Protein AF-0000000070704703 (afdb_homodimer)

Secondary structure (DSSP, 8-state):
-------PPPSS-HHHHSHHHHHHHHHHHHHHHHHTT-EEEPPPSSTT-PPPSSEEEEPPEESSPEEE-HHHHHHHHHHHHHHHHHHHHHHH-HHHHHHHHHTTHHHH-HHHHHHHHHHHHHHHH--S--EEEEEEEEEEEEEE-TTS-EEEEEEEEE-S----HHHHHHHHHHHHHHHHTTTTTTT-TT-SGGGS----HHHHHHHHHHHHHHHHHHHS-SS--SS--EEEEE--TT-TTHHHHHHHHHHHHHHH---EEEE-HHHHHHHEEEETTTTEEEE--TT-SS-EEEEEEEESS-SSGGG--SHHHHHHHHHHHHSSSEEET-HHHHHHTSHHHHHHHTSTTTHHHHHGGGHHHHHTTBPPEEE-SSSHHHHHHHHHHHH-GGGEEEE-S--STT--EETTHHHHHHHHHHHHHHHHHHTT---SS-GGGG-EEEEPP-----EEEEEE-TTS-SSPEEEEEEEEEEEEEEEEEEESSS--EEEEEEEEEEEEETT-S---TTTTSEEEE-EEE-/-------PPPSS-HHHHSHHHHHHHHHHHHHHHHHTT-EEEPPPSSTT-PPPSSEEEEPPEESSPEEE-HHHHHHHHHHHHHHHHHHHHHHH-HHHHHHHHHTTHHHH-HHHHHHHHHHHHHHHH--S--EEEEEEEEEEEEEE-TTS-EEEEEEEEE-S----HHHHHHHHHHHHHHHHTTTTTTT-TT-SGGGS----HHHHHHHHHHHHHHHHHHHS-STT-SS--EEEEE--TT-TTHHHHHHHHHHHHHHH---EEEE-HHHHHHHEEEETTTTEEEE--TT-SS-EEEEEEEESS-SSGGG--SHHHHHHHHHHHHSSSEEET-HHHHHHTSHHHHHHHTSTTTHHHHHGGGHHHHHTTBPPEEE-SSSHHHHHHHHHHHH-GGGEEEE-S-SSGGG-EETTHHHHHHHHHHHHHHHHHHTT---SS-GGGG-EEEEPP-----EEEEEE-TTS-SSPEEEEEEEEEEEEEEEEEEESSS--EEEEEEEEEEEEETT-S---TTTTSEEEE-EEE-

Solvent-accessible surface area (backbone atoms only — not comparable to full-atom values): 53712 Å² total; per-residue (Å²): 142,76,82,67,66,79,74,74,73,80,36,64,53,69,70,58,66,38,65,67,34,23,33,52,48,33,47,52,50,47,51,47,24,47,39,58,22,24,36,25,38,32,76,37,94,47,91,91,52,70,48,47,86,48,34,33,23,36,49,42,22,43,75,55,62,41,80,34,54,37,70,55,54,53,48,52,62,64,44,36,57,56,51,40,52,44,50,55,52,48,34,68,32,60,66,63,50,48,59,59,36,69,78,37,36,41,74,55,30,68,61,57,27,53,50,48,51,43,40,50,52,38,61,71,70,54,68,52,35,61,41,34,32,38,47,32,28,43,31,29,34,51,23,47,44,98,88,63,41,79,42,58,28,47,74,50,57,36,32,53,55,53,73,49,33,34,36,28,27,42,49,39,51,48,50,50,50,39,51,74,71,29,63,49,56,95,60,51,90,66,72,44,72,89,24,41,71,84,52,38,17,36,59,39,53,36,50,41,55,49,52,48,36,52,50,44,53,61,68,64,65,64,89,70,61,91,57,83,52,20,34,33,35,31,36,57,83,78,50,42,64,46,41,32,54,46,48,42,46,50,46,31,35,71,77,65,69,36,48,69,44,79,44,32,51,67,58,39,57,79,33,50,50,70,40,76,93,62,20,44,30,30,34,59,43,74,52,41,94,58,62,41,40,38,28,27,39,36,37,60,39,73,70,50,66,85,56,47,82,44,70,57,29,51,51,39,51,43,50,56,68,48,15,36,26,29,27,25,38,32,62,47,35,42,55,46,37,29,53,66,47,54,39,52,45,68,38,90,75,43,39,39,76,72,46,48,85,56,24,57,74,58,55,69,22,53,55,58,57,24,48,37,43,90,47,75,59,9,46,50,35,50,48,43,40,61,76,50,19,79,48,32,34,39,38,51,65,67,68,74,71,80,68,62,34,53,18,77,50,34,48,55,50,51,51,51,37,50,50,51,43,51,52,39,41,73,72,70,46,89,54,88,66,51,57,59,37,39,28,36,38,32,49,59,74,50,50,70,56,79,29,24,43,35,41,36,49,64,91,60,73,67,43,47,44,78,40,69,35,25,39,62,35,41,26,34,27,28,17,30,35,42,52,86,59,77,82,66,47,72,48,64,35,27,48,38,32,32,38,22,48,53,86,50,92,47,64,38,47,93,80,66,46,14,22,43,37,36,54,26,42,88,132,82,82,68,69,80,76,78,71,82,37,64,54,68,70,57,67,37,64,67,33,24,32,52,49,33,48,51,51,46,50,47,24,45,40,58,22,23,36,26,40,32,75,36,92,46,92,90,50,70,47,48,86,49,34,31,23,35,49,42,23,42,75,56,63,41,80,36,57,37,69,56,54,52,48,52,61,66,46,36,57,55,51,40,51,42,51,55,52,49,35,68,32,60,68,64,49,47,60,58,36,69,79,36,37,39,74,57,30,68,62,56,28,53,50,47,49,42,41,51,52,37,61,72,71,53,68,54,36,61,40,35,32,38,47,32,28,42,31,29,34,50,24,46,45,98,85,64,42,80,42,57,30,46,75,49,55,35,31,53,55,52,72,48,33,34,38,28,26,42,48,40,50,46,50,52,49,38,52,74,69,31,63,48,55,95,63,50,89,68,73,44,71,88,24,40,72,82,48,38,17,37,60,38,53,36,49,41,53,49,51,47,39,51,50,43,57,62,69,65,54,82,89,72,61,91,55,83,51,21,35,32,36,30,34,57,84,79,51,43,65,46,40,32,54,47,48,42,47,50,47,30,35,71,76,64,69,38,48,70,44,79,45,31,52,69,57,38,58,80,32,48,49,69,41,75,94,62,20,42,32,30,34,61,43,76,52,42,96,58,64,39,37,39,28,27,40,36,36,61,38,74,71,50,66,85,57,47,84,44,70,57,29,51,51,39,52,42,49,57,69,48,15,36,27,29,26,26,37,31,62,48,36,42,55,47,36,28,53,66,47,52,38,53,47,69,39,90,74,44,39,39,77,73,47,48,85,57,25,59,72,57,55,69,23,52,55,57,57,24,49,37,44,90,47,75,59,8,47,50,34,50,48,44,39,61,75,49,18,79,49,31,34,40,37,51,65,65,71,70,63,87,66,61,35,55,18,77,48,35,46,57,49,52,50,52,38,51,51,51,43,50,51,40,40,73,72,70,44,87,53,88,66,51,56,59,37,38,27,35,39,32,50,58,75,49,50,68,49,82,31,24,42,36,41,34,51,64,92,59,73,67,44,48,44,77,40,67,34,24,39,62,36,42,27,34,28,28,16,31,33,42,52,85,57,77,82,68,48,73,48,64,34,27,48,40,32,34,37,21,49,54,86,50,92,41,63,43,48,92,80,67,47,16,21,43,37,35,54,26,42,89

InterPro domains:
  IPR004887 Glutathione synthase, substrate-binding domain [PF03199] (230-336)
  IPR005615 Glutathione synthase [PF03917] (22-521)
  IPR005615 Glutathione synthase [PIRSF001558] (23-521)
  IPR005615 Glutathione synthase [PTHR11130] (13-522)
  IPR005615 Glutathione synthase [TIGR01986] (26-520)
  IPR014042 Glutathione synthase, alpha-helical [G3DSA:1.10.1080.10] (79-368)
  IPR014049 Glutathione synthase, N-terminal, eukaryotic [G3DSA:3.30.1490.80] (25-465)
  IPR014709 Glutathione synthase, C-terminal, eukaryotic [G3DSA:3.30.1490.50] (369-450)
  IPR016185 Pre-ATP-grasp domain superfamily [SSF52440] (228-338)
  IPR037013 Glutathione synthase, substrate-binding domain superfamily [G3DSA:3.40.50.1760] (199-337)

Organism: Malassezia globosa (strain ATCC MYA-4612 / CBS 7966) (NCBI:txid425265)

Foldseek 3Di:
DPQPQPPFDAPDFPVCVPVVLQLVLLVLLQVLQVVPLQWWQDDDPDVPDFGDPVHIGHFKEFSAFDADAQVQVVLQQVCVVVVLQQLLVQLFPPVNLCVLQVVFQLVQPVLSVLLVVLVVVCVVVDALAFKAKWKKKWKWFWFQDPVGGTHIATDAMDGALPFCLQSLQSSLVSNVVCLVVCSCPPRDPLSDPVLFDHFCSLVQVLVRVLVQLVVLVVVVPDPPFPDRAAAEEAADPSGRRVSRVVSSQVCNCPVVVHHYHYHHLVRCLPFWAFDDPSRFIWGDDPVDPDTHTHAEYGYNDSQDPVSPPDVSSSVSLSSVLRHNHHYRHRSSSSSCRFPSVVLVCLDPPNVCVRNPPCSVSVNVNYFHKAACWPDPRNVVLVVCCQPFQQFKKKDARHDFWDRIQGRPRRVVVVVVQVVVLVVCVVVVHDCVHGNSSRIMMGTDGHHDFQHWTFMDDPPPDSGTDIAGTKIKMKMWIKMWIDGDDDDIDIDTGGMWIWMFHPVDPTGDSSVPGTGTHTYRHD/DPLPQPDFDAPDFPVCVPPVLQLVLLVLLQVLQVVPLQWWQDDDPDVPDFGDPVHIGHFKEFSAFFADAQVQVVLQQVCVVVVLQQLLVQLFPPVNLCVLQVVFQLVQPVLSVLLVVLVVVCVVVDALAFKAKWKKKWKWFWFQDPVGHTHIATDAMDGALPFCLQSLQSSLVSNVVCLVVCSCPPRDPLSDPVLFDHFCSLVQVLVRVLVQLVVLDVVVDPDPFPDRAAAEEAADPSGRRVSRVVSSQVCNCPVVVHHYHYDHLVRCLPFWAFDDPSRFIWGDDPVDPDTHTHAEYGYNDSQDPVSPPDVSSSVSLSSVLRHNHHYRHRSSSSSCRFVSVVLVCLDPPNVCVRNPPCSVSVNVNYFHKAACWPDPRNVVLVVCCQPFQQFKKKDARHDFFPGIQGRPRRVVVVVVQVVVLVVCVVVVHDCVDGNSSRIMMGTDGHHDFQHWTFMDDPPPDSGTDIAGTKIKMKMWIKMWIDGDDDDIDIDTGGMWIWMFHPVDSGGDSSVPGTGTHTYRHD

Radius of gyration: 33.21 Å; Cα contacts (8 Å, |Δi|>4): 2206; chains: 2; bounding box: 66×104×79 Å

Sequence (1044 aa):
MLSSATVLPVWPPHELTEPERNKCITQDARDYALGHGLVYRALPAEQGGLPPQDVTIHAPTTIVPTPFPRALYEKAQRLQPLFNELYAKVAMDAEFLSTILENSVVKVDDFQRRLYQIWRAVLEEGGSQPMQLGLFRSDYLMHANARDELELQQVEFNTIAASFGALCTRASNMHHHLLKNGAYAGVHPSLCAENMPRNDALSTLVHGLADAHRHYLSETGQPQHMSSPAVLFVVQPNERNAFDQRAIEHELEDQHRIPVLRISLDELCTKATLHGTNRVLVVQSPLHLTPIEISVVYFRSGYGPDDYTSQDAWDVRLMLERSHAIKCPSVALQLAGSKKVQQVLAEPNVLEQFLGQSAHDVRVTFSQLWPLDESHLGQEGLELARTSPDKYVMKPQREGGSHNIYKHDIPLALDAMHKRDQERKSHGEDVAVKEHEGYILMSLINTPKDRGAMMLRAGRGDMAQTVAQTVSELGVYGTALFGVTGKESMRSGGYLLRTKASDSNEGGVAVGFSVIDTPLLIMLSSATVLPVWPPHELTEPERNKCITQDARDYALGHGLVYRALPAEQGGLPPQDVTIHAPTTIVPTPFPRALYEKAQRLQPLFNELYAKVAMDAEFLSTILENSVVKVDDFQRRLYQIWRAVLEEGGSQPMQLGLFRSDYLMHANARDELELQQVEFNTIAASFGALCTRASNMHHHLLKNGAYAGVHPSLCAENMPRNDALSTLVHGLADAHRHYLSETGQPQHMSSPAVLFVVQPNERNAFDQRAIEHELEDQHRIPVLRISLDELCTKATLHGTNRVLVVQSPLHLTPIEISVVYFRSGYGPDDYTSQDAWDVRLMLERSHAIKCPSVALQLAGSKKVQQVLAEPNVLEQFLGQSAHDVRVTFSQLWPLDESHLGQEGLELARTSPDKYVMKPQREGGSHNIYKHDIPLALDAMHKRDQERKSHGEDVAVKEHEGYILMSLINTPKDRGAMMLRAGRGDMAQTVAQTVSELGVYGTALFGVTGKESMRSGGYLLRTKASDSNEGGVAVGFSVIDTPLLI

Structure (mmCIF, N/CA/C/O backbone):
data_AF-0000000070704703-model_v1
#
loop_
_entity.id
_entity.type
_entity.pdbx_description
1 polymer 'Glutathione synthetase'
#
loop_
_atom_site.group_PDB
_atom_site.id
_atom_site.type_symbol
_atom_site.label_atom_id
_atom_site.label_alt_id
_atom_site.label_comp_id
_atom_site.label_asym_id
_atom_site.label_entity_id
_atom_site.label_seq_id
_atom_site.pdbx_PDB_ins_code
_atom_site.Cartn_x
_atom_site.Cartn_y
_atom_site.Cartn_z
_atom_site.occupancy
_atom_site.B_iso_or_equiv
_atom_site.auth_seq_id
_atom_site.auth_comp_id
_atom_site.auth_asym_id
_atom_site.auth_atom_id
_atom_site.pdbx_PDB_model_num
ATOM 1 N N . MET A 1 1 ? -29.688 -38.188 7.609 1 27.5 1 MET A N 1
ATOM 2 C CA . MET A 1 1 ? -30.375 -36.906 7.73 1 27.5 1 MET A CA 1
ATOM 3 C C . MET A 1 1 ? -29.484 -35.781 7.281 1 27.5 1 MET A C 1
ATOM 5 O O . MET A 1 1 ? -29.703 -34.625 7.648 1 27.5 1 MET A O 1
ATOM 9 N N . LEU A 1 2 ? -28.438 -36.062 6.566 1 30.66 2 LEU A N 1
ATOM 10 C CA . LEU A 1 2 ? -27.141 -35.594 6.109 1 30.66 2 LEU A CA 1
ATOM 11 C C . LEU A 1 2 ? -27.297 -34.406 5.148 1 30.66 2 LEU A C 1
ATOM 13 O O . LEU A 1 2 ? -26.516 -33.469 5.191 1 30.66 2 LEU A O 1
ATOM 17 N N . SER A 1 3 ? -28 -34.688 3.975 1 36.16 3 SER A N 1
ATOM 18 C CA . SER A 1 3 ? -27.609 -34.062 2.711 1 36.16 3 SER A CA 1
ATOM 19 C C . SER A 1 3 ? -28.031 -32.594 2.652 1 36.16 3 SER A C 1
ATOM 21 O O . SER A 1 3 ? -29.141 -32.281 2.184 1 36.16 3 SER A O 1
ATOM 23 N N . SER A 1 4 ? -28.281 -31.891 3.701 1 38.94 4 SER A N 1
ATOM 24 C CA . SER A 1 4 ? -28.875 -30.562 3.662 1 38.94 4 SER A CA 1
ATOM 25 C C . SER A 1 4 ? -28.234 -29.688 2.58 1 38.94 4 SER A C 1
ATOM 27 O O . SER A 1 4 ? -27.016 -29.5 2.57 1 38.94 4 SER A O 1
ATOM 29 N N . ALA A 1 5 ? -28.703 -29.797 1.46 1 46.19 5 ALA A N 1
ATOM 30 C CA . ALA A 1 5 ? -28.406 -28.891 0.346 1 46.19 5 ALA A CA 1
ATOM 31 C C . ALA A 1 5 ? -28.156 -27.484 0.841 1 46.19 5 ALA A C 1
ATOM 33 O O . ALA A 1 5 ? -29.031 -26.844 1.434 1 46.19 5 ALA A O 1
ATOM 34 N N . THR A 1 6 ? -26.969 -27.188 1.363 1 57.56 6 THR A N 1
ATOM 35 C CA . THR A 1 6 ? -26.672 -25.844 1.84 1 57.56 6 THR A CA 1
ATOM 36 C C . THR A 1 6 ? -27.141 -24.797 0.827 1 57.56 6 THR A C 1
ATOM 38 O O . THR A 1 6 ? -26.578 -24.703 -0.268 1 57.56 6 THR A O 1
ATOM 41 N N . VAL A 1 7 ? -28.375 -24.516 0.717 1 73.5 7 VAL A N 1
ATOM 42 C CA . VAL A 1 7 ? -28.938 -23.438 -0.081 1 73.5 7 VAL A CA 1
ATOM 43 C C . VAL A 1 7 ? -28.172 -22.141 0.203 1 73.5 7 VAL A C 1
ATOM 45 O O . VAL A 1 7 ? -28.078 -21.703 1.354 1 73.5 7 VAL A O 1
ATOM 48 N N . LEU A 1 8 ? -27.406 -21.734 -0.854 1 84.12 8 LEU A N 1
ATOM 49 C CA . LEU A 1 8 ? -26.703 -20.453 -0.736 1 84.12 8 LEU A CA 1
ATOM 50 C C . LEU A 1 8 ? -27.688 -19.297 -0.771 1 84.12 8 LEU A C 1
ATOM 52 O O . LEU A 1 8 ? -28.703 -19.359 -1.47 1 84.12 8 LEU A O 1
ATOM 56 N N . PRO A 1 9 ? -27.5 -18.359 0.02 1 89.44 9 PRO A N 1
ATOM 57 C CA . PRO A 1 9 ? -28.391 -17.203 0.048 1 89.44 9 PRO A CA 1
ATOM 58 C C . PRO A 1 9 ? -28.375 -16.406 -1.256 1 89.44 9 PRO A C 1
ATOM 60 O O . PRO A 1 9 ? -27.422 -16.516 -2.037 1 89.44 9 PRO A O 1
ATOM 63 N N . VAL A 1 10 ? -29.453 -15.656 -1.458 1 90.38 10 VAL A N 1
ATOM 64 C CA . VAL A 1 10 ? -29.453 -14.703 -2.564 1 90.38 10 VAL A CA 1
ATOM 65 C C . VAL A 1 10 ? -28.344 -13.68 -2.367 1 90.38 10 VAL A C 1
ATOM 67 O O . VAL A 1 10 ? -28.156 -13.156 -1.266 1 90.38 10 VAL A O 1
ATOM 70 N N . TRP A 1 11 ? -27.656 -13.453 -3.447 1 94 11 TRP A N 1
ATOM 71 C CA . TRP A 1 11 ? -26.469 -12.625 -3.318 1 94 11 TRP A CA 1
ATOM 72 C C . TRP A 1 11 ? -26.234 -11.797 -4.582 1 94 11 TRP A C 1
ATOM 74 O O . TRP A 1 11 ? -26.422 -12.297 -5.695 1 94 11 TRP A O 1
ATOM 84 N N . PRO A 1 12 ? -25.906 -10.492 -4.422 1 94.88 12 PRO A N 1
ATOM 85 C CA . PRO A 1 12 ? -25.609 -9.797 -3.166 1 94.88 12 PRO A CA 1
ATOM 86 C C . PRO A 1 12 ? -26.875 -9.281 -2.475 1 94.88 12 PRO A C 1
ATOM 88 O O . PRO A 1 12 ? -27.906 -9.117 -3.121 1 94.88 12 PRO A O 1
ATOM 91 N N . PRO A 1 13 ? -26.781 -9.016 -1.165 1 93.88 13 PRO A N 1
ATOM 92 C CA . PRO A 1 13 ? -27.906 -8.391 -0.484 1 93.88 13 PRO A CA 1
ATOM 93 C C . PRO A 1 13 ? -28.281 -7.039 -1.089 1 93.88 13 PRO A C 1
ATOM 95 O O . PRO A 1 13 ? -27.406 -6.262 -1.468 1 93.88 13 PRO A O 1
ATOM 98 N N . HIS A 1 14 ? -29.578 -6.762 -1.124 1 92.38 14 HIS A N 1
ATOM 99 C CA . HIS A 1 14 ? -30.109 -5.59 -1.814 1 92.38 14 HIS A CA 1
ATOM 100 C C . HIS A 1 14 ? -29.594 -4.301 -1.179 1 92.38 14 HIS A C 1
ATOM 102 O O . HIS A 1 14 ? -29.375 -3.307 -1.874 1 92.38 14 HIS A O 1
ATOM 108 N N . GLU A 1 15 ? -29.375 -4.293 0.108 1 92.38 15 GLU A N 1
ATOM 109 C CA . GLU A 1 15 ? -28.938 -3.105 0.833 1 92.38 15 GLU A CA 1
ATOM 110 C C . GLU A 1 15 ? -27.594 -2.602 0.297 1 92.38 15 GLU A C 1
ATOM 112 O O . GLU A 1 15 ? -27.344 -1.395 0.288 1 92.38 15 GLU A O 1
ATOM 117 N N . LEU A 1 16 ? -26.75 -3.527 -0.173 1 94.81 16 LEU A N 1
ATOM 118 C CA . LEU A 1 16 ? -25.406 -3.168 -0.619 1 94.81 16 LEU A CA 1
ATOM 119 C C . LEU A 1 16 ? -25.453 -2.572 -2.023 1 94.81 16 LEU A C 1
ATOM 121 O O . LEU A 1 16 ? -24.484 -1.929 -2.451 1 94.81 16 LEU A O 1
ATOM 125 N N . THR A 1 17 ? -26.547 -2.801 -2.732 1 94.12 17 THR A N 1
ATOM 126 C CA . THR A 1 17 ? -26.641 -2.314 -4.105 1 94.12 17 THR A CA 1
ATOM 127 C C . THR A 1 17 ? -27.203 -0.892 -4.133 1 94.12 17 THR A C 1
ATOM 129 O O . THR A 1 17 ? -27.141 -0.221 -5.164 1 94.12 17 THR A O 1
ATOM 132 N N . GLU A 1 18 ? -27.734 -0.443 -3.008 1 93.81 18 GLU A N 1
ATOM 133 C CA . GLU A 1 18 ? -28.188 0.945 -2.938 1 93.81 18 GLU A CA 1
ATOM 134 C C . GLU A 1 18 ? -27.047 1.906 -3.301 1 93.81 18 GLU A C 1
ATOM 136 O O . GLU A 1 18 ? -25.938 1.789 -2.787 1 93.81 18 GLU A O 1
ATOM 141 N N . PRO A 1 19 ? -27.312 2.854 -4.129 1 94.56 19 PRO A N 1
ATOM 142 C CA . PRO A 1 19 ? -26.25 3.672 -4.73 1 94.56 19 PRO A CA 1
ATOM 143 C C . PRO A 1 19 ? -25.375 4.359 -3.691 1 94.56 19 PRO A C 1
ATOM 145 O O . PRO A 1 19 ? -24.141 4.312 -3.791 1 94.56 19 PRO A O 1
ATOM 148 N N . GLU A 1 20 ? -25.938 4.988 -2.707 1 92.31 20 GLU A N 1
ATOM 149 C CA . GLU A 1 20 ? -25.141 5.746 -1.74 1 92.31 20 GLU A CA 1
ATOM 150 C C . GLU A 1 20 ? -24.25 4.828 -0.918 1 92.31 20 GLU A C 1
ATOM 152 O O . GLU A 1 20 ? -23.078 5.137 -0.691 1 92.31 20 GLU A O 1
ATOM 157 N N . ARG A 1 21 ? -24.812 3.76 -0.479 1 93.56 21 ARG A N 1
ATOM 158 C CA . ARG A 1 21 ? -24.047 2.791 0.295 1 93.56 21 ARG A CA 1
ATOM 159 C C . ARG A 1 21 ? -22.969 2.133 -0.566 1 93.56 21 ARG A C 1
ATOM 161 O O . ARG A 1 21 ? -21.828 1.991 -0.138 1 93.56 21 ARG A O 1
ATOM 168 N N . ASN A 1 22 ? -23.359 1.674 -1.8 1 96.5 22 ASN A N 1
ATOM 169 C CA . ASN A 1 22 ? -22.406 1.083 -2.734 1 96.5 22 ASN A CA 1
ATOM 170 C C . ASN A 1 22 ? -21.234 2.021 -3.01 1 96.5 22 ASN A C 1
ATOM 172 O O . ASN A 1 22 ? -20.078 1.601 -2.986 1 96.5 22 ASN A O 1
ATOM 176 N N . LYS A 1 23 ? -21.594 3.275 -3.24 1 95.5 23 LYS A N 1
ATOM 177 C CA . LYS A 1 23 ? -20.562 4.262 -3.525 1 95.5 23 LYS A CA 1
ATOM 178 C C . LYS A 1 23 ? -19.594 4.402 -2.352 1 95.5 23 LYS A C 1
ATOM 180 O O . LYS A 1 23 ? -18.375 4.473 -2.545 1 95.5 23 LYS A O 1
ATOM 185 N N . CYS A 1 24 ? -20.094 4.434 -1.169 1 94.5 24 CYS A N 1
ATOM 186 C CA . CYS A 1 24 ? -19.281 4.594 0.037 1 94.5 24 CYS A CA 1
ATOM 187 C C . CYS A 1 24 ? -18.375 3.391 0.242 1 94.5 24 CYS A C 1
ATOM 189 O O . CYS A 1 24 ? -17.172 3.553 0.504 1 94.5 24 CYS A O 1
ATOM 191 N N . ILE A 1 25 ? -18.922 2.193 0.116 1 96.88 25 ILE A N 1
ATOM 192 C CA . ILE A 1 25 ? -18.156 0.968 0.316 1 96.88 25 ILE A CA 1
ATOM 193 C C . ILE A 1 25 ? -17.078 0.846 -0.767 1 96.88 25 ILE A C 1
ATOM 195 O O . ILE A 1 25 ? -15.938 0.477 -0.481 1 96.88 25 ILE A O 1
ATOM 199 N N . THR A 1 26 ? -17.453 1.189 -1.979 1 97.56 26 THR A N 1
ATOM 200 C CA . THR A 1 26 ? -16.547 1.111 -3.119 1 97.56 26 THR A CA 1
ATOM 201 C C . THR A 1 26 ? -15.359 2.049 -2.93 1 97.56 26 THR A C 1
ATOM 203 O O . THR A 1 26 ? -14.219 1.67 -3.195 1 97.56 26 THR A O 1
ATOM 206 N N . GLN A 1 27 ? -15.625 3.225 -2.5 1 95.88 27 GLN A N 1
ATOM 207 C CA . GLN A 1 27 ? -14.555 4.184 -2.268 1 95.88 27 GLN A CA 1
ATOM 208 C C . GLN A 1 27 ? -13.594 3.686 -1.187 1 95.88 27 GLN A C 1
ATOM 210 O O . GLN A 1 27 ? -12.375 3.789 -1.334 1 95.88 27 GLN A O 1
ATOM 215 N N . ASP A 1 28 ? -14.156 3.205 -0.132 1 96.25 28 ASP A N 1
ATOM 216 C CA . ASP A 1 28 ? -13.336 2.697 0.967 1 96.25 28 ASP A CA 1
ATOM 217 C C . ASP A 1 28 ? -12.5 1.5 0.521 1 96.25 28 ASP A C 1
ATOM 219 O O . ASP A 1 28 ? -11.312 1.419 0.83 1 96.25 28 ASP A O 1
ATOM 223 N N . ALA A 1 29 ? -13.109 0.548 -0.203 1 98 29 ALA A N 1
ATOM 224 C CA . ALA A 1 29 ? -12.406 -0.621 -0.722 1 98 29 ALA A CA 1
ATOM 225 C C . ALA A 1 29 ? -11.266 -0.206 -1.647 1 98 29 ALA A C 1
ATOM 227 O O . ALA A 1 29 ? -10.156 -0.729 -1.545 1 98 29 ALA A O 1
ATOM 228 N N . ARG A 1 30 ? -11.586 0.698 -2.492 1 97.31 30 ARG A N 1
ATOM 229 C CA . ARG A 1 30 ? -10.609 1.187 -3.463 1 97.31 30 ARG A CA 1
ATOM 230 C C . ARG A 1 30 ? -9.422 1.847 -2.764 1 97.31 30 ARG A C 1
ATOM 232 O O . ARG A 1 30 ? -8.266 1.545 -3.07 1 97.31 30 ARG A O 1
ATOM 239 N N . ASP A 1 31 ? -9.695 2.709 -1.852 1 97.38 31 ASP A N 1
ATOM 240 C CA . ASP A 1 31 ? -8.633 3.42 -1.149 1 97.38 31 ASP A CA 1
ATOM 241 C C . ASP A 1 31 ? -7.805 2.463 -0.292 1 97.38 31 ASP A C 1
ATOM 243 O O . ASP A 1 31 ? -6.59 2.619 -0.174 1 97.38 31 ASP A O 1
ATOM 247 N N . TYR A 1 32 ? -8.445 1.518 0.354 1 98.06 32 TYR A N 1
ATOM 248 C CA . TYR A 1 32 ? -7.711 0.517 1.119 1 98.06 32 TYR A CA 1
ATOM 249 C C . TYR A 1 32 ? -6.766 -0.269 0.221 1 98.06 32 TYR A C 1
ATOM 251 O O . TYR A 1 32 ? -5.605 -0.494 0.577 1 98.06 32 TYR A O 1
ATOM 259 N N . ALA A 1 33 ? -7.305 -0.684 -0.901 1 98.5 33 ALA A N 1
ATOM 260 C CA . ALA A 1 33 ? -6.496 -1.452 -1.846 1 98.5 33 ALA A CA 1
ATOM 261 C C . ALA A 1 33 ? -5.27 -0.661 -2.287 1 98.5 33 ALA A C 1
ATOM 263 O O . ALA A 1 33 ? -4.141 -1.153 -2.205 1 98.5 33 ALA A O 1
ATOM 264 N N . LEU A 1 34 ? -5.469 0.582 -2.678 1 98.25 34 LEU A N 1
ATOM 265 C CA . LEU A 1 34 ? -4.398 1.441 -3.168 1 98.25 34 LEU A CA 1
ATOM 266 C C . LEU A 1 34 ? -3.404 1.759 -2.055 1 98.25 34 LEU A C 1
ATOM 268 O O . LEU A 1 34 ? -2.203 1.888 -2.307 1 98.25 34 LEU A O 1
ATOM 272 N N . GLY A 1 35 ? -3.865 1.815 -0.893 1 98.19 35 GLY A N 1
ATOM 273 C CA . GLY A 1 35 ? -3.025 2.189 0.234 1 98.19 35 GLY A CA 1
ATOM 274 C C . GLY A 1 35 ? -2.312 1.008 0.866 1 98.19 35 GLY A C 1
ATOM 275 O O . GLY A 1 35 ? -1.404 1.186 1.679 1 98.19 35 GLY A O 1
ATOM 276 N N . HIS A 1 36 ? -2.666 -0.258 0.522 1 98.06 36 HIS A N 1
ATOM 277 C CA . HIS A 1 36 ? -2.105 -1.416 1.21 1 98.06 36 HIS A CA 1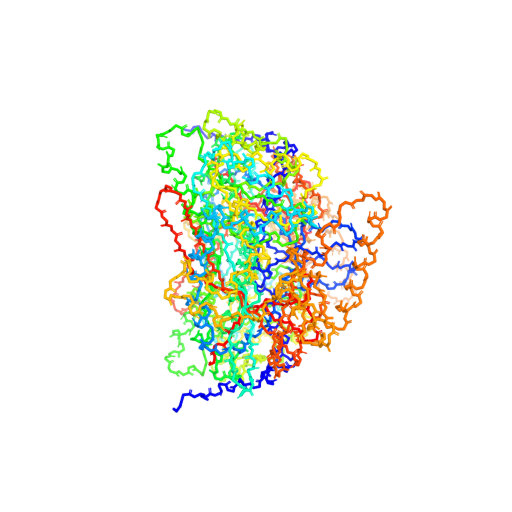
ATOM 278 C C . HIS A 1 36 ? -1.492 -2.4 0.219 1 98.06 36 HIS A C 1
ATOM 280 O O . HIS A 1 36 ? -1.32 -3.58 0.536 1 98.06 36 HIS A O 1
ATOM 286 N N . GLY A 1 37 ? -1.226 -1.94 -0.963 1 98.06 37 GLY A N 1
ATOM 287 C CA . GLY A 1 37 ? -0.443 -2.73 -1.9 1 98.06 37 GLY A CA 1
ATOM 288 C C . GLY A 1 37 ? -1.269 -3.764 -2.645 1 98.06 37 GLY A C 1
ATOM 289 O O . GLY A 1 37 ? -0.719 -4.688 -3.248 1 98.06 37 GLY A O 1
ATOM 290 N N . LEU A 1 38 ? -2.621 -3.748 -2.512 1 98.44 38 LEU A N 1
ATOM 291 C CA . LEU A 1 38 ? -3.496 -4.535 -3.373 1 98.44 38 LEU A CA 1
ATOM 292 C C . LEU A 1 38 ? -3.641 -3.881 -4.742 1 98.44 38 LEU A C 1
ATOM 294 O O . LEU A 1 38 ? -4.715 -3.385 -5.09 1 98.44 38 LEU A O 1
ATOM 298 N N . VAL A 1 39 ? -2.473 -3.941 -5.512 1 98 39 VAL A N 1
ATOM 299 C CA . VAL A 1 39 ? -2.404 -3.104 -6.703 1 98 39 VAL A CA 1
ATOM 300 C C . VAL A 1 39 ? -1.759 -3.883 -7.848 1 98 39 VAL A C 1
ATOM 302 O O . VAL A 1 39 ? -1.119 -4.914 -7.621 1 98 39 VAL A O 1
ATOM 305 N N . TYR A 1 40 ? -2.01 -3.354 -9.094 1 95.44 40 TYR A N 1
ATOM 306 C CA . TYR A 1 40 ? -1.354 -3.682 -10.359 1 95.44 40 TYR A CA 1
ATOM 307 C C . TYR A 1 40 ? -0.711 -2.445 -10.977 1 95.44 40 TYR A C 1
ATOM 309 O O . TYR A 1 40 ? -1.173 -1.323 -10.758 1 95.44 40 TYR A O 1
ATOM 317 N N . ARG A 1 41 ? 0.384 -2.742 -11.727 1 96.31 41 ARG A N 1
ATOM 318 C CA . ARG A 1 41 ? 0.778 -1.649 -12.609 1 96.31 41 ARG A CA 1
ATOM 319 C C . ARG A 1 41 ? -0.324 -1.334 -13.617 1 96.31 41 ARG A C 1
ATOM 321 O O . ARG A 1 41 ? -1.011 -2.238 -14.102 1 96.31 41 ARG A O 1
ATOM 328 N N . ALA A 1 42 ? -0.514 -0.071 -13.883 1 93.69 42 ALA A N 1
ATOM 329 C CA . ALA A 1 42 ? -1.532 0.352 -14.844 1 93.69 42 ALA A CA 1
ATOM 330 C C . ALA A 1 42 ? -1.246 -0.213 -16.234 1 93.69 42 ALA A C 1
ATOM 332 O O . ALA A 1 42 ? -0.113 -0.596 -16.531 1 93.69 42 ALA A O 1
ATOM 333 N N . LEU A 1 43 ? -2.275 -0.324 -17.062 1 89.69 43 LEU A N 1
ATOM 334 C CA . LEU A 1 43 ? -2.102 -0.711 -18.453 1 89.69 43 LEU A CA 1
ATOM 335 C C . LEU A 1 43 ? -1.3 0.341 -19.219 1 89.69 43 LEU A C 1
ATOM 337 O O . LEU A 1 43 ? -1.331 1.522 -18.859 1 89.69 43 LEU A O 1
ATOM 341 N N . PRO A 1 44 ? -0.585 -0.124 -20.188 1 89.69 44 PRO A N 1
ATOM 342 C CA . PRO A 1 44 ? 0.117 0.866 -21.016 1 89.69 44 PRO A CA 1
ATOM 343 C C . PRO A 1 44 ? -0.832 1.857 -21.688 1 89.69 44 PRO A C 1
ATOM 345 O O . PRO A 1 44 ? -1.965 1.503 -22.016 1 89.69 44 PRO A O 1
ATOM 348 N N . ALA A 1 45 ? -0.352 3.055 -21.859 1 82.44 45 ALA A N 1
ATOM 349 C CA . ALA A 1 45 ? -1.146 4.094 -22.5 1 82.44 45 ALA A CA 1
ATOM 350 C C . ALA A 1 45 ? -1.431 3.738 -23.969 1 82.44 45 ALA A C 1
ATOM 352 O O . ALA A 1 45 ? -2.525 3.998 -24.469 1 82.44 45 ALA A O 1
ATOM 353 N N . GLU A 1 46 ? -0.397 3.195 -24.609 1 85 46 GLU A N 1
ATOM 354 C CA . GLU A 1 46 ? -0.547 2.795 -26.016 1 85 46 GLU A CA 1
ATOM 355 C C . GLU A 1 46 ? -0.599 1.276 -26.141 1 85 46 GLU A C 1
ATOM 357 O O . GLU A 1 46 ? 0.043 0.556 -25.375 1 85 46 GLU A O 1
ATOM 362 N N . GLN A 1 47 ? -1.39 0.908 -27.141 1 81.31 47 GLN A N 1
ATOM 363 C CA . GLN A 1 47 ? -1.464 -0.522 -27.422 1 81.31 47 GLN A CA 1
ATOM 364 C C . GLN A 1 47 ? -0.091 -1.087 -27.766 1 81.31 47 GLN A C 1
ATOM 366 O O . GLN A 1 47 ? 0.615 -0.534 -28.609 1 81.31 47 GLN A O 1
ATOM 371 N N . GLY A 1 48 ? 0.292 -2.102 -27.125 1 78.69 48 GLY A N 1
ATOM 372 C CA . GLY A 1 48 ? 1.574 -2.734 -27.391 1 78.69 48 GLY A CA 1
ATOM 373 C C . GLY A 1 48 ? 2.721 -2.102 -26.625 1 78.69 48 GLY A C 1
ATOM 374 O O . GLY A 1 48 ? 3.865 -2.545 -26.734 1 78.69 48 GLY A O 1
ATOM 375 N N . GLY A 1 49 ? 2.393 -1.088 -25.891 1 87.06 49 GLY A N 1
ATOM 376 C CA . GLY A 1 49 ? 3.432 -0.419 -25.125 1 87.06 49 GLY A CA 1
ATOM 377 C C . GLY A 1 49 ? 3.756 -1.119 -23.812 1 87.06 49 GLY A C 1
ATOM 378 O O . GLY A 1 49 ? 3.217 -2.189 -23.531 1 87.06 49 GLY A O 1
ATOM 379 N N . LEU A 1 50 ? 4.781 -0.646 -23.094 1 90.19 50 LEU A N 1
ATOM 380 C CA . LEU A 1 50 ? 5.16 -1.178 -21.781 1 90.19 50 LEU A CA 1
ATOM 381 C C . LEU A 1 50 ? 4.352 -0.523 -20.672 1 90.19 50 LEU A C 1
ATOM 383 O O . LEU A 1 50 ? 4.062 0.674 -20.734 1 90.19 50 LEU A O 1
ATOM 387 N N . PRO A 1 51 ? 3.936 -1.321 -19.719 1 92.5 51 PRO A N 1
ATOM 388 C CA . PRO A 1 51 ? 3.236 -0.716 -18.594 1 92.5 51 PRO A CA 1
ATOM 389 C C . PRO A 1 51 ? 4.078 0.335 -17.875 1 92.5 51 PRO A C 1
ATOM 391 O O . PRO A 1 51 ? 5.285 0.154 -17.703 1 92.5 51 PRO A O 1
ATOM 394 N N . PRO A 1 52 ? 3.398 1.484 -17.5 1 93.19 52 PRO A N 1
ATOM 395 C CA . PRO A 1 52 ? 4.152 2.459 -16.703 1 93.19 52 PRO A CA 1
ATOM 396 C C . PRO A 1 52 ? 4.633 1.888 -15.375 1 93.19 52 PRO A C 1
ATOM 398 O O . PRO A 1 52 ? 3.908 1.126 -14.734 1 93.19 52 PRO A O 1
ATOM 401 N N . GLN A 1 53 ? 5.805 2.244 -14.977 1 93.75 53 GLN A N 1
ATOM 402 C CA . GLN A 1 53 ? 6.41 1.65 -13.789 1 93.75 53 GLN A CA 1
ATOM 403 C C . GLN A 1 53 ? 6.059 2.447 -12.539 1 93.75 53 GLN A C 1
ATOM 405 O O . GLN A 1 53 ? 6.184 1.944 -11.422 1 93.75 53 GLN A O 1
ATOM 410 N N . ASP A 1 54 ? 5.586 3.699 -12.711 1 94.81 54 ASP A N 1
ATOM 411 C CA . ASP A 1 54 ? 5.371 4.578 -11.562 1 94.81 54 ASP A CA 1
ATOM 412 C C . ASP A 1 54 ? 3.879 4.766 -11.289 1 94.81 54 ASP A C 1
ATOM 414 O O . ASP A 1 54 ? 3.492 5.629 -10.492 1 94.81 54 ASP A O 1
ATOM 418 N N . VAL A 1 55 ? 3.004 4.02 -11.945 1 95.69 55 VAL A N 1
ATOM 419 C CA . VAL A 1 55 ? 1.559 4.176 -11.836 1 95.69 55 VAL A CA 1
ATOM 420 C C . VAL A 1 55 ? 0.917 2.826 -11.516 1 95.69 55 VAL A C 1
ATOM 422 O O . VAL A 1 55 ? 1.219 1.82 -12.164 1 95.69 55 VAL A O 1
ATOM 425 N N . THR A 1 56 ? 0.075 2.812 -10.531 1 97.44 56 THR A N 1
ATOM 426 C CA . THR A 1 56 ? -0.643 1.585 -10.211 1 97.44 56 THR A CA 1
ATOM 427 C C . THR A 1 56 ? -2.148 1.835 -10.164 1 97.44 56 THR A C 1
ATOM 429 O O . THR A 1 56 ? -2.588 2.975 -10.008 1 97.44 56 THR A O 1
ATOM 432 N N . ILE A 1 57 ? -2.908 0.838 -10.367 1 97.12 57 ILE A N 1
ATOM 433 C CA . ILE A 1 57 ? -4.344 0.764 -10.125 1 97.12 57 ILE A CA 1
ATOM 434 C C . ILE A 1 57 ? -4.637 -0.308 -9.078 1 97.12 57 ILE A C 1
ATOM 436 O O . ILE A 1 57 ? -3.793 -1.165 -8.805 1 97.12 57 ILE A O 1
ATOM 440 N N . HIS A 1 58 ? -5.812 -0.199 -8.43 1 97.19 58 HIS A N 1
ATOM 441 C CA . HIS A 1 58 ? -6.18 -1.271 -7.516 1 97.19 58 HIS A CA 1
ATOM 442 C C . HIS A 1 58 ? -6.438 -2.574 -8.266 1 97.19 58 HIS A C 1
ATOM 444 O O . HIS A 1 58 ? -6.918 -2.557 -9.398 1 97.19 58 HIS A O 1
ATOM 450 N N . ALA A 1 59 ? -6.07 -3.707 -7.707 1 97.06 59 ALA A N 1
ATOM 451 C CA . ALA A 1 59 ? -6.41 -5.008 -8.273 1 97.06 59 ALA A CA 1
ATOM 452 C C . ALA A 1 59 ? -7.922 -5.207 -8.32 1 97.06 59 ALA A C 1
ATOM 454 O O . ALA A 1 59 ? -8.656 -4.617 -7.531 1 97.06 59 ALA A O 1
ATOM 455 N N . PRO A 1 60 ? -8.43 -5.906 -9.305 1 96.94 60 PRO A N 1
ATOM 456 C CA . PRO A 1 60 ? -9.867 -6.203 -9.312 1 96.94 60 PRO A CA 1
ATOM 457 C C . PRO A 1 60 ? -10.289 -7.07 -8.133 1 96.94 60 PRO A C 1
ATOM 459 O O . PRO A 1 60 ? -9.664 -8.094 -7.852 1 96.94 60 PRO A O 1
ATOM 462 N N . THR A 1 61 ? -11.297 -6.66 -7.41 1 98 61 THR A N 1
ATOM 463 C CA . THR A 1 61 ? -11.789 -7.379 -6.238 1 98 61 THR A CA 1
ATOM 464 C C . THR A 1 61 ? -13.312 -7.297 -6.148 1 98 61 THR A C 1
ATOM 466 O O . THR A 1 61 ? -13.938 -6.5 -6.852 1 98 61 THR A O 1
ATOM 469 N N . THR A 1 62 ? -13.891 -8.148 -5.395 1 98 62 THR A N 1
ATOM 470 C CA . THR A 1 62 ? -15.25 -7.879 -4.922 1 98 62 THR A CA 1
ATOM 471 C C . THR A 1 62 ? -15.227 -6.891 -3.76 1 98 62 THR A C 1
ATOM 473 O O . THR A 1 62 ? -14.18 -6.688 -3.131 1 98 62 THR A O 1
ATOM 476 N N . ILE A 1 63 ? -16.344 -6.223 -3.541 1 98.06 63 ILE A N 1
ATOM 477 C CA . ILE A 1 63 ? -16.375 -5.324 -2.393 1 98.06 63 ILE A CA 1
ATOM 478 C C . ILE A 1 63 ? -17.125 -5.98 -1.243 1 98.06 63 ILE A C 1
ATOM 480 O O . ILE A 1 63 ? -17.234 -5.414 -0.152 1 98.06 63 ILE A O 1
ATOM 484 N N . VAL A 1 64 ? -17.766 -7.113 -1.463 1 98.19 64 VAL A N 1
ATOM 485 C CA . VAL A 1 64 ? -18.391 -7.957 -0.444 1 98.19 64 VAL A CA 1
ATOM 486 C C . VAL A 1 64 ? -18.031 -9.422 -0.7 1 98.19 64 VAL A C 1
ATOM 488 O O . VAL A 1 64 ? -18.016 -9.867 -1.85 1 98.19 64 VAL A O 1
ATOM 491 N N . PRO A 1 65 ? -17.625 -10.188 0.359 1 97.88 65 PRO A N 1
ATOM 492 C CA . PRO A 1 65 ? -17.297 -11.602 0.186 1 97.88 65 PRO A CA 1
ATOM 493 C C . PRO A 1 65 ? -18.438 -12.398 -0.447 1 97.88 65 PRO A C 1
ATOM 495 O O . PRO A 1 65 ? -19.609 -12.07 -0.234 1 97.88 65 PRO A O 1
ATOM 498 N N . THR A 1 66 ? -18.156 -13.375 -1.165 1 96.44 66 THR A N 1
ATOM 499 C CA . THR A 1 66 ? -19.125 -14.211 -1.858 1 96.44 66 THR A CA 1
ATOM 500 C C . THR A 1 66 ? -19.391 -15.492 -1.076 1 96.44 66 THR A C 1
ATOM 502 O O . THR A 1 66 ? -18.469 -16.156 -0.617 1 96.44 66 THR A O 1
ATOM 505 N N . PRO A 1 67 ? -20.656 -15.836 -0.922 1 96.12 67 PRO A N 1
ATOM 506 C CA . PRO A 1 67 ? -21 -17.047 -0.181 1 96.12 67 PRO A CA 1
ATOM 507 C C . PRO A 1 67 ? -20.359 -18.312 -0.78 1 96.12 67 PRO A C 1
ATOM 509 O O . PRO A 1 67 ? -20.328 -18.453 -2.004 1 96.12 67 PRO A O 1
ATOM 512 N N . PHE A 1 68 ? -19.859 -19.141 0.04 1 96.56 68 PHE A N 1
ATOM 513 C CA . PHE A 1 68 ? -19.219 -20.406 -0.304 1 96.56 68 PHE A CA 1
ATOM 514 C C . PHE A 1 68 ? -19.5 -21.453 0.765 1 96.56 68 PHE A C 1
ATOM 516 O O . PHE A 1 68 ? -19.391 -21.172 1.961 1 96.56 68 PHE A O 1
ATOM 523 N N . PRO A 1 69 ? -19.891 -22.656 0.395 1 96 69 PRO A N 1
ATOM 524 C CA . PRO A 1 69 ? -20.203 -23.688 1.4 1 96 69 PRO A CA 1
ATOM 525 C C . PRO A 1 69 ? -19.016 -24 2.301 1 96 69 PRO A C 1
ATOM 527 O O . PRO A 1 69 ? -17.938 -24.375 1.808 1 96 69 PRO A O 1
ATOM 530 N N . ARG A 1 70 ? -19.203 -23.938 3.605 1 97.06 70 ARG A N 1
ATOM 531 C CA . ARG A 1 70 ? -18.156 -24.156 4.602 1 97.06 70 ARG A CA 1
ATOM 532 C C . ARG A 1 70 ? -17.547 -25.547 4.441 1 97.06 70 ARG A C 1
ATOM 534 O O . ARG A 1 70 ? -16.328 -25.703 4.48 1 97.06 70 ARG A O 1
ATOM 541 N N . ALA A 1 71 ? -18.391 -26.516 4.238 1 96.81 71 ALA A N 1
ATOM 542 C CA . ALA A 1 71 ? -17.938 -27.906 4.145 1 96.81 71 ALA A CA 1
ATOM 543 C C . ALA A 1 71 ? -17 -28.094 2.959 1 96.81 71 ALA A C 1
ATOM 545 O O . ALA A 1 71 ? -15.992 -28.797 3.059 1 96.81 71 ALA A O 1
ATOM 546 N N . LEU A 1 72 ? -17.328 -27.5 1.852 1 97.31 72 LEU A N 1
ATOM 547 C CA . LEU A 1 72 ? -16.5 -27.641 0.659 1 97.31 72 LEU A CA 1
ATOM 548 C C . LEU A 1 72 ? -15.172 -26.906 0.832 1 97.31 72 LEU A C 1
ATOM 550 O O . LEU A 1 72 ? -14.125 -27.391 0.404 1 97.31 72 LEU A O 1
ATOM 554 N N . TYR A 1 73 ? -15.25 -25.719 1.444 1 97.88 73 TYR A N 1
ATOM 555 C CA . TYR A 1 73 ? -14.039 -24.969 1.736 1 97.88 73 TYR A CA 1
ATOM 556 C C . TYR A 1 73 ? -13.094 -25.781 2.615 1 97.88 73 TYR A C 1
ATOM 558 O O . TYR A 1 73 ? -11.898 -25.891 2.318 1 97.88 73 TYR A O 1
ATOM 566 N N . GLU A 1 74 ? -13.625 -26.297 3.658 1 98.06 74 GLU A N 1
ATOM 567 C CA . GLU A 1 74 ? -12.828 -27.078 4.605 1 98.06 74 GLU A CA 1
ATOM 568 C C . GLU A 1 74 ? -12.273 -28.328 3.957 1 98.06 74 GLU A C 1
ATOM 570 O O . GLU A 1 74 ? -11.148 -28.75 4.254 1 98.06 74 GLU A O 1
ATOM 575 N N . LYS A 1 75 ? -13.102 -28.953 3.135 1 97.88 75 LYS A N 1
ATOM 576 C CA . LYS A 1 75 ? -12.617 -30.109 2.396 1 97.88 75 LYS A CA 1
ATOM 577 C C . LYS A 1 75 ? -11.414 -29.766 1.534 1 97.88 75 LYS A C 1
ATOM 579 O O . LYS A 1 75 ? -10.414 -30.484 1.521 1 97.88 75 LYS A O 1
ATOM 584 N N . ALA A 1 76 ? -11.492 -28.672 0.808 1 98.44 76 ALA A N 1
ATOM 585 C CA . ALA A 1 76 ? -10.383 -28.234 -0.031 1 98.44 76 ALA A CA 1
ATOM 586 C C . ALA A 1 76 ? -9.117 -28.016 0.799 1 98.44 76 ALA A C 1
ATOM 588 O O . ALA A 1 76 ? -8.023 -28.406 0.388 1 98.44 76 ALA A O 1
ATOM 589 N N . GLN A 1 77 ? -9.266 -27.406 1.98 1 98.5 77 GLN A N 1
ATOM 590 C CA . GLN A 1 77 ? -8.141 -27.156 2.869 1 98.5 77 GLN A CA 1
ATOM 591 C C . GLN A 1 77 ? -7.512 -28.469 3.336 1 98.5 77 GLN A C 1
ATOM 593 O O . GLN A 1 77 ? -6.285 -28.578 3.404 1 98.5 77 GLN A O 1
ATOM 598 N N . ARG A 1 78 ? -8.328 -29.438 3.572 1 97.88 78 ARG A N 1
ATOM 599 C CA . ARG A 1 78 ? -7.848 -30.719 4.078 1 97.88 78 ARG A CA 1
ATOM 600 C C . ARG A 1 78 ? -7.133 -31.5 2.986 1 97.88 78 ARG A C 1
ATOM 602 O O . ARG A 1 78 ? -6.266 -32.344 3.275 1 97.88 78 ARG A O 1
ATOM 609 N N . LEU A 1 79 ? -7.469 -31.25 1.781 1 98.19 79 LEU A N 1
ATOM 610 C CA . LEU A 1 79 ? -6.93 -32 0.658 1 98.19 79 LEU A CA 1
ATOM 611 C C . LEU A 1 79 ? -5.531 -31.516 0.295 1 98.19 79 LEU A C 1
ATOM 613 O O . LEU A 1 79 ? -4.738 -32.25 -0.292 1 98.19 79 LEU A O 1
ATOM 617 N N . GLN A 1 80 ? -5.195 -30.266 0.646 1 98.56 80 GLN A N 1
ATOM 618 C CA . GLN A 1 80 ? -3.98 -29.641 0.13 1 98.56 80 GLN A CA 1
ATOM 619 C C . GLN A 1 80 ? -2.736 -30.391 0.593 1 98.56 80 GLN A C 1
ATOM 621 O O . GLN A 1 80 ? -1.805 -30.594 -0.186 1 98.56 80 GLN A O 1
ATOM 626 N N . PRO A 1 81 ? -2.664 -30.828 1.87 1 98.25 81 PRO A N 1
ATOM 627 C CA . PRO A 1 81 ? -1.491 -31.609 2.277 1 98.25 81 PRO A CA 1
ATOM 628 C C . PRO A 1 81 ? -1.312 -32.875 1.453 1 98.25 81 PRO A C 1
ATOM 630 O O . PRO A 1 81 ? -0.181 -33.281 1.183 1 98.25 81 PRO A O 1
ATOM 633 N N . LEU A 1 82 ? -2.389 -33.5 1.074 1 98.25 82 LEU A N 1
ATOM 634 C CA . LEU A 1 82 ? -2.32 -34.719 0.26 1 98.25 82 LEU A CA 1
ATOM 635 C C . LEU A 1 82 ? -1.776 -34.406 -1.13 1 98.25 82 LEU A C 1
ATOM 637 O O . LEU A 1 82 ? -0.961 -35.156 -1.665 1 98.25 82 LEU A O 1
ATOM 641 N N . PHE A 1 83 ? -2.182 -33.312 -1.654 1 98.38 83 PHE A N 1
ATOM 642 C CA . PHE A 1 83 ? -1.675 -32.906 -2.959 1 98.38 83 PHE A CA 1
ATOM 643 C C . PHE A 1 83 ? -0.197 -32.562 -2.879 1 98.38 83 PHE A C 1
ATOM 645 O O . PHE A 1 83 ? 0.568 -32.844 -3.803 1 98.38 83 PHE A O 1
ATOM 652 N N . ASN A 1 84 ? 0.183 -31.859 -1.762 1 98.38 84 ASN A N 1
ATOM 653 C CA . ASN A 1 84 ? 1.603 -31.594 -1.561 1 98.38 84 ASN A CA 1
ATOM 654 C C . ASN A 1 84 ? 2.432 -32.875 -1.627 1 98.38 84 ASN A C 1
ATOM 656 O O . ASN A 1 84 ? 3.432 -32.938 -2.344 1 98.38 84 ASN A O 1
ATOM 660 N N . GLU A 1 85 ? 1.962 -33.844 -0.924 1 97.69 85 GLU A N 1
ATOM 661 C CA . GLU A 1 85 ? 2.65 -35.125 -0.873 1 97.69 85 GLU A CA 1
ATOM 662 C C . GLU A 1 85 ? 2.645 -35.812 -2.236 1 97.69 85 GLU A C 1
ATOM 664 O O . GLU A 1 85 ? 3.666 -36.344 -2.674 1 97.69 85 GLU A O 1
ATOM 669 N N . LEU A 1 86 ? 1.543 -35.781 -2.84 1 98.38 86 LEU A N 1
ATOM 670 C CA . LEU A 1 86 ? 1.382 -36.438 -4.133 1 98.38 86 LEU A CA 1
ATOM 671 C C . LEU A 1 86 ? 2.4 -35.906 -5.141 1 98.38 86 LEU A C 1
ATOM 673 O O . LEU A 1 86 ? 3.145 -36.688 -5.738 1 98.38 86 LEU A O 1
ATOM 677 N N . TYR A 1 87 ? 2.48 -34.625 -5.297 1 98.25 87 TYR A N 1
ATOM 678 C CA . TYR A 1 87 ? 3.305 -34.094 -6.363 1 98.25 87 TYR A CA 1
ATOM 679 C C . TYR A 1 87 ? 4.781 -34.125 -5.984 1 98.25 87 TYR A C 1
ATOM 681 O O . TYR A 1 87 ? 5.652 -34.156 -6.859 1 98.25 87 TYR A O 1
ATOM 689 N N . ALA A 1 88 ? 5.062 -34.094 -4.652 1 97.88 88 ALA A N 1
ATOM 690 C CA . ALA A 1 88 ? 6.426 -34.375 -4.23 1 97.88 88 ALA A CA 1
ATOM 691 C C . ALA A 1 88 ? 6.855 -35.781 -4.684 1 97.88 88 ALA A C 1
ATOM 693 O O . ALA A 1 88 ? 7.938 -35.938 -5.25 1 97.88 88 ALA A O 1
ATOM 694 N N . LYS A 1 89 ? 5.977 -36.781 -4.516 1 97.62 89 LYS A N 1
ATOM 695 C CA . LYS A 1 89 ? 6.281 -38.156 -4.879 1 97.62 89 LYS A CA 1
ATOM 696 C C . LYS A 1 89 ? 6.352 -38.312 -6.395 1 97.62 89 LYS A C 1
ATOM 698 O O . LYS A 1 89 ? 7.219 -39.031 -6.906 1 97.62 89 LYS A O 1
ATOM 703 N N . VAL A 1 90 ? 5.457 -37.688 -7.059 1 98.06 90 VAL A N 1
ATOM 704 C CA . VAL A 1 90 ? 5.43 -37.781 -8.516 1 98.06 90 VAL A CA 1
ATOM 705 C C . VAL A 1 90 ? 6.715 -37.188 -9.094 1 98.06 90 VAL A C 1
ATOM 707 O O . VAL A 1 90 ? 7.32 -37.781 -9.992 1 98.06 90 VAL A O 1
ATOM 710 N N . ALA A 1 91 ? 7.145 -36.062 -8.602 1 97.5 91 ALA A N 1
ATOM 711 C CA . ALA A 1 91 ? 8.344 -35.375 -9.102 1 97.5 91 ALA A CA 1
ATOM 712 C C . ALA A 1 91 ? 9.586 -36.219 -8.844 1 97.5 91 ALA A C 1
ATOM 714 O O . ALA A 1 91 ? 10.578 -36.125 -9.57 1 97.5 91 ALA A O 1
ATOM 715 N N . MET A 1 92 ? 9.523 -37.094 -7.836 1 96.25 92 MET A N 1
ATOM 716 C CA . MET A 1 92 ? 10.672 -37.906 -7.445 1 96.25 92 MET A CA 1
ATOM 717 C C . MET A 1 92 ? 10.672 -39.25 -8.172 1 96.25 92 MET A C 1
ATOM 719 O O . MET A 1 92 ? 11.641 -40 -8.102 1 96.25 92 MET A O 1
ATOM 723 N N . ASP A 1 93 ? 9.594 -39.594 -8.852 1 97.19 93 ASP A N 1
ATOM 724 C CA . ASP A 1 93 ? 9.492 -40.844 -9.578 1 97.19 93 ASP A CA 1
ATOM 725 C C . ASP A 1 93 ? 9.891 -40.656 -11.047 1 97.19 93 ASP A C 1
ATOM 727 O O . ASP A 1 93 ? 9.031 -40.531 -11.914 1 97.19 93 ASP A O 1
ATOM 731 N N . ALA A 1 94 ? 11.148 -40.812 -11.289 1 95.94 94 ALA A N 1
ATOM 732 C CA . ALA A 1 94 ? 11.719 -40.562 -12.609 1 95.94 94 ALA A CA 1
ATOM 733 C C . ALA A 1 94 ? 11.125 -41.531 -13.648 1 95.94 94 ALA A C 1
ATOM 735 O O . ALA A 1 94 ? 10.883 -41.125 -14.797 1 95.94 94 ALA A O 1
ATOM 736 N N . GLU A 1 95 ? 10.953 -42.688 -13.258 1 96.5 95 GLU A N 1
ATOM 737 C CA . GLU A 1 95 ? 10.406 -43.688 -14.188 1 96.5 95 GLU A CA 1
ATOM 738 C C . GLU A 1 95 ? 8.977 -43.344 -14.586 1 96.5 95 GLU A C 1
ATOM 740 O O . GLU A 1 95 ? 8.609 -43.438 -15.758 1 96.5 95 GLU A O 1
ATOM 745 N N . PHE A 1 96 ? 8.195 -43.031 -13.625 1 96 96 PHE A N 1
ATOM 746 C CA . PHE A 1 96 ? 6.816 -42.625 -13.883 1 96 96 PHE A CA 1
ATOM 747 C C . PHE A 1 96 ? 6.762 -41.438 -14.836 1 96 96 PHE A C 1
ATOM 749 O O . PHE A 1 96 ? 6.035 -41.469 -15.828 1 96 96 PHE A O 1
ATOM 756 N N . LEU A 1 97 ? 7.523 -40.375 -14.617 1 96 97 LEU A N 1
ATOM 757 C CA . LEU A 1 97 ? 7.52 -39.156 -15.422 1 96 97 LEU A CA 1
ATOM 758 C C . LEU A 1 97 ? 8 -39.438 -16.844 1 96 97 LEU A C 1
ATOM 760 O O . LEU A 1 97 ? 7.398 -38.969 -17.812 1 96 97 LEU A O 1
ATOM 764 N N . SER A 1 98 ? 9.062 -40.188 -16.922 1 95.88 98 SER A N 1
ATOM 765 C CA . SER A 1 98 ? 9.617 -40.5 -18.234 1 95.88 98 SER A CA 1
ATOM 766 C C . SER A 1 98 ? 8.625 -41.281 -19.094 1 95.88 98 SER A C 1
ATOM 768 O O . SER A 1 98 ? 8.477 -41 -20.281 1 95.88 98 SER A O 1
ATOM 770 N N . THR A 1 99 ? 7.984 -42.219 -18.453 1 93.94 99 THR A N 1
ATOM 771 C CA . THR A 1 99 ? 7.023 -43.031 -19.172 1 93.94 99 THR A CA 1
ATOM 772 C C . THR A 1 99 ? 5.879 -42.188 -19.719 1 93.94 99 THR A C 1
ATOM 774 O O . THR A 1 99 ? 5.453 -42.375 -20.859 1 93.94 99 THR A O 1
ATOM 777 N N . ILE A 1 100 ? 5.41 -41.281 -18.969 1 92.06 100 ILE A N 1
ATOM 778 C CA . ILE A 1 100 ? 4.273 -40.438 -19.344 1 92.06 100 ILE A CA 1
ATOM 779 C C . ILE A 1 100 ? 4.691 -39.469 -20.438 1 92.06 100 ILE A C 1
ATOM 781 O O . ILE A 1 100 ? 3.971 -39.25 -21.406 1 92.06 100 ILE A O 1
ATOM 785 N N . LEU A 1 101 ? 5.828 -38.844 -20.312 1 91.62 101 LEU A N 1
ATOM 786 C CA . LEU A 1 101 ? 6.199 -37.688 -21.141 1 91.62 101 LEU A CA 1
ATOM 787 C C . LEU A 1 101 ? 6.82 -38.125 -22.453 1 91.62 101 LEU A C 1
ATOM 789 O O . LEU A 1 101 ? 6.57 -37.531 -23.5 1 91.62 101 LEU A O 1
ATOM 793 N N . GLU A 1 102 ? 7.625 -39.125 -22.438 1 87.88 102 GLU A N 1
ATOM 794 C CA . GLU A 1 102 ? 8.406 -39.531 -23.594 1 87.88 102 GLU A CA 1
ATOM 795 C C . GLU A 1 102 ? 7.508 -40.062 -24.703 1 87.88 102 GLU A C 1
ATOM 797 O O . GLU A 1 102 ? 7.82 -39.875 -25.891 1 87.88 102 GLU A O 1
ATOM 802 N N . ASN A 1 103 ? 6.438 -40.625 -24.375 1 79.69 103 ASN A N 1
ATOM 803 C CA . ASN A 1 103 ? 5.605 -41.281 -25.375 1 79.69 103 ASN A CA 1
ATOM 804 C C . ASN A 1 103 ? 4.41 -40.406 -25.766 1 79.69 103 ASN A C 1
ATOM 806 O O . ASN A 1 103 ? 3.523 -40.875 -26.5 1 79.69 103 ASN A O 1
ATOM 810 N N . SER A 1 104 ? 4.414 -39.25 -25.344 1 83.12 104 SER A N 1
ATOM 811 C CA . SER A 1 104 ? 3.219 -38.438 -25.594 1 83.12 104 SER A CA 1
ATOM 812 C C . SER A 1 104 ? 3.576 -36.969 -25.844 1 83.12 104 SER A C 1
ATOM 814 O O . SER A 1 104 ? 3.967 -36.594 -26.953 1 83.12 104 SER A O 1
ATOM 816 N N . VAL A 1 105 ? 3.639 -36.156 -24.891 1 82.75 105 VAL A N 1
ATOM 817 C CA . VAL A 1 105 ? 3.592 -34.688 -24.984 1 82.75 105 VAL A CA 1
ATOM 818 C C . VAL A 1 105 ? 4.883 -34.188 -25.609 1 82.75 105 VAL A C 1
ATOM 820 O O . VAL A 1 105 ? 4.879 -33.156 -26.29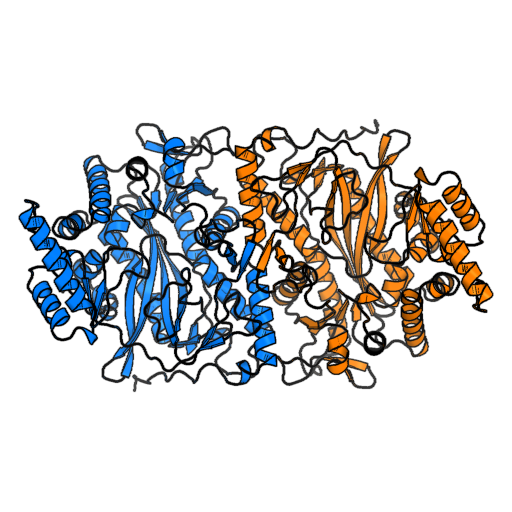7 1 82.75 105 VAL A O 1
ATOM 823 N N . VAL A 1 106 ? 5.988 -34.875 -25.422 1 88 106 VAL A N 1
ATOM 824 C CA . VAL A 1 106 ? 7.277 -34.375 -25.891 1 88 106 VAL A CA 1
ATOM 825 C C . VAL A 1 106 ? 7.344 -34.438 -27.406 1 88 106 VAL A C 1
ATOM 827 O O . VAL A 1 106 ? 8.141 -33.719 -28.031 1 88 106 VAL A O 1
ATOM 830 N N . LYS A 1 107 ? 6.512 -35.188 -27.984 1 85.25 107 LYS A N 1
ATOM 831 C CA . LYS A 1 107 ? 6.547 -35.375 -29.438 1 85.25 107 LYS A CA 1
ATOM 832 C C . LYS A 1 107 ? 5.711 -34.312 -30.156 1 85.25 107 LYS A C 1
ATOM 834 O O . LYS A 1 107 ? 5.887 -34.094 -31.359 1 85.25 107 LYS A O 1
ATOM 839 N N . VAL A 1 108 ? 4.902 -33.656 -29.438 1 85.88 108 VAL A N 1
ATOM 840 C CA . VAL A 1 108 ? 3.971 -32.781 -30.141 1 85.88 108 VAL A CA 1
ATOM 841 C C . VAL A 1 108 ? 3.996 -31.391 -29.5 1 85.88 108 VAL A C 1
ATOM 843 O O . VAL A 1 108 ? 3.373 -30.453 -30.016 1 85.88 108 VAL A O 1
ATOM 846 N N . ASP A 1 109 ? 4.637 -31.172 -28.406 1 89.62 109 ASP A N 1
ATOM 847 C CA . ASP A 1 109 ? 4.781 -29.891 -27.734 1 89.62 109 ASP A CA 1
ATOM 848 C C . ASP A 1 109 ? 6.254 -29.531 -27.531 1 89.62 109 ASP A C 1
ATOM 850 O O . ASP A 1 109 ? 6.918 -30.078 -26.656 1 89.62 109 ASP A O 1
ATOM 854 N N . ASP A 1 110 ? 6.703 -28.547 -28.266 1 91.5 110 ASP A N 1
ATOM 855 C CA . ASP A 1 110 ? 8.117 -28.172 -28.266 1 91.5 110 ASP A CA 1
ATOM 856 C C . ASP A 1 110 ? 8.555 -27.672 -26.891 1 91.5 110 ASP A C 1
ATOM 858 O O . ASP A 1 110 ? 9.688 -27.906 -26.469 1 91.5 110 ASP A O 1
ATOM 862 N N . PHE A 1 111 ? 7.754 -26.938 -26.266 1 93.81 111 PHE A N 1
ATOM 863 C CA . PHE A 1 111 ? 8.07 -26.422 -24.938 1 93.81 111 PHE A CA 1
ATOM 864 C C . PHE A 1 111 ? 8.305 -27.547 -23.953 1 93.81 111 PHE A C 1
ATOM 866 O O . PHE A 1 111 ? 9.312 -27.562 -23.234 1 93.81 111 PHE A O 1
ATOM 873 N N . GLN A 1 112 ? 7.398 -28.5 -23.891 1 93.56 112 GLN A N 1
ATOM 874 C CA . GLN A 1 112 ? 7.52 -29.656 -23 1 93.56 112 GLN A CA 1
ATOM 875 C C . GLN A 1 112 ? 8.734 -30.5 -23.359 1 93.56 112 GLN A C 1
ATOM 877 O O . GLN A 1 112 ? 9.391 -31.062 -22.469 1 93.56 112 GLN A O 1
ATOM 882 N N . ARG A 1 113 ? 8.961 -30.594 -24.625 1 94.94 113 ARG A N 1
ATOM 883 C CA . ARG A 1 113 ? 10.117 -31.359 -25.078 1 94.94 113 ARG A CA 1
ATOM 884 C C . ARG A 1 113 ? 11.414 -30.766 -24.531 1 94.94 113 ARG A C 1
ATOM 886 O O . ARG A 1 113 ? 12.281 -31.484 -24.047 1 94.94 113 ARG A O 1
ATOM 893 N N . ARG A 1 114 ? 11.516 -29.484 -24.641 1 96.31 114 ARG A N 1
ATOM 894 C CA . ARG A 1 114 ? 12.734 -28.797 -24.188 1 96.31 114 ARG A CA 1
ATOM 895 C C . ARG A 1 114 ? 12.906 -28.938 -22.672 1 96.31 114 ARG A C 1
ATOM 897 O O . ARG A 1 114 ? 14.016 -29.172 -22.203 1 96.31 114 ARG A O 1
ATOM 904 N N . LEU A 1 115 ? 11.836 -28.797 -21.922 1 96.81 115 LEU A N 1
ATOM 905 C CA . LEU A 1 115 ? 11.898 -29.016 -20.484 1 96.81 115 LEU A CA 1
ATOM 906 C C . LEU A 1 115 ? 12.336 -30.438 -20.156 1 96.81 115 LEU A C 1
ATOM 908 O O . LEU A 1 115 ? 13.172 -30.641 -19.281 1 96.81 115 LEU A O 1
ATOM 912 N N . TYR A 1 116 ? 11.773 -31.375 -20.906 1 96.75 116 TYR A N 1
ATOM 913 C CA . TYR A 1 116 ? 12.102 -32.781 -20.719 1 96.75 116 TYR A CA 1
ATOM 914 C C . TYR A 1 116 ? 13.578 -33.062 -20.984 1 96.75 116 TYR A C 1
ATOM 916 O O . TYR A 1 116 ? 14.227 -33.781 -20.234 1 96.75 116 TYR A O 1
ATOM 924 N N . GLN A 1 117 ? 14.055 -32.469 -22 1 97.25 117 GLN A N 1
ATOM 925 C CA . GLN A 1 117 ? 15.461 -32.625 -22.344 1 97.25 117 GLN A CA 1
ATOM 926 C C . GLN A 1 117 ? 16.375 -32.094 -21.234 1 97.25 117 GLN A C 1
ATOM 928 O O . GLN A 1 117 ? 17.406 -32.688 -20.922 1 97.25 117 GLN A O 1
ATOM 933 N N . ILE A 1 118 ? 16.016 -30.969 -20.703 1 97.75 118 ILE A N 1
ATOM 934 C CA . ILE A 1 118 ? 16.781 -30.391 -19.594 1 97.75 118 ILE A CA 1
ATOM 935 C C . ILE A 1 118 ? 16.75 -31.344 -18.391 1 97.75 118 ILE A C 1
ATOM 937 O O . ILE A 1 118 ? 17.781 -31.609 -17.781 1 97.75 118 ILE A O 1
ATOM 941 N N . TRP A 1 119 ? 15.578 -31.844 -18.094 1 97.38 119 TRP A N 1
ATOM 942 C CA . TRP A 1 119 ? 15.414 -32.781 -16.969 1 97.38 119 TRP A CA 1
ATOM 943 C C . TRP A 1 119 ? 16.281 -34 -17.156 1 97.38 119 TRP A C 1
ATOM 945 O O . TRP A 1 119 ? 16.984 -34.438 -16.234 1 97.38 119 TRP A O 1
ATOM 955 N N . ARG A 1 120 ? 16.297 -34.594 -18.344 1 96.31 120 ARG A N 1
ATOM 956 C CA . ARG A 1 120 ? 17.062 -35.781 -18.656 1 96.31 120 ARG A CA 1
ATOM 957 C C . ARG A 1 120 ? 18.562 -35.531 -18.547 1 96.31 120 ARG A C 1
ATOM 959 O O . ARG A 1 120 ? 19.312 -36.344 -18.031 1 96.31 120 ARG A O 1
ATOM 966 N N . ALA A 1 121 ? 18.922 -34.375 -19.062 1 96.94 121 ALA A N 1
ATOM 967 C CA . ALA A 1 121 ? 20.344 -34.031 -19 1 96.94 121 ALA A CA 1
ATOM 968 C C . ALA A 1 121 ? 20.828 -33.969 -17.562 1 96.94 121 ALA A C 1
ATOM 970 O O . ALA A 1 121 ? 21.891 -34.5 -17.234 1 96.94 121 ALA A O 1
ATOM 971 N N . VAL A 1 122 ? 20.094 -33.344 -16.734 1 96.25 122 VAL A N 1
ATOM 972 C CA . VAL A 1 122 ? 20.469 -33.188 -15.336 1 96.25 122 VAL A CA 1
ATOM 973 C C . VAL A 1 122 ? 20.438 -34.531 -14.625 1 96.25 122 VAL A C 1
ATOM 975 O O . VAL A 1 122 ? 21.312 -34.844 -13.805 1 96.25 122 VAL A O 1
ATOM 978 N N . LEU A 1 123 ? 19.453 -35.344 -14.922 1 93.88 123 LEU A N 1
ATOM 979 C CA . LEU A 1 123 ? 19.328 -36.656 -14.328 1 93.88 123 LEU A CA 1
ATOM 980 C C . LEU A 1 123 ? 20.531 -37.531 -14.688 1 93.88 123 LEU A C 1
ATOM 982 O O . LEU A 1 123 ? 21.078 -38.25 -13.836 1 93.88 123 LEU A O 1
ATOM 986 N N . GLU A 1 124 ? 20.938 -37.469 -15.867 1 94.69 124 GLU A N 1
ATOM 987 C CA . GLU A 1 124 ? 22.047 -38.281 -16.359 1 94.69 124 GLU A CA 1
ATOM 988 C C . GLU A 1 124 ? 23.359 -37.812 -15.758 1 94.69 124 GLU A C 1
ATOM 990 O O . GLU A 1 124 ? 24.234 -38.656 -15.445 1 94.69 124 GLU A O 1
ATOM 995 N N . GLU A 1 125 ? 23.531 -36.562 -15.664 1 93.12 125 GLU A N 1
ATOM 996 C CA . GLU A 1 125 ? 24.766 -36 -15.117 1 93.12 125 GLU A CA 1
ATOM 997 C C . GLU A 1 125 ? 24.844 -36.219 -13.609 1 93.12 125 GLU A C 1
ATOM 999 O O . GLU A 1 125 ? 25.938 -36.219 -13.039 1 93.12 125 GLU A O 1
ATOM 1004 N N . GLY A 1 126 ? 23.781 -36.5 -12.945 1 86.44 126 GLY A N 1
ATOM 1005 C CA . GLY A 1 126 ? 23.719 -36.531 -11.492 1 86.44 126 GLY A CA 1
ATOM 1006 C C . GLY A 1 126 ? 23.484 -35.156 -10.898 1 86.44 126 GLY A C 1
ATOM 1007 O O . GLY A 1 126 ? 24.281 -34.25 -11.078 1 86.44 126 GLY A O 1
ATOM 1008 N N . GLY A 1 127 ? 22.391 -34.938 -10.336 1 80.56 127 GLY A N 1
ATOM 1009 C CA . GLY A 1 127 ? 22 -33.656 -9.781 1 80.56 127 GLY A CA 1
ATOM 1010 C C . GLY A 1 127 ? 22.922 -33.156 -8.688 1 80.56 127 GLY A C 1
ATOM 1011 O O . GLY A 1 127 ? 23.5 -33.969 -7.949 1 80.56 127 GLY A O 1
ATOM 1012 N N . SER A 1 128 ? 23.094 -31.859 -8.641 1 87.62 128 SER A N 1
ATOM 1013 C CA . SER A 1 128 ? 23.938 -31.234 -7.621 1 87.62 128 SER A CA 1
ATOM 1014 C C . SER A 1 128 ? 23.141 -30.938 -6.352 1 87.62 128 SER A C 1
ATOM 1016 O O . SER A 1 128 ? 23.719 -30.797 -5.273 1 87.62 128 SER A O 1
ATOM 1018 N N . GLN A 1 129 ? 21.891 -30.781 -6.461 1 93 129 GLN A N 1
ATOM 1019 C CA . GLN A 1 129 ? 21 -30.469 -5.348 1 93 129 GLN A CA 1
ATOM 1020 C C . GLN A 1 129 ? 19.938 -31.547 -5.18 1 93 129 GLN A C 1
ATOM 1022 O O . GLN A 1 129 ? 19.031 -31.672 -6.008 1 93 129 GLN A O 1
ATOM 1027 N N . PRO A 1 130 ? 20 -32.25 -4.086 1 93.25 130 PRO A N 1
ATOM 1028 C CA . PRO A 1 130 ? 19.047 -33.344 -3.924 1 93.25 130 PRO A CA 1
ATOM 1029 C C . PRO A 1 130 ? 17.641 -32.875 -3.555 1 93.25 130 PRO A C 1
ATOM 1031 O O . PRO A 1 130 ? 16.688 -33.656 -3.676 1 93.25 130 PRO A O 1
ATOM 1034 N N . MET A 1 131 ? 17.547 -31.609 -3.053 1 96.38 131 MET A N 1
ATOM 1035 C CA . MET A 1 131 ? 16.266 -31.109 -2.568 1 96.38 131 MET A CA 1
ATOM 1036 C C . MET A 1 131 ? 15.602 -30.219 -3.609 1 96.38 131 MET A C 1
ATOM 1038 O O . MET A 1 131 ? 16.281 -29.578 -4.414 1 96.38 131 MET A O 1
ATOM 1042 N N . GLN A 1 132 ? 14.328 -30.172 -3.645 1 97 132 GLN A N 1
ATOM 1043 C CA . GLN A 1 132 ? 13.531 -29.266 -4.469 1 97 132 GLN A CA 1
ATOM 1044 C C . GLN A 1 132 ? 12.391 -28.656 -3.66 1 97 132 GLN A C 1
ATOM 1046 O O . GLN A 1 132 ? 12.016 -29.172 -2.611 1 97 132 GLN A O 1
ATOM 1051 N N . LEU A 1 133 ? 11.93 -27.516 -4.059 1 98.75 133 LEU A N 1
ATOM 1052 C CA . LEU A 1 133 ? 10.828 -26.828 -3.398 1 98.75 133 LEU A CA 1
ATOM 1053 C C . LEU A 1 133 ? 9.656 -26.641 -4.352 1 98.75 133 LEU A C 1
ATOM 1055 O O . LEU A 1 133 ? 9.844 -26.312 -5.523 1 98.75 133 LEU A O 1
ATOM 1059 N N . GLY A 1 134 ? 8.453 -26.969 -3.848 1 98.75 134 GLY A N 1
ATOM 1060 C CA . GLY A 1 134 ? 7.227 -26.641 -4.555 1 98.75 134 GLY A CA 1
ATOM 1061 C C . GLY A 1 134 ? 6.387 -25.609 -3.842 1 98.75 134 GLY A C 1
ATOM 1062 O O . GLY A 1 134 ? 6.191 -25.688 -2.629 1 98.75 134 GLY A O 1
ATOM 1063 N N . LEU A 1 135 ? 5.988 -24.578 -4.504 1 98.81 135 LEU A N 1
ATOM 1064 C CA . LEU A 1 135 ? 4.895 -23.688 -4.145 1 98.81 135 LEU A CA 1
ATOM 1065 C C . LEU A 1 135 ? 3.668 -23.953 -5.012 1 98.81 135 LEU A C 1
ATOM 1067 O O . LEU A 1 135 ? 3.686 -23.688 -6.215 1 98.81 135 LEU A O 1
ATOM 1071 N N . PHE A 1 136 ? 2.646 -24.422 -4.348 1 98.69 136 PHE A N 1
ATOM 1072 C CA . PHE A 1 136 ? 1.557 -25.047 -5.082 1 98.69 136 PHE A CA 1
ATOM 1073 C C . PHE A 1 136 ? 0.256 -24.281 -4.895 1 98.69 136 PHE A C 1
ATOM 1075 O O . PHE A 1 136 ? 0.122 -23.5 -3.951 1 98.69 136 PHE A O 1
ATOM 1082 N N . ARG A 1 137 ? -0.635 -24.484 -5.816 1 98.38 137 ARG A N 1
ATOM 1083 C CA . ARG A 1 137 ? -2.039 -24.109 -5.66 1 98.38 137 ARG A CA 1
ATOM 1084 C C . ARG A 1 137 ? -2.949 -25.141 -6.328 1 98.38 137 ARG A C 1
ATOM 1086 O O . ARG A 1 137 ? -2.746 -25.5 -7.488 1 98.38 137 ARG A O 1
ATOM 1093 N N . SER A 1 138 ? -3.873 -25.641 -5.633 1 98.12 138 SER A N 1
ATOM 1094 C CA . SER A 1 138 ? -4.902 -26.531 -6.164 1 98.12 138 SER A CA 1
ATOM 1095 C C . SER A 1 138 ? -6.219 -25.781 -6.363 1 98.12 138 SER A C 1
ATOM 1097 O O . SER A 1 138 ? -6.777 -25.234 -5.414 1 98.12 138 SER A O 1
ATOM 1099 N N . ASP A 1 139 ? -6.707 -25.797 -7.578 1 96.5 139 ASP A N 1
ATOM 1100 C CA . ASP A 1 139 ? -7.891 -25.016 -7.922 1 96.5 139 ASP A CA 1
ATOM 1101 C C . ASP A 1 139 ? -9.125 -25.906 -8.047 1 96.5 139 ASP A C 1
ATOM 1103 O O . ASP A 1 139 ? -9.039 -27.016 -8.578 1 96.5 139 ASP A O 1
ATOM 1107 N N . TYR A 1 140 ? -10.258 -25.391 -7.516 1 97.25 140 TYR A N 1
ATOM 1108 C CA . TYR A 1 140 ? -11.492 -26.156 -7.477 1 97.25 140 TYR A CA 1
ATOM 1109 C C . TYR A 1 140 ? -12.672 -25.312 -7.934 1 97.25 140 TYR A C 1
ATOM 1111 O O . TYR A 1 140 ? -12.672 -24.094 -7.773 1 97.25 140 TYR A O 1
ATOM 1119 N N . LEU A 1 141 ? -13.648 -25.953 -8.445 1 95.38 141 LEU A N 1
ATOM 1120 C CA . LEU A 1 141 ? -14.977 -25.391 -8.672 1 95.38 141 LEU A CA 1
ATOM 1121 C C . LEU A 1 141 ? -16.047 -26.188 -7.926 1 95.38 141 LEU A C 1
ATOM 1123 O O . LEU A 1 141 ? -15.828 -27.359 -7.609 1 95.38 141 LEU A O 1
ATOM 1127 N N . MET A 1 142 ? -17.094 -25.469 -7.629 1 93.31 142 MET A N 1
ATOM 1128 C CA . MET A 1 142 ? -18.281 -26.188 -7.16 1 93.31 142 MET A CA 1
ATOM 1129 C C . MET A 1 142 ? -18.984 -26.906 -8.312 1 93.31 142 MET A C 1
ATOM 1131 O O . MET A 1 142 ? -19.094 -26.344 -9.414 1 93.31 142 MET A O 1
ATOM 1135 N N . HIS A 1 143 ? -19.391 -28.078 -8.055 1 93.94 143 HIS A N 1
ATOM 1136 C CA . HIS A 1 143 ? -20.078 -28.891 -9.047 1 93.94 143 HIS A CA 1
ATOM 1137 C C . HIS A 1 143 ? -21.422 -29.391 -8.508 1 93.94 143 HIS A C 1
ATOM 1139 O O . HIS A 1 143 ? -21.469 -30 -7.438 1 93.94 143 HIS A O 1
ATOM 1145 N N . ALA A 1 144 ? -22.438 -29.078 -9.242 1 91.62 144 ALA A N 1
ATOM 1146 C CA . ALA A 1 144 ? -23.734 -29.672 -8.938 1 91.62 144 ALA A CA 1
ATOM 1147 C C . ALA A 1 144 ? -23.875 -31.047 -9.57 1 91.62 144 ALA A C 1
ATOM 1149 O O . ALA A 1 144 ? -23.938 -31.172 -10.797 1 91.62 144 ALA A O 1
ATOM 1150 N N . ASN A 1 145 ? -23.984 -32.031 -8.727 1 90 145 ASN A N 1
ATOM 1151 C CA . ASN A 1 145 ? -24.109 -33.375 -9.266 1 90 145 ASN A CA 1
ATOM 1152 C C . ASN A 1 145 ? -25.531 -33.688 -9.742 1 90 145 ASN A C 1
ATOM 1154 O O . ASN A 1 145 ? -26.359 -32.781 -9.812 1 90 145 ASN A O 1
ATOM 1158 N N . ALA A 1 146 ? -25.672 -34.938 -10.156 1 86.44 146 ALA A N 1
ATOM 1159 C CA . ALA A 1 146 ? -26.969 -35.312 -10.734 1 86.44 146 ALA A CA 1
ATOM 1160 C C . ALA A 1 146 ? -28.094 -35.125 -9.719 1 86.44 146 ALA A C 1
ATOM 1162 O O . ALA A 1 146 ? -29.266 -35 -10.102 1 86.44 146 ALA A O 1
ATOM 1163 N N . ARG A 1 147 ? -27.938 -35.219 -8.32 1 88.12 147 ARG A N 1
ATOM 1164 C CA . ARG A 1 147 ? -28.938 -35.031 -7.266 1 88.12 147 ARG A CA 1
ATOM 1165 C C . ARG A 1 147 ? -28.984 -33.594 -6.793 1 88.12 147 ARG A C 1
ATOM 1167 O O . ARG A 1 147 ? -29.531 -33.281 -5.734 1 88.12 147 ARG A O 1
ATOM 1174 N N . ASP A 1 148 ? -28.188 -32.719 -7.457 1 83.5 148 ASP A N 1
ATOM 1175 C CA . ASP A 1 148 ? -28.125 -31.297 -7.184 1 83.5 148 ASP A CA 1
ATOM 1176 C C . ASP A 1 148 ? -27.406 -31.016 -5.867 1 83.5 148 ASP A C 1
ATOM 1178 O O . ASP A 1 148 ? -27.734 -30.047 -5.172 1 83.5 148 ASP A O 1
ATOM 1182 N N . GLU A 1 149 ? -26.594 -31.953 -5.543 1 90.56 149 GLU A N 1
ATOM 1183 C CA . GLU A 1 149 ? -25.703 -31.734 -4.41 1 90.56 149 GLU A CA 1
ATOM 1184 C C . GLU A 1 149 ? -24.391 -31.094 -4.855 1 90.56 149 GLU A C 1
ATOM 1186 O O . GLU A 1 149 ? -23.875 -31.422 -5.922 1 90.56 149 GLU A O 1
ATOM 1191 N N . LEU A 1 150 ? -23.938 -30.172 -4.035 1 92.31 150 LEU A N 1
ATOM 1192 C CA . LEU A 1 150 ? -22.703 -29.469 -4.391 1 92.31 150 LEU A CA 1
ATOM 1193 C C . LEU A 1 150 ? -21.484 -30.25 -3.93 1 92.31 150 LEU A C 1
ATOM 1195 O O . LEU A 1 150 ? -21.438 -30.719 -2.787 1 92.31 150 LEU A O 1
ATOM 1199 N N . GLU A 1 151 ? -20.609 -30.484 -4.793 1 94.75 151 GLU A N 1
ATOM 1200 C CA . GLU A 1 151 ? -19.344 -31.141 -4.523 1 94.75 151 GLU A CA 1
ATOM 1201 C C . GLU A 1 151 ? -18.172 -30.328 -5.055 1 94.75 151 GLU A C 1
ATOM 1203 O O . GLU A 1 151 ? -18.359 -29.375 -5.824 1 94.75 151 GLU A O 1
ATOM 1208 N N . LEU A 1 152 ? -17.031 -30.672 -4.59 1 95.62 152 LEU A N 1
ATOM 1209 C CA . LEU A 1 152 ? -15.805 -30.016 -5.039 1 95.62 152 LEU A CA 1
ATOM 1210 C C . LEU A 1 152 ? -15.188 -30.781 -6.207 1 95.62 152 LEU A C 1
ATOM 1212 O O . LEU A 1 152 ? -14.969 -31.984 -6.125 1 95.62 152 LEU A O 1
ATOM 1216 N N . GLN A 1 153 ? -14.953 -30.109 -7.258 1 96.31 153 GLN A N 1
ATOM 1217 C CA . GLN A 1 153 ? -14.234 -30.703 -8.383 1 96.31 153 GLN A CA 1
ATOM 1218 C C . GLN A 1 153 ? -12.953 -29.938 -8.68 1 96.31 153 GLN A C 1
ATOM 1220 O O . GLN A 1 153 ? -12.961 -28.703 -8.727 1 96.31 153 GLN A O 1
ATOM 1225 N N . GLN A 1 154 ? -11.93 -30.625 -8.836 1 95.81 154 GLN A N 1
ATOM 1226 C CA . GLN A 1 154 ? -10.617 -30.016 -9.062 1 95.81 154 GLN A CA 1
ATOM 1227 C C . GLN A 1 154 ? -10.445 -29.609 -10.523 1 95.81 154 GLN A C 1
ATOM 1229 O O . GLN A 1 154 ? -10.727 -30.391 -11.43 1 95.81 154 GLN A O 1
ATOM 1234 N N . VAL A 1 155 ? -10.031 -28.406 -10.758 1 91.94 155 VAL A N 1
ATOM 1235 C CA . VAL A 1 155 ? -9.805 -27.844 -12.094 1 91.94 155 VAL A CA 1
ATOM 1236 C C . VAL A 1 155 ? -8.383 -28.156 -12.547 1 91.94 155 VAL A C 1
ATOM 1238 O O . VAL A 1 155 ? -8.156 -28.594 -13.68 1 91.94 155 VAL A O 1
ATOM 1241 N N . GLU A 1 156 ? -7.438 -27.906 -11.656 1 93 156 GLU A N 1
ATOM 1242 C CA . GLU A 1 156 ? -6.027 -28.109 -11.977 1 93 156 GLU A CA 1
ATOM 1243 C C . GLU A 1 156 ? -5.152 -27.938 -10.742 1 93 156 GLU A C 1
ATOM 1245 O O . GLU A 1 156 ? -5.617 -27.453 -9.711 1 93 156 GLU A O 1
ATOM 1250 N N . PHE A 1 157 ? -3.967 -28.453 -10.883 1 96.25 157 PHE A N 1
ATOM 1251 C CA . PHE A 1 157 ? -2.922 -28.25 -9.883 1 96.25 157 PHE A CA 1
ATOM 1252 C C . PHE A 1 157 ? -1.753 -27.469 -10.469 1 96.25 157 PHE A C 1
ATOM 1254 O O . PHE A 1 157 ? -1.208 -27.844 -11.508 1 96.25 157 PHE A O 1
ATOM 1261 N N . ASN A 1 158 ? -1.383 -26.359 -9.812 1 96.19 158 ASN A N 1
ATOM 1262 C CA . ASN A 1 158 ? -0.308 -25.5 -10.289 1 96.19 158 ASN A CA 1
ATOM 1263 C C . ASN A 1 158 ? 0.982 -25.719 -9.508 1 96.19 158 ASN A C 1
ATOM 1265 O O . ASN A 1 158 ? 1.014 -25.547 -8.289 1 96.19 158 ASN A O 1
ATOM 1269 N N . THR A 1 159 ? 2.045 -26.031 -10.227 1 97.75 159 THR A N 1
ATOM 1270 C CA . THR A 1 159 ? 3.322 -26.297 -9.57 1 97.75 159 THR A CA 1
ATOM 1271 C C . THR A 1 159 ? 4.316 -25.172 -9.852 1 97.75 159 THR A C 1
ATOM 1273 O O . THR A 1 159 ? 5.41 -25.141 -9.281 1 97.75 159 THR A O 1
ATOM 1276 N N . ILE A 1 160 ? 3.975 -24.266 -10.719 1 96.38 160 ILE A N 1
ATOM 1277 C CA . ILE A 1 160 ? 4.883 -23.172 -11.055 1 96.38 160 ILE A CA 1
ATOM 1278 C C . ILE A 1 160 ? 4.109 -21.859 -11.117 1 96.38 160 ILE A C 1
ATOM 1280 O O . ILE A 1 160 ? 2.98 -21.812 -11.617 1 96.38 160 ILE A O 1
ATOM 1284 N N . ALA A 1 161 ? 4.688 -20.844 -10.594 1 93.19 161 ALA A N 1
ATOM 1285 C CA . ALA A 1 161 ? 4.184 -19.469 -10.664 1 93.19 161 ALA A CA 1
ATOM 1286 C C . ALA A 1 161 ? 2.75 -19.391 -10.148 1 93.19 161 ALA A C 1
ATOM 1288 O O . ALA A 1 161 ? 1.874 -18.828 -10.805 1 93.19 161 ALA A O 1
ATOM 1289 N N . ALA A 1 162 ? 2.508 -20.125 -9.055 1 93.5 162 ALA A N 1
ATOM 1290 C CA . ALA A 1 162 ? 1.212 -20 -8.391 1 93.5 162 ALA A CA 1
ATOM 1291 C C . ALA A 1 162 ? 1.027 -18.609 -7.797 1 93.5 162 ALA A C 1
ATOM 1293 O O . ALA A 1 162 ? 1.308 -18.391 -6.613 1 93.5 162 ALA A O 1
ATOM 1294 N N . SER A 1 163 ? 0.445 -17.734 -8.539 1 93.38 163 SER A N 1
ATOM 1295 C CA . SER A 1 163 ? 0.407 -16.297 -8.234 1 93.38 163 SER A CA 1
ATOM 1296 C C . SER A 1 163 ? -0.755 -15.961 -7.309 1 93.38 163 SER A C 1
ATOM 1298 O O . SER A 1 163 ? -1.538 -16.844 -6.938 1 93.38 163 SER A O 1
ATOM 1300 N N . PHE A 1 164 ? -0.746 -14.742 -6.797 1 96.88 164 PHE A N 1
ATOM 1301 C CA . PHE A 1 164 ? -1.831 -14.031 -6.129 1 96.88 164 PHE A CA 1
ATOM 1302 C C . PHE A 1 164 ? -1.881 -14.383 -4.648 1 96.88 164 PHE A C 1
ATOM 1304 O O . PHE A 1 164 ? -2.836 -14.031 -3.951 1 96.88 164 PHE A O 1
ATOM 1311 N N . GLY A 1 165 ? -0.878 -15.156 -4.188 1 98.19 165 GLY A N 1
ATOM 1312 C CA . GLY A 1 165 ? -0.854 -15.438 -2.76 1 98.19 165 GLY A CA 1
ATOM 1313 C C . GLY A 1 165 ? -0.875 -14.188 -1.902 1 98.19 165 GLY A C 1
ATOM 1314 O O . GLY A 1 165 ? -1.578 -14.133 -0.892 1 98.19 165 GLY A O 1
ATOM 1315 N N . ALA A 1 166 ? -0.132 -13.219 -2.311 1 98.38 166 ALA A N 1
ATOM 1316 C CA . ALA A 1 166 ? -0.062 -11.977 -1.55 1 98.38 166 ALA A CA 1
ATOM 1317 C C . ALA A 1 166 ? -1.322 -11.133 -1.751 1 98.38 166 ALA A C 1
ATOM 1319 O O . ALA A 1 166 ? -1.898 -10.625 -0.786 1 98.38 166 ALA A O 1
ATOM 1320 N N . LEU A 1 167 ? -1.775 -10.93 -2.967 1 98.44 167 LEU A N 1
ATOM 1321 C CA . LEU A 1 167 ? -2.9 -10.055 -3.262 1 98.44 167 LEU A CA 1
ATOM 1322 C C . LEU A 1 167 ? -4.195 -10.609 -2.676 1 98.44 167 LEU A C 1
ATOM 1324 O O . LEU A 1 167 ? -5.059 -9.852 -2.236 1 98.44 167 LEU A O 1
ATOM 1328 N N . CYS A 1 168 ? -4.367 -11.945 -2.74 1 98.69 168 CYS A N 1
ATOM 1329 C CA . CYS A 1 168 ? -5.586 -12.484 -2.154 1 98.69 168 CYS A CA 1
ATOM 1330 C C . CYS A 1 168 ? -5.586 -12.32 -0.64 1 98.69 168 CYS A C 1
ATOM 1332 O O . CYS A 1 168 ? -6.641 -12.125 -0.033 1 98.69 168 CYS A O 1
ATOM 1334 N N . THR A 1 169 ? -4.398 -12.422 0.022 1 98.81 169 THR A N 1
ATOM 1335 C CA . THR A 1 169 ? -4.289 -12.109 1.442 1 98.81 169 THR A CA 1
ATOM 1336 C C . THR A 1 169 ? -4.715 -10.672 1.713 1 98.81 169 THR A C 1
ATOM 1338 O O . THR A 1 169 ? -5.48 -10.406 2.645 1 98.81 169 THR A O 1
ATOM 1341 N N . ARG A 1 170 ? -4.27 -9.766 0.901 1 98.56 170 ARG A N 1
ATOM 1342 C CA . ARG A 1 170 ? -4.586 -8.344 1.062 1 98.56 170 ARG A CA 1
ATOM 1343 C C . ARG A 1 170 ? -6.059 -8.078 0.763 1 98.56 170 ARG A C 1
ATOM 1345 O O . ARG A 1 170 ? -6.676 -7.211 1.384 1 98.56 170 ARG A O 1
ATOM 1352 N N . ALA A 1 171 ? -6.613 -8.773 -0.23 1 98.62 171 ALA A N 1
ATOM 1353 C CA . ALA A 1 171 ? -8.039 -8.648 -0.511 1 98.62 171 ALA A CA 1
ATOM 1354 C C . ALA A 1 171 ? -8.875 -9.078 0.69 1 98.62 171 ALA A C 1
ATOM 1356 O O . ALA A 1 171 ? -9.867 -8.43 1.031 1 98.62 171 ALA A O 1
ATOM 1357 N N . SER A 1 172 ? -8.484 -10.195 1.273 1 98.69 172 SER A N 1
ATOM 1358 C CA . SER A 1 172 ? -9.164 -10.648 2.486 1 98.69 172 SER A CA 1
ATOM 1359 C C . SER A 1 172 ? -9.07 -9.602 3.59 1 98.69 172 SER A C 1
ATOM 1361 O O . SER A 1 172 ? -10.055 -9.336 4.289 1 98.69 172 SER A O 1
ATOM 1363 N N . ASN A 1 173 ? -7.879 -9.008 3.797 1 98.12 173 ASN A N 1
ATOM 1364 C CA . ASN A 1 173 ? -7.723 -7.938 4.777 1 98.12 173 ASN A CA 1
ATOM 1365 C C . ASN A 1 173 ? -8.656 -6.77 4.484 1 98.12 173 ASN A C 1
ATOM 1367 O O . ASN A 1 173 ? -9.219 -6.172 5.406 1 98.12 173 ASN A O 1
ATOM 1371 N N . MET A 1 174 ? -8.758 -6.402 3.23 1 98.25 174 MET A N 1
ATOM 1372 C CA . MET A 1 174 ? -9.656 -5.324 2.832 1 98.25 174 MET A CA 1
ATOM 1373 C C . MET A 1 174 ? -11.094 -5.641 3.227 1 98.25 174 MET A C 1
ATOM 1375 O O . MET A 1 174 ? -11.797 -4.789 3.771 1 98.25 174 MET A O 1
ATOM 1379 N N . HIS A 1 175 ? -11.57 -6.863 2.973 1 98.5 175 HIS A N 1
ATOM 1380 C CA . HIS A 1 175 ? -12.93 -7.258 3.324 1 98.5 175 HIS A CA 1
ATOM 1381 C C . HIS A 1 175 ? -13.133 -7.238 4.836 1 98.5 175 HIS A C 1
ATOM 1383 O O . HIS A 1 175 ? -14.203 -6.855 5.316 1 98.5 175 HIS A O 1
ATOM 1389 N N . HIS A 1 176 ? -12.148 -7.699 5.578 1 97.38 176 HIS A N 1
ATOM 1390 C CA . HIS A 1 176 ? -12.227 -7.629 7.031 1 97.38 176 HIS A CA 1
ATOM 1391 C C . HIS A 1 176 ? -12.312 -6.184 7.512 1 97.38 176 HIS A C 1
ATOM 1393 O O . HIS A 1 176 ? -13.023 -5.883 8.469 1 97.38 176 HIS A O 1
ATOM 1399 N N . HIS A 1 177 ? -11.523 -5.332 6.867 1 96.06 177 HIS A N 1
ATOM 1400 C CA . HIS A 1 177 ? -11.586 -3.906 7.18 1 96.06 177 HIS A CA 1
ATOM 1401 C C . HIS A 1 177 ? -12.984 -3.355 6.949 1 96.06 177 HIS A C 1
ATOM 1403 O O . HIS A 1 177 ? -13.523 -2.637 7.797 1 96.06 177 HIS A O 1
ATOM 1409 N N . LEU A 1 178 ? -13.547 -3.666 5.828 1 96.19 178 LEU A N 1
ATOM 1410 C CA . LEU A 1 178 ? -14.891 -3.199 5.504 1 96.19 178 LEU A CA 1
ATOM 1411 C C . LEU A 1 178 ? -15.906 -3.701 6.531 1 96.19 178 LEU A C 1
ATOM 1413 O O . LEU A 1 178 ? -16.812 -2.963 6.934 1 96.19 178 LEU A O 1
ATOM 1417 N N . LEU A 1 179 ? -15.727 -4.973 6.957 1 95.06 179 LEU A N 1
ATOM 1418 C CA . LEU A 1 179 ? -16.594 -5.523 7.996 1 95.06 179 LEU A CA 1
ATOM 1419 C C . LEU A 1 179 ? -16.453 -4.73 9.289 1 95.06 179 LEU A C 1
ATOM 1421 O O . LEU A 1 179 ? -17.453 -4.355 9.906 1 95.06 179 LEU A O 1
ATOM 1425 N N . LYS A 1 180 ? -15.273 -4.477 9.672 1 90.06 180 LYS A N 1
ATOM 1426 C CA . LYS A 1 180 ? -14.977 -3.793 10.93 1 90.06 180 LYS A CA 1
ATOM 1427 C C . LYS A 1 180 ? -15.523 -2.369 10.922 1 90.06 180 LYS A C 1
ATOM 1429 O O . LYS A 1 180 ? -15.953 -1.86 11.969 1 90.06 180 LYS A O 1
ATOM 1434 N N . ASN A 1 181 ? -15.594 -1.743 9.758 1 88.19 181 ASN A N 1
ATOM 1435 C CA . ASN A 1 181 ? -15.992 -0.343 9.68 1 88.19 181 ASN A CA 1
ATOM 1436 C C . ASN A 1 181 ? -17.5 -0.205 9.461 1 88.19 181 ASN A C 1
ATOM 1438 O O . ASN A 1 181 ? -17.984 0.886 9.164 1 88.19 181 ASN A O 1
ATOM 1442 N N . GLY A 1 182 ? -18.219 -1.278 9.461 1 88.69 182 GLY A N 1
ATOM 1443 C CA . GLY A 1 182 ? -19.672 -1.241 9.438 1 88.69 182 GLY A CA 1
ATOM 1444 C C . GLY A 1 182 ? -20.25 -1.247 8.031 1 88.69 182 GLY A C 1
ATOM 1445 O O . GLY A 1 182 ? -21.438 -1 7.84 1 88.69 182 GLY A O 1
ATOM 1446 N N . ALA A 1 183 ? -19.375 -1.529 7.043 1 93 183 ALA A N 1
ATOM 1447 C CA . ALA A 1 183 ? -19.844 -1.548 5.66 1 93 183 ALA A CA 1
ATOM 1448 C C . ALA A 1 183 ? -20.984 -2.543 5.477 1 93 183 ALA A C 1
ATOM 1450 O O . ALA A 1 183 ? -21.891 -2.316 4.672 1 93 183 ALA A O 1
ATOM 1451 N N . TYR A 1 184 ? -20.922 -3.652 6.273 1 94.31 184 TYR A N 1
ATOM 1452 C CA . TYR A 1 184 ? -21.875 -4.734 6.082 1 94.31 184 TYR A CA 1
ATOM 1453 C C . TYR A 1 184 ? -22.891 -4.766 7.211 1 94.31 184 TYR A C 1
ATOM 1455 O O . TYR A 1 184 ? -23.641 -5.734 7.359 1 94.31 184 TYR A O 1
ATOM 1463 N N . ALA A 1 185 ? -22.984 -3.742 8.023 1 88.5 185 ALA A N 1
ATOM 1464 C CA . ALA A 1 185 ? -23.875 -3.725 9.18 1 88.5 185 ALA A CA 1
ATOM 1465 C C . ALA A 1 185 ? -25.344 -3.779 8.742 1 88.5 185 ALA A C 1
ATOM 1467 O O . ALA A 1 185 ? -25.766 -3.01 7.883 1 88.5 185 ALA A O 1
ATOM 1468 N N . GLY A 1 186 ? -26.094 -4.715 9.375 1 87.56 186 GLY A N 1
ATOM 1469 C CA . GLY A 1 186 ? -27.531 -4.812 9.148 1 87.56 186 GLY A CA 1
ATOM 1470 C C . GLY A 1 186 ? -27.891 -5.402 7.801 1 87.56 186 GLY A C 1
ATOM 1471 O O . GLY A 1 186 ? -29.031 -5.301 7.359 1 87.56 186 GLY A O 1
ATOM 1472 N N . VAL A 1 187 ? -26.922 -5.992 7.125 1 91.31 187 VAL A N 1
ATOM 1473 C CA . VAL A 1 187 ? -27.156 -6.426 5.754 1 91.31 187 VAL A CA 1
ATOM 1474 C C . VAL A 1 187 ? -27.516 -7.906 5.734 1 91.31 187 VAL A C 1
ATOM 1476 O O . VAL A 1 187 ? -28.484 -8.305 5.086 1 91.31 187 VAL A O 1
ATOM 1479 N N . HIS A 1 188 ? -26.766 -8.75 6.328 1 93.44 188 HIS A N 1
ATOM 1480 C CA . HIS A 1 188 ? -26.969 -10.195 6.367 1 93.44 188 HIS A CA 1
ATOM 1481 C C . HIS A 1 188 ? -26.297 -10.805 7.586 1 93.44 188 HIS A C 1
ATOM 1483 O O . HIS A 1 188 ? -25.156 -10.445 7.922 1 93.44 188 HIS A O 1
ATOM 1489 N N . PRO A 1 189 ? -26.906 -11.75 8.219 1 93.62 189 PRO A N 1
ATOM 1490 C CA . PRO A 1 189 ? -26.359 -12.305 9.461 1 93.62 189 PRO A CA 1
ATOM 1491 C C . PRO A 1 189 ? -25.078 -13.086 9.234 1 93.62 189 PRO A C 1
ATOM 1493 O O . PRO A 1 189 ? -24.25 -13.195 10.141 1 93.62 189 PRO A O 1
ATOM 1496 N N . SER A 1 190 ? -24.859 -13.602 8.008 1 95.25 190 SER A N 1
ATOM 1497 C CA . SER A 1 190 ? -23.672 -14.398 7.742 1 95.25 190 SER A CA 1
ATOM 1498 C C . SER A 1 190 ? -22.438 -13.516 7.602 1 95.25 190 SER A C 1
ATOM 1500 O O . SER A 1 190 ? -21.312 -14.016 7.648 1 95.25 190 SER A O 1
ATOM 1502 N N . LEU A 1 191 ? -22.609 -12.219 7.375 1 96.12 191 LEU A N 1
ATOM 1503 C CA . LEU A 1 191 ? -21.469 -11.305 7.23 1 96.12 191 LEU A CA 1
ATOM 1504 C C . LEU A 1 191 ? -20.891 -10.945 8.586 1 96.12 191 LEU A C 1
ATOM 1506 O O . LEU A 1 191 ? -21.156 -9.867 9.117 1 96.12 191 LEU A O 1
ATOM 1510 N N . CYS A 1 192 ? -20.094 -11.852 9.086 1 96.06 192 CYS A N 1
ATOM 1511 C CA . CYS A 1 192 ? -19.375 -11.695 10.352 1 96.06 192 CYS A CA 1
ATOM 1512 C C . CYS A 1 192 ? -17.984 -12.312 10.266 1 96.06 192 CYS A C 1
ATOM 1514 O O . CYS A 1 192 ? -17.703 -13.094 9.359 1 96.06 192 CYS A O 1
ATOM 1516 N N . ALA A 1 193 ? -17.141 -11.992 11.164 1 94.62 193 ALA A N 1
ATOM 1517 C CA . ALA A 1 193 ? -15.727 -12.367 11.133 1 94.62 193 ALA A CA 1
ATOM 1518 C C . ALA A 1 193 ? -15.555 -13.883 11.18 1 94.62 193 ALA A C 1
ATOM 1520 O O . ALA A 1 193 ? -14.648 -14.43 10.547 1 94.62 193 ALA A O 1
ATOM 1521 N N . GLU A 1 194 ? -16.391 -14.594 11.844 1 96.62 194 GLU A N 1
ATOM 1522 C CA . GLU A 1 194 ? -16.297 -16.031 12.016 1 96.62 194 GLU A CA 1
ATOM 1523 C C . GLU A 1 194 ? -16.5 -16.766 10.695 1 96.62 194 GLU A C 1
ATOM 1525 O O . GLU A 1 194 ? -16.016 -17.891 10.516 1 96.62 194 GLU A O 1
ATOM 1530 N N . ASN A 1 195 ? -17.234 -16.141 9.859 1 97.94 195 ASN A N 1
ATOM 1531 C CA . ASN A 1 195 ? -17.547 -16.75 8.578 1 97.94 195 ASN A CA 1
ATOM 1532 C C . ASN A 1 195 ? -16.594 -16.297 7.48 1 97.94 195 ASN A C 1
ATOM 1534 O O . ASN A 1 195 ? -16.781 -16.625 6.309 1 97.94 195 ASN A O 1
ATOM 1538 N N . MET A 1 196 ? -15.641 -15.523 7.777 1 97.88 196 MET A N 1
ATOM 1539 C CA . MET A 1 196 ? -14.602 -15.062 6.859 1 97.88 196 MET A CA 1
ATOM 1540 C C . MET A 1 196 ? -13.234 -15.602 7.266 1 97.88 196 MET A C 1
ATOM 1542 O O . MET A 1 196 ? -12.508 -14.961 8.023 1 97.88 196 MET A O 1
ATOM 1546 N N . PRO A 1 197 ? -12.875 -16.672 6.711 1 97.75 197 PRO A N 1
ATOM 1547 C CA . PRO A 1 197 ? -11.625 -17.297 7.156 1 97.75 197 PRO A CA 1
ATOM 1548 C C . PRO A 1 197 ? -10.398 -16.406 6.91 1 97.75 197 PRO A C 1
ATOM 1550 O O . PRO A 1 197 ? -10.344 -15.695 5.91 1 97.75 197 PRO A O 1
ATOM 1553 N N . ARG A 1 198 ? -9.445 -16.516 7.832 1 95.81 198 ARG A N 1
ATOM 1554 C CA . ARG A 1 198 ? -8.172 -15.852 7.629 1 95.81 198 ARG A CA 1
ATOM 1555 C C . ARG A 1 198 ? -7.457 -16.391 6.391 1 95.81 198 ARG A C 1
ATOM 1557 O O . ARG A 1 198 ? -7.562 -17.578 6.074 1 95.81 198 ARG A O 1
ATOM 1564 N N . ASN A 1 199 ? -6.801 -15.547 5.695 1 98.69 199 ASN A N 1
ATOM 1565 C CA . ASN A 1 199 ? -6.074 -15.961 4.504 1 98.69 199 ASN A CA 1
ATOM 1566 C C . ASN A 1 199 ? -4.566 -15.984 4.742 1 98.69 199 ASN A C 1
ATOM 1568 O O . ASN A 1 199 ? -3.914 -14.938 4.691 1 98.69 199 ASN A O 1
ATOM 1572 N N . ASP A 1 200 ? -3.957 -17.125 4.805 1 98.38 200 ASP A N 1
ATOM 1573 C CA . ASP A 1 200 ? -2.549 -17.281 5.152 1 98.38 200 ASP A CA 1
ATOM 1574 C C . ASP A 1 200 ? -1.706 -17.562 3.91 1 98.38 200 ASP A C 1
ATOM 1576 O O . ASP A 1 200 ? -0.606 -18.109 4.012 1 98.38 200 ASP A O 1
ATOM 1580 N N . ALA A 1 201 ? -2.252 -17.281 2.736 1 98.81 201 ALA A N 1
ATOM 1581 C CA . ALA A 1 201 ? -1.576 -17.641 1.488 1 98.81 201 ALA A CA 1
ATOM 1582 C C . ALA A 1 201 ? -0.176 -17.031 1.436 1 98.81 201 ALA A C 1
ATOM 1584 O O . ALA A 1 201 ? 0.801 -17.734 1.172 1 98.81 201 ALA A O 1
ATOM 1585 N N . LEU A 1 202 ? -0.044 -15.719 1.708 1 98.75 202 LEU A N 1
ATOM 1586 C CA . LEU A 1 202 ? 1.245 -15.039 1.674 1 98.75 202 LEU A CA 1
ATOM 1587 C C . LEU A 1 202 ? 2.227 -15.68 2.645 1 98.75 202 LEU A C 1
ATOM 1589 O O . LEU A 1 202 ? 3.359 -16 2.271 1 98.75 202 LEU A O 1
ATOM 1593 N N . SER A 1 203 ? 1.816 -15.914 3.873 1 98.44 203 SER A N 1
ATOM 1594 C CA . SER A 1 203 ? 2.68 -16.484 4.898 1 98.44 203 SER A CA 1
ATOM 1595 C C . SER A 1 203 ? 3.117 -17.906 4.527 1 98.44 203 SER A C 1
ATOM 1597 O O . SER A 1 203 ? 4.273 -18.266 4.742 1 98.44 203 SER A O 1
ATOM 1599 N N . THR A 1 204 ? 2.191 -18.672 3.977 1 98.75 204 THR A N 1
ATOM 1600 C CA . THR A 1 204 ? 2.496 -20.031 3.576 1 98.75 204 THR A CA 1
ATOM 1601 C C . THR A 1 204 ? 3.6 -20.062 2.521 1 98.75 204 THR A C 1
ATOM 1603 O O . THR A 1 204 ? 4.562 -20.812 2.641 1 98.75 204 THR A O 1
ATOM 1606 N N . LEU A 1 205 ? 3.453 -19.25 1.564 1 98.81 205 LEU A N 1
ATOM 1607 C CA . LEU A 1 205 ? 4.438 -19.203 0.487 1 98.81 205 LEU A CA 1
ATOM 1608 C C . LEU A 1 205 ? 5.785 -18.703 1.001 1 98.81 205 LEU A C 1
ATOM 1610 O O . LEU A 1 205 ? 6.828 -19.266 0.656 1 98.81 205 LEU A O 1
ATOM 1614 N N . VAL A 1 206 ? 5.777 -17.656 1.849 1 98.75 206 VAL A N 1
ATOM 1615 C CA . VAL A 1 206 ? 6.992 -17.078 2.416 1 98.75 206 VAL A CA 1
ATOM 1616 C C . VAL A 1 206 ? 7.723 -18.125 3.248 1 98.75 206 VAL A C 1
ATOM 1618 O O . VAL A 1 206 ? 8.938 -18.297 3.119 1 98.75 206 VAL A O 1
ATOM 1621 N N . HIS A 1 207 ? 6.98 -18.875 4.039 1 98.62 207 HIS A N 1
ATOM 1622 C CA . HIS A 1 207 ? 7.602 -19.875 4.902 1 98.62 207 HIS A CA 1
ATOM 1623 C C . HIS A 1 207 ? 8.164 -21.031 4.086 1 98.62 207 HIS A C 1
ATOM 1625 O O . HIS A 1 207 ? 9.188 -21.609 4.453 1 98.62 207 HIS A O 1
ATOM 1631 N N . GLY A 1 208 ? 7.469 -21.359 2.977 1 98.75 208 GLY A N 1
ATOM 1632 C CA . GLY A 1 208 ? 8.031 -22.359 2.09 1 98.75 208 GLY A CA 1
ATOM 1633 C C . GLY A 1 208 ? 9.398 -21.984 1.553 1 98.75 208 GLY A C 1
ATOM 1634 O O . GLY A 1 208 ? 10.336 -22.781 1.61 1 98.75 208 GLY A O 1
ATOM 1635 N N . LEU A 1 209 ? 9.562 -20.766 1.09 1 98.81 209 LEU A N 1
ATOM 1636 C CA . LEU A 1 209 ? 10.844 -20.281 0.579 1 98.81 209 LEU A CA 1
ATOM 1637 C C . LEU A 1 209 ? 11.883 -20.219 1.69 1 98.81 209 LEU A C 1
ATOM 1639 O O . LEU A 1 209 ? 13.047 -20.562 1.479 1 98.81 209 LEU A O 1
ATOM 1643 N N . ALA A 1 210 ? 11.461 -19.766 2.857 1 98.62 210 ALA A N 1
ATOM 1644 C CA . ALA A 1 210 ? 12.359 -19.672 4.004 1 98.62 210 ALA A CA 1
ATOM 1645 C C . ALA A 1 210 ? 12.875 -21.047 4.418 1 98.62 210 ALA A C 1
ATOM 1647 O O . ALA A 1 210 ? 14.039 -21.203 4.785 1 98.62 210 ALA A O 1
ATOM 1648 N N . ASP A 1 211 ? 11.961 -22.062 4.387 1 98.25 211 ASP A N 1
ATOM 1649 C CA . ASP A 1 211 ? 12.359 -23.422 4.711 1 98.25 211 ASP A CA 1
ATOM 1650 C C . ASP A 1 211 ? 13.469 -23.906 3.777 1 98.25 211 ASP A C 1
ATOM 1652 O O . ASP A 1 211 ? 14.445 -24.516 4.227 1 98.25 211 ASP A O 1
ATOM 1656 N N . ALA A 1 212 ? 13.281 -23.641 2.518 1 98.25 212 ALA A N 1
ATOM 1657 C CA . ALA A 1 212 ? 14.273 -24.062 1.534 1 98.25 212 ALA A CA 1
ATOM 1658 C C . ALA A 1 212 ? 15.602 -23.328 1.742 1 98.25 212 ALA A C 1
ATOM 1660 O O . ALA A 1 212 ? 16.672 -23.938 1.657 1 98.25 212 ALA A O 1
ATOM 1661 N N . HIS A 1 213 ? 15.547 -22.031 1.988 1 97.75 213 HIS A N 1
ATOM 1662 C CA . HIS A 1 213 ? 16.734 -21.25 2.26 1 97.75 213 HIS A CA 1
ATOM 1663 C C . HIS A 1 213 ? 17.484 -21.766 3.48 1 97.75 213 HIS A C 1
ATOM 1665 O O . HIS A 1 213 ? 18.703 -21.938 3.445 1 97.75 213 HIS A O 1
ATOM 1671 N N . ARG A 1 214 ? 16.766 -22.047 4.535 1 95.5 214 ARG A N 1
ATOM 1672 C CA . ARG A 1 214 ? 17.359 -22.562 5.758 1 95.5 214 ARG A CA 1
ATOM 1673 C C . ARG A 1 214 ? 18.016 -23.922 5.516 1 95.5 214 ARG A C 1
ATOM 1675 O O . ARG A 1 214 ? 19.094 -24.203 6.039 1 95.5 214 ARG A O 1
ATOM 1682 N N . HIS A 1 215 ? 17.344 -24.766 4.773 1 95.88 215 HIS A N 1
ATOM 1683 C CA . HIS A 1 215 ? 17.922 -26.062 4.449 1 95.88 215 HIS A CA 1
ATOM 1684 C C . HIS A 1 215 ? 19.234 -25.906 3.684 1 95.88 215 HIS A C 1
ATOM 1686 O O . HIS A 1 215 ? 20.219 -26.578 3.996 1 95.88 215 HIS A O 1
ATOM 1692 N N . TYR A 1 216 ? 19.188 -25.047 2.713 1 95.44 216 TYR A N 1
ATOM 1693 C CA . TYR A 1 216 ? 20.391 -24.797 1.925 1 95.44 216 TYR A CA 1
ATOM 1694 C C . TYR A 1 216 ? 21.547 -24.375 2.816 1 95.44 216 TYR A C 1
ATOM 1696 O O . TYR A 1 216 ? 22.672 -24.875 2.668 1 95.44 216 TYR A O 1
ATOM 1704 N N . LEU A 1 217 ? 21.281 -23.453 3.734 1 93.38 217 LEU A N 1
ATOM 1705 C CA . LEU A 1 217 ? 22.312 -22.969 4.645 1 93.38 217 LEU A CA 1
ATOM 1706 C C . LEU A 1 217 ? 22.844 -24.094 5.523 1 93.38 217 LEU A C 1
ATOM 1708 O O . LEU A 1 217 ? 24.031 -24.125 5.867 1 93.38 217 LEU A O 1
ATOM 1712 N N . SER A 1 218 ? 21.969 -25 5.895 1 89.69 218 SER A N 1
ATOM 1713 C CA . SER A 1 218 ? 22.359 -26.094 6.773 1 89.69 218 SER A CA 1
ATOM 1714 C C . SER A 1 218 ? 23.281 -27.078 6.059 1 89.69 218 SER A C 1
ATOM 1716 O O . SER A 1 218 ? 24.078 -27.766 6.695 1 89.69 218 SER A O 1
ATOM 1718 N N . GLU A 1 219 ? 23.125 -27.266 4.781 1 84.88 219 GLU A N 1
ATOM 1719 C CA . GLU A 1 219 ? 23.953 -28.172 3.99 1 84.88 219 GLU A CA 1
ATOM 1720 C C . GLU A 1 219 ? 25.375 -27.641 3.865 1 84.88 219 GLU A C 1
ATOM 1722 O O . GLU A 1 219 ? 26.328 -28.422 3.801 1 84.88 219 GLU A O 1
ATOM 1727 N N . THR A 1 220 ? 25.391 -26.406 3.58 1 70.12 220 THR A N 1
ATOM 1728 C CA . THR A 1 220 ? 26.672 -25.812 3.26 1 70.12 220 THR A CA 1
ATOM 1729 C C . THR A 1 220 ? 27.484 -25.562 4.531 1 70.12 220 THR A C 1
ATOM 1731 O O . THR A 1 220 ? 28.703 -25.344 4.469 1 70.12 220 THR A O 1
ATOM 1734 N N . GLY A 1 221 ? 27.25 -26.453 5.625 1 53.94 221 GLY A N 1
ATOM 1735 C CA . GLY A 1 221 ? 27.969 -26.375 6.891 1 53.94 221 GLY A CA 1
ATOM 1736 C C . GLY A 1 221 ? 28.422 -24.969 7.234 1 53.94 221 GLY A C 1
ATOM 1737 O O . GLY A 1 221 ? 27.641 -24.156 7.699 1 53.94 221 GLY A O 1
ATOM 1738 N N . GLN A 1 222 ? 29.891 -24.75 7.211 1 48.47 222 GLN A N 1
ATOM 1739 C CA . GLN A 1 222 ? 30.891 -23.859 7.805 1 48.47 222 GLN A CA 1
ATOM 1740 C C . GLN A 1 222 ? 30.688 -22.422 7.332 1 48.47 222 GLN A C 1
ATOM 1742 O O . GLN A 1 222 ? 30.094 -22.188 6.277 1 48.47 222 GLN A O 1
ATOM 1747 N N . PRO A 1 223 ? 31.109 -21.438 8.148 1 50.69 223 PRO A N 1
ATOM 1748 C CA . PRO A 1 223 ? 31.281 -19.984 8.055 1 50.69 223 PRO A CA 1
ATOM 1749 C C . PRO A 1 223 ? 31.719 -19.531 6.664 1 50.69 223 PRO A C 1
ATOM 1751 O O . PRO A 1 223 ? 32.156 -18.391 6.496 1 50.69 223 PRO A O 1
ATOM 1754 N N . GLN A 1 224 ? 31.766 -20.5 5.699 1 51.28 224 GLN A N 1
ATOM 1755 C CA . GLN A 1 224 ? 32.531 -20.156 4.5 1 51.28 224 GLN A CA 1
ATOM 1756 C C . GLN A 1 224 ? 31.703 -19.266 3.568 1 51.28 224 GLN A C 1
ATOM 1758 O O . GLN A 1 224 ? 32.156 -18.922 2.473 1 51.28 224 GLN A O 1
ATOM 1763 N N . HIS A 1 225 ? 30.438 -18.969 3.906 1 55.19 225 HIS A N 1
ATOM 1764 C CA . HIS A 1 225 ? 29.781 -18.141 2.906 1 55.19 225 HIS A CA 1
ATOM 1765 C C . HIS A 1 225 ? 30.344 -16.719 2.895 1 55.19 225 HIS A C 1
ATOM 1767 O O . HIS A 1 225 ? 30.594 -16.141 3.953 1 55.19 225 HIS A O 1
ATOM 1773 N N . MET A 1 226 ? 31.031 -16.391 1.832 1 52.28 226 MET A N 1
ATOM 1774 C CA . MET A 1 226 ? 31.547 -15.047 1.632 1 52.28 226 MET A CA 1
ATOM 1775 C C . MET A 1 226 ? 30.484 -14.008 1.979 1 52.28 226 MET A C 1
ATOM 1777 O O . MET A 1 226 ? 30.797 -12.969 2.57 1 52.28 226 MET A O 1
ATOM 1781 N N . SER A 1 227 ? 29.172 -14.266 1.512 1 64.94 227 SER A N 1
ATOM 1782 C CA . SER A 1 227 ? 28.016 -13.406 1.755 1 64.94 227 SER A CA 1
ATOM 1783 C C . SER A 1 227 ? 26.766 -14.234 2.035 1 64.94 227 SER A C 1
ATOM 1785 O O . SER A 1 227 ? 26.734 -15.43 1.762 1 64.94 227 SER A O 1
ATOM 1787 N N . SER A 1 228 ? 25.875 -13.695 2.768 1 83.38 228 SER A N 1
ATOM 1788 C CA . SER A 1 228 ? 24.594 -14.359 3.027 1 83.38 228 SER A CA 1
ATOM 1789 C C . SER A 1 228 ? 23.875 -14.719 1.728 1 83.38 228 SER A C 1
ATOM 1791 O O . SER A 1 228 ? 23.609 -13.836 0.908 1 83.38 228 SER A O 1
ATOM 1793 N N . PRO A 1 229 ? 23.719 -16.016 1.412 1 94.19 229 PRO A N 1
ATOM 1794 C CA . PRO A 1 229 ? 23.031 -16.406 0.178 1 94.19 229 PRO A CA 1
ATOM 1795 C C . PRO A 1 229 ? 21.656 -15.766 0.035 1 94.19 229 PRO A C 1
ATOM 1797 O O . PRO A 1 229 ? 21.016 -15.461 1.038 1 94.19 229 PRO A O 1
ATOM 1800 N N . ALA A 1 230 ? 21.266 -15.508 -1.181 1 96.12 230 ALA A N 1
ATOM 1801 C CA . ALA A 1 230 ? 19.984 -14.867 -1.475 1 96.12 230 ALA A CA 1
ATOM 1802 C C . ALA A 1 230 ? 19.047 -15.828 -2.203 1 96.12 230 ALA A C 1
ATOM 1804 O O . ALA A 1 230 ? 19.484 -16.859 -2.727 1 96.12 230 ALA A O 1
ATOM 1805 N N . VAL A 1 231 ? 17.766 -15.562 -2.104 1 98.12 231 VAL A N 1
ATOM 1806 C CA . VAL A 1 231 ? 16.781 -16.203 -2.967 1 98.12 231 VAL A CA 1
ATOM 1807 C C . VAL A 1 231 ? 16.672 -15.445 -4.281 1 98.12 231 VAL A C 1
ATOM 1809 O O . VAL A 1 231 ? 16.562 -14.219 -4.285 1 98.12 231 VAL A O 1
ATOM 1812 N N . LEU A 1 232 ? 16.719 -16.141 -5.363 1 98.44 232 LEU A N 1
ATOM 1813 C CA . LEU A 1 232 ? 16.578 -15.531 -6.684 1 98.44 232 LEU A CA 1
ATOM 1814 C C . LEU A 1 232 ? 15.156 -15.703 -7.215 1 98.44 232 LEU A C 1
ATOM 1816 O O . LEU A 1 232 ? 14.688 -16.828 -7.387 1 98.44 232 LEU A O 1
ATOM 1820 N N . PHE A 1 233 ? 14.453 -14.617 -7.398 1 98.44 233 PHE A N 1
ATOM 1821 C CA . PHE A 1 233 ? 13.211 -14.625 -8.156 1 98.44 233 PHE A CA 1
ATOM 1822 C C . PHE A 1 233 ? 13.484 -14.469 -9.648 1 98.44 233 PHE A C 1
ATOM 1824 O O . PHE A 1 233 ? 13.992 -13.43 -10.086 1 98.44 233 PHE A O 1
ATOM 1831 N N . VAL A 1 234 ? 13.234 -15.484 -10.414 1 98.5 234 VAL A N 1
ATOM 1832 C CA . VAL A 1 234 ? 13.273 -15.344 -11.867 1 98.5 234 VAL A CA 1
ATOM 1833 C C . VAL A 1 234 ? 11.953 -14.758 -12.367 1 98.5 234 VAL A C 1
ATOM 1835 O O . VAL A 1 234 ? 10.93 -15.438 -12.367 1 98.5 234 VAL A O 1
ATOM 1838 N N . VAL A 1 235 ? 12.016 -13.516 -12.859 1 97.44 235 VAL A N 1
ATOM 1839 C CA . VAL A 1 235 ? 10.781 -12.773 -13.078 1 97.44 235 VAL A CA 1
ATOM 1840 C C . VAL A 1 235 ? 10.641 -12.422 -14.562 1 97.44 235 VAL A C 1
ATOM 1842 O O . VAL A 1 235 ? 11.617 -12.492 -15.312 1 97.44 235 VAL A O 1
ATOM 1845 N N . GLN A 1 236 ? 9.375 -12.148 -15.016 1 95.69 236 GLN A N 1
ATOM 1846 C CA . GLN A 1 236 ? 9.133 -11.555 -16.328 1 95.69 236 GLN A CA 1
ATOM 1847 C C . GLN A 1 236 ? 9.414 -10.055 -16.312 1 95.69 236 GLN A C 1
ATOM 1849 O O . GLN A 1 236 ? 9.094 -9.367 -15.344 1 95.69 236 GLN A O 1
ATOM 1854 N N . PRO A 1 237 ? 10.078 -9.516 -17.359 1 91.62 237 PRO A N 1
ATOM 1855 C CA . PRO A 1 237 ? 10.305 -8.07 -17.406 1 91.62 237 PRO A CA 1
ATOM 1856 C C . PRO A 1 237 ? 9.016 -7.266 -17.469 1 91.62 237 PRO A C 1
ATOM 1858 O O . PRO A 1 237 ? 8.07 -7.664 -18.156 1 91.62 237 PRO A O 1
ATOM 1861 N N . ASN A 1 238 ? 8.883 -6.207 -16.688 1 88.75 238 ASN A N 1
ATOM 1862 C CA . ASN A 1 238 ? 7.785 -5.246 -16.719 1 88.75 238 ASN A CA 1
ATOM 1863 C C . ASN A 1 238 ? 6.457 -5.906 -16.375 1 88.75 238 ASN A C 1
ATOM 1865 O O . ASN A 1 238 ? 5.418 -5.57 -16.938 1 88.75 238 ASN A O 1
ATOM 1869 N N . GLU A 1 239 ? 6.547 -6.848 -15.539 1 91.5 239 GLU A N 1
ATOM 1870 C CA . GLU A 1 239 ? 5.328 -7.547 -15.141 1 91.5 239 GLU A CA 1
ATOM 1871 C C . GLU A 1 239 ? 4.363 -6.609 -14.422 1 91.5 239 GLU A C 1
ATOM 1873 O O . GLU A 1 239 ? 4.766 -5.879 -13.516 1 91.5 239 GLU A O 1
ATOM 1878 N N . ARG A 1 240 ? 3.07 -6.613 -14.781 1 92.62 240 ARG A N 1
ATOM 1879 C CA . ARG A 1 240 ? 2.064 -5.766 -14.148 1 92.62 240 ARG A CA 1
ATOM 1880 C C . ARG A 1 240 ? 1.729 -6.266 -12.75 1 92.62 240 ARG A C 1
ATOM 1882 O O . ARG A 1 240 ? 1.422 -5.473 -11.859 1 92.62 240 ARG A O 1
ATOM 1889 N N . ASN A 1 241 ? 1.783 -7.59 -12.578 1 93.38 241 ASN A N 1
ATOM 1890 C CA . ASN A 1 241 ? 1.455 -8.195 -11.289 1 93.38 241 ASN A CA 1
ATOM 1891 C C . ASN A 1 241 ? 2.68 -8.281 -10.383 1 93.38 241 ASN A C 1
ATOM 1893 O O . ASN A 1 241 ? 2.766 -9.164 -9.531 1 93.38 241 ASN A O 1
ATOM 1897 N N . ALA A 1 242 ? 3.588 -7.375 -10.492 1 96.25 242 ALA A N 1
ATOM 1898 C CA . ALA A 1 242 ? 4.848 -7.395 -9.75 1 96.25 242 ALA A CA 1
ATOM 1899 C C . ALA A 1 242 ? 4.605 -7.281 -8.25 1 96.25 242 ALA A C 1
ATOM 1901 O O . ALA A 1 242 ? 5.387 -7.789 -7.445 1 96.25 242 ALA A O 1
ATOM 1902 N N . PHE A 1 243 ? 3.545 -6.684 -7.828 1 97.69 243 PHE A N 1
ATOM 1903 C CA . PHE A 1 243 ? 3.322 -6.375 -6.422 1 97.69 243 PHE A CA 1
ATOM 1904 C C . PHE A 1 243 ? 2.916 -7.629 -5.652 1 97.69 243 PHE A C 1
ATOM 1906 O O . PHE A 1 243 ? 3.045 -7.68 -4.426 1 97.69 243 PHE A O 1
ATOM 1913 N N . ASP A 1 244 ? 2.395 -8.648 -6.375 1 97.75 244 ASP A N 1
ATOM 1914 C CA . ASP A 1 244 ? 2.188 -9.961 -5.758 1 97.75 244 ASP A CA 1
ATOM 1915 C C . ASP A 1 244 ? 3.516 -10.578 -5.328 1 97.75 244 ASP A C 1
ATOM 1917 O O . ASP A 1 244 ? 3.604 -11.195 -4.262 1 97.75 244 ASP A O 1
ATOM 1921 N N . GLN A 1 245 ? 4.512 -10.438 -6.102 1 97.81 245 GLN A N 1
ATOM 1922 C CA . GLN A 1 245 ? 5.844 -10.977 -5.852 1 97.81 245 GLN A CA 1
ATOM 1923 C C . GLN A 1 245 ? 6.602 -10.125 -4.84 1 97.81 245 GLN A C 1
ATOM 1925 O O . GLN A 1 245 ? 7.293 -10.656 -3.969 1 97.81 245 GLN A O 1
ATOM 1930 N N . ARG A 1 246 ? 6.465 -8.797 -4.98 1 97.94 246 ARG A N 1
ATOM 1931 C CA . ARG A 1 246 ? 7.16 -7.875 -4.086 1 97.94 246 ARG A CA 1
ATOM 1932 C C . ARG A 1 246 ? 6.746 -8.109 -2.637 1 97.94 246 ARG A C 1
ATOM 1934 O O . ARG A 1 246 ? 7.578 -8.016 -1.729 1 97.94 246 ARG A O 1
ATOM 1941 N N . ALA A 1 247 ? 5.516 -8.391 -2.445 1 98.25 247 ALA A N 1
ATOM 1942 C CA . ALA A 1 247 ? 5.039 -8.656 -1.09 1 98.25 247 ALA A CA 1
ATOM 1943 C C . ALA A 1 247 ? 5.75 -9.859 -0.48 1 98.25 247 ALA A C 1
ATOM 1945 O O . ALA A 1 247 ? 6.105 -9.844 0.701 1 98.25 247 ALA A O 1
ATOM 1946 N N . ILE A 1 248 ? 5.934 -10.914 -1.245 1 98.56 248 ILE A N 1
ATOM 1947 C CA . ILE A 1 248 ? 6.66 -12.102 -0.791 1 98.56 248 ILE A CA 1
ATOM 1948 C C . ILE A 1 248 ? 8.102 -11.719 -0.471 1 98.56 248 ILE A C 1
ATOM 1950 O O . ILE A 1 248 ? 8.633 -12.094 0.582 1 98.56 248 ILE A O 1
ATOM 1954 N N . GLU A 1 249 ? 8.711 -10.953 -1.376 1 98 249 GLU A N 1
ATOM 1955 C CA . GLU A 1 249 ? 10.086 -10.484 -1.204 1 98 249 GLU A CA 1
ATOM 1956 C C . GLU A 1 249 ? 10.242 -9.703 0.099 1 98 249 GLU A C 1
ATOM 1958 O O . GLU A 1 249 ? 11.148 -9.984 0.89 1 98 249 GLU A O 1
ATOM 1963 N N . HIS A 1 250 ? 9.328 -8.773 0.318 1 97.25 250 HIS A N 1
ATOM 1964 C CA . HIS A 1 250 ? 9.43 -7.906 1.486 1 97.25 250 HIS A CA 1
ATOM 1965 C C . HIS A 1 250 ? 9.234 -8.695 2.777 1 97.25 250 HIS A C 1
ATOM 1967 O O . HIS A 1 250 ? 9.891 -8.422 3.783 1 97.25 250 HIS A O 1
ATOM 1973 N N . GLU A 1 251 ? 8.359 -9.672 2.785 1 97.31 251 GLU A N 1
ATOM 1974 C CA . GLU A 1 251 ? 8.148 -10.484 3.979 1 97.31 251 GLU A CA 1
ATOM 1975 C C . GLU A 1 251 ? 9.352 -11.383 4.254 1 97.31 251 GLU A C 1
ATOM 1977 O O . GLU A 1 251 ? 9.711 -11.609 5.414 1 97.31 251 GLU A O 1
ATOM 1982 N N . LEU A 1 252 ? 9.945 -11.969 3.191 1 97.81 252 LEU A N 1
ATOM 1983 C CA . LEU A 1 252 ? 11.164 -12.75 3.355 1 97.81 252 LEU A CA 1
ATOM 1984 C C . LEU A 1 252 ? 12.266 -11.922 4.008 1 97.81 252 LEU A C 1
ATOM 1986 O O . LEU A 1 252 ? 12.945 -12.398 4.918 1 97.81 252 LEU A O 1
ATOM 1990 N N . GLU A 1 253 ? 12.367 -10.703 3.566 1 95.25 253 GLU A N 1
ATOM 1991 C CA . GLU A 1 253 ? 13.406 -9.805 4.066 1 95.25 253 GLU A CA 1
ATOM 1992 C C . GLU A 1 253 ? 13.109 -9.352 5.492 1 95.25 253 GLU A C 1
ATOM 1994 O O . GLU A 1 253 ? 14 -9.367 6.352 1 95.25 253 GLU A O 1
ATOM 1999 N N . ASP A 1 254 ? 11.883 -9 5.754 1 93.25 254 ASP A N 1
ATOM 2000 C CA . ASP A 1 254 ? 11.508 -8.398 7.027 1 93.25 254 ASP A CA 1
ATOM 2001 C C . ASP A 1 254 ? 11.43 -9.453 8.133 1 93.25 254 ASP A C 1
ATOM 2003 O O . ASP A 1 254 ? 11.906 -9.227 9.242 1 93.25 254 ASP A O 1
ATOM 2007 N N . GLN A 1 255 ? 10.852 -10.555 7.816 1 94.81 255 GLN A N 1
ATOM 2008 C CA . GLN A 1 255 ? 10.555 -11.539 8.859 1 94.81 255 GLN A CA 1
ATOM 2009 C C . GLN A 1 255 ? 11.672 -12.57 8.977 1 94.81 255 GLN A C 1
ATOM 2011 O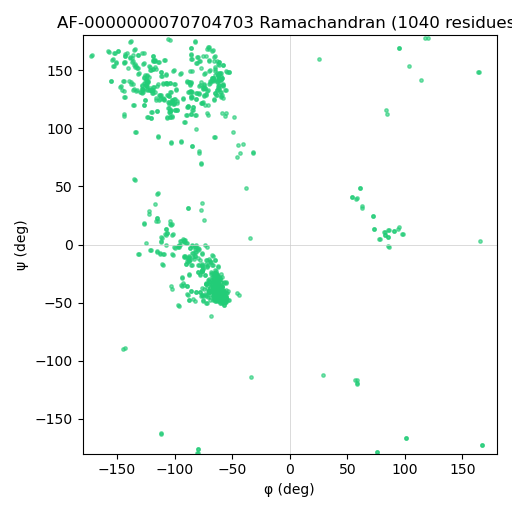 O . GLN A 1 255 ? 11.914 -13.109 10.062 1 94.81 255 GLN A O 1
ATOM 2016 N N . HIS A 1 256 ? 12.375 -12.812 7.879 1 95.62 256 HIS A N 1
ATOM 2017 C CA . HIS A 1 256 ? 13.336 -13.906 7.898 1 95.62 256 HIS A CA 1
ATOM 2018 C C . HIS A 1 256 ? 14.742 -13.414 7.594 1 95.62 256 HIS A C 1
ATOM 2020 O O . HIS A 1 256 ? 15.711 -14.18 7.676 1 95.62 256 HIS A O 1
ATOM 2026 N N . ARG A 1 257 ? 14.938 -12.18 7.273 1 93.38 257 ARG A N 1
ATOM 2027 C CA . ARG A 1 257 ? 16.234 -11.586 6.957 1 93.38 257 ARG A CA 1
ATOM 2028 C C . ARG A 1 257 ? 16.906 -12.305 5.789 1 93.38 257 ARG A C 1
ATOM 2030 O O . ARG A 1 257 ? 18.109 -12.578 5.828 1 93.38 257 ARG A O 1
ATOM 2037 N N . ILE A 1 258 ? 16.078 -12.664 4.824 1 95.94 258 ILE A N 1
ATOM 2038 C CA . ILE A 1 258 ? 16.578 -13.344 3.629 1 95.94 258 ILE A CA 1
ATOM 2039 C C . ILE A 1 258 ? 16.594 -12.367 2.455 1 95.94 258 ILE A C 1
ATOM 2041 O O . ILE A 1 258 ? 15.555 -11.867 2.031 1 95.94 258 ILE A O 1
ATOM 2045 N N . PRO A 1 259 ? 17.766 -12.117 1.938 1 93.62 259 PRO A N 1
ATOM 2046 C CA . PRO A 1 259 ? 17.812 -11.234 0.771 1 93.62 259 PRO A CA 1
ATOM 2047 C C . PRO A 1 259 ? 17.219 -11.875 -0.48 1 93.62 259 PRO A C 1
ATOM 2049 O O . PRO A 1 259 ? 17.297 -13.094 -0.652 1 93.62 259 PRO A O 1
ATOM 2052 N N . VAL A 1 260 ? 16.656 -11.039 -1.339 1 96.25 260 VAL A N 1
ATOM 2053 C CA . VAL A 1 260 ? 16.047 -11.516 -2.572 1 96.25 260 VAL A CA 1
ATOM 2054 C C . VAL A 1 260 ? 16.594 -10.742 -3.764 1 96.25 260 VAL A C 1
ATOM 2056 O O . VAL A 1 260 ? 16.797 -9.531 -3.684 1 96.25 260 VAL A O 1
ATOM 2059 N N . LEU A 1 261 ? 16.953 -11.438 -4.801 1 95.5 261 LEU A N 1
ATOM 2060 C CA . LEU A 1 261 ? 17.297 -10.852 -6.09 1 95.5 261 LEU A CA 1
ATOM 2061 C C . LEU A 1 261 ? 16.188 -11.109 -7.109 1 95.5 261 LEU A C 1
ATOM 2063 O O . LEU A 1 261 ? 15.594 -12.188 -7.125 1 95.5 261 LEU A O 1
ATOM 2067 N N . ARG A 1 262 ? 15.875 -10.156 -7.879 1 95.75 262 ARG A N 1
ATOM 2068 C CA . ARG A 1 262 ? 14.906 -10.281 -8.961 1 95.75 262 ARG A CA 1
ATOM 2069 C C . ARG A 1 262 ? 15.57 -10.078 -10.32 1 95.75 262 ARG A C 1
ATOM 2071 O O . ARG A 1 262 ? 16.109 -9.008 -10.602 1 95.75 262 ARG A O 1
ATOM 2078 N N . ILE A 1 263 ? 15.594 -11.133 -11.125 1 96.44 263 ILE A N 1
ATOM 2079 C CA . ILE A 1 263 ? 16.312 -11.07 -12.383 1 96.44 263 ILE A CA 1
ATOM 2080 C C . ILE A 1 263 ? 15.57 -11.867 -13.453 1 96.44 263 ILE A C 1
ATOM 2082 O O . ILE A 1 263 ? 14.977 -12.906 -13.148 1 96.44 263 ILE A O 1
ATOM 2086 N N . SER A 1 264 ? 15.508 -11.406 -14.703 1 95.94 264 SER A N 1
ATOM 2087 C CA . SER A 1 264 ? 14.859 -12.133 -15.789 1 95.94 264 SER A CA 1
ATOM 2088 C C . SER A 1 264 ? 15.773 -13.219 -16.344 1 95.94 264 SER A C 1
ATOM 2090 O O . SER A 1 264 ? 16.984 -13.195 -16.125 1 95.94 264 SER A O 1
ATOM 2092 N N . LEU A 1 265 ? 15.172 -14.164 -17.047 1 96.62 265 LEU A N 1
ATOM 2093 C CA . LEU A 1 265 ? 15.945 -15.227 -17.688 1 96.62 265 LEU A CA 1
ATOM 2094 C C . LEU A 1 265 ? 16.984 -14.641 -18.641 1 96.62 265 LEU A C 1
ATOM 2096 O O . LEU A 1 265 ? 18.125 -15.102 -18.688 1 96.62 265 LEU A O 1
ATOM 2100 N N . ASP A 1 266 ? 16.594 -13.672 -19.312 1 95.25 266 ASP A N 1
ATOM 2101 C CA . ASP A 1 266 ? 17.484 -13.047 -20.281 1 95.25 266 ASP A CA 1
ATOM 2102 C C . ASP A 1 266 ? 18.672 -12.383 -19.578 1 95.25 266 ASP A C 1
ATOM 2104 O O . ASP A 1 266 ? 19.812 -12.492 -20.047 1 95.25 266 ASP A O 1
ATOM 2108 N N . GLU A 1 267 ? 18.406 -11.695 -18.516 1 94.94 267 GLU A N 1
ATOM 2109 C CA . GLU A 1 267 ? 19.484 -11.023 -17.781 1 94.94 267 GLU A CA 1
ATOM 2110 C C . GLU A 1 267 ? 20.422 -12.039 -17.141 1 94.94 267 GLU A C 1
ATOM 2112 O O . GLU A 1 267 ? 21.625 -11.773 -17.016 1 94.94 267 GLU A O 1
ATOM 2117 N N . LEU A 1 268 ? 19.922 -13.133 -16.75 1 97.31 268 LEU A N 1
ATOM 2118 C CA . LEU A 1 268 ? 20.734 -14.156 -16.094 1 97.31 268 LEU A CA 1
ATOM 2119 C C . LEU A 1 268 ? 21.781 -14.719 -17.062 1 97.31 268 LEU A C 1
ATOM 2121 O O . LEU A 1 268 ? 22.797 -15.266 -16.625 1 97.31 268 LEU A O 1
ATOM 2125 N N . CYS A 1 269 ? 21.547 -14.578 -18.359 1 96.25 269 CYS A N 1
ATOM 2126 C CA . CYS A 1 269 ? 22.484 -15.07 -19.375 1 96.25 269 CYS A CA 1
ATOM 2127 C C . CYS A 1 269 ? 23.875 -14.5 -19.156 1 96.25 269 CYS A C 1
ATOM 2129 O O . CYS A 1 269 ? 24.875 -15.18 -19.391 1 96.25 269 CYS A O 1
ATOM 2131 N N . THR A 1 270 ? 23.875 -13.305 -18.672 1 95.56 270 THR A N 1
ATOM 2132 C CA . THR A 1 270 ? 25.172 -12.648 -18.516 1 95.56 270 THR A CA 1
ATOM 2133 C C . THR A 1 270 ? 25.516 -12.453 -17.047 1 95.56 270 THR A C 1
ATOM 2135 O O . THR A 1 270 ? 26.672 -12.172 -16.703 1 95.56 270 THR A O 1
ATOM 2138 N N . LYS A 1 271 ? 24.609 -12.734 -16.141 1 96 271 LYS A N 1
ATOM 2139 C CA . LYS A 1 271 ? 24.828 -12.344 -14.742 1 96 271 LYS A CA 1
ATOM 2140 C C . LYS A 1 271 ? 25.047 -13.562 -13.859 1 96 271 LYS A C 1
ATOM 2142 O O . LYS A 1 271 ? 25.531 -13.438 -12.727 1 96 271 LYS A O 1
ATOM 2147 N N . ALA A 1 272 ? 24.703 -14.734 -14.312 1 97.69 272 ALA A N 1
ATOM 2148 C CA . ALA A 1 272 ? 24.75 -15.922 -13.469 1 97.69 272 ALA A CA 1
ATOM 2149 C C . ALA A 1 272 ? 25.859 -16.859 -13.914 1 97.69 272 ALA A C 1
ATOM 2151 O O . ALA A 1 272 ? 26.094 -17.031 -15.117 1 97.69 272 ALA A O 1
ATOM 2152 N N . THR A 1 273 ? 26.594 -17.438 -12.953 1 96.62 273 THR A N 1
ATOM 2153 C CA . THR A 1 273 ? 27.625 -18.438 -13.234 1 96.62 273 THR A CA 1
ATOM 2154 C C . THR A 1 273 ? 27.656 -19.5 -12.148 1 96.62 273 THR A C 1
ATOM 2156 O O . THR A 1 273 ? 27.141 -19.281 -11.047 1 96.62 273 THR A O 1
ATOM 2159 N N . LEU A 1 274 ? 28.172 -20.656 -12.469 1 96.44 274 LEU A N 1
ATOM 2160 C CA . LEU A 1 274 ? 28.375 -21.734 -11.508 1 96.44 274 LEU A CA 1
ATOM 2161 C C . LEU A 1 274 ? 29.828 -21.781 -11.062 1 96.44 274 LEU A C 1
ATOM 2163 O O . LEU A 1 274 ? 30.75 -21.594 -11.875 1 96.44 274 LEU A O 1
ATOM 2167 N N . HIS A 1 275 ? 29.953 -21.984 -9.797 1 92.94 275 HIS A N 1
ATOM 2168 C CA . HIS A 1 275 ? 31.312 -22.016 -9.25 1 92.94 275 HIS A CA 1
ATOM 2169 C C . HIS A 1 275 ? 31.578 -23.328 -8.531 1 92.94 275 HIS A C 1
ATOM 2171 O O . HIS A 1 275 ? 30.703 -23.859 -7.844 1 92.94 275 HIS A O 1
ATOM 2177 N N . GLY A 1 276 ? 32.812 -23.828 -8.719 1 89.81 276 GLY A N 1
ATOM 2178 C CA . GLY A 1 276 ? 33.312 -24.984 -7.977 1 89.81 276 GLY A CA 1
ATOM 2179 C C . GLY A 1 276 ? 32.75 -26.297 -8.461 1 89.81 276 GLY A C 1
ATOM 2180 O O . GLY A 1 276 ? 31.906 -26.312 -9.367 1 89.81 276 GLY A O 1
ATOM 2181 N N . THR A 1 277 ? 33.156 -27.344 -7.789 1 88.44 277 THR A N 1
ATOM 2182 C CA . THR A 1 277 ? 32.719 -28.688 -8.133 1 88.44 277 THR A CA 1
ATOM 2183 C C . THR A 1 277 ? 31.281 -28.938 -7.652 1 88.44 277 THR A C 1
ATOM 2185 O O . THR A 1 277 ? 30.562 -29.766 -8.219 1 88.44 277 THR A O 1
ATOM 2188 N N . ASN A 1 278 ? 30.938 -28.156 -6.688 1 89.44 278 ASN A N 1
ATOM 2189 C CA . ASN A 1 278 ? 29.594 -28.297 -6.141 1 89.44 278 ASN A CA 1
ATOM 2190 C C . ASN A 1 278 ? 28.578 -27.453 -6.926 1 89.44 278 ASN A C 1
ATOM 2192 O O . ASN A 1 278 ? 27.391 -27.469 -6.609 1 89.44 278 ASN A O 1
ATOM 2196 N N . ARG A 1 279 ? 29.031 -26.703 -7.898 1 95.12 279 ARG A N 1
ATOM 2197 C CA . ARG A 1 279 ? 28.188 -25.922 -8.812 1 95.12 279 ARG A CA 1
ATOM 2198 C C . ARG A 1 279 ? 27.359 -24.891 -8.055 1 95.12 279 ARG A C 1
ATOM 2200 O O . ARG A 1 279 ? 26.141 -24.812 -8.219 1 95.12 279 ARG A O 1
ATOM 2207 N N . VAL A 1 280 ? 28.047 -24.125 -7.172 1 95.06 280 VAL A N 1
ATOM 2208 C CA . VAL A 1 280 ? 27.406 -23.031 -6.449 1 95.06 280 VAL A CA 1
ATOM 2209 C C . VAL A 1 280 ? 26.984 -21.938 -7.43 1 95.06 280 VAL A C 1
ATOM 2211 O O . VAL A 1 280 ? 27.812 -21.469 -8.219 1 95.06 280 VAL A O 1
ATOM 2214 N N . LEU A 1 281 ? 25.688 -21.609 -7.379 1 96.88 281 LEU A N 1
ATOM 2215 C CA . LEU A 1 281 ? 25.188 -20.547 -8.25 1 96.88 281 LEU A CA 1
ATOM 2216 C C . LEU A 1 281 ? 25.484 -19.172 -7.664 1 96.88 281 LEU A C 1
ATOM 2218 O O . LEU A 1 281 ? 25.156 -18.906 -6.508 1 96.88 281 LEU A O 1
ATOM 2222 N N . VAL A 1 282 ? 26.125 -18.359 -8.422 1 96.19 282 VAL A N 1
ATOM 2223 C CA . VAL A 1 282 ? 26.359 -16.969 -8 1 96.19 282 VAL A CA 1
ATOM 2224 C C . VAL A 1 282 ? 25.828 -16.016 -9.062 1 96.19 282 VAL A C 1
ATOM 2226 O O . VAL A 1 282 ? 25.859 -16.312 -10.258 1 96.19 282 VAL A O 1
ATOM 2229 N N . VAL A 1 283 ? 25.266 -14.938 -8.625 1 96.25 283 VAL A N 1
ATOM 2230 C CA . VAL A 1 283 ? 24.672 -13.938 -9.516 1 96.25 283 VAL A CA 1
ATOM 2231 C C . VAL A 1 283 ? 25.297 -12.57 -9.25 1 96.25 283 VAL A C 1
ATOM 2233 O O . VAL A 1 283 ? 25.453 -12.164 -8.094 1 96.25 283 VAL A O 1
ATOM 2236 N N . GLN A 1 284 ? 25.656 -11.938 -10.328 1 93 284 GLN A N 1
ATOM 2237 C CA . GLN A 1 284 ? 26.172 -10.578 -10.219 1 93 284 GLN A CA 1
ATOM 2238 C C . GLN A 1 284 ? 25.047 -9.57 -10.031 1 93 284 GLN A C 1
ATOM 2240 O O . GLN A 1 284 ? 24.016 -9.656 -10.703 1 93 284 GLN A O 1
ATOM 2245 N N . SER A 1 285 ? 25.156 -8.719 -9.062 1 88.75 285 SER A N 1
ATOM 2246 C CA . SER A 1 285 ? 24.219 -7.633 -8.805 1 88.75 285 SER A CA 1
ATOM 2247 C C . SER A 1 285 ? 24.922 -6.277 -8.805 1 88.75 285 SER A C 1
ATOM 2249 O O . SER A 1 285 ? 26.031 -6.152 -8.289 1 88.75 285 SER A O 1
ATOM 2251 N N . PRO A 1 286 ? 24.234 -5.273 -9.406 1 82.56 286 PRO A N 1
ATOM 2252 C CA . PRO A 1 286 ? 24.828 -3.936 -9.359 1 82.56 286 PRO A CA 1
ATOM 2253 C C . PRO A 1 286 ? 24.922 -3.371 -7.945 1 82.56 286 PRO A C 1
ATOM 2255 O O . PRO A 1 286 ? 25.609 -2.379 -7.711 1 82.56 286 PRO A O 1
ATOM 2258 N N . LEU A 1 287 ? 24.25 -3.982 -7.031 1 85.06 287 LEU A N 1
ATOM 2259 C CA . LEU A 1 287 ? 24.203 -3.475 -5.664 1 85.06 287 LEU A CA 1
ATOM 2260 C C . LEU A 1 287 ? 25.375 -4.016 -4.844 1 85.06 287 LEU A C 1
ATOM 2262 O O . LEU A 1 287 ? 25.656 -3.514 -3.754 1 85.06 287 LEU A O 1
ATOM 2266 N N . HIS A 1 288 ? 26.047 -5.031 -5.395 1 81.38 288 HIS A N 1
ATOM 2267 C CA . HIS A 1 288 ? 27.125 -5.672 -4.645 1 81.38 288 HIS A CA 1
ATOM 2268 C C . HIS A 1 288 ? 28.406 -5.711 -5.453 1 81.38 288 HIS A C 1
ATOM 2270 O O . HIS A 1 288 ? 28.375 -5.867 -6.676 1 81.38 288 HIS A O 1
ATOM 2276 N N . LEU A 1 289 ? 29.453 -5.559 -4.758 1 77.75 289 LEU A N 1
ATOM 2277 C CA . LEU A 1 289 ? 30.766 -5.617 -5.402 1 77.75 289 LEU A CA 1
ATOM 2278 C C . LEU A 1 289 ? 31.125 -7.051 -5.793 1 77.75 289 LEU A C 1
ATOM 2280 O O . LEU A 1 289 ? 31.797 -7.277 -6.797 1 77.75 289 LEU A O 1
ATOM 2284 N N . THR A 1 290 ? 30.656 -7.941 -4.953 1 85.12 290 THR A N 1
ATOM 2285 C CA . THR A 1 290 ? 30.922 -9.352 -5.215 1 85.12 290 THR A CA 1
ATOM 2286 C C . THR A 1 290 ? 29.625 -10.078 -5.57 1 85.12 290 THR A C 1
ATOM 2288 O O . THR A 1 290 ? 28.547 -9.695 -5.113 1 85.12 290 THR A O 1
ATOM 2291 N N . PRO A 1 291 ? 29.766 -11.086 -6.418 1 91.12 291 PRO A N 1
ATOM 2292 C CA . PRO A 1 291 ? 28.562 -11.859 -6.758 1 91.12 291 PRO A CA 1
ATOM 2293 C C . PRO A 1 291 ? 27.891 -12.477 -5.535 1 91.12 291 PRO A C 1
ATOM 2295 O O . PRO A 1 291 ? 28.562 -12.758 -4.535 1 91.12 291 PRO A O 1
ATOM 2298 N N . ILE A 1 292 ? 26.672 -12.695 -5.668 1 93.06 292 ILE A N 1
ATOM 2299 C CA . ILE A 1 292 ? 25.875 -13.188 -4.547 1 93.06 292 ILE A CA 1
ATOM 2300 C C . ILE A 1 292 ? 25.531 -14.656 -4.766 1 93.06 292 ILE A C 1
ATOM 2302 O O . ILE A 1 292 ? 25.094 -15.047 -5.848 1 93.06 292 ILE A O 1
ATOM 2306 N N . GLU A 1 293 ? 25.812 -15.445 -3.768 1 95.25 293 GLU A N 1
ATOM 2307 C CA . GLU A 1 293 ? 25.438 -16.859 -3.812 1 95.25 293 GLU A CA 1
ATOM 2308 C C . GLU A 1 293 ? 23.922 -17.016 -3.715 1 95.25 293 GLU A C 1
ATOM 2310 O O . GLU A 1 293 ? 23.266 -16.281 -2.975 1 95.25 293 GLU A O 1
ATOM 2315 N N . ILE A 1 294 ? 23.375 -17.953 -4.469 1 97.06 294 ILE A N 1
ATOM 2316 C CA . ILE A 1 294 ? 21.922 -18.156 -4.523 1 97.06 294 ILE A CA 1
ATOM 2317 C C . ILE A 1 294 ? 21.562 -19.469 -3.828 1 97.06 294 ILE A C 1
ATOM 2319 O O . ILE A 1 294 ? 22.109 -20.531 -4.16 1 97.06 294 ILE A O 1
ATOM 2323 N N . SER A 1 295 ? 20.641 -19.359 -2.854 1 97.5 295 SER A N 1
ATOM 2324 C CA . SER A 1 295 ? 20.203 -20.547 -2.121 1 97.5 295 SER A CA 1
ATOM 2325 C C . SER A 1 295 ? 19.031 -21.219 -2.809 1 97.5 295 SER A C 1
ATOM 2327 O O . SER A 1 295 ? 18.938 -22.438 -2.855 1 97.5 295 SER A O 1
ATOM 2329 N N . VAL A 1 296 ? 18.062 -20.406 -3.273 1 98.69 296 VAL A N 1
ATOM 2330 C CA . VAL A 1 296 ? 16.828 -20.891 -3.883 1 98.69 296 VAL A CA 1
ATOM 2331 C C . VAL A 1 296 ? 16.562 -20.125 -5.176 1 98.69 296 VAL A C 1
ATOM 2333 O O . VAL A 1 296 ? 16.75 -18.906 -5.238 1 98.69 296 VAL A O 1
ATOM 2336 N N . VAL A 1 297 ? 16.25 -20.812 -6.203 1 98.81 297 VAL A N 1
ATOM 2337 C CA . VAL A 1 297 ? 15.766 -20.203 -7.438 1 98.81 297 VAL A CA 1
ATOM 2338 C C . VAL A 1 297 ? 14.25 -20.359 -7.535 1 98.81 297 VAL A C 1
ATOM 2340 O O . VAL A 1 297 ? 13.75 -21.484 -7.699 1 98.81 297 VAL A O 1
ATOM 2343 N N . TYR A 1 298 ? 13.547 -19.312 -7.406 1 98.81 298 TYR A N 1
ATOM 2344 C CA . TYR A 1 298 ? 12.086 -19.297 -7.461 1 98.81 298 TYR A CA 1
ATOM 2345 C C . TYR A 1 298 ? 11.602 -18.766 -8.805 1 98.81 298 TYR A C 1
ATOM 2347 O O . TYR A 1 298 ? 11.758 -17.578 -9.102 1 98.81 298 TYR A O 1
ATOM 2355 N N . PHE A 1 299 ? 10.938 -19.594 -9.57 1 98.44 299 PHE A N 1
ATOM 2356 C CA . PHE A 1 299 ? 10.508 -19.234 -10.914 1 98.44 299 PHE A CA 1
ATOM 2357 C C . PHE A 1 299 ? 9.125 -18.594 -10.891 1 98.44 299 PHE A C 1
ATOM 2359 O O . PHE A 1 299 ? 8.125 -19.266 -10.656 1 98.44 299 PHE A O 1
ATOM 2366 N N . ARG A 1 300 ? 9.039 -17.344 -11.188 1 97.31 300 ARG A N 1
ATOM 2367 C CA . ARG A 1 300 ? 7.812 -16.625 -11.5 1 97.31 300 ARG A CA 1
ATOM 2368 C C . ARG A 1 300 ? 7.727 -16.312 -12.992 1 97.31 300 ARG A C 1
ATOM 2370 O O . ARG A 1 300 ? 6.91 -15.492 -13.414 1 97.31 300 ARG A O 1
ATOM 2377 N N . SER A 1 301 ? 8.602 -16.891 -13.68 1 96.06 301 SER A N 1
ATOM 2378 C CA . SER A 1 301 ? 8.727 -16.953 -15.133 1 96.06 301 SER A CA 1
ATOM 2379 C C . SER A 1 301 ? 9.109 -18.344 -15.594 1 96.06 301 SER A C 1
ATOM 2381 O O . SER A 1 301 ? 9.211 -19.266 -14.781 1 96.06 301 SER A O 1
ATOM 2383 N N . GLY A 1 302 ? 9.156 -18.578 -16.875 1 95.25 302 GLY A N 1
ATOM 2384 C CA . GLY A 1 302 ? 9.609 -19.859 -17.391 1 95.25 302 GLY A CA 1
ATOM 2385 C C . GLY A 1 302 ? 8.5 -20.891 -17.453 1 95.25 302 GLY A C 1
ATOM 2386 O O . GLY A 1 302 ? 8.766 -22.094 -17.594 1 95.25 302 GLY A O 1
ATOM 2387 N N . TYR A 1 303 ? 7.254 -20.438 -17.297 1 93.88 303 TYR A N 1
ATOM 2388 C CA . TYR A 1 303 ? 6.148 -21.391 -17.312 1 93.88 303 TYR A CA 1
ATOM 2389 C C . TYR A 1 303 ? 5.52 -21.484 -18.688 1 93.88 303 TYR A C 1
ATOM 2391 O O . TYR A 1 303 ? 4.613 -22.281 -18.922 1 93.88 303 TYR A O 1
ATOM 2399 N N . GLY A 1 304 ? 6.051 -20.703 -19.656 1 92.31 304 GLY A N 1
ATOM 2400 C CA . GLY A 1 304 ? 5.602 -20.766 -21.047 1 92.31 304 GLY A CA 1
ATOM 2401 C C . GLY A 1 304 ? 6.695 -20.438 -22.047 1 92.31 304 GLY A C 1
ATOM 2402 O O . GLY A 1 304 ? 7.738 -19.891 -21.672 1 92.31 304 GLY A O 1
ATOM 2403 N N . PRO A 1 305 ? 6.469 -20.734 -23.312 1 92.56 305 PRO A N 1
ATOM 2404 C CA . PRO A 1 305 ? 7.5 -20.547 -24.344 1 92.56 305 PRO A CA 1
ATOM 2405 C C . PRO A 1 305 ? 7.902 -19.094 -24.516 1 92.56 305 PRO A C 1
ATOM 2407 O O . PRO A 1 305 ? 9.055 -18.797 -24.844 1 92.56 305 PRO A O 1
ATOM 2410 N N . ASP A 1 306 ? 6.988 -18.141 -24.188 1 91.44 306 ASP A N 1
ATOM 2411 C CA . ASP A 1 306 ? 7.242 -16.719 -24.391 1 91.44 306 ASP A CA 1
ATOM 2412 C C . ASP A 1 306 ? 8.32 -16.203 -23.438 1 91.44 306 ASP A C 1
ATOM 2414 O O . ASP A 1 306 ? 8.898 -15.141 -23.672 1 91.44 306 ASP A O 1
ATOM 2418 N N . ASP A 1 307 ? 8.641 -16.938 -22.438 1 94.44 307 ASP A N 1
ATOM 2419 C CA . ASP A 1 307 ? 9.656 -16.547 -21.484 1 94.44 307 ASP A CA 1
ATOM 2420 C C . ASP A 1 307 ? 11.055 -16.922 -21.953 1 94.44 307 ASP A C 1
ATOM 2422 O O . ASP A 1 307 ? 12.055 -16.438 -21.422 1 94.44 307 ASP A O 1
ATOM 2426 N N . TYR A 1 308 ? 11.109 -17.812 -22.891 1 96.12 308 TYR A N 1
ATOM 2427 C CA . TYR A 1 308 ? 12.383 -18.25 -23.469 1 96.12 308 TYR A CA 1
ATOM 2428 C C . TYR A 1 308 ? 12.602 -17.609 -24.844 1 96.12 308 TYR A C 1
ATOM 2430 O O . TYR A 1 308 ? 12.367 -18.25 -25.875 1 96.12 308 TYR A O 1
ATOM 2438 N N . THR A 1 309 ? 13.148 -16.5 -24.844 1 93.62 309 THR A N 1
ATOM 2439 C CA . THR A 1 309 ? 13.219 -15.648 -26.031 1 93.62 309 THR A CA 1
ATOM 2440 C C . THR A 1 309 ? 14.383 -16.062 -26.922 1 93.62 309 THR A C 1
ATOM 2442 O O . THR A 1 309 ? 14.484 -15.617 -28.062 1 93.62 309 THR A O 1
ATOM 2445 N N . SER A 1 310 ? 15.305 -16.906 -26.469 1 95.06 310 SER A N 1
ATOM 2446 C CA . SER A 1 310 ? 16.5 -17.328 -27.188 1 95.06 310 SER A CA 1
ATOM 2447 C C . SER A 1 310 ? 17.016 -18.656 -26.672 1 95.06 310 SER A C 1
ATOM 2449 O O . SER A 1 310 ? 16.562 -19.141 -25.625 1 95.06 310 SER A O 1
ATOM 2451 N N . GLN A 1 311 ? 17.891 -19.219 -27.453 1 96.88 311 GLN A N 1
ATOM 2452 C CA . GLN A 1 311 ? 18.562 -20.438 -26.984 1 96.88 311 GLN A CA 1
ATOM 2453 C C . GLN A 1 311 ? 19.344 -20.172 -25.703 1 96.88 311 GLN A C 1
ATOM 2455 O O . GLN A 1 311 ? 19.453 -21.047 -24.844 1 96.88 311 GLN A O 1
ATOM 2460 N N . ASP A 1 312 ? 19.812 -18.938 -25.562 1 97.12 312 ASP A N 1
ATOM 2461 C CA . ASP A 1 312 ? 20.547 -18.578 -24.359 1 97.12 312 ASP A CA 1
ATOM 2462 C C . ASP A 1 312 ? 19.656 -18.703 -23.125 1 97.12 312 ASP A C 1
ATOM 2464 O O . ASP A 1 312 ? 20.125 -19.125 -22.062 1 97.12 312 ASP A O 1
ATOM 2468 N N . ALA A 1 313 ? 18.453 -18.328 -23.281 1 97.12 313 ALA A N 1
ATOM 2469 C CA . ALA A 1 313 ? 17.516 -18.453 -22.172 1 97.12 313 ALA A CA 1
ATOM 2470 C C . ALA A 1 313 ? 17.328 -19.906 -21.766 1 97.12 313 ALA A C 1
ATOM 2472 O O . ALA A 1 313 ? 17.25 -20.219 -20.562 1 97.12 313 ALA A O 1
ATOM 2473 N N . TRP A 1 314 ? 17.266 -20.797 -22.75 1 98 314 TRP A N 1
ATOM 2474 C CA . TRP A 1 314 ? 17.156 -22.219 -22.469 1 98 314 TRP A CA 1
ATOM 2475 C C . TRP A 1 314 ? 18.406 -22.75 -21.812 1 98 314 TRP A C 1
ATOM 2477 O O . TRP A 1 314 ? 18.344 -23.594 -20.906 1 98 314 TRP A O 1
ATOM 2487 N N . ASP A 1 315 ? 19.531 -22.25 -22.297 1 97.94 315 ASP A N 1
ATOM 2488 C CA . ASP A 1 315 ? 20.812 -22.656 -21.719 1 97.94 315 ASP A CA 1
ATOM 2489 C C . ASP A 1 315 ? 20.906 -22.219 -20.25 1 97.94 315 ASP A C 1
ATOM 2491 O O . ASP A 1 315 ? 21.469 -22.953 -19.422 1 97.94 315 ASP A O 1
ATOM 2495 N N . VAL A 1 316 ? 20.422 -21.062 -19.984 1 98 316 VAL A N 1
ATOM 2496 C CA . VAL A 1 316 ? 20.406 -20.578 -18.609 1 98 316 VAL A CA 1
ATOM 2497 C C . VAL A 1 316 ? 19.5 -21.469 -17.75 1 98 316 VAL A C 1
ATOM 2499 O O . VAL A 1 316 ? 19.844 -21.797 -16.609 1 98 316 VAL A O 1
ATOM 2502 N N . ARG A 1 317 ? 18.328 -21.844 -18.297 1 98.31 317 ARG A N 1
ATOM 2503 C CA . ARG A 1 317 ? 17.453 -22.75 -17.578 1 98.31 317 ARG A CA 1
ATOM 2504 C C . ARG A 1 317 ? 18.172 -24.031 -17.203 1 98.31 317 ARG A C 1
ATOM 2506 O O . ARG A 1 317 ? 18.062 -24.516 -16.078 1 98.31 317 ARG A O 1
ATOM 2513 N N . LEU A 1 318 ? 18.875 -24.594 -18.156 1 98.31 318 LEU A N 1
ATOM 2514 C CA . LEU A 1 318 ? 19.672 -25.797 -17.891 1 98.31 318 LEU A CA 1
ATOM 2515 C C . LEU A 1 318 ? 20.719 -25.531 -16.828 1 98.31 318 LEU A C 1
ATOM 2517 O O . LEU A 1 318 ? 20.906 -26.359 -15.922 1 98.31 318 LEU A O 1
ATOM 2521 N N . MET A 1 319 ? 21.406 -24.391 -16.922 1 98.06 319 MET A N 1
ATOM 2522 C CA . MET A 1 319 ? 22.438 -24.047 -15.961 1 98.06 319 MET A CA 1
ATOM 2523 C C . MET A 1 319 ? 21.859 -23.938 -14.555 1 98.06 319 MET A C 1
ATOM 2525 O O . MET A 1 319 ? 22.438 -24.438 -13.594 1 98.06 319 MET A O 1
ATOM 2529 N N . LEU A 1 320 ? 20.719 -23.281 -14.438 1 98.38 320 LEU A N 1
ATOM 2530 C CA . LEU A 1 320 ? 20.062 -23.141 -13.141 1 98.38 320 LEU A CA 1
ATOM 2531 C C . LEU A 1 320 ? 19.688 -24.5 -12.57 1 98.38 320 LEU A C 1
ATOM 2533 O O . LEU A 1 320 ? 19.875 -24.75 -11.375 1 98.38 320 LEU A O 1
ATOM 2537 N N . GLU A 1 321 ? 19.188 -25.375 -13.406 1 98 321 GLU A N 1
ATOM 2538 C CA . GLU A 1 321 ? 18.797 -26.719 -12.969 1 98 321 GLU A CA 1
ATOM 2539 C C . GLU A 1 321 ? 20 -27.531 -12.516 1 98 321 GLU A C 1
ATOM 2541 O O . GLU A 1 321 ? 19.891 -28.375 -11.641 1 98 321 GLU A O 1
ATOM 2546 N N . ARG A 1 322 ? 21.188 -27.234 -13.102 1 97.25 322 ARG A N 1
ATOM 2547 C CA . ARG A 1 322 ? 22.438 -27.922 -12.789 1 97.25 322 ARG A CA 1
ATOM 2548 C C . ARG A 1 322 ? 23 -27.438 -11.453 1 97.25 322 ARG A C 1
ATOM 2550 O O . ARG A 1 322 ? 23.797 -28.141 -10.828 1 97.25 322 ARG A O 1
ATOM 2557 N N . SER A 1 323 ? 22.625 -26.281 -11.039 1 97.5 323 SER A N 1
ATOM 2558 C CA . SER A 1 323 ? 23.266 -25.609 -9.898 1 97.5 323 SER A CA 1
ATOM 2559 C C . SER A 1 323 ? 22.891 -26.297 -8.586 1 97.5 323 SER A C 1
ATOM 2561 O O . SER A 1 323 ? 21.953 -27.109 -8.547 1 97.5 323 SER A O 1
ATOM 2563 N N . HIS A 1 324 ? 23.578 -25.938 -7.539 1 96.31 324 HIS A N 1
ATOM 2564 C CA . HIS A 1 324 ? 23.312 -26.484 -6.215 1 96.31 324 HIS A CA 1
ATOM 2565 C C . HIS A 1 324 ? 22.188 -25.719 -5.52 1 96.31 324 HIS A C 1
ATOM 2567 O O . HIS A 1 324 ? 21.812 -26.062 -4.395 1 96.31 324 HIS A O 1
ATOM 2573 N N . ALA A 1 325 ? 21.703 -24.609 -6.105 1 97.56 325 ALA A N 1
ATOM 2574 C CA . ALA A 1 325 ? 20.531 -23.922 -5.547 1 97.56 325 ALA A CA 1
ATOM 2575 C C . ALA A 1 325 ? 19.312 -24.828 -5.562 1 97.56 325 ALA A C 1
ATOM 2577 O O . ALA A 1 325 ? 19.172 -25.688 -6.438 1 97.56 325 ALA A O 1
ATOM 2578 N N . ILE A 1 326 ? 18.469 -24.641 -4.562 1 98 326 ILE A N 1
ATOM 2579 C CA . ILE A 1 326 ? 17.203 -25.375 -4.547 1 98 326 ILE A CA 1
ATOM 2580 C C . ILE A 1 326 ? 16.234 -24.734 -5.539 1 98 326 ILE A C 1
ATOM 2582 O O . ILE A 1 326 ? 15.953 -23.531 -5.461 1 98 326 ILE A O 1
ATOM 2586 N N . LYS A 1 327 ? 15.781 -25.516 -6.492 1 98.5 327 LYS A N 1
ATOM 2587 C CA . LYS A 1 327 ? 14.891 -24.969 -7.512 1 98.5 327 LYS A CA 1
ATOM 2588 C C . LYS A 1 327 ? 13.43 -25.031 -7.055 1 98.5 327 LYS A C 1
ATOM 2590 O O . LYS A 1 327 ? 13.008 -26.016 -6.438 1 98.5 327 LYS A O 1
ATOM 2595 N N . CYS A 1 328 ? 12.641 -23.984 -7.328 1 98.81 328 CYS A N 1
ATOM 2596 C CA . CYS A 1 328 ? 11.211 -23.859 -7.039 1 98.81 328 CYS A CA 1
ATOM 2597 C C . CYS A 1 328 ? 10.453 -23.328 -8.242 1 98.81 328 CYS A C 1
ATOM 2599 O O . CYS A 1 328 ? 10.344 -22.109 -8.414 1 98.81 328 CYS A O 1
ATOM 2601 N N . PRO A 1 329 ? 9.852 -24.125 -9.062 1 98.38 329 PRO A N 1
ATOM 2602 C CA . PRO A 1 329 ? 10.047 -25.578 -8.969 1 98.38 329 PRO A CA 1
ATOM 2603 C C . PRO A 1 329 ? 11.273 -26.062 -9.734 1 98.38 329 PRO A C 1
ATOM 2605 O O . PRO A 1 329 ? 11.844 -25.312 -10.531 1 98.38 329 PRO A O 1
ATOM 2608 N N . SER A 1 330 ? 11.703 -27.25 -9.422 1 98.12 330 SER A N 1
ATOM 2609 C CA . SER A 1 330 ? 12.609 -27.938 -10.336 1 98.12 330 SER A CA 1
ATOM 2610 C C . SER A 1 330 ? 11.922 -28.25 -11.656 1 98.12 330 SER A C 1
ATOM 2612 O O . SER A 1 330 ? 10.688 -28.234 -11.742 1 98.12 330 SER A O 1
ATOM 2614 N N . VAL A 1 331 ? 12.695 -28.531 -12.641 1 97.5 331 VAL A N 1
ATOM 2615 C CA . VAL A 1 331 ? 12.117 -28.891 -13.93 1 97.5 331 VAL A CA 1
ATOM 2616 C C . VAL A 1 331 ? 11.305 -30.172 -13.797 1 97.5 331 VAL A C 1
ATOM 2618 O O . VAL A 1 331 ? 10.273 -30.344 -14.453 1 97.5 331 VAL A O 1
ATOM 2621 N N . ALA A 1 332 ? 11.742 -31.125 -12.953 1 97.12 332 ALA A N 1
ATOM 2622 C CA . ALA A 1 332 ? 10.977 -32.344 -12.68 1 97.12 332 ALA A CA 1
ATOM 2623 C C . ALA A 1 332 ? 9.594 -32 -12.125 1 97.12 332 ALA A C 1
ATOM 2625 O O . ALA A 1 332 ? 8.594 -32.594 -12.555 1 97.12 332 ALA A O 1
ATOM 2626 N N . LEU A 1 333 ? 9.578 -31.125 -11.148 1 98.12 333 LEU A N 1
ATOM 2627 C CA . LEU A 1 333 ? 8.312 -30.75 -10.516 1 98.12 333 LEU A CA 1
ATOM 2628 C C . LEU A 1 333 ? 7.426 -29.984 -11.492 1 98.12 333 LEU A C 1
ATOM 2630 O O . LEU A 1 333 ? 6.203 -30.125 -11.469 1 98.12 333 LEU A O 1
ATOM 2634 N N . GLN A 1 334 ? 8.008 -29.109 -12.336 1 97.38 334 GLN A N 1
ATOM 2635 C CA . GLN A 1 334 ? 7.234 -28.438 -13.367 1 97.38 334 GLN A CA 1
ATOM 2636 C C . GLN A 1 334 ? 6.598 -29.438 -14.328 1 97.38 334 GLN A C 1
ATOM 2638 O O . GLN A 1 334 ? 5.426 -29.297 -14.688 1 97.38 334 GLN A O 1
ATOM 2643 N N . LEU A 1 335 ? 7.355 -30.391 -14.75 1 96.56 335 LEU A N 1
ATOM 2644 C CA . LEU A 1 335 ? 6.852 -31.453 -15.625 1 96.56 335 LEU A CA 1
ATOM 2645 C C . LEU A 1 335 ? 5.773 -32.281 -14.93 1 96.56 335 LEU A C 1
ATOM 2647 O O . LEU A 1 335 ? 4.789 -32.656 -15.555 1 96.56 335 LEU A O 1
ATOM 2651 N N . ALA A 1 336 ? 5.996 -32.5 -13.641 1 97 336 ALA A N 1
ATOM 2652 C CA . ALA A 1 336 ? 5.02 -33.25 -12.859 1 97 336 ALA A CA 1
ATOM 2653 C C . ALA A 1 336 ? 3.668 -32.531 -12.836 1 97 336 ALA A C 1
ATOM 2655 O O . ALA A 1 336 ? 2.621 -33.188 -12.727 1 97 336 ALA A O 1
ATOM 2656 N N . GLY A 1 337 ? 3.705 -31.234 -12.953 1 95.69 337 GLY A N 1
ATOM 2657 C CA . GLY A 1 337 ? 2.484 -30.438 -12.891 1 95.69 337 GLY A CA 1
ATOM 2658 C C . GLY A 1 337 ? 1.776 -30.344 -14.234 1 95.69 337 GLY A C 1
ATOM 2659 O O . GLY A 1 337 ? 0.695 -29.75 -14.328 1 95.69 337 GLY A O 1
ATOM 2660 N N . SER A 1 338 ? 2.266 -30.906 -15.289 1 94.38 338 SER A N 1
ATOM 2661 C CA . SER A 1 338 ? 1.662 -30.828 -16.609 1 94.38 338 SER A CA 1
ATOM 2662 C C . SER A 1 338 ? 0.274 -31.453 -16.625 1 94.38 338 SER A C 1
ATOM 2664 O O . SER A 1 338 ? -0.012 -32.375 -15.844 1 94.38 338 SER A O 1
ATOM 2666 N N . LYS A 1 339 ? -0.578 -31.047 -17.516 1 94 339 LYS A N 1
ATOM 2667 C CA . LYS A 1 339 ? -1.947 -31.531 -17.625 1 94 339 LYS A CA 1
ATOM 2668 C C . LYS A 1 339 ? -1.971 -33.031 -17.969 1 94 339 LYS A C 1
ATOM 2670 O O . LYS A 1 339 ? -2.855 -33.75 -17.531 1 94 339 LYS A O 1
ATOM 2675 N N . LYS A 1 340 ? -1.017 -33.469 -18.766 1 94 340 LYS A N 1
ATOM 2676 C CA . LYS A 1 340 ? -0.939 -34.906 -19.125 1 94 340 LYS A CA 1
ATOM 2677 C C . LYS A 1 340 ? -0.686 -35.75 -17.891 1 94 340 LYS A C 1
ATOM 2679 O O . LYS A 1 340 ? -1.286 -36.812 -17.719 1 94 340 LYS A O 1
ATOM 2684 N N . VAL A 1 341 ? 0.216 -35.312 -17.062 1 95.38 341 VAL A N 1
ATOM 2685 C CA . VAL A 1 341 ? 0.487 -36.062 -15.828 1 95.38 341 VAL A CA 1
ATOM 2686 C C . VAL A 1 341 ? -0.767 -36.094 -14.953 1 95.38 341 VAL A C 1
ATOM 2688 O O . VAL A 1 341 ? -1.112 -37.125 -14.383 1 95.38 341 VAL A O 1
ATOM 2691 N N . GLN A 1 342 ? -1.43 -34.969 -14.836 1 95.88 342 GLN A N 1
ATOM 2692 C CA . GLN A 1 342 ? -2.664 -34.906 -14.055 1 95.88 342 GLN A CA 1
ATOM 2693 C C . GLN A 1 342 ? -3.719 -35.844 -14.625 1 95.88 342 GLN A C 1
ATOM 2695 O O . GLN A 1 342 ? -4.434 -36.5 -13.875 1 95.88 342 GLN A O 1
ATOM 2700 N N . GLN A 1 343 ? -3.811 -35.906 -15.93 1 95.62 343 GLN A N 1
ATOM 2701 C CA . GLN A 1 343 ? -4.727 -36.812 -16.594 1 95.62 343 GLN A CA 1
ATOM 2702 C C . GLN A 1 343 ? -4.379 -38.281 -16.25 1 95.62 343 GLN A C 1
ATOM 2704 O O . GLN A 1 343 ? -5.266 -39.062 -15.961 1 95.62 343 GLN A O 1
ATOM 2709 N N . VAL A 1 344 ? -3.105 -38.625 -16.281 1 95.56 344 VAL A N 1
ATOM 2710 C CA . VAL A 1 344 ? -2.668 -40 -16 1 95.56 344 VAL A CA 1
ATOM 2711 C C . VAL A 1 344 ? -2.936 -40.344 -14.539 1 95.56 344 VAL A C 1
ATOM 2713 O O . VAL A 1 344 ? -3.342 -41.469 -14.227 1 95.56 344 VAL A O 1
ATOM 2716 N N . LEU A 1 345 ? -2.709 -39.406 -13.641 1 96.75 345 LEU A N 1
ATOM 2717 C CA . LEU A 1 345 ? -2.963 -39.625 -12.227 1 96.75 345 LEU A CA 1
ATOM 2718 C C . LEU A 1 345 ? -4.426 -39.969 -11.984 1 96.75 345 LEU A C 1
ATOM 2720 O O . LEU A 1 345 ? -4.746 -40.656 -11.008 1 96.75 345 LEU A O 1
ATOM 2724 N N . ALA A 1 346 ? -5.305 -39.531 -12.867 1 95.25 346 ALA A N 1
ATOM 2725 C CA . ALA A 1 346 ? -6.738 -39.75 -12.711 1 95.25 346 ALA A CA 1
ATOM 2726 C C . ALA A 1 346 ? -7.137 -41.125 -13.195 1 95.25 346 ALA A C 1
ATOM 2728 O O . ALA A 1 346 ? -8.258 -41.594 -12.961 1 95.25 346 ALA A O 1
ATOM 2729 N N . GLU A 1 347 ? -6.266 -41.844 -13.852 1 94.31 347 GLU A N 1
ATOM 2730 C CA . GLU A 1 347 ? -6.566 -43.188 -14.328 1 94.31 347 GLU A CA 1
ATOM 2731 C C . GLU A 1 347 ? -6.668 -44.188 -13.164 1 94.31 347 GLU A C 1
ATOM 2733 O O . GLU A 1 347 ? -6.133 -43.938 -12.086 1 94.31 347 GLU A O 1
ATOM 2738 N N . PRO A 1 348 ? -7.344 -45.281 -13.391 1 91.5 348 PRO A N 1
ATOM 2739 C CA . PRO A 1 348 ? -7.539 -46.25 -12.312 1 91.5 348 PRO A CA 1
ATOM 2740 C C . PRO A 1 348 ? -6.223 -46.781 -11.758 1 91.5 348 PRO A C 1
ATOM 2742 O O . PRO A 1 348 ? -5.316 -47.125 -12.523 1 91.5 348 PRO A O 1
ATOM 2745 N N . ASN A 1 349 ? -6.059 -46.781 -10.469 1 92.94 349 ASN A N 1
ATOM 2746 C CA . ASN A 1 349 ? -5.004 -47.438 -9.703 1 92.94 349 ASN A CA 1
ATOM 2747 C C . ASN A 1 349 ? -3.691 -46.656 -9.781 1 92.94 349 ASN A C 1
ATOM 2749 O O . ASN A 1 349 ? -2.664 -47.125 -9.289 1 92.94 349 ASN A O 1
ATOM 2753 N N . VAL A 1 350 ? -3.621 -45.531 -10.375 1 95.81 350 VAL A N 1
ATOM 2754 C CA . VAL A 1 350 ? -2.377 -44.781 -10.469 1 95.81 350 VAL A CA 1
ATOM 2755 C C . VAL A 1 350 ? -2.158 -44 -9.18 1 95.81 350 VAL A C 1
ATOM 2757 O O . VAL A 1 350 ? -1.088 -44.062 -8.57 1 95.81 350 VAL A O 1
ATOM 2760 N N . LEU A 1 351 ? -3.174 -43.281 -8.711 1 96.38 351 LEU A N 1
ATOM 2761 C CA . LEU A 1 351 ? -3.082 -42.469 -7.508 1 96.38 351 LEU A CA 1
ATOM 2762 C C . LEU A 1 351 ? -2.715 -43.344 -6.301 1 96.38 351 LEU A C 1
ATOM 2764 O O . LEU A 1 351 ? -2.008 -42.875 -5.398 1 96.38 351 LEU A O 1
ATOM 2768 N N . GLU A 1 352 ? -3.221 -44.531 -6.277 1 96.56 352 GLU A N 1
ATOM 2769 C CA . GLU A 1 352 ? -3.027 -45.469 -5.164 1 96.56 352 GLU A CA 1
ATOM 2770 C C . GLU A 1 352 ? -1.551 -45.812 -4.973 1 96.56 352 GLU A C 1
ATOM 2772 O O . GLU A 1 352 ? -1.104 -46.031 -3.85 1 96.56 352 GLU A O 1
ATOM 2777 N N . GLN A 1 353 ? -0.845 -45.75 -6.027 1 96.19 353 GLN A N 1
ATOM 2778 C CA . GLN A 1 353 ? 0.586 -46.031 -5.953 1 96.19 353 GLN A CA 1
ATOM 2779 C C . GLN A 1 353 ? 1.313 -44.938 -5.164 1 96.19 353 GLN A C 1
ATOM 2781 O O . GLN A 1 353 ? 2.355 -45.219 -4.559 1 96.19 353 GLN A O 1
ATOM 2786 N N . PHE A 1 354 ? 0.786 -43.812 -5.133 1 97.44 354 PHE A N 1
ATOM 2787 C CA . PHE A 1 354 ? 1.462 -42.688 -4.496 1 97.44 354 PHE A CA 1
ATOM 2788 C C . PHE A 1 354 ? 0.865 -42.375 -3.123 1 97.44 354 PHE A C 1
ATOM 2790 O O . PHE A 1 354 ? 1.588 -42.062 -2.186 1 97.44 354 PHE A O 1
ATOM 2797 N N . LEU A 1 355 ? -0.434 -42.531 -2.975 1 97.44 355 LEU A N 1
ATOM 2798 C CA . LEU A 1 355 ? -1.088 -42.031 -1.773 1 97.44 355 LEU A CA 1
ATOM 2799 C C . LEU A 1 355 ? -1.673 -43.156 -0.948 1 97.44 355 LEU A C 1
ATOM 2801 O O . LEU A 1 355 ? -2.164 -42.938 0.161 1 97.44 355 LEU A O 1
ATOM 2805 N N . GLY A 1 356 ? -1.669 -44.344 -1.376 1 96.25 356 GLY A N 1
ATOM 2806 C CA . GLY A 1 356 ? -2.248 -45.469 -0.652 1 96.25 356 GLY A CA 1
ATOM 2807 C C . GLY A 1 356 ? -3.725 -45.281 -0.359 1 96.25 356 GLY A C 1
ATOM 2808 O O . GLY A 1 356 ? -4.516 -45.031 -1.268 1 96.25 356 GLY A O 1
ATOM 2809 N N . GLN A 1 357 ? -4.02 -45.281 0.888 1 94.5 357 GLN A N 1
ATOM 2810 C CA . GLN A 1 357 ? -5.414 -45.25 1.322 1 94.5 357 GLN A CA 1
ATOM 2811 C C . GLN A 1 357 ? -6.016 -43.844 1.14 1 94.5 357 GLN A C 1
ATOM 2813 O O . GLN A 1 357 ? -7.23 -43.719 0.977 1 94.5 357 GLN A O 1
ATOM 2818 N N . SER A 1 358 ? -5.184 -42.875 1.064 1 96 358 SER A N 1
ATOM 2819 C CA . SER A 1 358 ? -5.664 -41.5 0.956 1 96 358 SER A CA 1
ATOM 2820 C C . SER A 1 358 ? -6.023 -41.156 -0.486 1 96 358 SER A C 1
ATOM 2822 O O . SER A 1 358 ? -6.547 -40.094 -0.758 1 96 358 SER A O 1
ATOM 2824 N N . ALA A 1 359 ? -5.801 -42.062 -1.427 1 96.94 359 ALA A N 1
ATOM 2825 C CA . ALA A 1 359 ? -6.047 -41.844 -2.848 1 96.94 359 ALA A CA 1
ATOM 2826 C C . ALA A 1 359 ? -7.512 -41.5 -3.107 1 96.94 359 ALA A C 1
ATOM 2828 O O . ALA A 1 359 ? -7.828 -40.688 -3.975 1 96.94 359 ALA A O 1
ATOM 2829 N N . HIS A 1 360 ? -8.32 -42.156 -2.334 1 96 360 HIS A N 1
ATOM 2830 C CA . HIS A 1 360 ? -9.75 -41.969 -2.533 1 96 360 HIS A CA 1
ATOM 2831 C C . HIS A 1 360 ? -10.164 -40.531 -2.309 1 96 360 HIS A C 1
ATOM 2833 O O . HIS A 1 360 ? -10.992 -40 -3.045 1 96 360 HIS A O 1
ATOM 2839 N N . ASP A 1 361 ? -9.625 -39.906 -1.288 1 96.12 361 ASP A N 1
ATOM 2840 C CA . ASP A 1 361 ? -9.969 -38.531 -0.937 1 96.12 361 ASP A CA 1
ATOM 2841 C C . ASP A 1 361 ? -9.641 -37.562 -2.08 1 96.12 361 ASP A C 1
ATOM 2843 O O . ASP A 1 361 ? -10.367 -36.594 -2.318 1 96.12 361 ASP A O 1
ATOM 2847 N N . VAL A 1 362 ? -8.586 -37.812 -2.764 1 97.25 362 VAL A N 1
ATOM 2848 C CA . VAL A 1 362 ? -8.133 -36.969 -3.863 1 97.25 362 VAL A CA 1
ATOM 2849 C C . VAL A 1 362 ? -8.922 -37.312 -5.125 1 97.25 362 VAL A C 1
ATOM 2851 O O . VAL A 1 362 ? -9.391 -36.406 -5.824 1 97.25 362 VAL A O 1
ATOM 2854 N N . ARG A 1 363 ? -9.172 -38.562 -5.387 1 96.38 363 ARG A N 1
ATOM 2855 C CA . ARG A 1 363 ? -9.805 -39.031 -6.621 1 96.38 363 ARG A CA 1
ATOM 2856 C C . ARG A 1 363 ? -11.227 -38.5 -6.742 1 96.38 363 ARG A C 1
ATOM 2858 O O . ARG A 1 363 ? -11.695 -38.219 -7.844 1 96.38 363 ARG A O 1
ATOM 2865 N N . VAL A 1 364 ? -11.891 -38.406 -5.629 1 94.38 364 VAL A N 1
ATOM 2866 C CA . VAL A 1 364 ? -13.297 -38.031 -5.648 1 94.38 364 VAL A CA 1
ATOM 2867 C C . VAL A 1 364 ? -13.445 -36.594 -6.133 1 94.38 364 VAL A C 1
ATOM 2869 O O . VAL A 1 364 ? -14.523 -36.156 -6.559 1 94.38 364 VAL A O 1
ATOM 2872 N N . THR A 1 365 ? -12.359 -35.812 -6.109 1 95.81 365 THR A N 1
ATOM 2873 C CA . THR A 1 365 ? -12.445 -34.406 -6.535 1 95.81 365 THR A CA 1
ATOM 2874 C C . THR A 1 365 ? -12.141 -34.281 -8.031 1 95.81 365 THR A C 1
ATOM 2876 O O . THR A 1 365 ? -12.297 -33.219 -8.609 1 95.81 365 THR A O 1
ATOM 2879 N N . PHE A 1 366 ? -11.664 -35.312 -8.695 1 95.56 366 PHE A N 1
ATOM 2880 C CA . PHE A 1 366 ? -11.266 -35.25 -10.094 1 95.56 366 PHE A CA 1
ATOM 2881 C C . PHE A 1 366 ? -12.484 -35.219 -11 1 95.56 366 PHE A C 1
ATOM 2883 O O . PHE A 1 366 ? -13.461 -35.938 -10.758 1 95.56 366 PHE A O 1
ATOM 2890 N N . SER A 1 367 ? -12.445 -34.344 -11.969 1 91.69 367 SER A N 1
ATOM 2891 C CA . SER A 1 367 ? -13.336 -34.5 -13.109 1 91.69 367 SER A CA 1
ATOM 2892 C C . SER A 1 367 ? -12.906 -35.688 -13.969 1 91.69 367 SER A C 1
ATOM 2894 O O . SER A 1 367 ? -11.82 -36.25 -13.773 1 91.69 367 SER A O 1
ATOM 2896 N N . GLN A 1 368 ? -13.742 -36 -14.852 1 92.12 368 GLN A N 1
ATOM 2897 C CA . GLN A 1 368 ? -13.328 -37.031 -15.789 1 92.12 368 GLN A CA 1
ATOM 2898 C C . GLN A 1 368 ? -12.312 -36.5 -16.797 1 92.12 368 GLN A C 1
ATOM 2900 O O . GLN A 1 368 ? -12.508 -35.438 -17.375 1 92.12 368 GLN A O 1
ATOM 2905 N N . LEU A 1 369 ? -11.258 -37.219 -16.875 1 95.62 369 LEU A N 1
ATOM 2906 C CA . LEU A 1 369 ? -10.164 -36.844 -17.766 1 95.62 369 LEU A CA 1
ATOM 2907 C C . LEU A 1 369 ? -9.836 -37.969 -18.75 1 95.62 369 LEU A C 1
ATOM 2909 O O . LEU A 1 369 ? -9.859 -39.125 -18.375 1 95.62 369 LEU A O 1
ATOM 2913 N N . TRP A 1 370 ? -9.633 -37.625 -19.969 1 95.56 370 TRP A N 1
ATOM 2914 C CA . TRP A 1 370 ? -9.234 -38.594 -21 1 95.56 370 TRP A CA 1
ATOM 2915 C C . TRP A 1 370 ? -7.973 -38.125 -21.719 1 95.56 370 TRP A C 1
ATOM 2917 O O . TRP A 1 370 ? -7.797 -36.938 -21.984 1 95.56 370 TRP A O 1
ATOM 2927 N N . PRO A 1 371 ? -7.199 -39.156 -21.891 1 93.56 371 PRO A N 1
ATOM 2928 C CA . PRO A 1 371 ? -6.164 -38.844 -22.875 1 93.56 371 PRO A CA 1
ATOM 2929 C C . PRO A 1 371 ? -6.703 -38.781 -24.297 1 93.56 371 PRO A C 1
ATOM 2931 O O . PRO A 1 371 ? -7.871 -39.094 -24.531 1 93.56 371 PRO A O 1
ATOM 2934 N N . LEU A 1 372 ? -6.172 -38.281 -25.219 1 93.19 372 LEU A N 1
ATOM 2935 C CA . LEU A 1 372 ? -6.547 -38.219 -26.625 1 93.19 372 LEU A CA 1
ATOM 2936 C C . LEU A 1 372 ? -5.52 -38.969 -27.484 1 93.19 372 LEU A C 1
ATOM 2938 O O . LEU A 1 372 ? -5.051 -38.438 -28.5 1 93.19 372 LEU A O 1
ATOM 2942 N N . ASP A 1 373 ? -5.172 -40.125 -26.938 1 91.12 373 ASP A N 1
ATOM 2943 C CA . ASP A 1 373 ? -4.203 -40.938 -27.641 1 91.12 373 ASP A CA 1
ATOM 2944 C C . ASP A 1 373 ? -4.859 -42.219 -28.172 1 91.12 373 ASP A C 1
ATOM 2946 O O . ASP A 1 373 ? -6.082 -42.312 -28.281 1 91.12 373 ASP A O 1
ATOM 2950 N N . GLU A 1 374 ? -4.027 -43.25 -28.516 1 89.19 374 GLU A N 1
ATOM 2951 C CA . GLU A 1 374 ? -4.555 -44.438 -29.188 1 89.19 374 GLU A CA 1
ATOM 2952 C C . GLU A 1 374 ? -4.93 -45.5 -28.188 1 89.19 374 GLU A C 1
ATOM 2954 O O . GLU A 1 374 ? -5.383 -46.594 -28.562 1 89.19 374 GLU A O 1
ATOM 2959 N N . SER A 1 375 ? -4.789 -45.219 -26.953 1 90.75 375 SER A N 1
ATOM 2960 C CA . SER A 1 375 ? -5.223 -46.156 -25.922 1 90.75 375 SER A CA 1
ATOM 2961 C C . SER A 1 375 ? -6.738 -46.312 -25.922 1 90.75 375 SER A C 1
ATOM 2963 O O . SER A 1 375 ? -7.449 -45.531 -26.578 1 90.75 375 SER A O 1
ATOM 2965 N N . HIS A 1 376 ? -7.219 -47.312 -25.219 1 94.12 376 HIS A N 1
ATOM 2966 C CA . HIS A 1 376 ? -8.656 -47.5 -25.109 1 94.12 376 HIS A CA 1
ATOM 2967 C C . HIS A 1 376 ? -9.328 -46.25 -24.531 1 94.12 376 HIS A C 1
ATOM 2969 O O . HIS A 1 376 ? -10.352 -45.812 -25.047 1 94.12 376 HIS A O 1
ATOM 2975 N N . LEU A 1 377 ? -8.758 -45.75 -23.516 1 93.88 377 LEU A N 1
ATOM 2976 C CA . LEU A 1 377 ? -9.281 -44.531 -22.891 1 93.88 377 LEU A CA 1
ATOM 2977 C C . LEU A 1 377 ? -9.188 -43.344 -23.859 1 93.88 377 LEU A C 1
ATOM 2979 O O . LEU A 1 377 ? -10.055 -42.469 -23.844 1 93.88 377 LEU A O 1
ATOM 2983 N N . GLY A 1 378 ? -8.141 -43.281 -24.625 1 94.44 378 GLY A N 1
ATOM 2984 C CA . GLY A 1 378 ? -7.965 -42.219 -25.594 1 94.44 378 GLY A CA 1
ATOM 2985 C C . GLY A 1 378 ? -9.008 -42.25 -26.703 1 94.44 378 GLY A C 1
ATOM 2986 O O . GLY A 1 378 ? -9.516 -41.188 -27.094 1 94.44 378 GLY A O 1
ATOM 2987 N N . GLN A 1 379 ? -9.312 -43.406 -27.141 1 95.25 379 GLN A N 1
ATOM 2988 C CA . GLN A 1 379 ? -10.328 -43.562 -28.172 1 95.25 379 GLN A CA 1
ATOM 2989 C C . GLN A 1 379 ? -11.711 -43.188 -27.641 1 95.25 379 GLN A C 1
ATOM 2991 O O . GLN A 1 379 ? -12.508 -42.594 -28.359 1 95.25 379 GLN A O 1
ATOM 2996 N N . GLU A 1 380 ? -11.875 -43.594 -26.453 1 96.44 380 GLU A N 1
ATOM 2997 C CA . GLU A 1 380 ? -13.117 -43.188 -25.812 1 96.44 380 GLU A CA 1
ATOM 2998 C C . GLU A 1 380 ? -13.211 -41.656 -25.75 1 96.44 380 GLU A C 1
ATOM 3000 O O . GLU A 1 380 ? -14.258 -41.094 -26.062 1 96.44 380 GLU A O 1
ATOM 3005 N N . GLY A 1 381 ? -12.18 -41 -25.328 1 96.5 381 GLY A N 1
ATOM 3006 C CA . GLY A 1 381 ? -12.141 -39.562 -25.266 1 96.5 381 GLY A CA 1
ATOM 3007 C C . GLY A 1 381 ? -12.398 -38.906 -26.609 1 96.5 381 GLY A C 1
ATOM 3008 O O . GLY A 1 381 ? -13.148 -37.906 -26.688 1 96.5 381 GLY A O 1
ATOM 3009 N N . LEU A 1 382 ? -11.766 -39.438 -27.641 1 96.56 382 LEU A N 1
ATOM 3010 C CA . LEU A 1 382 ? -11.938 -38.875 -28.984 1 96.56 382 LEU A CA 1
ATOM 3011 C C . LEU A 1 382 ? -13.383 -39.031 -29.453 1 96.56 382 LEU A C 1
ATOM 3013 O O . LEU A 1 382 ? -13.922 -38.125 -30.078 1 96.56 382 LEU A O 1
ATOM 3017 N N . GLU A 1 383 ? -13.93 -40.125 -29.125 1 97.19 383 GLU A N 1
ATOM 3018 C CA . GLU A 1 383 ? -15.328 -40.344 -29.484 1 97.19 383 GLU A CA 1
ATOM 3019 C C . GLU A 1 383 ? -16.25 -39.344 -28.781 1 97.19 383 GLU A C 1
ATOM 3021 O O . GLU A 1 383 ? -17.125 -38.781 -29.391 1 97.19 383 GLU A O 1
ATOM 3026 N N . LEU A 1 384 ? -16.062 -39.188 -27.516 1 97 384 LEU A N 1
ATOM 3027 C CA . LEU A 1 384 ? -16.875 -38.281 -26.734 1 97 384 LEU A CA 1
ATOM 3028 C C . LEU A 1 384 ? -16.703 -36.844 -27.234 1 97 384 LEU A C 1
ATOM 3030 O O . LEU A 1 384 ? -17.688 -36.094 -27.328 1 97 384 LEU A O 1
ATOM 3034 N N . ALA A 1 385 ? -15.484 -36.469 -27.578 1 96.56 385 ALA A N 1
ATOM 3035 C CA . ALA A 1 385 ? -15.164 -35.125 -28.047 1 96.56 385 ALA A CA 1
ATOM 3036 C C . ALA A 1 385 ? -15.898 -34.844 -29.359 1 96.56 385 ALA A C 1
ATOM 3038 O O . ALA A 1 385 ? -16.234 -33.688 -29.641 1 96.56 385 ALA A O 1
ATOM 3039 N N . ARG A 1 386 ? -16.156 -35.844 -30.094 1 95.94 386 ARG A N 1
ATOM 3040 C CA . ARG A 1 386 ? -16.797 -35.656 -31.406 1 95.94 386 ARG A CA 1
ATOM 3041 C C . ARG A 1 386 ? -18.312 -35.781 -31.297 1 95.94 386 ARG A C 1
ATOM 3043 O O . ARG A 1 386 ? -19.047 -35.062 -31.969 1 95.94 386 ARG A O 1
ATOM 3050 N N . THR A 1 387 ? -18.828 -36.625 -30.484 1 96.56 387 THR A N 1
ATOM 3051 C CA . THR A 1 387 ? -20.234 -36.969 -30.469 1 96.56 387 THR A CA 1
ATOM 3052 C C . THR A 1 387 ? -21 -36.062 -29.484 1 96.56 387 THR A C 1
ATOM 3054 O O . THR A 1 387 ? -22.172 -35.781 -29.672 1 96.56 387 THR A O 1
ATOM 3057 N N . SER A 1 388 ? -20.375 -35.688 -28.391 1 96.38 388 SER A N 1
ATOM 3058 C CA . SER A 1 388 ? -21 -34.875 -27.375 1 96.38 388 SER A CA 1
ATOM 3059 C C . SER A 1 388 ? -20.062 -33.75 -26.922 1 96.38 388 SER A C 1
ATOM 3061 O O . SER A 1 388 ? -19.844 -33.562 -25.719 1 96.38 388 SER A O 1
ATOM 3063 N N . PRO A 1 389 ? -19.609 -32.969 -27.859 1 95.94 389 PRO A N 1
ATOM 3064 C CA . PRO A 1 389 ? -18.609 -31.969 -27.531 1 95.94 389 PRO A CA 1
ATOM 3065 C C . PRO A 1 389 ? -19.109 -30.938 -26.531 1 95.94 389 PRO A C 1
ATOM 3067 O O . PRO A 1 389 ? -18.312 -30.297 -25.828 1 95.94 389 PRO A O 1
ATOM 3070 N N . ASP A 1 390 ? -20.422 -30.75 -26.312 1 94.81 390 ASP A N 1
ATOM 3071 C CA . ASP A 1 390 ? -21.031 -29.719 -25.469 1 94.81 390 ASP A CA 1
ATOM 3072 C C . ASP A 1 390 ? -20.703 -29.938 -24 1 94.81 390 ASP A C 1
ATOM 3074 O O . ASP A 1 390 ? -20.875 -29.047 -23.172 1 94.81 390 ASP A O 1
ATOM 3078 N N . LYS A 1 391 ? -20.125 -31.062 -23.672 1 94.94 391 LYS A N 1
ATOM 3079 C CA . LYS A 1 391 ? -19.922 -31.422 -22.266 1 94.94 391 LYS A CA 1
ATOM 3080 C C . LYS A 1 391 ? -18.438 -31.406 -21.906 1 94.94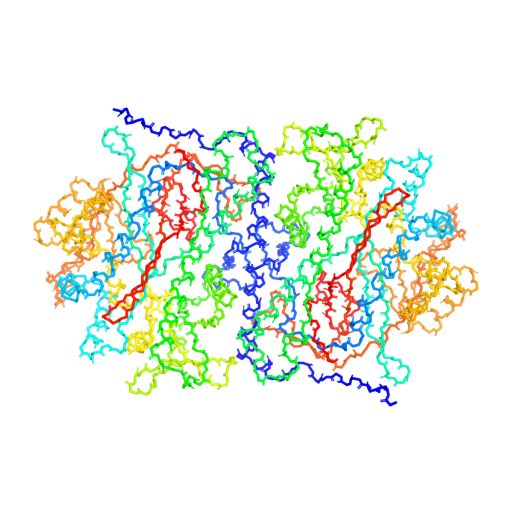 391 LYS A C 1
ATOM 3082 O O . LYS A 1 391 ? -18.078 -31.766 -20.781 1 94.94 391 LYS A O 1
ATOM 3087 N N . TYR A 1 392 ? -17.672 -30.938 -22.875 1 95.56 392 TYR A N 1
ATOM 3088 C CA . TYR A 1 392 ? -16.25 -31.156 -22.625 1 95.56 392 TYR A CA 1
ATOM 3089 C C . TYR A 1 392 ? -15.422 -29.938 -22.969 1 95.56 392 TYR A C 1
ATOM 3091 O O . TYR A 1 392 ? -15.922 -29.016 -23.625 1 95.56 392 TYR A O 1
ATOM 3099 N N . VAL A 1 393 ? -14.242 -29.859 -22.453 1 94 393 VAL A N 1
ATOM 3100 C CA . VAL A 1 393 ? -13.211 -28.875 -22.781 1 94 393 VAL A CA 1
ATOM 3101 C C . VAL A 1 393 ? -11.898 -29.594 -23.094 1 94 393 VAL A C 1
ATOM 3103 O O . VAL A 1 393 ? -11.547 -30.578 -22.438 1 94 393 VAL A O 1
ATOM 3106 N N . MET A 1 394 ? -11.281 -29.25 -24.172 1 95.5 394 MET A N 1
ATOM 3107 C CA . MET A 1 394 ? -9.977 -29.766 -24.562 1 95.5 394 MET A CA 1
ATOM 3108 C C . MET A 1 394 ? -8.867 -28.797 -24.172 1 95.5 394 MET A C 1
ATOM 3110 O O . MET A 1 394 ? -8.922 -27.609 -24.531 1 95.5 394 MET A O 1
ATOM 3114 N N . LYS A 1 395 ? -7.883 -29.234 -23.359 1 92.19 395 LYS A N 1
ATOM 3115 C CA . LYS A 1 395 ? -6.863 -28.359 -22.797 1 92.19 395 LYS A CA 1
ATOM 3116 C C . LYS A 1 395 ? -5.469 -28.734 -23.281 1 92.19 395 LYS A C 1
ATOM 3118 O O . LYS A 1 395 ? -5.094 -29.922 -23.219 1 92.19 395 LYS A O 1
ATOM 3123 N N . PRO A 1 396 ? -4.695 -27.766 -23.734 1 90.19 396 PRO A N 1
ATOM 3124 C CA . PRO A 1 396 ? -3.291 -28.031 -24.062 1 90.19 396 PRO A CA 1
ATOM 3125 C C . PRO A 1 396 ? -2.393 -28.031 -22.828 1 90.19 396 PRO A C 1
ATOM 3127 O O . PRO A 1 396 ? -2.879 -27.859 -21.703 1 90.19 396 PRO A O 1
ATOM 3130 N N . GLN A 1 397 ? -1.113 -28.234 -22.953 1 82.75 397 GLN A N 1
ATOM 3131 C CA . GLN A 1 397 ? -0.173 -28.312 -21.844 1 82.75 397 GLN A CA 1
ATOM 3132 C C . GLN A 1 397 ? 0.24 -26.922 -21.375 1 82.75 397 GLN A C 1
ATOM 3134 O O . GLN A 1 397 ? 0.882 -26.766 -20.344 1 82.75 397 GLN A O 1
ATOM 3139 N N . ARG A 1 398 ? -0.224 -25.875 -22 1 73.31 398 ARG A N 1
ATOM 3140 C CA . ARG A 1 398 ? 0.138 -24.5 -21.656 1 73.31 398 ARG A CA 1
ATOM 3141 C C . ARG A 1 398 ? -0.543 -24.047 -20.375 1 73.31 398 ARG A C 1
ATOM 3143 O O . ARG A 1 398 ? -1.665 -24.469 -20.078 1 73.31 398 ARG A O 1
ATOM 3150 N N . GLU A 1 399 ? 0.417 -23.406 -19.594 1 64.38 399 GLU A N 1
ATOM 3151 C CA . GLU A 1 399 ? -0.15 -22.766 -18.406 1 64.38 399 GLU A CA 1
ATOM 3152 C C . GLU A 1 399 ? -0.846 -21.453 -18.766 1 64.38 399 GLU A C 1
ATOM 3154 O O . GLU A 1 399 ? -0.627 -20.906 -19.844 1 64.38 399 GLU A O 1
ATOM 3159 N N . GLY A 1 400 ? -1.832 -20.953 -18.109 1 58.75 400 GLY A N 1
ATOM 3160 C CA . GLY A 1 400 ? -2.527 -19.688 -18.344 1 58.75 400 GLY A CA 1
ATOM 3161 C C . GLY A 1 400 ? -3.877 -19.875 -19.016 1 58.75 400 GLY A C 1
ATOM 3162 O O . GLY A 1 400 ? -4.152 -20.922 -19.594 1 58.75 400 GLY A O 1
ATOM 3163 N N . GLY A 1 401 ? -4.738 -18.984 -18.797 1 60.25 401 GLY A N 1
ATOM 3164 C CA . GLY A 1 401 ? -6.117 -18.953 -19.25 1 60.25 401 GLY A CA 1
ATOM 3165 C C . GLY A 1 401 ? -6.254 -18.469 -20.688 1 60.25 401 GLY A C 1
ATOM 3166 O O . GLY A 1 401 ? -5.305 -17.922 -21.25 1 60.25 401 GLY A O 1
ATOM 3167 N N . SER A 1 402 ? -6.418 -19.297 -21.766 1 63.97 402 SER A N 1
ATOM 3168 C CA . SER A 1 402 ? -6.887 -18.766 -23.047 1 63.97 402 SER A CA 1
ATOM 3169 C C . SER A 1 402 ? -6.645 -19.766 -24.172 1 63.97 402 SER A C 1
ATOM 3171 O O . SER A 1 402 ? -6.996 -19.516 -25.328 1 63.97 402 SER A O 1
ATOM 3173 N N . HIS A 1 403 ? -6.145 -20.844 -23.703 1 77.62 403 HIS A N 1
ATOM 3174 C CA . HIS A 1 403 ? -5.797 -21.766 -24.766 1 77.62 403 HIS A CA 1
ATOM 3175 C C . HIS A 1 403 ? -6.766 -22.938 -24.812 1 77.62 403 HIS A C 1
ATOM 3177 O O . HIS A 1 403 ? -6.648 -23.812 -25.688 1 77.62 403 HIS A O 1
ATOM 3183 N N . ASN A 1 404 ? -7.684 -22.938 -23.953 1 87.69 404 ASN A N 1
ATOM 3184 C CA . ASN A 1 404 ? -8.633 -24.047 -23.906 1 87.69 404 ASN A CA 1
ATOM 3185 C C . ASN A 1 404 ? -9.625 -23.984 -25.062 1 87.69 404 ASN A C 1
ATOM 3187 O O . ASN A 1 404 ? -9.914 -22.906 -25.594 1 87.69 404 ASN A O 1
ATOM 3191 N N . ILE A 1 405 ? -10.078 -25.109 -25.547 1 92.81 405 ILE A N 1
ATOM 3192 C CA . ILE A 1 405 ? -11.07 -25.25 -26.609 1 92.81 405 ILE A CA 1
ATOM 3193 C C . ILE A 1 405 ? -12.352 -25.875 -26.047 1 92.81 405 ILE A C 1
ATOM 3195 O O . ILE A 1 405 ? -12.328 -26.984 -25.516 1 92.81 405 ILE A O 1
ATOM 3199 N N . TYR A 1 406 ? -13.469 -25.156 -26.25 1 92.25 406 TYR A N 1
ATOM 3200 C CA . TYR A 1 406 ? -14.664 -25.547 -25.516 1 92.25 406 TYR A CA 1
ATOM 3201 C C . TYR A 1 406 ? -15.742 -26.047 -26.469 1 92.25 406 TYR A C 1
ATOM 3203 O O . TYR A 1 406 ? -15.938 -25.5 -27.547 1 92.25 406 TYR A O 1
ATOM 3211 N N . LYS A 1 407 ? -16.391 -27.094 -26.094 1 95.12 407 LYS A N 1
ATOM 3212 C CA . LYS A 1 407 ? -17.672 -27.531 -26.641 1 95.12 407 LYS A CA 1
ATOM 3213 C C . LYS A 1 407 ? -17.594 -27.734 -28.141 1 95.12 407 LYS A C 1
ATOM 3215 O O . LYS A 1 407 ? -16.75 -28.484 -28.625 1 95.12 407 LYS A O 1
ATOM 3220 N N . HIS A 1 408 ? -18.359 -26.922 -28.828 1 94.75 408 HIS A N 1
ATOM 3221 C CA . HIS A 1 408 ? -18.531 -27.188 -30.25 1 94.75 408 HIS A CA 1
ATOM 3222 C C . HIS A 1 408 ? -17.297 -26.766 -31.031 1 94.75 408 HIS A C 1
ATOM 3224 O O . HIS A 1 408 ? -17.125 -27.141 -32.188 1 94.75 408 HIS A O 1
ATOM 3230 N N . ASP A 1 409 ? -16.406 -26.125 -30.422 1 95.44 409 ASP A N 1
ATOM 3231 C CA . ASP A 1 409 ? -15.141 -25.766 -31.062 1 95.44 409 ASP A CA 1
ATOM 3232 C C . ASP A 1 409 ? -14.188 -26.969 -31.109 1 95.44 409 ASP A C 1
ATOM 3234 O O . ASP A 1 409 ? -13.211 -26.953 -31.859 1 95.44 409 ASP A O 1
ATOM 3238 N N . ILE A 1 410 ? -14.469 -28.031 -30.375 1 97 410 ILE A N 1
ATOM 3239 C CA . ILE A 1 410 ? -13.555 -29.156 -30.203 1 97 410 ILE A CA 1
ATOM 3240 C C . ILE A 1 410 ? -13.477 -29.953 -31.5 1 97 410 ILE A C 1
ATOM 3242 O O . ILE A 1 410 ? -12.391 -30.203 -32.031 1 97 410 ILE A O 1
ATOM 3246 N N . PRO A 1 411 ? -14.641 -30.344 -32.094 1 97.19 411 PRO A N 1
ATOM 3247 C CA . PRO A 1 411 ? -14.547 -31.109 -33.344 1 97.19 411 PRO A CA 1
ATOM 3248 C C . PRO A 1 411 ? -13.828 -30.328 -34.438 1 97.19 411 PRO A C 1
ATOM 3250 O O . PRO A 1 411 ? -13.055 -30.906 -35.219 1 97.19 411 PRO A O 1
ATOM 3253 N N . LEU A 1 412 ? -14.07 -29.078 -34.5 1 96.94 412 LEU A N 1
ATOM 3254 C CA . LEU A 1 412 ? -13.422 -28.25 -35.5 1 96.94 412 LEU A CA 1
ATOM 3255 C C . LEU A 1 412 ? -11.906 -28.219 -35.281 1 96.94 412 LEU A C 1
ATOM 3257 O O . LEU A 1 412 ? -11.141 -28.312 -36.25 1 96.94 412 LEU A O 1
ATOM 3261 N N . ALA A 1 413 ? -11.547 -28.094 -34.062 1 96.56 413 ALA A N 1
ATOM 3262 C CA . ALA A 1 413 ? -10.125 -28.078 -33.719 1 96.56 413 ALA A CA 1
ATOM 3263 C C . ALA A 1 413 ? -9.469 -29.422 -34.031 1 96.56 413 ALA A C 1
ATOM 3265 O O . ALA A 1 413 ? -8.336 -29.453 -34.531 1 96.56 413 ALA A O 1
ATOM 3266 N N . LEU A 1 414 ? -10.125 -30.516 -33.75 1 96.69 414 LEU A N 1
ATOM 3267 C CA . LEU A 1 414 ? -9.609 -31.859 -34.031 1 96.69 414 LEU A CA 1
ATOM 3268 C C . LEU A 1 414 ? -9.422 -32.062 -35.531 1 96.69 414 LEU A C 1
ATOM 3270 O O . LEU A 1 414 ? -8.422 -32.656 -35.938 1 96.69 414 LEU A O 1
ATOM 3274 N N . ASP A 1 415 ? -10.352 -31.594 -36.281 1 96.94 415 ASP A N 1
ATOM 3275 C CA . ASP A 1 415 ? -10.242 -31.688 -37.719 1 96.94 415 ASP A CA 1
ATOM 3276 C C . ASP A 1 415 ? -9.055 -30.891 -38.25 1 96.94 415 ASP A C 1
ATOM 3278 O O . ASP A 1 415 ? -8.336 -31.344 -39.125 1 96.94 415 ASP A O 1
ATOM 3282 N N . ALA A 1 416 ? -8.961 -29.734 -37.719 1 96.5 416 ALA A N 1
ATOM 3283 C CA . ALA A 1 416 ? -7.844 -28.891 -38.125 1 96.5 416 ALA A CA 1
ATOM 3284 C C . ALA A 1 416 ? -6.508 -29.547 -37.812 1 96.5 416 ALA A C 1
ATOM 3286 O O . ALA A 1 416 ? -5.562 -29.484 -38.594 1 96.5 416 ALA A O 1
ATOM 3287 N N . MET A 1 417 ? -6.41 -30.125 -36.656 1 95.06 417 MET A N 1
ATOM 3288 C CA . MET A 1 417 ? -5.191 -30.812 -36.219 1 95.06 417 MET A CA 1
ATOM 3289 C C . MET A 1 417 ? -4.902 -32 -37.125 1 95.06 417 MET A C 1
ATOM 3291 O O . MET A 1 417 ? -3.746 -32.281 -37.469 1 95.06 417 MET A O 1
ATOM 3295 N N . HIS A 1 418 ? -5.914 -32.719 -37.5 1 94.62 418 HIS A N 1
ATOM 3296 C CA . HIS A 1 418 ? -5.77 -33.844 -38.406 1 94.62 418 HIS A CA 1
ATOM 3297 C C . HIS A 1 418 ? -5.223 -33.406 -39.75 1 94.62 418 HIS A C 1
ATOM 3299 O O . HIS A 1 418 ? -4.34 -34.062 -40.312 1 94.62 418 HIS A O 1
ATOM 3305 N N . LYS A 1 419 ? -5.758 -32.312 -40.188 1 96.5 419 LYS A N 1
ATOM 3306 C CA . LYS A 1 419 ? -5.281 -31.766 -41.438 1 96.5 419 LYS A CA 1
ATOM 3307 C C . LYS A 1 419 ? -3.809 -31.375 -41.375 1 96.5 419 LYS A C 1
ATOM 3309 O O . LYS A 1 419 ? -3.037 -31.641 -42.281 1 96.5 419 LYS A O 1
ATOM 3314 N N . ARG A 1 420 ? -3.447 -30.766 -40.281 1 94.56 420 ARG A N 1
ATOM 3315 C CA . ARG A 1 420 ? -2.055 -30.359 -40.094 1 94.56 420 ARG A CA 1
ATOM 3316 C C . ARG A 1 420 ? -1.146 -31.594 -40.031 1 94.56 420 ARG A C 1
ATOM 3318 O O . ARG A 1 420 ? -0.026 -31.578 -40.531 1 94.56 420 ARG A O 1
ATOM 3325 N N . ASP A 1 421 ? -1.581 -32.625 -39.406 1 94.38 421 ASP A N 1
ATOM 3326 C CA . ASP A 1 421 ? -0.815 -33.875 -39.312 1 94.38 421 ASP A CA 1
ATOM 3327 C C . ASP A 1 421 ? -0.613 -34.469 -40.719 1 94.38 421 ASP A C 1
ATOM 3329 O O . ASP A 1 421 ? 0.469 -34.969 -41.031 1 94.38 421 ASP A O 1
ATOM 3333 N N . GLN A 1 422 ? -1.606 -34.438 -41.531 1 94.5 422 GLN A N 1
ATOM 3334 C CA . GLN A 1 422 ? -1.512 -34.969 -42.875 1 94.5 422 GLN A CA 1
ATOM 3335 C C . GLN A 1 422 ? -0.529 -34.156 -43.719 1 94.5 422 GLN A C 1
ATOM 3337 O O . GLN A 1 422 ? 0.233 -34.719 -44.5 1 94.5 422 GLN A O 1
ATOM 3342 N N . GLU A 1 423 ? -0.654 -32.906 -43.5 1 94.62 423 GLU A N 1
ATOM 3343 C CA . GLU A 1 423 ? 0.276 -32.031 -44.219 1 94.62 423 GLU A CA 1
ATOM 3344 C C . GLU A 1 423 ? 1.719 -32.312 -43.812 1 94.62 423 GLU A C 1
ATOM 3346 O O . GLU A 1 423 ? 2.611 -32.406 -44.656 1 94.62 423 GLU A O 1
ATOM 3351 N N . ARG A 1 424 ? 1.93 -32.406 -42.562 1 92.94 424 ARG A N 1
ATOM 3352 C CA . ARG A 1 424 ? 3.264 -32.719 -42.062 1 92.94 424 ARG A CA 1
ATOM 3353 C C . ARG A 1 424 ? 3.756 -34.062 -42.625 1 92.94 424 ARG A C 1
ATOM 3355 O O . ARG A 1 424 ? 4.914 -34.188 -43.031 1 92.94 424 ARG A O 1
ATOM 3362 N N . LYS A 1 425 ? 2.928 -35.031 -42.688 1 93.31 425 LYS A N 1
ATOM 3363 C CA . LYS A 1 425 ? 3.262 -36.344 -43.25 1 93.31 425 LYS A CA 1
ATOM 3364 C C . LYS A 1 425 ? 3.648 -36.25 -44.719 1 93.31 425 LYS A C 1
ATOM 3366 O O . LYS A 1 425 ? 4.598 -36.906 -45.156 1 93.31 425 LYS A O 1
ATOM 3371 N N . SER A 1 426 ? 2.918 -35.5 -45.344 1 93.69 426 SER A N 1
ATOM 3372 C CA . SER A 1 426 ? 3.189 -35.312 -46.75 1 93.69 426 SER A CA 1
ATOM 3373 C C . SER A 1 426 ? 4.555 -34.688 -47 1 93.69 426 SER A C 1
ATOM 3375 O O . SER A 1 426 ? 5.176 -34.875 -48.031 1 93.69 426 SER A O 1
ATOM 3377 N N . HIS A 1 427 ? 5.02 -33.938 -46.062 1 92.94 427 HIS A N 1
ATOM 3378 C CA . HIS A 1 427 ? 6.32 -33.312 -46.156 1 92.94 427 HIS A CA 1
ATOM 3379 C C . HIS A 1 427 ? 7.422 -34.188 -45.594 1 92.94 427 HIS A C 1
ATOM 3381 O O . HIS A 1 427 ? 8.555 -33.75 -45.406 1 92.94 427 HIS A O 1
ATOM 3387 N N . GLY A 1 428 ? 7.086 -35.312 -45.156 1 90.25 428 GLY A N 1
ATOM 3388 C CA . GLY A 1 428 ? 8.07 -36.312 -44.75 1 90.25 428 GLY A CA 1
ATOM 3389 C C . GLY A 1 428 ? 8.352 -36.25 -43.25 1 90.25 428 GLY A C 1
ATOM 3390 O O . GLY A 1 428 ? 9.305 -36.875 -42.781 1 90.25 428 GLY A O 1
ATOM 3391 N N . GLU A 1 429 ? 7.48 -35.562 -42.469 1 86.94 429 GLU A N 1
ATOM 3392 C CA . GLU A 1 429 ? 7.664 -35.469 -41.031 1 86.94 429 GLU A CA 1
ATOM 3393 C C . GLU A 1 429 ? 7.043 -36.656 -40.312 1 86.94 429 GLU A C 1
ATOM 3395 O O . GLU A 1 429 ? 6.113 -37.281 -40.844 1 86.94 429 GLU A O 1
ATOM 3400 N N . ASP A 1 430 ? 7.641 -37.031 -39.188 1 84.19 430 ASP A N 1
ATOM 3401 C CA . ASP A 1 430 ? 7.094 -38.094 -38.375 1 84.19 430 ASP A CA 1
ATOM 3402 C C . ASP A 1 430 ? 5.816 -37.656 -37.688 1 84.19 430 ASP A C 1
ATOM 3404 O O . ASP A 1 430 ? 5.82 -36.656 -36.938 1 84.19 430 ASP A O 1
ATOM 3408 N N . VAL A 1 431 ? 4.746 -38.344 -37.969 1 86.94 431 VAL A N 1
ATOM 3409 C CA . VAL A 1 431 ? 3.465 -38.031 -37.375 1 86.94 431 VAL A CA 1
ATOM 3410 C C . VAL A 1 431 ? 2.914 -39.25 -36.625 1 86.94 431 VAL A C 1
ATOM 3412 O O . VAL A 1 431 ? 1.703 -39.5 -36.625 1 86.94 431 VAL A O 1
ATOM 3415 N N . ALA A 1 432 ? 3.826 -40.094 -36.188 1 85.5 432 ALA A N 1
ATOM 3416 C CA . ALA A 1 432 ? 3.4 -41.25 -35.406 1 85.5 432 ALA A CA 1
ATOM 3417 C C . ALA A 1 432 ? 2.551 -40.844 -34.219 1 85.5 432 ALA A C 1
ATOM 3419 O O . ALA A 1 432 ? 1.603 -41.531 -33.844 1 85.5 432 ALA A O 1
ATOM 3420 N N . VAL A 1 433 ? 2.924 -39.781 -33.594 1 89 433 VAL A N 1
ATOM 3421 C CA . VAL A 1 433 ? 2.123 -39.156 -32.531 1 89 433 VAL A CA 1
ATOM 3422 C C . VAL A 1 433 ? 1.376 -37.938 -33.125 1 89 433 VAL A C 1
ATOM 3424 O O . VAL A 1 433 ? 1.992 -37.031 -33.656 1 89 433 VAL A O 1
ATOM 3427 N N . LYS A 1 434 ? 0.072 -38 -33 1 92.19 434 LYS A N 1
ATOM 3428 C CA . LYS A 1 434 ? -0.783 -37 -33.594 1 92.19 434 LYS A CA 1
ATOM 3429 C C . LYS A 1 434 ? -0.833 -35.75 -32.688 1 92.19 434 LYS A C 1
ATOM 3431 O O . LYS A 1 434 ? -0.651 -35.812 -31.484 1 92.19 434 LYS A O 1
ATOM 3436 N N . GLU A 1 435 ? -1.148 -34.594 -33.312 1 91.5 435 GLU A N 1
ATOM 3437 C CA . GLU A 1 435 ? -1.171 -33.312 -32.656 1 91.5 435 GLU A CA 1
ATOM 3438 C C . GLU A 1 435 ? -2.145 -33.312 -31.469 1 91.5 435 GLU A C 1
ATOM 3440 O O . GLU A 1 435 ? -1.854 -32.75 -30.422 1 91.5 435 GLU A O 1
ATOM 3445 N N . HIS A 1 436 ? -3.262 -33.938 -31.641 1 93.25 436 HIS A N 1
ATOM 3446 C CA . HIS A 1 436 ? -4.305 -33.875 -30.625 1 93.25 436 HIS A CA 1
ATOM 3447 C C . HIS A 1 436 ? -3.887 -34.656 -29.375 1 93.25 436 HIS A C 1
ATOM 3449 O O . HIS A 1 436 ? -4.48 -34.469 -28.312 1 93.25 436 HIS A O 1
ATOM 3455 N N . GLU A 1 437 ? -2.824 -35.469 -29.453 1 91.5 437 GLU A N 1
ATOM 3456 C CA . GLU A 1 437 ? -2.338 -36.219 -28.297 1 91.5 437 GLU A CA 1
ATOM 3457 C C . GLU A 1 437 ? -1.646 -35.312 -27.297 1 91.5 437 GLU A C 1
ATOM 3459 O O . GLU A 1 437 ? -1.407 -35.719 -26.156 1 91.5 437 GLU A O 1
ATOM 3464 N N . GLY A 1 438 ? -1.354 -34.094 -27.75 1 89.56 438 GLY A N 1
ATOM 3465 C CA . GLY A 1 438 ? -0.812 -33.094 -26.844 1 89.56 438 GLY A CA 1
ATOM 3466 C C . GLY A 1 438 ? -1.87 -32.438 -25.969 1 89.56 438 GLY A C 1
ATOM 3467 O O . GLY A 1 438 ? -1.549 -31.656 -25.078 1 89.56 438 GLY A O 1
ATOM 3468 N N . TYR A 1 439 ? -3.119 -32.812 -26.219 1 92.75 439 TYR A N 1
ATOM 3469 C CA . TYR A 1 439 ? -4.246 -32.281 -25.469 1 92.75 439 TYR A CA 1
ATOM 3470 C C . TYR A 1 439 ? -4.836 -33.344 -24.547 1 92.75 439 TYR A C 1
ATOM 3472 O O . TYR A 1 439 ? -4.578 -34.531 -24.734 1 92.75 439 TYR A O 1
ATOM 3480 N N . ILE A 1 440 ? -5.531 -32.875 -23.547 1 94.5 440 ILE A N 1
ATOM 3481 C CA . ILE A 1 440 ? -6.395 -33.75 -22.766 1 94.5 440 ILE A CA 1
ATOM 3482 C C . ILE A 1 440 ? -7.848 -33.312 -22.891 1 94.5 440 ILE A C 1
ATOM 3484 O O . ILE A 1 440 ? -8.117 -32.156 -23.25 1 94.5 440 ILE A O 1
ATOM 3488 N N . LEU A 1 441 ? -8.711 -34.219 -22.734 1 96 441 LEU A N 1
ATOM 3489 C CA . LEU A 1 441 ? -10.133 -33.906 -22.688 1 96 441 LEU A CA 1
ATOM 3490 C C . LEU A 1 441 ? -10.656 -33.969 -21.25 1 96 441 LEU A C 1
ATOM 3492 O O . LEU A 1 441 ? -10.328 -34.875 -20.5 1 96 441 LEU A O 1
ATOM 3496 N N . MET A 1 442 ? -11.375 -32.969 -20.812 1 95.75 442 MET A N 1
ATOM 3497 C CA . MET A 1 442 ? -11.938 -32.906 -19.469 1 95.75 442 MET A CA 1
ATOM 3498 C C . MET A 1 442 ? -13.438 -32.625 -19.516 1 95.75 442 MET A C 1
ATOM 3500 O O . MET A 1 442 ? -13.898 -31.828 -20.328 1 95.75 442 MET A O 1
ATOM 3504 N N . SER A 1 443 ? -14.18 -33.375 -18.734 1 95.25 443 SER A N 1
ATOM 3505 C CA . SER A 1 443 ? -15.602 -33.062 -18.609 1 95.25 443 SER A CA 1
ATOM 3506 C C . SER A 1 443 ? -15.812 -31.672 -17.984 1 95.25 443 SER A C 1
ATOM 3508 O O . SER A 1 443 ? -15.094 -31.297 -17.047 1 95.25 443 SER A O 1
ATOM 3510 N N . LEU A 1 444 ? -16.75 -31 -18.5 1 93.12 444 LEU A N 1
ATOM 3511 C CA . LEU A 1 444 ? -17.078 -29.688 -17.938 1 93.12 444 LEU A CA 1
ATOM 3512 C C . LEU A 1 444 ? -17.641 -29.812 -16.531 1 93.12 444 LEU A C 1
ATOM 3514 O O . LEU A 1 444 ? -18.359 -30.766 -16.234 1 93.12 444 LEU A O 1
ATOM 3518 N N . ILE A 1 445 ? -17.25 -28.922 -15.719 1 92.69 445 ILE A N 1
ATOM 3519 C CA . ILE A 1 445 ? -17.797 -28.844 -14.359 1 92.69 445 ILE A CA 1
ATOM 3520 C C . ILE A 1 445 ? -19.094 -28.047 -14.367 1 92.69 445 ILE A C 1
ATOM 3522 O O . ILE A 1 445 ? -19.141 -26.938 -14.914 1 92.69 445 ILE A O 1
ATOM 3526 N N . ASN A 1 446 ? -20.125 -28.625 -13.82 1 91.56 446 ASN A N 1
ATOM 3527 C CA . ASN A 1 446 ? -21.438 -27.984 -13.734 1 91.56 446 ASN A CA 1
ATOM 3528 C C . ASN A 1 446 ? -21.531 -27.094 -12.5 1 91.56 446 ASN A C 1
ATOM 3530 O O . ASN A 1 446 ? -22.141 -27.484 -11.5 1 91.56 446 ASN A O 1
ATOM 3534 N N . THR A 1 447 ? -21.062 -25.906 -12.656 1 89.94 447 THR A N 1
ATOM 3535 C CA . THR A 1 447 ? -21.062 -24.984 -11.523 1 89.94 447 THR A CA 1
ATOM 3536 C C . THR A 1 447 ? -22.391 -24.234 -11.438 1 89.94 447 THR A C 1
ATOM 3538 O O . THR A 1 447 ? -22.922 -23.766 -12.445 1 89.94 447 THR A O 1
ATOM 3541 N N . PRO A 1 448 ? -22.906 -24.078 -10.195 1 84.88 448 PRO A N 1
ATOM 3542 C CA . PRO A 1 448 ? -24.125 -23.266 -10.055 1 84.88 448 PRO A CA 1
ATOM 3543 C C . PRO A 1 448 ? -23.906 -21.812 -10.508 1 84.88 448 PRO A C 1
ATOM 3545 O O . PRO A 1 448 ? -22.859 -21.234 -10.227 1 84.88 448 PRO A O 1
ATOM 3548 N N . LYS A 1 449 ? -24.875 -21.297 -11.234 1 80.25 449 LYS A N 1
ATOM 3549 C CA . LYS A 1 449 ? -24.766 -19.938 -11.781 1 80.25 449 LYS A CA 1
ATOM 3550 C C . LYS A 1 449 ? -25.844 -19.031 -11.219 1 80.25 449 LYS A C 1
ATOM 3552 O O . LYS A 1 449 ? -26.328 -18.125 -11.898 1 80.25 449 LYS A O 1
ATOM 3557 N N . ASP A 1 450 ? -26.234 -19.172 -10.055 1 77.62 450 ASP A N 1
ATOM 3558 C CA . ASP A 1 450 ? -27.391 -18.438 -9.539 1 77.62 450 ASP A CA 1
ATOM 3559 C C . ASP A 1 450 ? -26.984 -17.453 -8.453 1 77.62 450 ASP A C 1
ATOM 3561 O O . ASP A 1 450 ? -27.812 -17.047 -7.633 1 77.62 450 ASP A O 1
ATOM 3565 N N . ARG A 1 451 ? -25.766 -17.203 -8.547 1 87.06 451 ARG A N 1
ATOM 3566 C CA . ARG A 1 451 ? -25.297 -16.234 -7.543 1 87.06 451 ARG A CA 1
ATOM 3567 C C . ARG A 1 451 ? -24.594 -15.062 -8.203 1 87.06 451 ARG A C 1
ATOM 3569 O O . ARG A 1 451 ? -23.953 -15.219 -9.242 1 87.06 451 ARG A O 1
ATOM 3576 N N . GLY A 1 452 ? -24.844 -13.938 -7.496 1 93.75 452 GLY A N 1
ATOM 3577 C CA . GLY A 1 452 ? -24.203 -12.727 -8 1 93.75 452 GLY A CA 1
ATOM 3578 C C . GLY A 1 452 ? -23.031 -12.289 -7.16 1 93.75 452 GLY A C 1
ATOM 3579 O O . GLY A 1 452 ? -22.625 -12.977 -6.219 1 93.75 452 GLY A O 1
ATOM 3580 N N . ALA A 1 453 ? -22.375 -11.273 -7.574 1 95 453 ALA A N 1
ATOM 3581 C CA . ALA A 1 453 ? -21.266 -10.648 -6.867 1 95 453 ALA A CA 1
ATOM 3582 C C . ALA A 1 453 ? -21.172 -9.156 -7.188 1 95 453 ALA A C 1
ATOM 3584 O O . ALA A 1 453 ? -21.781 -8.688 -8.156 1 95 453 ALA A O 1
ATOM 3585 N N . MET A 1 454 ? -20.578 -8.391 -6.332 1 96.69 454 MET A N 1
ATOM 3586 C CA . MET A 1 454 ? -20.281 -6.98 -6.562 1 96.69 454 MET A CA 1
ATOM 3587 C C . MET A 1 454 ? -18.812 -6.777 -6.879 1 96.69 454 MET A C 1
ATOM 3589 O O . MET A 1 454 ? -17.953 -6.875 -5.992 1 96.69 454 MET A O 1
ATOM 3593 N N . MET A 1 455 ? -18.531 -6.434 -8.148 1 96.38 455 MET A N 1
ATOM 3594 C CA . MET A 1 455 ? -17.172 -6.441 -8.656 1 96.38 455 MET A CA 1
ATOM 3595 C C . MET A 1 455 ? -16.625 -5.023 -8.789 1 96.38 455 MET A C 1
ATOM 3597 O O . MET A 1 455 ? -17.312 -4.148 -9.328 1 96.38 455 MET A O 1
ATOM 3601 N N . LEU A 1 456 ? -15.508 -4.793 -8.234 1 96.75 456 LEU A N 1
ATOM 3602 C CA . LEU A 1 456 ? -14.766 -3.541 -8.336 1 96.75 456 LEU A CA 1
ATOM 3603 C C 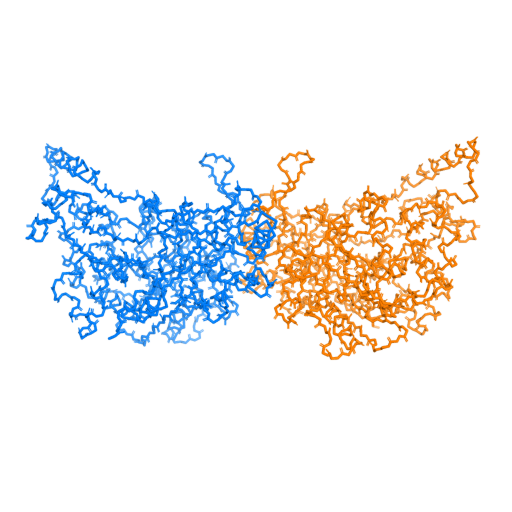. LEU A 1 456 ? -13.586 -3.678 -9.289 1 96.75 456 LEU A C 1
ATOM 3605 O O . LEU A 1 456 ? -12.68 -4.477 -9.055 1 96.75 456 LEU A O 1
ATOM 3609 N N . ARG A 1 457 ? -13.602 -2.986 -10.375 1 94.81 457 ARG A N 1
ATOM 3610 C CA . ARG A 1 457 ? -12.547 -2.943 -11.391 1 94.81 457 ARG A CA 1
ATOM 3611 C C . ARG A 1 457 ? -12.156 -1.506 -11.711 1 94.81 457 ARG A C 1
ATOM 3613 O O . ARG A 1 457 ? -13.008 -0.62 -11.766 1 94.81 457 ARG A O 1
ATOM 3620 N N . ALA A 1 458 ? -10.859 -1.261 -11.82 1 93.56 458 ALA A N 1
ATOM 3621 C CA . ALA A 1 458 ? -10.391 0.084 -12.141 1 93.56 458 ALA A CA 1
ATOM 3622 C C . ALA A 1 458 ? -10.938 0.547 -13.492 1 93.56 458 ALA A C 1
ATOM 3624 O O . ALA A 1 458 ? -11.023 -0.24 -14.438 1 93.56 458 ALA A O 1
ATOM 3625 N N . GLY A 1 459 ? -11.25 1.799 -13.547 1 90.19 459 GLY A N 1
ATOM 3626 C CA . GLY A 1 459 ? -11.711 2.41 -14.789 1 90.19 459 GLY A CA 1
ATOM 3627 C C . GLY A 1 459 ? -13.18 2.178 -15.055 1 90.19 459 GLY A C 1
ATOM 3628 O O . GLY A 1 459 ? -13.672 2.471 -16.141 1 90.19 459 GLY A O 1
ATOM 3629 N N . ARG A 1 460 ? -13.93 1.645 -14.047 1 89.56 460 ARG A N 1
ATOM 3630 C CA . ARG A 1 460 ? -15.328 1.299 -14.297 1 89.56 460 ARG A CA 1
ATOM 3631 C C . ARG A 1 460 ? -16.266 2.156 -13.453 1 89.56 460 ARG A C 1
ATOM 3633 O O . ARG A 1 460 ? -17.344 1.708 -13.078 1 89.56 460 ARG A O 1
ATOM 3640 N N . GLY A 1 461 ? -15.828 3.332 -13 1 89.75 461 GLY A N 1
ATOM 3641 C CA . GLY A 1 461 ? -16.703 4.258 -12.305 1 89.75 461 GLY A CA 1
ATOM 3642 C C . GLY A 1 461 ? -16.531 4.238 -10.797 1 89.75 461 GLY A C 1
ATOM 3643 O O . GLY A 1 461 ? -15.539 3.691 -10.289 1 89.75 461 GLY A O 1
ATOM 3644 N N . ASP A 1 462 ? -17.469 4.84 -10.133 1 91.31 462 ASP A N 1
ATOM 3645 C CA . ASP A 1 462 ? -17.312 5.094 -8.703 1 91.31 462 ASP A CA 1
ATOM 3646 C C . ASP A 1 462 ? -18.062 4.059 -7.871 1 91.31 462 ASP A C 1
ATOM 3648 O O . ASP A 1 462 ? -18 4.082 -6.637 1 91.31 462 ASP A O 1
ATOM 3652 N N . MET A 1 463 ? -18.766 3.158 -8.57 1 94.81 463 MET A N 1
ATOM 3653 C CA . MET A 1 463 ? -19.5 2.105 -7.871 1 94.81 463 MET A CA 1
ATOM 3654 C C . MET A 1 463 ? -19.078 0.727 -8.367 1 94.81 463 MET A C 1
ATOM 3656 O O . MET A 1 463 ? -18.766 0.558 -9.547 1 94.81 463 MET A O 1
ATOM 3660 N N . ALA A 1 464 ? -19.094 -0.232 -7.426 1 96.25 464 ALA A N 1
ATOM 3661 C CA . ALA A 1 464 ? -18.891 -1.619 -7.832 1 96.25 464 ALA A CA 1
ATOM 3662 C C . ALA A 1 464 ? -20.031 -2.117 -8.703 1 96.25 464 ALA A C 1
ATOM 3664 O O . ALA A 1 464 ? -21.203 -1.784 -8.453 1 96.25 464 ALA A O 1
ATOM 3665 N N . GLN A 1 465 ? -19.75 -2.873 -9.672 1 94.81 465 GLN A N 1
ATOM 3666 C CA . GLN A 1 465 ? -20.75 -3.408 -10.602 1 94.81 465 GLN A CA 1
ATOM 3667 C C . GLN A 1 465 ? -21.359 -4.695 -10.062 1 94.81 465 GLN A C 1
ATOM 3669 O O . GLN A 1 465 ? -20.656 -5.574 -9.57 1 94.81 465 GLN A O 1
ATOM 3674 N N . THR A 1 466 ? -22.703 -4.699 -10.117 1 94.38 466 THR A N 1
ATOM 3675 C CA . THR A 1 466 ? -23.391 -5.934 -9.758 1 94.38 466 THR A CA 1
ATOM 3676 C C . THR A 1 466 ? -23.453 -6.887 -10.945 1 94.38 466 THR A C 1
ATOM 3678 O O . THR A 1 466 ? -23.969 -6.531 -12.008 1 94.38 466 THR A O 1
ATOM 3681 N N . VAL A 1 467 ? -22.859 -8 -10.766 1 93.12 467 VAL A N 1
ATOM 3682 C CA . VAL A 1 467 ? -22.953 -9.078 -11.75 1 93.12 467 VAL A CA 1
ATOM 3683 C C . VAL A 1 467 ? -23.906 -10.156 -11.242 1 93.12 467 VAL A C 1
ATOM 3685 O O . VAL A 1 467 ? -23.703 -10.719 -10.164 1 93.12 467 VAL A O 1
ATOM 3688 N N . ALA A 1 468 ? -24.922 -10.461 -11.945 1 90.94 468 ALA A N 1
ATOM 3689 C CA . ALA A 1 468 ? -26.062 -11.25 -11.469 1 90.94 468 ALA A CA 1
ATOM 3690 C C . ALA A 1 468 ? -25.688 -12.727 -11.367 1 90.94 468 ALA A C 1
ATOM 3692 O O . ALA A 1 468 ? -26.188 -13.438 -10.484 1 90.94 468 ALA A O 1
ATOM 3693 N N . GLN A 1 469 ? -24.922 -13.18 -12.289 1 92.69 469 GLN A N 1
ATOM 3694 C CA . GLN A 1 469 ? -24.547 -14.594 -12.312 1 92.69 469 GLN A CA 1
ATOM 3695 C C . GLN A 1 469 ? -23.031 -14.758 -12.367 1 92.69 469 GLN A C 1
ATOM 3697 O O . GLN A 1 469 ? -22.391 -14.312 -13.32 1 92.69 469 GLN A O 1
ATOM 3702 N N . THR A 1 470 ? -22.531 -15.445 -11.305 1 93.56 470 THR A N 1
ATOM 3703 C CA . THR A 1 470 ? -21.078 -15.57 -11.227 1 93.56 470 THR A CA 1
ATOM 3704 C C . THR A 1 470 ? -20.688 -17 -10.844 1 93.56 470 THR A C 1
ATOM 3706 O O . THR A 1 470 ? -21.531 -17.797 -10.43 1 93.56 470 THR A O 1
ATOM 3709 N N . VAL A 1 471 ? -19.453 -17.359 -11.172 1 92.5 471 VAL A N 1
ATOM 3710 C CA . VAL A 1 471 ? -18.797 -18.594 -10.742 1 92.5 471 VAL A CA 1
ATOM 3711 C C . VAL A 1 471 ? -17.531 -18.25 -9.945 1 92.5 471 VAL A C 1
ATOM 3713 O O . VAL A 1 471 ? -16.781 -17.344 -10.312 1 92.5 471 VAL A O 1
ATOM 3716 N N . SER A 1 472 ? -17.375 -18.922 -8.789 1 94.19 472 SER A N 1
ATOM 3717 C CA . SER A 1 472 ? -16.188 -18.734 -7.961 1 94.19 472 SER A CA 1
ATOM 3718 C C . SER A 1 472 ? -15.281 -19.953 -7.992 1 94.19 472 SER A C 1
ATOM 3720 O O . SER A 1 472 ? -15.75 -21.078 -7.809 1 94.19 472 SER A O 1
ATOM 3722 N N . GLU A 1 473 ? -14.07 -19.75 -8.352 1 95.25 473 GLU A N 1
ATOM 3723 C CA . GLU A 1 473 ? -13.039 -20.781 -8.328 1 95.25 473 GLU A CA 1
ATOM 3724 C C . GLU A 1 473 ? -12.164 -20.656 -7.086 1 95.25 473 GLU A C 1
ATOM 3726 O O . GLU A 1 473 ? -11.586 -19.594 -6.832 1 95.25 473 GLU A O 1
ATOM 3731 N N . LEU A 1 474 ? -12.07 -21.734 -6.332 1 97.69 474 LEU A N 1
ATOM 3732 C CA . LEU A 1 474 ? -11.305 -21.734 -5.09 1 97.69 474 LEU A CA 1
ATOM 3733 C C . LEU A 1 474 ? -9.938 -22.391 -5.297 1 97.69 474 LEU A C 1
ATOM 3735 O O . LEU A 1 474 ? -9.844 -23.5 -5.805 1 97.69 474 LEU A O 1
ATOM 3739 N N . GLY A 1 475 ? -8.906 -21.672 -5.047 1 98.19 475 GLY A N 1
ATOM 3740 C CA . GLY A 1 475 ? -7.559 -22.219 -4.984 1 98.19 475 GLY A CA 1
ATOM 3741 C C . GLY A 1 475 ? -7.02 -22.312 -3.568 1 98.19 475 GLY A C 1
ATOM 3742 O O . GLY A 1 475 ? -7.27 -21.438 -2.74 1 98.19 475 GLY A O 1
ATOM 3743 N N . VAL A 1 476 ? -6.328 -23.406 -3.242 1 98.81 476 VAL A N 1
ATOM 3744 C CA . VAL A 1 476 ? -5.695 -23.578 -1.938 1 98.81 476 VAL A CA 1
ATOM 3745 C C . VAL A 1 476 ? -4.188 -23.719 -2.113 1 98.81 476 VAL A C 1
ATOM 3747 O O . VAL A 1 476 ? -3.727 -24.484 -2.961 1 98.81 476 VAL A O 1
ATOM 3750 N N . TYR A 1 477 ? -3.434 -23 -1.242 1 98.88 477 TYR A N 1
ATOM 3751 C CA . TYR A 1 477 ? -1.982 -22.938 -1.381 1 98.88 477 TYR A CA 1
ATOM 3752 C C . TYR A 1 477 ? -1.312 -23.984 -0.499 1 98.88 477 TYR A C 1
ATOM 3754 O O . TYR A 1 477 ? -1.822 -24.328 0.572 1 98.88 477 TYR A O 1
ATOM 3762 N N . GLY A 1 478 ? -0.193 -24.5 -0.979 1 98.75 478 GLY A N 1
ATOM 3763 C CA . GLY A 1 478 ? 0.685 -25.375 -0.226 1 98.75 478 GLY A CA 1
ATOM 3764 C C . GLY A 1 478 ? 2.127 -25.328 -0.698 1 98.75 478 GLY A C 1
ATOM 3765 O O . GLY A 1 478 ? 2.422 -24.766 -1.75 1 98.75 478 GLY A O 1
ATOM 3766 N N . THR A 1 479 ? 3.025 -25.75 0.185 1 98.81 479 THR A N 1
ATOM 3767 C CA . THR A 1 479 ? 4.438 -25.828 -0.175 1 98.81 479 THR A CA 1
ATOM 3768 C C . THR A 1 479 ? 5.027 -27.172 0.249 1 98.81 479 THR A C 1
ATOM 3770 O O . THR A 1 479 ? 4.523 -27.812 1.174 1 98.81 479 THR A O 1
ATOM 3773 N N . ALA A 1 480 ? 6.008 -27.641 -0.412 1 98.75 480 ALA A N 1
ATOM 3774 C CA . ALA A 1 480 ? 6.707 -28.875 -0.062 1 98.75 480 ALA A CA 1
ATOM 3775 C C . ALA A 1 480 ? 8.203 -28.75 -0.361 1 98.75 480 ALA A C 1
ATOM 3777 O O . ALA A 1 480 ? 8.594 -28.547 -1.51 1 98.75 480 ALA A O 1
ATOM 3778 N N . LEU A 1 481 ? 8.969 -28.734 0.649 1 98.69 481 LEU A N 1
ATOM 3779 C CA . LEU A 1 481 ? 10.406 -28.984 0.528 1 98.69 481 LEU A CA 1
ATOM 3780 C C . LEU A 1 481 ? 10.703 -30.469 0.667 1 98.69 481 LEU A C 1
ATOM 3782 O O . LEU A 1 481 ? 10.406 -31.078 1.701 1 98.69 481 LEU A O 1
ATOM 3786 N N . PHE A 1 482 ? 11.281 -31.094 -0.395 1 98.12 482 PHE A N 1
ATOM 3787 C CA . PHE A 1 482 ? 11.438 -32.531 -0.412 1 98.12 482 PHE A CA 1
ATOM 3788 C C . PHE A 1 482 ? 12.633 -32.938 -1.273 1 98.12 482 PHE A C 1
ATOM 3790 O O . PHE A 1 482 ? 13.133 -32.156 -2.061 1 98.12 482 PHE A O 1
ATOM 3797 N N . GLY A 1 483 ? 13.07 -34.094 -1.15 1 95.06 483 GLY A N 1
ATOM 3798 C CA . GLY A 1 483 ? 14.188 -34.656 -1.901 1 95.06 483 GLY A CA 1
ATOM 3799 C C . GLY A 1 483 ? 14.711 -35.969 -1.342 1 95.06 483 GLY A C 1
ATOM 3800 O O . GLY A 1 483 ? 14.047 -36.594 -0.522 1 95.06 483 GLY A O 1
ATOM 3801 N N . VAL A 1 484 ? 15.789 -36.375 -1.92 1 87.31 484 VAL A N 1
ATOM 3802 C CA . VAL A 1 484 ? 16.375 -37.656 -1.585 1 87.31 484 VAL A CA 1
ATOM 3803 C C . VAL A 1 484 ? 16.984 -37.594 -0.189 1 87.31 484 VAL A C 1
ATOM 3805 O O . VAL A 1 484 ? 16.922 -38.594 0.563 1 87.31 484 VAL A O 1
ATOM 3808 N N . THR A 1 485 ? 17.578 -36.469 0.034 1 80.75 485 THR A N 1
ATOM 3809 C CA . THR A 1 485 ? 18.297 -36.281 1.292 1 80.75 485 THR A CA 1
ATOM 3810 C C . THR A 1 485 ? 17.719 -35.125 2.1 1 80.75 485 THR A C 1
ATOM 3812 O O . THR A 1 485 ? 17.016 -34.281 1.551 1 80.75 485 THR A O 1
ATOM 3815 N N . GLY A 1 486 ? 17.438 -35.25 3.293 1 76.56 486 GLY A N 1
ATOM 3816 C CA . GLY A 1 486 ? 17.078 -34.125 4.141 1 76.56 486 GLY A CA 1
ATOM 3817 C C . GLY A 1 486 ? 15.695 -34.25 4.75 1 76.56 486 GLY A C 1
ATOM 3818 O O . GLY A 1 486 ? 14.938 -35.156 4.387 1 76.56 486 GLY A O 1
ATOM 3819 N N . LYS A 1 487 ? 15.453 -33.281 5.516 1 84.06 487 LYS A N 1
ATOM 3820 C CA . LYS A 1 487 ? 14.18 -33.25 6.227 1 84.06 487 LYS A CA 1
ATOM 3821 C C . LYS A 1 487 ? 13.094 -32.562 5.395 1 84.06 487 LYS A C 1
ATOM 3823 O O . LYS A 1 487 ? 13.273 -31.453 4.938 1 84.06 487 LYS A O 1
ATOM 3828 N N . GLU A 1 488 ? 12.086 -33.281 5.102 1 90.81 488 GLU A N 1
ATOM 3829 C CA . GLU A 1 488 ? 10.953 -32.75 4.371 1 90.81 488 GLU A CA 1
ATOM 3830 C C . GLU A 1 488 ? 10.188 -31.719 5.215 1 90.81 488 GLU A C 1
ATOM 3832 O O . GLU A 1 488 ? 10.172 -31.812 6.441 1 90.81 488 GLU A O 1
ATOM 3837 N N . SER A 1 489 ? 9.711 -30.703 4.551 1 95.62 489 SER A N 1
ATOM 3838 C CA . SER A 1 489 ? 8.844 -29.703 5.164 1 95.62 489 SER A CA 1
ATOM 3839 C C . SER A 1 489 ? 7.664 -29.359 4.254 1 95.62 489 SER A C 1
ATOM 3841 O O . SER A 1 489 ? 7.859 -28.969 3.1 1 95.62 489 SER A O 1
ATOM 3843 N N . MET A 1 490 ? 6.48 -29.594 4.758 1 97.31 490 MET A N 1
ATOM 3844 C CA . MET A 1 490 ? 5.277 -29.281 3.992 1 97.31 490 MET A CA 1
ATOM 3845 C C . MET A 1 490 ? 4.352 -28.359 4.781 1 97.31 490 MET A C 1
ATOM 3847 O O . MET A 1 490 ? 4.238 -28.484 6 1 97.31 490 MET A O 1
ATOM 3851 N N . ARG A 1 491 ? 3.844 -27.406 4.09 1 97.62 491 ARG A N 1
ATOM 3852 C CA . ARG A 1 491 ? 2.906 -26.453 4.672 1 97.62 491 ARG A CA 1
ATOM 3853 C C . ARG A 1 491 ? 1.673 -26.281 3.791 1 97.62 491 ARG A C 1
ATOM 3855 O O . ARG A 1 491 ? 1.732 -26.516 2.58 1 97.62 491 ARG A O 1
ATOM 3862 N N . SER A 1 492 ? 0.62 -26.062 4.449 1 97.44 492 SER A N 1
ATOM 3863 C CA . SER A 1 492 ? -0.61 -25.719 3.742 1 97.44 492 SER A CA 1
ATOM 3864 C C . SER A 1 492 ? -1.365 -24.594 4.453 1 97.44 492 SER A C 1
ATOM 3866 O O . SER A 1 492 ? -1.332 -24.5 5.68 1 97.44 492 SER A O 1
ATOM 3868 N N . GLY A 1 493 ? -1.898 -23.719 3.648 1 96.75 493 GLY A N 1
ATOM 3869 C CA . GLY A 1 493 ? -2.707 -22.656 4.215 1 96.75 493 GLY A CA 1
ATOM 3870 C C . GLY A 1 493 ? -2.939 -21.516 3.25 1 96.75 493 GLY A C 1
ATOM 3871 O O . GLY A 1 493 ? -2.072 -21.203 2.432 1 96.75 493 GLY A O 1
ATOM 3872 N N . GLY A 1 494 ? -4.074 -20.906 3.395 1 98.19 494 GLY A N 1
ATOM 3873 C CA . GLY A 1 494 ? -4.461 -19.797 2.539 1 98.19 494 GLY A CA 1
ATOM 3874 C C . GLY A 1 494 ? -5.32 -20.219 1.363 1 98.19 494 GLY A C 1
ATOM 3875 O O . GLY A 1 494 ? -5.457 -21.406 1.087 1 98.19 494 GLY A O 1
ATOM 3876 N N . TYR A 1 495 ? -5.883 -19.219 0.697 1 98.81 495 TYR A N 1
ATOM 3877 C CA . TYR A 1 495 ? -6.801 -19.484 -0.406 1 98.81 495 TYR A CA 1
ATOM 3878 C C . TYR A 1 495 ? -6.809 -18.344 -1.406 1 98.81 495 TYR A C 1
ATOM 3880 O O . TYR A 1 495 ? -6.457 -17.203 -1.064 1 98.81 495 TYR A O 1
ATOM 3888 N N . LEU A 1 496 ? -7.125 -18.672 -2.605 1 98.56 496 LEU A N 1
ATOM 3889 C CA . LEU A 1 496 ? -7.469 -17.734 -3.66 1 98.56 496 LEU A CA 1
ATOM 3890 C C . LEU A 1 496 ? -8.875 -18 -4.195 1 98.56 496 LEU A C 1
ATOM 3892 O O . LEU A 1 496 ? -9.141 -19.078 -4.727 1 98.56 496 LEU A O 1
ATOM 3896 N N . LEU A 1 497 ? -9.766 -17.125 -3.875 1 98.12 497 LEU A N 1
ATOM 3897 C CA . LEU A 1 497 ? -11.07 -17.203 -4.516 1 98.12 497 LEU A CA 1
ATOM 3898 C C . LEU A 1 497 ? -11.156 -16.219 -5.688 1 98.12 497 LEU A C 1
ATOM 3900 O O . LEU A 1 497 ? -10.992 -15.016 -5.512 1 98.12 497 LEU A O 1
ATOM 3904 N N . ARG A 1 498 ? -11.297 -16.75 -6.879 1 96.44 498 ARG A N 1
ATOM 3905 C CA . ARG A 1 498 ? -11.492 -15.961 -8.086 1 96.44 498 ARG A CA 1
ATOM 3906 C C . ARG A 1 498 ? -12.945 -16.031 -8.555 1 96.44 498 ARG A C 1
ATOM 3908 O O . ARG A 1 498 ? -13.469 -17.125 -8.797 1 96.44 498 ARG A O 1
ATOM 3915 N N . THR A 1 499 ? -13.578 -14.883 -8.641 1 95.75 499 THR A N 1
ATOM 3916 C CA . THR A 1 499 ? -14.977 -14.82 -9.062 1 95.75 499 THR A CA 1
ATOM 3917 C C . THR A 1 499 ? -15.102 -14.125 -10.414 1 95.75 499 THR A C 1
ATOM 3919 O O . THR A 1 499 ? -14.5 -13.07 -10.633 1 95.75 499 THR A O 1
ATOM 3922 N N . LYS A 1 500 ? -15.781 -14.766 -11.352 1 92.81 500 LYS A N 1
ATOM 3923 C CA . LYS A 1 500 ? -16 -14.219 -12.688 1 92.81 500 LYS A CA 1
ATOM 3924 C C . LYS A 1 500 ? -17.469 -14.344 -13.094 1 92.81 500 LYS A C 1
ATOM 3926 O O . LYS A 1 500 ? -18.234 -15.086 -12.469 1 92.81 500 LYS A O 1
ATOM 3931 N N . ALA A 1 501 ? -17.781 -13.57 -14.094 1 90.44 501 ALA A N 1
ATOM 3932 C CA . ALA A 1 501 ? -19.109 -13.758 -14.695 1 90.44 501 ALA A CA 1
ATOM 3933 C C . ALA A 1 501 ? -19.25 -15.164 -15.258 1 90.44 501 ALA A C 1
ATOM 3935 O O . ALA A 1 501 ? -18.312 -15.719 -15.828 1 90.44 501 ALA A O 1
ATOM 3936 N N . SER A 1 502 ? -20.438 -15.695 -15.125 1 87.75 502 SER A N 1
ATOM 3937 C CA . SER A 1 502 ? -20.672 -17.078 -15.531 1 87.75 502 SER A CA 1
ATOM 3938 C C . SER A 1 502 ? -20.5 -17.25 -17.031 1 87.75 502 SER A C 1
ATOM 3940 O O . SER A 1 502 ? -20.172 -18.344 -17.516 1 87.75 502 SER A O 1
ATOM 3942 N N . ASP A 1 503 ? -20.688 -16.203 -17.703 1 80.62 503 ASP A N 1
ATOM 3943 C CA . ASP A 1 503 ? -20.609 -16.297 -19.156 1 80.62 503 ASP A CA 1
ATOM 3944 C C . ASP A 1 503 ? -19.172 -16.25 -19.641 1 80.62 503 ASP A C 1
ATOM 3946 O O . ASP A 1 503 ? -18.891 -16.516 -20.812 1 80.62 503 ASP A O 1
ATOM 3950 N N . SER A 1 504 ? -18.281 -16 -18.734 1 76.06 504 SER A N 1
ATOM 3951 C CA . SER A 1 504 ? -16.859 -15.992 -19.094 1 76.06 504 SER A CA 1
ATOM 3952 C C . SER A 1 504 ? -16.25 -17.391 -18.984 1 76.06 504 SER A C 1
ATOM 3954 O O . SER A 1 504 ? -16.406 -18.047 -17.953 1 76.06 504 SER A O 1
ATOM 3956 N N . ASN A 1 505 ? -15.562 -17.75 -20.047 1 67.75 505 ASN A N 1
ATOM 3957 C CA . ASN A 1 505 ? -14.945 -19.078 -20.031 1 67.75 505 ASN A CA 1
ATOM 3958 C C . ASN A 1 505 ? -13.562 -19.047 -19.391 1 67.75 505 ASN A C 1
ATOM 3960 O O . ASN A 1 505 ? -13.023 -20.094 -19.031 1 67.75 505 ASN A O 1
ATOM 3964 N N . GLU A 1 506 ? -13.094 -17.875 -19.188 1 67.88 506 GLU A N 1
ATOM 3965 C CA . GLU A 1 506 ? -11.742 -17.781 -18.656 1 67.88 506 GLU A CA 1
ATOM 3966 C C . GLU A 1 506 ? -11.75 -17.25 -17.219 1 67.88 506 GLU A C 1
ATOM 3968 O O . GLU A 1 506 ? -12.656 -16.516 -16.828 1 67.88 506 GLU A O 1
ATOM 3973 N N . GLY A 1 507 ? -10.852 -17.719 -16.391 1 66.69 507 GLY A N 1
ATOM 3974 C CA . GLY A 1 507 ? -10.859 -17.391 -14.977 1 66.69 507 GLY A CA 1
ATOM 3975 C C . GLY A 1 507 ? -9.688 -16.516 -14.562 1 66.69 507 GLY A C 1
ATOM 3976 O O . GLY A 1 507 ? -9.555 -16.156 -13.391 1 66.69 507 GLY A O 1
ATOM 3977 N N . GLY A 1 508 ? -8.836 -16.109 -15.43 1 71.75 508 GLY A N 1
ATOM 3978 C CA . GLY A 1 508 ? -7.637 -15.383 -15.047 1 71.75 508 GLY A CA 1
ATOM 3979 C C . GLY A 1 508 ? -7.93 -13.977 -14.562 1 71.75 508 GLY A C 1
ATOM 3980 O O . GLY A 1 508 ? -8.68 -13.234 -15.211 1 71.75 508 GLY A O 1
ATOM 3981 N N . VAL A 1 509 ? -7.363 -13.555 -13.461 1 77.06 509 VAL A N 1
ATOM 3982 C CA . VAL A 1 509 ? -7.508 -12.219 -12.891 1 77.06 509 VAL A CA 1
ATOM 3983 C C . VAL A 1 509 ? -6.648 -11.227 -13.68 1 77.06 509 VAL A C 1
ATOM 3985 O O . VAL A 1 509 ? -7.121 -10.164 -14.078 1 77.06 509 VAL A O 1
ATOM 3988 N N . ALA A 1 510 ? -5.484 -11.648 -13.945 1 62.56 510 ALA A N 1
ATOM 3989 C CA . ALA A 1 510 ? -4.504 -10.773 -14.586 1 62.56 510 ALA A CA 1
ATOM 3990 C C . ALA A 1 510 ? -4.961 -10.367 -15.984 1 62.56 510 ALA A C 1
ATOM 3992 O O . ALA A 1 510 ? -4.656 -9.273 -16.453 1 62.56 510 ALA A O 1
ATOM 3993 N N . VAL A 1 511 ? -5.785 -11.203 -16.531 1 63.31 511 VAL A N 1
ATOM 3994 C CA . VAL A 1 511 ? -6.23 -10.938 -17.906 1 63.31 511 VAL A CA 1
ATOM 3995 C C . VAL A 1 511 ? -7.582 -10.227 -17.875 1 63.31 511 VAL A C 1
ATOM 3997 O O . VAL A 1 511 ? -8.109 -9.844 -18.922 1 63.31 511 VAL A O 1
ATOM 4000 N N . GLY A 1 512 ? -8.18 -9.992 -16.656 1 70.56 512 GLY A N 1
ATOM 4001 C CA . GLY A 1 512 ? -9.32 -9.102 -16.5 1 70.56 512 GLY A CA 1
ATOM 4002 C C . GLY A 1 512 ? -10.648 -9.836 -16.453 1 70.56 512 GLY A C 1
ATOM 4003 O O . GLY A 1 512 ? -11.703 -9.203 -16.375 1 70.56 512 GLY A O 1
ATOM 4004 N N . PHE A 1 513 ? -10.586 -11.18 -16.375 1 73.31 513 PHE A N 1
ATOM 4005 C CA . PHE A 1 513 ? -11.836 -11.93 -16.438 1 73.31 513 PHE A CA 1
ATOM 4006 C C . PHE A 1 513 ? -12.43 -12.109 -15.047 1 73.31 513 PHE A C 1
ATOM 4008 O O . PHE A 1 513 ? -13.656 -12.109 -14.883 1 73.31 513 PHE A O 1
ATOM 4015 N N . SER A 1 514 ? -11.547 -12.273 -14.133 1 90.25 514 SER A N 1
ATOM 4016 C CA . SER A 1 514 ? -11.977 -12.555 -12.766 1 90.25 514 SER A CA 1
ATOM 4017 C C . SER A 1 514 ? -11.516 -11.461 -11.805 1 90.25 514 SER A C 1
ATOM 4019 O O . SER A 1 514 ? -10.664 -10.641 -12.156 1 90.25 514 SER A O 1
ATOM 4021 N N . VAL A 1 515 ? -12.156 -11.461 -10.711 1 96.56 515 VAL A N 1
ATOM 4022 C CA . VAL A 1 515 ? -11.742 -10.578 -9.633 1 96.56 515 VAL A CA 1
ATOM 4023 C C . VAL A 1 515 ? -11.352 -11.398 -8.406 1 96.56 515 VAL A C 1
ATOM 4025 O O . VAL A 1 515 ? -11.789 -12.547 -8.258 1 96.56 515 VAL A O 1
ATOM 4028 N N . ILE A 1 516 ? -10.453 -10.867 -7.621 1 98.19 516 ILE A N 1
ATOM 4029 C CA . ILE A 1 516 ? -10.07 -11.523 -6.375 1 98.19 516 ILE A CA 1
ATOM 4030 C C . ILE A 1 516 ? -11.18 -11.359 -5.344 1 98.19 516 ILE A C 1
ATOM 4032 O O . ILE A 1 516 ? -11.711 -10.266 -5.156 1 98.19 516 ILE A O 1
ATOM 4036 N N . ASP A 1 517 ? -11.508 -12.406 -4.668 1 98.06 517 ASP A N 1
ATOM 4037 C CA . ASP A 1 517 ? -12.656 -12.484 -3.771 1 98.06 517 ASP A CA 1
ATOM 4038 C C . ASP A 1 517 ? -12.281 -13.148 -2.451 1 98.06 517 ASP A C 1
ATOM 4040 O O . ASP A 1 517 ? -11.141 -13.57 -2.264 1 98.06 517 ASP A O 1
ATOM 4044 N N . THR A 1 518 ? -13.141 -13.062 -1.486 1 98.5 518 THR A N 1
ATOM 4045 C CA . THR A 1 518 ? -13.062 -13.758 -0.208 1 98.5 518 THR A CA 1
ATOM 4046 C C . THR A 1 518 ? -14.297 -14.625 0.019 1 98.5 518 THR A C 1
ATOM 4048 O O . THR A 1 518 ? -15.422 -14.195 -0.261 1 98.5 518 THR A O 1
ATOM 4051 N N . PRO A 1 519 ? -14.117 -15.867 0.436 1 98.31 519 PRO A N 1
ATOM 4052 C CA . PRO A 1 519 ? -15.289 -16.703 0.715 1 98.31 519 PRO A CA 1
ATOM 4053 C C . PRO A 1 519 ? -16.016 -16.281 2 1 98.31 519 PRO A C 1
ATOM 4055 O O . PRO A 1 519 ? -15.367 -16.047 3.021 1 98.31 519 PRO A O 1
ATOM 4058 N N . LEU A 1 520 ? -17.25 -16.109 1.882 1 98 520 LEU A N 1
ATOM 4059 C CA . LEU A 1 520 ? -18.141 -16.078 3.041 1 98 520 LEU A CA 1
ATOM 4060 C C . LEU A 1 520 ? -18.688 -17.453 3.348 1 98 520 LEU A C 1
ATOM 4062 O O . LEU A 1 520 ? -19.578 -17.953 2.641 1 98 520 LEU A O 1
ATOM 4066 N N . LEU A 1 521 ? -18.203 -18.078 4.379 1 97.88 521 LEU A N 1
ATOM 4067 C CA . LEU A 1 521 ? -18.516 -19.469 4.656 1 97.88 521 LEU A CA 1
ATOM 4068 C C . LEU A 1 521 ? -19.922 -19.609 5.238 1 97.88 521 LEU A C 1
ATOM 4070 O O . LEU A 1 521 ? -20.234 -18.984 6.254 1 97.88 521 LEU A O 1
ATOM 4074 N N . ILE A 1 522 ? -20.734 -20.375 4.57 1 95.19 522 ILE A N 1
ATOM 4075 C CA . ILE A 1 522 ? -22.125 -20.594 4.945 1 95.19 522 ILE A CA 1
ATOM 4076 C C . ILE A 1 522 ? -22.312 -22.062 5.355 1 95.19 522 ILE A C 1
ATOM 4078 O O . ILE A 1 522 ? -21.703 -22.953 4.781 1 95.19 522 ILE A O 1
ATOM 4082 N N . MET B 1 1 ? 36.281 23.75 24.312 1 24.69 1 MET B N 1
ATOM 4083 C CA . MET B 1 1 ? 35.906 22.594 23.5 1 24.69 1 MET B CA 1
ATOM 4084 C C . MET B 1 1 ? 35.375 23.047 22.141 1 24.69 1 MET B C 1
ATOM 4086 O O . MET B 1 1 ? 34.625 24.031 22.031 1 24.69 1 MET B O 1
ATOM 4090 N N . LEU B 1 2 ? 36.156 22.766 21.047 1 29.03 2 LEU B N 1
ATOM 4091 C CA . LEU B 1 2 ? 36.094 23.125 19.641 1 29.03 2 LEU B CA 1
ATOM 4092 C C . LEU B 1 2 ? 34.719 22.875 19.062 1 29.03 2 LEU B C 1
ATOM 4094 O O . LEU B 1 2 ? 34.125 21.812 19.281 1 29.03 2 LEU B O 1
ATOM 4098 N N . SER B 1 3 ? 33.906 23.844 18.984 1 36.28 3 SER B N 1
ATOM 4099 C CA . SER B 1 3 ? 32.688 23.969 18.234 1 36.28 3 SER B CA 1
ATOM 4100 C C . SER B 1 3 ? 32.781 23.312 16.859 1 36.28 3 SER B C 1
ATOM 4102 O O . SER B 1 3 ? 33.406 23.844 15.953 1 36.28 3 SER B O 1
ATOM 4104 N N . SER B 1 4 ? 33.281 22.016 16.75 1 39.44 4 SER B N 1
ATOM 4105 C CA . SER B 1 4 ? 33.531 21.25 15.531 1 39.44 4 SER B CA 1
ATOM 4106 C C . SER B 1 4 ? 32.438 21.453 14.516 1 39.44 4 SER B C 1
ATOM 4108 O O . SER B 1 4 ? 31.25 21.219 14.812 1 39.44 4 SER B O 1
ATOM 4110 N N . ALA B 1 5 ? 32.562 22.375 13.805 1 46.78 5 ALA B N 1
ATOM 4111 C CA . ALA B 1 5 ? 31.797 22.625 12.586 1 46.78 5 ALA B CA 1
ATOM 4112 C C . ALA B 1 5 ? 31.422 21.297 11.906 1 46.78 5 ALA B C 1
ATOM 4114 O O . ALA B 1 5 ? 32.312 20.547 11.484 1 46.78 5 ALA B O 1
ATOM 4115 N N . THR B 1 6 ? 30.391 20.609 12.391 1 58.12 6 THR B N 1
ATOM 4116 C CA . THR B 1 6 ? 29.969 19.359 11.758 1 58.12 6 THR B CA 1
ATOM 4117 C C . THR B 1 6 ? 29.969 19.5 10.234 1 58.12 6 THR B C 1
ATOM 4119 O O . THR B 1 6 ? 29.172 20.25 9.68 1 58.12 6 THR B O 1
ATOM 4122 N N . VAL B 1 7 ? 31.047 19.438 9.539 1 74 7 VAL B N 1
ATOM 4123 C CA . VAL B 1 7 ? 31.172 19.406 8.086 1 74 7 VAL B CA 1
ATOM 4124 C C . VAL B 1 7 ? 30.359 18.234 7.523 1 74 7 VAL B C 1
ATOM 4126 O O . VAL B 1 7 ? 30.578 17.078 7.891 1 74 7 VAL B O 1
ATOM 4129 N N . LEU B 1 8 ? 29.25 18.625 6.82 1 84.62 8 LEU B N 1
ATOM 4130 C CA . LEU B 1 8 ? 28.453 17.594 6.152 1 84.62 8 LEU B CA 1
ATOM 4131 C C . LEU B 1 8 ? 29.203 16.984 4.98 1 84.62 8 LEU B C 1
ATOM 4133 O O . LEU B 1 8 ? 29.969 17.688 4.297 1 84.62 8 LEU B O 1
ATOM 4137 N N . PRO B 1 9 ? 29.109 15.773 4.832 1 89.88 9 PRO B N 1
ATOM 4138 C CA . PRO B 1 9 ? 29.812 15.102 3.729 1 89.88 9 PRO B CA 1
ATOM 4139 C C . PRO B 1 9 ? 29.281 15.523 2.359 1 89.88 9 PRO B C 1
ATOM 4141 O O . PRO B 1 9 ? 28.172 16.031 2.254 1 89.88 9 PRO B O 1
ATOM 4144 N N . VAL B 1 10 ? 30.156 15.32 1.354 1 90.75 10 VAL B N 1
ATOM 4145 C CA . VAL B 1 10 ? 29.688 15.492 -0.02 1 90.75 10 VAL B CA 1
ATOM 4146 C C . VAL B 1 10 ? 28.562 14.5 -0.311 1 90.75 10 VAL B C 1
ATOM 4148 O O . VAL B 1 10 ? 28.656 13.328 0.045 1 90.75 10 VAL B O 1
ATOM 4151 N N . TRP B 1 11 ? 27.531 15.047 -0.924 1 94.06 11 TRP B N 1
ATOM 4152 C CA . TRP B 1 11 ? 26.344 14.227 -1.089 1 94.06 11 TRP B CA 1
ATOM 4153 C C . TRP B 1 11 ? 25.625 14.562 -2.389 1 94.06 11 TRP B C 1
ATOM 4155 O O . TRP B 1 11 ? 25.531 15.734 -2.768 1 94.06 11 TRP B O 1
ATOM 4165 N N . PRO B 1 12 ? 25.172 13.523 -3.135 1 95 12 PRO B N 1
ATOM 4166 C CA . PRO B 1 12 ? 25.188 12.102 -2.793 1 95 12 PRO B CA 1
ATOM 4167 C C . PRO B 1 12 ? 26.516 11.43 -3.131 1 95 12 PRO B C 1
ATOM 4169 O O . PRO B 1 12 ? 27.281 11.945 -3.953 1 95 12 PRO B O 1
ATOM 4172 N N . PRO B 1 13 ? 26.781 10.289 -2.494 1 94 13 PRO B N 1
ATOM 4173 C CA . PRO B 1 13 ? 27.969 9.531 -2.885 1 94 13 PRO B CA 1
ATOM 4174 C C . PRO B 1 13 ? 27.953 9.133 -4.359 1 94 13 PRO B C 1
ATOM 4176 O O . PRO B 1 13 ? 26.906 8.766 -4.891 1 94 13 PRO B O 1
ATOM 4179 N N . HIS B 1 14 ? 29.141 9.156 -4.977 1 92.5 14 HIS B N 1
ATOM 4180 C CA . HIS B 1 14 ? 29.25 8.953 -6.414 1 92.5 14 HIS B CA 1
ATOM 4181 C C . HIS B 1 14 ? 28.797 7.555 -6.812 1 92.5 14 HIS B C 1
ATOM 4183 O O . HIS B 1 14 ? 28.234 7.371 -7.895 1 92.5 14 HIS B O 1
ATOM 4189 N N . GLU B 1 15 ? 28.984 6.574 -5.965 1 92.5 15 GLU B N 1
ATOM 4190 C CA . GLU B 1 15 ? 28.625 5.191 -6.254 1 92.5 15 GLU B CA 1
ATOM 4191 C C . GLU B 1 15 ? 27.125 5.059 -6.543 1 92.5 15 GLU B C 1
ATOM 4193 O O . GLU B 1 15 ? 26.719 4.223 -7.355 1 92.5 15 GLU B O 1
ATOM 4198 N N . LEU B 1 16 ? 26.312 5.891 -5.898 1 94.88 16 LEU B N 1
ATOM 4199 C CA . LEU B 1 16 ? 24.875 5.793 -6.027 1 94.88 16 LEU B CA 1
ATOM 4200 C C . LEU B 1 16 ? 24.391 6.426 -7.328 1 94.88 16 LEU B C 1
ATOM 4202 O O . LEU B 1 16 ? 23.266 6.176 -7.77 1 94.88 16 LEU B O 1
ATOM 4206 N N . THR B 1 17 ? 25.234 7.246 -7.934 1 94.12 17 THR B N 1
ATOM 4207 C CA . THR B 1 17 ? 24.859 7.938 -9.156 1 94.12 17 THR B CA 1
ATOM 4208 C C . THR B 1 17 ? 25.172 7.082 -10.383 1 94.12 17 THR B C 1
ATOM 4210 O O . THR B 1 17 ? 24.719 7.379 -11.492 1 94.12 17 THR B O 1
ATOM 4213 N N . GLU B 1 18 ? 25.953 6.043 -10.188 1 93.88 18 GLU B N 1
ATOM 4214 C CA . GLU B 1 18 ? 26.203 5.125 -11.297 1 93.88 18 GLU B CA 1
ATOM 4215 C C . GLU B 1 18 ? 24.906 4.59 -11.875 1 93.88 18 GLU B C 1
ATOM 4217 O O . GLU B 1 18 ? 24.031 4.141 -11.141 1 93.88 18 GLU B O 1
ATOM 4222 N N . PRO B 1 19 ? 24.766 4.59 -13.156 1 94.56 19 PRO B N 1
ATOM 4223 C CA . PRO B 1 19 ? 23.469 4.34 -13.805 1 94.56 19 PRO B CA 1
ATOM 4224 C C . PRO B 1 19 ? 22.859 3 -13.406 1 94.56 19 PRO B C 1
ATOM 4226 O O . PRO B 1 19 ? 21.672 2.934 -13.055 1 94.56 19 PRO B O 1
ATOM 4229 N N . GLU B 1 20 ? 23.594 1.935 -13.43 1 92.44 20 GLU B N 1
ATOM 4230 C CA . GLU B 1 20 ? 23.031 0.614 -13.156 1 92.44 20 GLU B CA 1
ATOM 4231 C C . GLU B 1 20 ? 22.562 0.505 -11.711 1 92.44 20 GLU B C 1
ATOM 4233 O O . GLU B 1 20 ? 21.484 -0.027 -11.438 1 92.44 20 GLU B O 1
ATOM 4238 N N . ARG B 1 21 ? 23.391 0.979 -10.828 1 93.69 21 ARG B N 1
ATOM 4239 C CA . ARG B 1 21 ? 23.031 0.958 -9.414 1 93.69 21 ARG B CA 1
ATOM 4240 C C . ARG B 1 21 ? 21.844 1.88 -9.133 1 93.69 21 ARG B C 1
ATOM 4242 O O . ARG B 1 21 ? 20.922 1.503 -8.422 1 93.69 21 ARG B O 1
ATOM 4249 N N . ASN B 1 22 ? 21.906 3.141 -9.672 1 96.56 22 ASN B N 1
ATOM 4250 C CA . ASN B 1 22 ? 20.812 4.086 -9.523 1 96.56 22 ASN B CA 1
ATOM 4251 C C . ASN B 1 22 ? 19.5 3.502 -10.023 1 96.56 22 ASN B C 1
ATOM 4253 O O . ASN B 1 22 ? 18.469 3.607 -9.352 1 96.56 22 ASN B O 1
ATOM 4257 N N . LYS B 1 23 ? 19.578 2.873 -11.188 1 95.5 23 LYS B N 1
ATOM 4258 C CA . LYS B 1 23 ? 18.391 2.279 -11.766 1 95.5 23 LYS B CA 1
ATOM 4259 C C . LYS B 1 23 ? 17.812 1.196 -10.859 1 95.5 23 LYS B C 1
ATOM 4261 O O . LYS B 1 23 ? 16.594 1.122 -10.656 1 95.5 23 LYS B O 1
ATOM 4266 N N . CYS B 1 24 ? 18.625 0.383 -10.312 1 94.5 24 CYS B N 1
ATOM 4267 C CA . CYS B 1 24 ? 18.219 -0.715 -9.445 1 94.5 24 CYS B CA 1
ATOM 4268 C C . CYS B 1 24 ? 17.578 -0.188 -8.164 1 94.5 24 CYS B C 1
ATOM 4270 O O . CYS B 1 24 ? 16.516 -0.65 -7.758 1 94.5 24 CYS B O 1
ATOM 4272 N N . ILE B 1 25 ? 18.234 0.776 -7.527 1 96.94 25 ILE B N 1
ATOM 4273 C CA . ILE B 1 25 ? 17.734 1.345 -6.277 1 96.94 25 ILE B CA 1
ATOM 4274 C C . ILE B 1 25 ? 16.422 2.07 -6.523 1 96.94 25 ILE B C 1
ATOM 4276 O O . ILE B 1 25 ? 15.484 1.95 -5.734 1 96.94 25 ILE B O 1
ATOM 4280 N N . THR B 1 26 ? 16.359 2.781 -7.633 1 97.56 26 THR B N 1
ATOM 4281 C CA . THR B 1 26 ? 15.164 3.541 -7.996 1 97.56 26 THR B CA 1
ATOM 4282 C C . THR B 1 26 ? 13.969 2.613 -8.195 1 97.56 26 THR B C 1
ATOM 4284 O O . THR B 1 26 ? 12.867 2.902 -7.734 1 97.56 26 THR B O 1
ATOM 4287 N N . GLN B 1 27 ? 14.188 1.547 -8.875 1 95.88 27 GLN B N 1
ATOM 4288 C CA . GLN B 1 27 ? 13.109 0.59 -9.102 1 95.88 27 GLN B CA 1
ATOM 4289 C C . GLN B 1 27 ? 12.609 0 -7.789 1 95.88 27 GLN B C 1
ATOM 4291 O O . GLN B 1 27 ? 11.406 -0.132 -7.582 1 95.88 27 GLN B O 1
ATOM 4296 N N . ASP B 1 28 ? 13.531 -0.375 -6.973 1 96.25 28 ASP B N 1
ATOM 4297 C CA . ASP B 1 28 ? 13.172 -0.95 -5.68 1 96.25 28 ASP B CA 1
ATOM 4298 C C . ASP B 1 28 ? 12.406 0.06 -4.824 1 96.25 28 ASP B C 1
ATOM 4300 O O . ASP B 1 28 ? 11.391 -0.278 -4.211 1 96.25 28 ASP B O 1
ATOM 4304 N N . ALA B 1 29 ? 12.891 1.307 -4.75 1 98.06 29 ALA B N 1
ATOM 4305 C CA . ALA B 1 29 ? 12.227 2.369 -4 1 98.06 29 ALA B CA 1
ATOM 4306 C C . ALA B 1 29 ? 10.812 2.609 -4.523 1 98.06 29 ALA B C 1
ATOM 4308 O O . ALA B 1 29 ? 9.867 2.727 -3.738 1 98.06 29 ALA B O 1
ATOM 4309 N N . ARG B 1 30 ? 10.727 2.676 -5.797 1 97.38 30 ARG B N 1
ATOM 4310 C CA . ARG B 1 30 ? 9.445 2.92 -6.449 1 97.38 30 ARG B CA 1
ATOM 4311 C C . ARG B 1 30 ? 8.453 1.805 -6.141 1 97.38 30 ARG B C 1
ATOM 4313 O O . ARG B 1 30 ? 7.312 2.07 -5.754 1 97.38 30 ARG B O 1
ATOM 4320 N N . ASP B 1 31 ? 8.875 0.596 -6.297 1 97.38 31 ASP B N 1
ATOM 4321 C CA . ASP B 1 31 ? 7.984 -0.539 -6.062 1 97.38 31 ASP B CA 1
ATOM 4322 C C . ASP B 1 31 ? 7.602 -0.639 -4.586 1 97.38 31 ASP B C 1
ATOM 4324 O O . ASP B 1 31 ? 6.469 -0.997 -4.258 1 97.38 31 ASP B O 1
ATOM 4328 N N . TYR B 1 32 ? 8.531 -0.391 -3.697 1 98.06 32 TYR B N 1
ATOM 4329 C CA . TYR B 1 32 ? 8.203 -0.381 -2.275 1 98.06 32 TYR B CA 1
ATOM 4330 C C . TYR B 1 32 ? 7.145 0.67 -1.965 1 98.06 32 TYR B C 1
ATOM 4332 O O . TYR B 1 32 ? 6.191 0.402 -1.229 1 98.06 32 TYR B O 1
ATOM 4340 N N . ALA B 1 33 ? 7.379 1.844 -2.508 1 98.5 33 ALA B N 1
ATOM 4341 C CA . ALA B 1 33 ? 6.434 2.936 -2.281 1 98.5 33 ALA B CA 1
ATOM 4342 C C . ALA B 1 33 ? 5.035 2.557 -2.758 1 98.5 33 ALA B C 1
ATOM 4344 O O . ALA B 1 33 ? 4.066 2.672 -2.004 1 98.5 33 ALA B O 1
ATOM 4345 N N . LEU B 1 34 ? 4.934 2.037 -3.965 1 98.25 34 LEU B N 1
ATOM 4346 C CA . LEU B 1 34 ? 3.654 1.669 -4.566 1 98.25 34 LEU B CA 1
ATOM 4347 C C . LEU B 1 34 ? 3.016 0.506 -3.812 1 98.25 34 LEU B C 1
ATOM 4349 O O . LEU B 1 34 ? 1.789 0.436 -3.697 1 98.25 34 LEU B O 1
ATOM 4353 N N . GLY B 1 35 ? 3.793 -0.313 -3.283 1 98.19 35 GLY B N 1
ATOM 4354 C CA . GLY B 1 35 ? 3.295 -1.501 -2.609 1 98.19 35 GLY B CA 1
ATOM 4355 C C . GLY B 1 35 ? 2.975 -1.266 -1.145 1 98.19 35 GLY B C 1
ATOM 4356 O O . GLY B 1 35 ? 2.336 -2.102 -0.501 1 98.19 35 GLY B O 1
ATOM 4357 N N . HIS B 1 36 ? 3.379 -0.124 -0.537 1 98.06 36 HIS B N 1
ATOM 4358 C CA . HIS B 1 36 ? 3.215 0.074 0.899 1 98.06 36 HIS B CA 1
ATOM 4359 C C . HIS B 1 36 ? 2.471 1.371 1.195 1 98.06 36 HIS B C 1
ATOM 4361 O O . HIS B 1 36 ? 2.561 1.904 2.305 1 98.06 36 HIS B O 1
ATOM 4367 N N . GLY B 1 37 ? 1.803 1.893 0.214 1 98.06 37 GLY B N 1
ATOM 4368 C CA . GLY B 1 37 ? 0.89 2.998 0.453 1 98.06 37 GLY B CA 1
ATOM 4369 C C . GLY B 1 37 ? 1.586 4.348 0.507 1 98.06 37 GLY B C 1
ATOM 4370 O O . GLY B 1 37 ? 1.013 5.328 0.985 1 98.06 37 GLY B O 1
ATOM 4371 N N . LEU B 1 38 ? 2.9 4.426 0.163 1 98.44 38 LEU B N 1
ATOM 4372 C CA . LEU B 1 38 ? 3.574 5.699 -0.053 1 98.44 38 LEU B CA 1
ATOM 4373 C C . LEU B 1 38 ? 3.205 6.289 -1.411 1 98.44 38 LEU B C 1
ATOM 4375 O O . LEU B 1 38 ? 4.043 6.363 -2.311 1 98.44 38 LEU B O 1
ATOM 4379 N N . VAL B 1 39 ? 1.871 6.723 -1.479 1 98.06 39 VAL B N 1
ATOM 4380 C CA . VAL B 1 39 ? 1.33 7.027 -2.799 1 98.06 39 VAL B CA 1
ATOM 4381 C C . VAL B 1 39 ? 0.48 8.297 -2.732 1 98.06 39 VAL B C 1
ATOM 4383 O O . VAL B 1 39 ? 0.089 8.727 -1.646 1 98.06 39 VAL B O 1
ATOM 4386 N N . TYR B 1 40 ? 0.277 8.891 -3.961 1 95.5 40 TYR B N 1
ATOM 4387 C CA . TYR B 1 40 ? -0.679 9.945 -4.289 1 95.5 40 TYR B CA 1
ATOM 4388 C C . TYR B 1 40 ? -1.645 9.484 -5.375 1 95.5 40 TYR B C 1
ATOM 4390 O O . TYR B 1 40 ? -1.299 8.641 -6.203 1 95.5 40 TYR B O 1
ATOM 4398 N N . ARG B 1 41 ? -2.867 10.078 -5.289 1 96.38 41 ARG B N 1
ATOM 4399 C CA . ARG B 1 41 ? -3.66 9.938 -6.508 1 96.38 41 ARG B CA 1
ATOM 4400 C C . ARG B 1 41 ? -2.969 10.609 -7.691 1 96.38 41 ARG B C 1
ATOM 4402 O O . ARG B 1 41 ? -2.336 11.656 -7.539 1 96.38 41 ARG B O 1
ATOM 4409 N N . ALA B 1 42 ? -3.053 9.984 -8.828 1 93.75 42 ALA B N 1
ATOM 4410 C CA . ALA B 1 42 ? -2.443 10.531 -10.039 1 93.75 42 ALA B CA 1
ATOM 4411 C C . ALA B 1 42 ? -3.051 11.891 -10.391 1 93.75 42 ALA B C 1
ATOM 4413 O O . ALA B 1 42 ? -4.152 12.219 -9.945 1 93.75 42 ALA B O 1
ATOM 4414 N N . LEU B 1 43 ? -2.318 12.695 -11.141 1 89.88 43 LEU B N 1
ATOM 4415 C CA . LEU B 1 43 ? -2.85 13.953 -11.656 1 89.88 43 LEU B CA 1
ATOM 4416 C C . LEU B 1 43 ? -3.988 13.695 -12.641 1 89.88 43 LEU B C 1
ATOM 4418 O O . LEU B 1 43 ? -4.023 12.656 -13.297 1 89.88 43 LEU B O 1
ATOM 4422 N N . PRO B 1 44 ? -4.887 14.648 -12.688 1 89.88 44 PRO B N 1
ATOM 4423 C CA . PRO B 1 44 ? -5.941 14.492 -13.695 1 89.88 44 PRO B CA 1
ATOM 4424 C C . PRO B 1 44 ? -5.391 14.438 -15.117 1 89.88 44 PRO B C 1
ATOM 4426 O O . PRO B 1 44 ? -4.375 15.07 -15.422 1 89.88 44 PRO B O 1
ATOM 4429 N N . ALA B 1 45 ? -6.066 13.688 -15.938 1 83.19 45 ALA B N 1
ATOM 4430 C CA . ALA B 1 45 ? -5.668 13.57 -17.344 1 83.19 45 ALA B CA 1
ATOM 4431 C C . ALA B 1 45 ? -5.781 14.914 -18.062 1 83.19 45 ALA B C 1
ATOM 4433 O O . ALA B 1 45 ? -4.938 15.258 -18.891 1 83.19 45 ALA B O 1
ATOM 4434 N N . GLU B 1 46 ? -6.879 15.633 -17.75 1 86 46 GLU B N 1
ATOM 4435 C CA . GLU B 1 46 ? -7.102 16.938 -18.359 1 86 46 GLU B CA 1
ATOM 4436 C C . GLU B 1 46 ? -6.883 18.062 -17.359 1 86 46 GLU B C 1
ATOM 4438 O O . GLU B 1 46 ? -7.152 17.891 -16.156 1 86 46 GLU B O 1
ATOM 4443 N N . GLN B 1 47 ? -6.367 19.141 -17.922 1 81.81 47 GLN B N 1
ATOM 4444 C CA . GLN B 1 47 ? -6.176 20.297 -17.062 1 81.81 47 GLN B CA 1
ATOM 4445 C C . GLN B 1 47 ? -7.5 20.75 -16.453 1 81.81 47 GLN B C 1
ATOM 4447 O O . GLN B 1 47 ? -8.5 20.906 -17.156 1 81.81 47 GLN B O 1
ATOM 4452 N N . GLY B 1 48 ? -7.52 20.906 -15.203 1 79.12 48 GLY B N 1
ATOM 4453 C CA . GLY B 1 48 ? -8.719 21.344 -14.516 1 79.12 48 GLY B CA 1
ATOM 4454 C C . GLY B 1 48 ? -9.664 20.203 -14.164 1 79.12 48 GLY B C 1
ATOM 4455 O O . GLY B 1 48 ? -10.711 20.438 -13.555 1 79.12 48 GLY B O 1
ATOM 4456 N N . GLY B 1 49 ? -9.273 19.047 -14.555 1 87.5 49 GLY B N 1
ATOM 4457 C CA . GLY B 1 49 ? -10.117 17.906 -14.258 1 87.5 49 GLY B CA 1
ATOM 4458 C C . GLY B 1 49 ? -9.93 17.375 -12.852 1 87.5 49 GLY B C 1
ATOM 4459 O O . GLY B 1 49 ? -9.18 17.938 -12.062 1 87.5 49 GLY B O 1
ATOM 4460 N N . LEU B 1 50 ? -10.734 16.391 -12.438 1 90.38 50 LEU B N 1
ATOM 4461 C CA . LEU B 1 50 ? -10.625 15.742 -11.133 1 90.38 50 LEU B CA 1
ATOM 4462 C C . LEU B 1 50 ? -9.617 14.602 -11.18 1 90.38 50 LEU B C 1
ATOM 4464 O O . LEU B 1 50 ? -9.523 13.883 -12.18 1 90.38 50 LEU B O 1
ATOM 4468 N N . PRO B 1 51 ? -8.836 14.484 -10.141 1 92.75 51 PRO B N 1
ATOM 4469 C CA . PRO B 1 51 ? -7.914 13.352 -10.102 1 92.75 51 PRO B CA 1
ATOM 4470 C C . PRO B 1 51 ? -8.633 12.008 -10.18 1 92.75 51 PRO B C 1
ATOM 4472 O O . PRO B 1 51 ? -9.703 11.836 -9.578 1 92.75 51 PRO B O 1
ATOM 4475 N N . PRO B 1 52 ? -8.047 11.07 -11.008 1 93.31 52 PRO B N 1
ATOM 4476 C CA . PRO B 1 52 ? -8.648 9.734 -11 1 93.31 52 PRO B CA 1
ATOM 4477 C C . PRO B 1 52 ? -8.625 9.078 -9.625 1 93.31 52 PRO B C 1
ATOM 4479 O O . PRO B 1 52 ? -7.645 9.227 -8.883 1 93.31 52 PRO B O 1
ATOM 4482 N N . GLN B 1 53 ? -9.656 8.383 -9.289 1 93.81 53 GLN B N 1
ATOM 4483 C CA . GLN B 1 53 ? -9.789 7.828 -7.949 1 93.81 53 GLN B CA 1
ATOM 4484 C C . GLN B 1 53 ? -9.188 6.426 -7.871 1 93.81 53 GLN B C 1
ATOM 4486 O O . GLN B 1 53 ? -8.898 5.93 -6.781 1 93.81 53 GLN B O 1
ATOM 4491 N N . ASP B 1 54 ? -8.969 5.781 -9.031 1 94.88 54 ASP B N 1
ATOM 4492 C CA . ASP B 1 54 ? -8.539 4.383 -9.039 1 94.88 54 ASP B CA 1
ATOM 4493 C C . ASP B 1 54 ? -7.074 4.258 -9.453 1 94.88 54 ASP B C 1
ATOM 4495 O O . ASP B 1 54 ? -6.59 3.156 -9.711 1 94.88 54 ASP B O 1
ATOM 4499 N N . VAL B 1 55 ? -6.348 5.363 -9.578 1 95.75 55 VAL B N 1
ATOM 4500 C CA . VAL B 1 55 ? -4.973 5.375 -10.055 1 95.75 55 VAL B CA 1
ATOM 4501 C C . VAL B 1 55 ? -4.086 6.133 -9.07 1 95.75 55 VAL B C 1
ATOM 4503 O O . VAL B 1 55 ? -4.43 7.234 -8.641 1 95.75 55 VAL B O 1
ATOM 4506 N N . THR B 1 56 ? -2.986 5.543 -8.719 1 97.44 56 THR B N 1
ATOM 4507 C CA . THR B 1 56 ? -2.039 6.223 -7.84 1 97.44 56 THR B CA 1
ATOM 4508 C C . THR B 1 56 ? -0.643 6.23 -8.453 1 97.44 56 THR B C 1
ATOM 4510 O O . THR B 1 56 ? -0.337 5.418 -9.328 1 97.44 56 THR B O 1
ATOM 4513 N N . ILE B 1 57 ? 0.152 7.152 -8.086 1 97.12 57 ILE B N 1
ATOM 4514 C CA . ILE B 1 57 ? 1.59 7.223 -8.32 1 97.12 57 ILE B CA 1
ATOM 4515 C C . ILE B 1 57 ? 2.33 7.215 -6.984 1 97.12 57 ILE B C 1
ATOM 4517 O O . ILE B 1 57 ? 1.734 7.469 -5.934 1 97.12 57 ILE B O 1
ATOM 4521 N N . HIS B 1 58 ? 3.615 6.828 -7.012 1 97.19 58 HIS B N 1
ATOM 4522 C CA . HIS B 1 58 ? 4.387 6.922 -5.777 1 97.19 58 HIS B CA 1
ATOM 4523 C C . HIS B 1 58 ? 4.578 8.375 -5.359 1 97.19 58 HIS B C 1
ATOM 4525 O O . HIS B 1 58 ? 4.688 9.266 -6.211 1 97.19 58 HIS B O 1
ATOM 4531 N N . ALA B 1 59 ? 4.559 8.68 -4.086 1 97.06 59 ALA B N 1
ATOM 4532 C CA . ALA B 1 59 ? 4.891 10.008 -3.582 1 97.06 59 ALA B CA 1
ATOM 4533 C C . ALA B 1 59 ? 6.328 10.391 -3.928 1 97.06 59 ALA B C 1
ATOM 4535 O O . ALA B 1 59 ? 7.18 9.516 -4.102 1 97.06 59 ALA B O 1
ATOM 4536 N N . PRO B 1 60 ? 6.609 11.633 -4.164 1 96.94 60 PRO B N 1
ATOM 4537 C CA . PRO B 1 60 ? 8 12.031 -4.387 1 96.94 60 PRO B CA 1
ATOM 4538 C C . PRO B 1 60 ? 8.883 11.812 -3.162 1 96.94 60 PRO B C 1
ATOM 4540 O O . PRO B 1 60 ? 8.508 12.203 -2.051 1 96.94 60 PRO B O 1
ATOM 4543 N N . THR B 1 61 ? 9.992 11.148 -3.33 1 98 61 THR B N 1
ATOM 4544 C CA . THR B 1 61 ? 10.906 10.844 -2.236 1 98 61 THR B CA 1
ATOM 4545 C C . THR B 1 61 ? 12.359 10.93 -2.705 1 98 61 THR B C 1
ATOM 4547 O O . THR B 1 61 ? 12.625 10.992 -3.908 1 98 61 THR B O 1
ATOM 4550 N N . THR B 1 62 ? 13.25 11.039 -1.801 1 98 62 THR B N 1
ATOM 4551 C CA . THR B 1 62 ? 14.633 10.703 -2.123 1 98 62 THR B CA 1
ATOM 4552 C C . THR B 1 62 ? 14.828 9.188 -2.131 1 98 62 THR B C 1
ATOM 4554 O O . THR B 1 62 ? 14.008 8.445 -1.582 1 98 62 THR B O 1
ATOM 4557 N N . ILE B 1 63 ? 15.859 8.727 -2.826 1 98.06 63 ILE B N 1
ATOM 4558 C CA . ILE B 1 63 ? 16.109 7.289 -2.791 1 98.06 63 ILE B CA 1
ATOM 4559 C C . ILE B 1 63 ? 17.266 6.992 -1.84 1 98.06 63 ILE B C 1
ATOM 4561 O O . ILE B 1 63 ? 17.625 5.832 -1.617 1 98.06 63 ILE B O 1
ATOM 4565 N N . VAL B 1 64 ? 17.953 8 -1.337 1 98.25 64 VAL B N 1
ATOM 4566 C CA . VAL B 1 64 ? 18.969 7.906 -0.288 1 98.25 64 VAL B CA 1
ATOM 4567 C C . VAL B 1 64 ? 18.766 9.023 0.731 1 98.25 64 VAL B C 1
ATOM 4569 O O . VAL B 1 64 ? 18.453 10.156 0.363 1 98.25 64 VAL B O 1
ATOM 4572 N N . PRO B 1 65 ? 18.797 8.703 2.062 1 97.88 65 PRO B N 1
ATOM 4573 C CA . PRO B 1 65 ? 18.641 9.727 3.09 1 97.88 65 PRO B CA 1
ATOM 4574 C C . PRO B 1 65 ? 19.625 10.875 2.938 1 97.88 65 PRO B C 1
ATOM 4576 O O . PRO B 1 65 ? 20.75 10.664 2.484 1 97.88 65 PRO B O 1
ATOM 4579 N N . THR B 1 66 ? 19.266 12.023 3.305 1 96.44 66 THR B N 1
ATOM 4580 C CA . THR B 1 66 ? 20.094 13.219 3.193 1 96.44 66 THR B CA 1
ATOM 4581 C C . THR B 1 66 ? 20.766 13.539 4.527 1 96.44 66 THR B C 1
ATOM 4583 O O . THR B 1 66 ? 20.109 13.516 5.574 1 96.44 66 THR B O 1
ATOM 4586 N N . PRO B 1 67 ? 22.047 13.836 4.48 1 96.12 67 PRO B N 1
ATOM 4587 C CA . PRO B 1 67 ? 22.766 14.156 5.719 1 96.12 67 PRO B CA 1
ATOM 4588 C C . PRO B 1 67 ? 22.156 15.344 6.461 1 96.12 67 PRO B C 1
ATOM 4590 O O . PRO B 1 67 ? 21.75 16.328 5.836 1 96.12 67 PRO B O 1
ATOM 4593 N N . PHE B 1 68 ? 22.031 15.227 7.73 1 96.56 68 PHE B N 1
ATOM 4594 C CA . PHE B 1 68 ? 21.5 16.234 8.641 1 96.56 68 PHE B CA 1
ATOM 4595 C C . PHE B 1 68 ? 22.234 16.203 9.977 1 96.56 68 PHE B C 1
ATOM 4597 O O . PHE B 1 68 ? 22.453 15.117 10.531 1 96.56 68 PHE B O 1
ATOM 4604 N N . PRO B 1 69 ? 22.672 17.328 10.516 1 96 69 PRO B N 1
ATOM 4605 C CA . PRO B 1 69 ? 23.406 17.328 11.781 1 96 69 PRO B CA 1
ATOM 4606 C C . PRO B 1 69 ? 22.609 16.703 12.922 1 96 69 PRO B C 1
ATOM 4608 O O . PRO B 1 69 ? 21.5 17.156 13.219 1 96 69 PRO B O 1
ATOM 4611 N N . ARG B 1 70 ? 23.156 15.734 13.609 1 97.06 70 ARG B N 1
ATOM 4612 C CA . ARG B 1 70 ? 22.516 15.016 14.703 1 97.06 70 ARG B CA 1
ATOM 4613 C C . ARG B 1 70 ? 22.094 15.977 15.812 1 97.06 70 ARG B C 1
ATOM 4615 O O . ARG B 1 70 ? 20.969 15.875 16.312 1 97.06 70 ARG B O 1
ATOM 4622 N N . ALA B 1 71 ? 22.953 16.891 16.141 1 96.81 71 ALA B N 1
ATOM 4623 C CA . ALA B 1 71 ? 22.688 17.812 17.234 1 96.81 71 ALA B CA 1
ATOM 4624 C C . ALA B 1 71 ? 21.469 18.672 16.938 1 96.81 71 ALA B C 1
ATOM 4626 O O . ALA B 1 71 ? 20.656 18.938 17.828 1 96.81 71 ALA B O 1
ATOM 4627 N N . LEU B 1 72 ? 21.344 19.156 15.734 1 97.25 72 LEU B N 1
ATOM 4628 C CA . LEU B 1 72 ? 20.219 20 15.359 1 97.25 72 LEU B CA 1
ATOM 4629 C C . LEU B 1 72 ? 18.922 19.188 15.328 1 97.25 72 LEU B C 1
ATOM 4631 O O . LEU B 1 72 ? 17.875 19.688 15.742 1 97.25 72 LEU B O 1
ATOM 4635 N N . TYR B 1 73 ? 19.031 17.953 14.812 1 97.94 73 TYR B N 1
ATOM 4636 C CA . TYR B 1 73 ? 17.875 17.078 14.812 1 97.94 73 TYR B CA 1
ATOM 4637 C C . TYR B 1 73 ? 17.359 16.844 16.219 1 97.94 73 TYR B C 1
ATOM 4639 O O . TYR B 1 73 ? 16.156 16.969 16.484 1 97.94 73 TYR B O 1
ATOM 4647 N N . GLU B 1 74 ? 18.266 16.5 17.078 1 98.06 74 GLU B N 1
ATOM 4648 C CA . GLU B 1 74 ? 17.906 16.219 18.469 1 98.06 74 GLU B CA 1
ATOM 4649 C C . GLU B 1 74 ? 17.359 17.453 19.172 1 98.06 74 GLU B C 1
ATOM 4651 O O . GLU B 1 74 ? 16.453 17.359 19.984 1 98.06 74 GLU B O 1
ATOM 4656 N N . LYS B 1 75 ? 17.969 18.594 18.859 1 97.88 75 LYS B N 1
ATOM 4657 C CA . LYS B 1 75 ? 17.453 19.844 19.406 1 97.88 75 LYS B CA 1
ATOM 4658 C C . LYS B 1 75 ? 16 20.062 18.984 1 97.88 75 LYS B C 1
ATOM 4660 O O . LYS B 1 75 ? 15.164 20.422 19.812 1 97.88 75 LYS B O 1
ATOM 4665 N N . ALA B 1 76 ? 15.703 19.875 17.719 1 98.38 76 ALA B N 1
ATOM 4666 C CA . ALA B 1 76 ? 14.336 20.047 17.219 1 98.38 76 ALA B CA 1
ATOM 4667 C C . ALA B 1 76 ? 13.367 19.125 17.953 1 98.38 76 ALA B C 1
ATOM 4669 O O . ALA B 1 76 ? 12.266 19.531 18.312 1 98.38 76 ALA B O 1
ATOM 4670 N N . GLN B 1 77 ? 13.789 17.859 18.188 1 98.44 77 GLN B N 1
ATOM 4671 C CA . GLN B 1 77 ? 12.961 16.891 18.891 1 98.44 77 GLN B CA 1
ATOM 4672 C C . GLN B 1 77 ? 12.688 17.344 20.328 1 98.44 77 GLN B C 1
ATOM 4674 O O . GLN B 1 77 ? 11.57 17.203 20.828 1 98.44 77 GLN B O 1
ATOM 4679 N N . ARG B 1 78 ? 13.664 17.938 20.938 1 97.88 78 ARG B N 1
ATOM 4680 C CA . ARG B 1 78 ? 13.539 18.359 22.328 1 97.88 78 ARG B CA 1
ATOM 4681 C C . ARG B 1 78 ? 12.641 19.578 22.453 1 97.88 78 ARG B C 1
ATOM 4683 O O . ARG B 1 78 ? 12.023 19.797 23.5 1 97.88 78 ARG B O 1
ATOM 4690 N N . LEU B 1 79 ? 12.555 20.344 21.422 1 98.19 79 LEU B N 1
ATOM 4691 C CA . LEU B 1 79 ? 11.812 21.594 21.453 1 98.19 79 LEU B CA 1
ATOM 4692 C C . LEU B 1 79 ? 10.312 21.328 21.297 1 98.19 79 LEU B C 1
ATOM 4694 O O . LEU B 1 79 ? 9.492 22.141 21.719 1 98.19 79 LEU B O 1
ATOM 4698 N N . GLN B 1 80 ? 9.93 20.188 20.703 1 98.56 80 GLN B N 1
ATOM 4699 C CA . GLN B 1 80 ? 8.547 19.984 20.297 1 98.56 80 GLN B CA 1
ATOM 4700 C C . GLN B 1 80 ? 7.617 19.969 21.5 1 98.56 80 GLN B C 1
ATOM 4702 O O . GLN B 1 80 ? 6.531 20.562 21.469 1 98.56 80 GLN B O 1
ATOM 4707 N N . PRO B 1 81 ? 7.996 19.328 22.625 1 98.25 81 PRO B N 1
ATOM 4708 C CA . PRO B 1 81 ? 7.125 19.391 23.812 1 98.25 81 PRO B CA 1
ATOM 4709 C C . PRO B 1 81 ? 6.879 20.812 24.281 1 98.25 81 PRO B C 1
ATOM 4711 O O . PRO B 1 81 ? 5.789 21.125 24.766 1 98.25 81 PRO B O 1
ATOM 4714 N N . LEU B 1 82 ? 7.863 21.656 24.188 1 98.25 82 LEU B N 1
ATOM 4715 C CA . LEU B 1 82 ? 7.719 23.047 24.594 1 98.25 82 LEU B CA 1
ATOM 4716 C C . LEU B 1 82 ? 6.738 23.781 23.688 1 98.25 82 LEU B C 1
ATOM 4718 O O . LEU B 1 82 ? 5.91 24.562 24.156 1 98.25 82 LEU B O 1
ATOM 4722 N N . PHE B 1 83 ? 6.805 23.5 22.453 1 98.38 83 PHE B N 1
ATOM 4723 C CA . PHE B 1 83 ? 5.875 24.109 21.5 1 98.38 83 PHE B CA 1
ATOM 4724 C C . PHE B 1 83 ? 4.457 23.594 21.734 1 98.38 83 PHE B C 1
ATOM 4726 O O . PHE B 1 83 ? 3.49 24.359 21.609 1 98.38 83 PHE B O 1
ATOM 4733 N N . ASN B 1 84 ? 4.348 22.266 22.031 1 98.31 84 ASN B N 1
ATOM 4734 C CA . ASN B 1 84 ? 3.033 21.734 22.391 1 98.31 84 ASN B CA 1
ATOM 4735 C C . ASN B 1 84 ? 2.408 22.531 23.531 1 98.31 84 ASN B C 1
ATOM 4737 O O . ASN B 1 84 ? 1.254 22.953 23.438 1 98.31 84 ASN B O 1
ATOM 4741 N N . GLU B 1 85 ? 3.201 22.75 24.531 1 97.69 85 GLU B N 1
ATOM 4742 C CA . GLU B 1 85 ? 2.746 23.469 25.719 1 97.69 85 GLU B CA 1
ATOM 4743 C C . GLU B 1 85 ? 2.43 24.922 25.375 1 97.69 85 GLU B C 1
ATOM 4745 O O . GLU B 1 85 ? 1.407 25.453 25.812 1 97.69 85 GLU B O 1
ATOM 4750 N N . LEU B 1 86 ? 3.283 25.484 24.641 1 98.38 86 LEU B N 1
ATOM 4751 C CA . LEU B 1 86 ? 3.131 26.891 24.281 1 98.38 86 LEU B CA 1
ATOM 4752 C C . LEU B 1 86 ? 1.792 27.141 23.594 1 98.38 86 LEU B C 1
ATOM 4754 O O . LEU B 1 86 ? 1.016 28 24.016 1 98.38 86 LEU B O 1
ATOM 4758 N N . TYR B 1 87 ? 1.49 26.391 22.594 1 98.25 87 TYR B N 1
ATOM 4759 C CA . TYR B 1 87 ? 0.312 26.688 21.781 1 98.25 87 TYR B CA 1
ATOM 4760 C C . TYR B 1 87 ? -0.96 26.234 22.484 1 98.25 87 TYR B C 1
ATOM 4762 O O . TYR B 1 87 ? -2.039 26.781 22.25 1 98.25 87 TYR B O 1
ATOM 4770 N N . ALA B 1 88 ? -0.823 25.203 23.375 1 97.88 88 ALA B N 1
ATOM 4771 C CA . ALA B 1 88 ? -1.943 24.906 24.266 1 97.88 88 ALA B CA 1
ATOM 4772 C C . ALA B 1 88 ? -2.293 26.109 25.125 1 97.88 88 ALA B C 1
ATOM 4774 O O . ALA B 1 88 ? -3.463 26.484 25.234 1 97.88 88 ALA B O 1
ATOM 4775 N N . LYS B 1 89 ? -1.279 26.766 25.688 1 97.62 89 LYS B N 1
ATOM 4776 C CA . LYS B 1 89 ? -1.487 27.906 26.562 1 97.62 89 LYS B CA 1
ATOM 4777 C C . LYS B 1 89 ? -1.987 29.109 25.781 1 97.62 89 LYS B C 1
ATOM 4779 O O . LYS B 1 89 ? -2.863 29.844 26.25 1 97.62 89 LYS B O 1
ATOM 4784 N N . VAL B 1 90 ? -1.433 29.297 24.641 1 98.06 90 VAL B N 1
ATOM 4785 C CA . VAL B 1 90 ? -1.834 30.422 23.812 1 98.06 90 VAL B CA 1
ATOM 4786 C C . VAL B 1 90 ? -3.305 30.281 23.422 1 98.06 90 VAL B C 1
ATOM 4788 O O . VAL B 1 90 ? -4.066 31.25 23.484 1 98.06 90 VAL B O 1
ATOM 4791 N N . ALA B 1 91 ? -3.719 29.109 23.031 1 97.5 91 ALA B N 1
ATOM 4792 C CA . ALA B 1 91 ? -5.094 28.859 22.594 1 97.5 91 ALA B CA 1
ATOM 4793 C C . ALA B 1 91 ? -6.07 29.062 23.75 1 97.5 91 ALA B C 1
ATOM 4795 O O . ALA B 1 91 ? -7.238 29.391 23.531 1 97.5 91 ALA B O 1
ATOM 4796 N N . MET B 1 92 ? -5.578 28.922 24.984 1 96.31 92 MET B N 1
ATOM 4797 C CA . MET B 1 92 ? -6.434 29.031 26.172 1 96.31 92 MET B CA 1
ATOM 4798 C C . MET B 1 92 ? -6.469 30.453 26.703 1 96.31 92 MET B C 1
ATOM 4800 O O . MET B 1 92 ? -7.258 30.766 27.594 1 96.31 92 MET B O 1
ATOM 4804 N N . ASP B 1 93 ? -5.609 31.312 26.188 1 97.12 93 ASP B N 1
ATOM 4805 C CA . ASP B 1 93 ? -5.559 32.688 26.641 1 97.12 93 ASP B CA 1
ATOM 4806 C C . ASP B 1 93 ? -6.402 33.594 25.75 1 97.12 93 ASP B C 1
ATOM 4808 O O . ASP B 1 93 ? -5.879 34.25 24.844 1 97.12 93 ASP B O 1
ATOM 4812 N N . ALA B 1 94 ? -7.641 33.719 26.078 1 95.94 94 ALA B N 1
ATOM 4813 C CA . ALA B 1 94 ? -8.609 34.438 25.266 1 95.94 94 ALA B CA 1
ATOM 4814 C C . ALA B 1 94 ? -8.234 35.906 25.141 1 95.94 94 ALA B C 1
ATOM 4816 O O . ALA B 1 94 ? -8.414 36.5 24.078 1 95.94 94 ALA B O 1
ATOM 4817 N N . GLU B 1 95 ? -7.797 36.438 26.188 1 96.44 95 GLU B N 1
ATOM 4818 C CA . GLU B 1 95 ? -7.43 37.844 26.188 1 96.44 95 GLU B CA 1
ATOM 4819 C C . GLU B 1 95 ? -6.246 38.094 25.25 1 96.44 95 GLU B C 1
ATOM 4821 O O . GLU B 1 95 ? -6.246 39.062 24.5 1 96.44 95 GLU B O 1
ATOM 4826 N N . PHE B 1 96 ? -5.258 37.312 25.375 1 96 96 PHE B N 1
ATOM 4827 C CA . PHE B 1 96 ? -4.09 37.406 24.516 1 96 96 PHE B CA 1
ATOM 4828 C C . PHE B 1 96 ? -4.492 37.312 23.047 1 96 96 PHE B C 1
ATOM 4830 O O . PHE B 1 96 ? -4.102 38.156 22.234 1 96 96 PHE B O 1
ATOM 4837 N N . LEU B 1 97 ? -5.297 36.344 22.609 1 95.94 97 LEU B N 1
ATOM 4838 C CA . LEU B 1 97 ? -5.707 36.125 21.234 1 95.94 97 LEU B CA 1
ATOM 4839 C C . LEU B 1 97 ? -6.551 37.281 20.719 1 95.94 97 LEU B C 1
ATOM 4841 O O . LEU B 1 97 ? -6.348 37.75 19.594 1 95.94 97 LEU B O 1
ATOM 4845 N N . SER B 1 98 ? -7.461 37.688 21.547 1 95.81 98 SER B N 1
ATOM 4846 C CA . SER B 1 98 ? -8.344 38.781 21.141 1 95.81 98 SER B CA 1
ATOM 4847 C C . SER B 1 98 ? -7.559 40.062 20.875 1 95.81 98 SER B C 1
ATOM 4849 O O . SER B 1 98 ? -7.824 40.781 19.906 1 95.81 98 SER B O 1
ATOM 4851 N N . THR B 1 99 ? -6.633 40.312 21.75 1 93.81 99 THR B N 1
ATOM 4852 C CA . THR B 1 99 ? -5.828 41.531 21.625 1 93.81 99 THR B CA 1
ATOM 4853 C C . THR B 1 99 ? -5.035 41.531 20.328 1 93.81 99 THR B C 1
ATOM 4855 O O . THR B 1 99 ? -4.945 42.531 19.641 1 93.81 99 THR B O 1
ATOM 4858 N N . ILE B 1 100 ? -4.5 40.438 19.969 1 91.94 100 ILE B N 1
ATOM 4859 C CA . ILE B 1 100 ? -3.656 40.312 18.797 1 91.94 100 ILE B CA 1
ATOM 4860 C C . ILE B 1 100 ? -4.52 40.375 17.531 1 91.94 100 ILE B C 1
ATOM 4862 O O . ILE B 1 100 ? -4.16 41.031 16.562 1 91.94 100 ILE B O 1
ATOM 4866 N N . LEU B 1 101 ? -5.645 39.719 17.5 1 91.44 101 LEU B N 1
ATOM 4867 C CA . LEU B 1 101 ? -6.402 39.5 16.266 1 91.44 101 LEU B CA 1
ATOM 4868 C C . LEU B 1 101 ? -7.328 40.688 15.992 1 91.44 101 LEU B C 1
ATOM 4870 O O . LEU B 1 101 ? -7.504 41.062 14.836 1 91.44 101 LEU B O 1
ATOM 4874 N N . GLU B 1 102 ? -7.938 41.219 16.969 1 87.62 102 GLU B N 1
ATOM 4875 C CA . GLU B 1 102 ? -8.969 42.219 16.812 1 87.62 102 GLU B CA 1
ATOM 4876 C C . GLU B 1 102 ? -8.398 43.5 16.203 1 87.62 102 GLU B C 1
ATOM 4878 O O . GLU B 1 102 ? -9.086 44.219 15.453 1 87.62 102 GLU B O 1
ATOM 4883 N N . ASN B 1 103 ? -7.219 43.781 16.484 1 79.56 103 ASN B N 1
ATOM 4884 C CA . ASN B 1 103 ? -6.66 45.094 16.094 1 79.56 103 ASN B CA 1
ATOM 4885 C C . ASN B 1 103 ? -5.77 44.969 14.859 1 79.56 103 ASN B C 1
ATOM 4887 O O . ASN B 1 103 ? -5.102 45.906 14.469 1 79.56 103 ASN B O 1
ATOM 4891 N N . SER B 1 104 ? -5.785 43.844 14.281 1 82.81 104 SER B N 1
ATOM 4892 C CA . SER B 1 104 ? -4.844 43.656 13.18 1 82.81 104 SER B CA 1
ATOM 4893 C C . SER B 1 104 ? -5.449 42.812 12.062 1 82.81 104 SER B C 1
ATOM 4895 O O . SER B 1 104 ? -6.199 43.312 11.227 1 82.81 104 SER B O 1
ATOM 4897 N N . VAL B 1 105 ? -5.336 41.562 12.078 1 82.19 105 VAL B N 1
ATOM 4898 C CA . VAL B 1 105 ? -5.523 40.656 10.953 1 82.19 105 VAL B CA 1
ATOM 4899 C C . VAL B 1 105 ? -7 40.594 10.578 1 82.19 105 VAL B C 1
ATOM 4901 O O . VAL B 1 105 ? -7.344 40.375 9.414 1 82.19 105 VAL B O 1
ATOM 4904 N N . VAL B 1 106 ? -7.887 40.781 11.523 1 87.56 106 VAL B N 1
ATOM 4905 C CA . VAL B 1 106 ? -9.312 40.594 11.266 1 87.56 106 VAL B CA 1
ATOM 4906 C C . VAL B 1 106 ? -9.828 41.75 10.406 1 87.56 106 VAL B C 1
ATOM 4908 O O . VAL B 1 106 ? -10.859 41.594 9.734 1 87.56 106 VAL B O 1
ATOM 4911 N N . LYS B 1 107 ? -9.117 42.781 10.344 1 84.81 107 LYS B N 1
ATOM 4912 C CA . LYS B 1 107 ? -9.562 43.969 9.609 1 84.81 107 LYS B CA 1
ATOM 4913 C C . LYS B 1 107 ? -9.133 43.906 8.148 1 84.81 107 LYS B C 1
ATOM 4915 O O . LYS B 1 107 ? -9.688 44.594 7.297 1 84.81 107 LYS B O 1
ATOM 4920 N N . VAL B 1 108 ? -8.25 43.031 7.863 1 85.62 108 VAL B N 1
ATOM 4921 C CA . VAL B 1 108 ? -7.703 43.094 6.508 1 85.62 108 VAL B CA 1
ATOM 4922 C C . VAL B 1 108 ? -7.73 41.688 5.891 1 85.62 108 VAL B C 1
ATOM 4924 O O . VAL B 1 108 ? -7.438 41.531 4.703 1 85.62 108 VAL B O 1
ATOM 4927 N N . ASP B 1 109 ? -8.039 40.656 6.594 1 89.5 109 ASP B N 1
ATOM 4928 C CA . ASP B 1 109 ? -8.141 39.281 6.121 1 89.5 109 ASP B CA 1
ATOM 4929 C C . ASP B 1 109 ? -9.523 38.719 6.422 1 89.5 109 ASP B C 1
ATOM 4931 O O . ASP B 1 109 ? -9.812 38.344 7.562 1 89.5 109 ASP B O 1
ATOM 4935 N N . ASP B 1 110 ? -10.297 38.531 5.395 1 91.38 110 ASP B N 1
ATOM 4936 C CA . ASP B 1 110 ? -11.68 38.062 5.547 1 91.38 110 ASP B CA 1
ATOM 4937 C C . ASP B 1 110 ? -11.75 36.688 6.152 1 91.38 110 ASP B C 1
ATOM 4939 O O . ASP B 1 110 ? -12.648 36.375 6.934 1 91.38 110 ASP B O 1
ATOM 4943 N N . PHE B 1 111 ? -10.914 35.844 5.762 1 93.81 111 PHE B N 1
ATOM 4944 C CA . PHE B 1 111 ? -10.883 34.469 6.277 1 93.81 111 PHE B CA 1
ATOM 4945 C C . PHE B 1 111 ? -10.648 34.469 7.785 1 93.81 111 PHE B C 1
ATOM 4947 O O . PHE B 1 111 ? -11.375 33.812 8.531 1 93.81 111 PHE B O 1
ATOM 4954 N N . GLN B 1 112 ? -9.633 35.188 8.25 1 93.5 112 GLN B N 1
ATOM 4955 C CA . GLN B 1 112 ? -9.32 35.312 9.672 1 93.5 112 GLN B CA 1
ATOM 4956 C C . GLN B 1 112 ? -10.461 35.969 10.438 1 93.5 112 GLN B C 1
ATOM 4958 O O . GLN B 1 112 ? -10.734 35.594 11.586 1 93.5 112 GLN B O 1
ATOM 4963 N N . ARG B 1 113 ? -11.047 36.938 9.789 1 94.94 113 ARG B N 1
ATOM 4964 C CA . ARG B 1 113 ? -12.172 37.625 10.43 1 94.94 113 ARG B CA 1
ATOM 4965 C C . ARG B 1 113 ? -13.312 36.625 10.719 1 94.94 113 ARG B C 1
ATOM 4967 O O . ARG B 1 113 ? -13.875 36.656 11.812 1 94.94 113 ARG B O 1
ATOM 4974 N N . ARG B 1 114 ? -13.617 35.844 9.758 1 96.31 114 ARG B N 1
ATOM 4975 C CA . ARG B 1 114 ? -14.719 34.906 9.906 1 96.31 114 ARG B CA 1
ATOM 4976 C C . ARG B 1 114 ? -14.406 33.844 10.977 1 96.31 114 ARG B C 1
ATOM 4978 O O . ARG B 1 114 ? -15.273 33.5 11.781 1 96.31 114 ARG B O 1
ATOM 4985 N N . LEU B 1 115 ? -13.18 33.344 11.016 1 96.81 115 LEU B N 1
ATOM 4986 C CA . LEU B 1 115 ? -12.773 32.438 12.07 1 96.81 115 LEU B CA 1
ATOM 4987 C C . LEU B 1 115 ? -12.898 33.094 13.438 1 96.81 115 LEU B C 1
ATOM 4989 O O . LEU B 1 115 ? -13.383 32.469 14.391 1 96.81 115 LEU B O 1
ATOM 4993 N N . TYR B 1 116 ? -12.453 34.344 13.5 1 96.81 116 TYR B N 1
ATOM 4994 C CA . TYR B 1 116 ? -12.508 35.094 14.75 1 96.81 116 TYR B CA 1
ATOM 4995 C C . TYR B 1 116 ? -13.945 35.281 15.219 1 96.81 116 TYR B C 1
ATOM 4997 O O . TYR B 1 116 ? -14.234 35.125 16.406 1 96.81 116 TYR B O 1
ATOM 5005 N N . GLN B 1 117 ? -14.797 35.562 14.328 1 97.25 117 GLN B N 1
ATOM 5006 C CA . GLN B 1 117 ? -16.203 35.719 14.656 1 97.25 117 GLN B CA 1
ATOM 5007 C C . GLN B 1 117 ? -16.812 34.438 15.203 1 97.25 117 GLN B C 1
ATOM 5009 O O . GLN B 1 117 ? -17.609 34.469 16.141 1 97.25 117 GLN B O 1
ATOM 5014 N N . ILE B 1 118 ? -16.469 33.344 14.617 1 97.75 118 ILE B N 1
ATOM 5015 C CA . ILE B 1 118 ? -16.922 32.031 15.102 1 97.75 118 ILE B CA 1
ATOM 5016 C C . ILE B 1 118 ? -16.406 31.812 16.516 1 97.75 118 ILE B C 1
ATOM 5018 O O . ILE B 1 118 ? -17.156 31.391 17.406 1 97.75 118 ILE B O 1
ATOM 5022 N N . TRP B 1 119 ? -15.125 32.062 16.734 1 97.38 119 TRP B N 1
ATOM 5023 C CA . TRP B 1 119 ? -14.516 31.891 18.031 1 97.38 119 TRP B CA 1
ATOM 5024 C C . TRP B 1 119 ? -15.211 32.75 19.094 1 97.38 119 TRP B C 1
ATOM 5026 O O . TRP B 1 119 ? -15.539 32.25 20.172 1 97.38 119 TRP B O 1
ATOM 5036 N N . ARG B 1 120 ? -15.516 34 18.781 1 96.31 120 ARG B N 1
ATOM 5037 C CA . ARG B 1 120 ? -16.172 34.906 19.703 1 96.31 120 ARG B CA 1
ATOM 5038 C C . ARG B 1 120 ? -17.578 34.438 20.031 1 96.31 120 ARG B C 1
ATOM 5040 O O . ARG B 1 120 ? -18.016 34.531 21.188 1 96.31 120 ARG B O 1
ATOM 5047 N N . ALA B 1 121 ? -18.234 34 19 1 96.94 121 ALA B N 1
ATOM 5048 C CA . ALA B 1 121 ? -19.609 33.531 19.203 1 96.94 121 ALA B CA 1
ATOM 5049 C C . ALA B 1 121 ? -19.641 32.375 20.188 1 96.94 121 ALA B C 1
ATOM 5051 O O . ALA B 1 121 ? -20.469 32.344 21.094 1 96.94 121 ALA B O 1
ATOM 5052 N N . VAL B 1 122 ? -18.781 31.469 20.016 1 96.25 122 VAL B N 1
ATOM 5053 C CA . VAL B 1 122 ? -18.75 30.281 20.859 1 96.25 122 VAL B CA 1
ATOM 5054 C C . VAL B 1 122 ? -18.312 30.672 22.281 1 96.25 122 VAL B C 1
ATOM 5056 O O . VAL B 1 122 ? -18.844 30.141 23.266 1 96.25 122 VAL B O 1
ATOM 5059 N N . LEU B 1 123 ? -17.359 31.562 22.391 1 93.88 123 LEU B N 1
ATOM 5060 C CA . LEU B 1 123 ? -16.891 32.031 23.688 1 93.88 123 LEU B CA 1
ATOM 5061 C C . LEU B 1 123 ? -18.016 32.719 24.469 1 93.88 123 LEU B C 1
ATOM 5063 O O . LEU B 1 123 ? -18.172 32.5 25.672 1 93.88 123 LEU B O 1
ATOM 5067 N N . GLU B 1 124 ? -18.75 33.469 23.812 1 94.69 124 GLU B N 1
ATOM 5068 C CA . GLU B 1 124 ? -19.828 34.219 24.438 1 94.69 124 GLU B CA 1
ATOM 5069 C C . GLU B 1 124 ? -20.969 33.312 24.875 1 94.69 124 GLU B C 1
ATOM 5071 O O . GLU B 1 124 ? -21.562 33.5 25.938 1 94.69 124 GLU B O 1
ATOM 5076 N N . GLU B 1 125 ? -21.266 32.375 24.047 1 93.25 125 GLU B N 1
ATOM 5077 C CA . GLU B 1 125 ? -22.344 31.422 24.344 1 93.25 125 GLU B CA 1
ATOM 5078 C C . GLU B 1 125 ? -21.938 30.453 25.453 1 93.25 125 GLU B C 1
ATOM 5080 O O . GLU B 1 125 ? -22.797 29.891 26.125 1 93.25 125 GLU B O 1
ATOM 5085 N N . GLY B 1 126 ? -20.688 30.297 25.734 1 86.56 126 GLY B N 1
ATOM 5086 C CA . GLY B 1 126 ? -20.172 29.25 26.594 1 86.56 126 GLY B CA 1
ATOM 5087 C C . GLY B 1 126 ? -19.953 27.938 25.891 1 86.56 126 GLY B C 1
ATOM 5088 O O . GLY B 1 126 ? -20.891 27.359 25.328 1 86.56 126 GLY B O 1
ATOM 5089 N N . GLY B 1 127 ? -18.797 27.516 25.812 1 80.88 127 GLY B N 1
ATOM 5090 C CA . GLY B 1 127 ? -18.422 26.312 25.078 1 80.88 127 GLY B CA 1
ATOM 5091 C C . GLY B 1 127 ? -19.031 25.047 25.672 1 80.88 127 GLY B C 1
ATOM 5092 O O . GLY B 1 127 ? -19.234 24.969 26.891 1 80.88 127 GLY B O 1
ATOM 5093 N N . SER B 1 128 ? -19.344 24.125 24.797 1 87.62 128 SER B N 1
ATOM 5094 C CA . SER B 1 128 ? -19.906 22.859 25.219 1 87.62 128 SER B CA 1
ATOM 5095 C C . SER B 1 128 ? -18.828 21.828 25.547 1 87.62 128 SER B C 1
ATOM 5097 O O . SER B 1 128 ? -19.062 20.875 26.281 1 87.62 128 SER B O 1
ATOM 5099 N N . GLN B 1 129 ? -17.703 21.969 24.969 1 93 129 GLN B N 1
ATOM 5100 C CA . GLN B 1 129 ? -16.578 21.078 25.156 1 93 129 GLN B CA 1
ATOM 5101 C C . GLN B 1 129 ? -15.367 21.812 25.719 1 93 129 GLN B C 1
ATOM 5103 O O . GLN B 1 129 ? -14.75 22.625 25.031 1 93 129 GLN B O 1
ATOM 5108 N N . PRO B 1 130 ? -14.984 21.469 26.922 1 93.25 130 PRO B N 1
ATOM 5109 C CA . PRO B 1 130 ? -13.898 22.219 27.547 1 93.25 130 PRO B CA 1
ATOM 5110 C C . PRO B 1 130 ? -12.523 21.844 27 1 93.25 130 PRO B C 1
ATOM 5112 O O . PRO B 1 130 ? -11.547 22.562 27.203 1 93.25 130 PRO B O 1
ATOM 5115 N N . MET B 1 131 ? -12.453 20.641 26.328 1 96.38 131 MET B N 1
ATOM 5116 C CA . MET B 1 131 ? -11.164 20.125 25.875 1 96.38 131 MET B CA 1
ATOM 5117 C C . MET B 1 131 ? -10.977 20.375 24.375 1 96.38 131 MET B C 1
ATOM 5119 O O . MET B 1 131 ? -11.953 20.438 23.625 1 96.38 131 MET B O 1
ATOM 5123 N N . GLN B 1 132 ? -9.805 20.562 23.938 1 97 132 GLN B N 1
ATOM 5124 C CA . GLN B 1 132 ? -9.422 20.672 22.531 1 97 132 GLN B CA 1
ATOM 5125 C C . GLN B 1 132 ? -8.188 19.828 22.234 1 97 132 GLN B C 1
ATOM 5127 O O . GLN B 1 132 ? -7.438 19.469 23.141 1 97 132 GLN B O 1
ATOM 5132 N N . LEU B 1 133 ? -8.016 19.422 21.016 1 98.75 133 LEU B N 1
ATOM 5133 C CA . LEU B 1 133 ? -6.879 18.625 20.578 1 98.75 133 LEU B CA 1
ATOM 5134 C C . LEU B 1 133 ? -6.082 19.359 19.5 1 98.75 133 LEU B C 1
ATOM 5136 O O . LEU B 1 133 ? -6.664 19.969 18.594 1 98.75 133 LEU B O 1
ATOM 5140 N N . GLY B 1 134 ? -4.758 19.391 19.688 1 98.75 134 GLY B N 1
ATOM 5141 C CA . GLY B 1 134 ? -3.863 19.859 18.641 1 98.75 134 GLY B CA 1
ATOM 5142 C C . GLY B 1 134 ? -2.996 18.766 18.062 1 98.75 134 GLY B C 1
ATOM 5143 O O . GLY B 1 134 ? -2.43 17.953 18.797 1 98.75 134 GLY B O 1
ATOM 5144 N N . LEU B 1 135 ? -2.959 18.609 16.797 1 98.81 135 LEU B N 1
ATOM 5145 C CA . LEU B 1 135 ? -1.94 17.906 16.016 1 98.81 135 LEU B CA 1
ATOM 5146 C C . LEU B 1 135 ? -1.013 18.891 15.312 1 98.81 135 LEU B C 1
ATOM 5148 O O . LEU B 1 135 ? -1.432 19.594 14.391 1 98.81 135 LEU B O 1
ATOM 5152 N N . PHE B 1 136 ? 0.221 18.859 15.758 1 98.69 136 PHE B N 1
ATOM 5153 C CA . PHE B 1 136 ? 1.112 19.969 15.445 1 98.69 136 PHE B CA 1
ATOM 5154 C C . PHE B 1 136 ? 2.287 19.5 14.594 1 98.69 136 PHE B C 1
ATOM 5156 O O . PHE B 1 136 ? 2.594 18.312 14.555 1 98.69 136 PHE B O 1
ATOM 5163 N N . ARG B 1 137 ? 2.873 20.422 13.906 1 98.38 137 ARG B N 1
ATOM 5164 C CA . ARG B 1 137 ? 4.191 20.25 13.305 1 98.38 137 ARG B CA 1
ATOM 5165 C C . ARG B 1 137 ? 4.992 21.547 13.375 1 98.38 137 ARG B C 1
ATOM 5167 O O . ARG B 1 137 ? 4.492 22.625 13 1 98.38 137 ARG B O 1
ATOM 5174 N N . SER B 1 138 ? 6.148 21.516 13.883 1 98.12 138 SER B N 1
ATOM 5175 C CA . SER B 1 138 ? 7.082 22.641 13.891 1 98.12 138 SER B CA 1
ATOM 5176 C C . SER B 1 138 ? 8.156 22.469 12.828 1 98.12 138 SER B C 1
ATOM 5178 O O . SER B 1 138 ? 8.898 21.484 12.836 1 98.12 138 SER B O 1
ATOM 5180 N N . ASP B 1 139 ? 8.25 23.422 11.945 1 96.44 139 ASP B N 1
ATOM 5181 C CA . ASP B 1 139 ? 9.148 23.312 10.797 1 96.44 139 ASP B CA 1
ATOM 5182 C C . ASP B 1 139 ? 10.398 24.172 11.008 1 96.44 139 ASP B C 1
ATOM 5184 O O . ASP B 1 139 ? 10.312 25.297 11.508 1 96.44 139 ASP B O 1
ATOM 5188 N N . TYR B 1 140 ? 11.562 23.609 10.617 1 97.19 140 TYR B N 1
ATOM 5189 C CA . TYR B 1 140 ? 12.844 24.25 10.82 1 97.19 140 TYR B CA 1
ATOM 5190 C C . TYR B 1 140 ? 13.703 24.188 9.562 1 97.19 140 TYR B C 1
ATOM 5192 O O . TYR B 1 140 ? 13.57 23.25 8.773 1 97.19 140 TYR B O 1
ATOM 5200 N N . LEU B 1 141 ? 14.555 25.109 9.438 1 95.31 141 LEU B N 1
ATOM 5201 C CA . LEU B 1 141 ? 15.664 25.078 8.484 1 95.31 141 LEU B CA 1
ATOM 5202 C C . LEU B 1 141 ? 17 25.219 9.195 1 95.31 141 LEU B C 1
ATOM 5204 O O . LEU B 1 141 ? 17.062 25.734 10.312 1 95.31 141 LEU B O 1
ATOM 5208 N N . MET B 1 142 ? 17.984 24.672 8.523 1 93.25 142 MET B N 1
ATOM 5209 C CA . MET B 1 142 ? 19.344 24.969 8.969 1 93.25 142 MET B CA 1
ATOM 5210 C C . MET B 1 142 ? 19.75 26.391 8.578 1 93.25 142 MET B C 1
ATOM 5212 O O . MET B 1 142 ? 19.438 26.844 7.473 1 93.25 142 MET B O 1
ATOM 5216 N N . HIS B 1 143 ? 20.375 27.047 9.469 1 93.88 143 HIS B N 1
ATOM 5217 C CA . HIS B 1 143 ? 20.844 28.406 9.258 1 93.88 143 HIS B CA 1
ATOM 5218 C C . HIS B 1 143 ? 22.328 28.531 9.539 1 93.88 143 HIS B C 1
ATOM 5220 O O . HIS B 1 143 ? 22.797 28.156 10.625 1 93.88 143 HIS B O 1
ATOM 5226 N N . ALA B 1 144 ? 23.031 29.016 8.555 1 91.62 144 ALA B N 1
ATOM 5227 C CA . ALA B 1 144 ? 24.438 29.359 8.781 1 91.62 144 ALA B CA 1
ATOM 5228 C C . ALA B 1 144 ? 24.562 30.766 9.359 1 91.62 144 ALA B C 1
ATOM 5230 O O . ALA B 1 144 ? 24.266 31.75 8.68 1 91.62 144 ALA B O 1
ATOM 5231 N N . ASN B 1 145 ? 25.062 30.812 10.562 1 90.06 145 ASN B N 1
ATOM 5232 C CA . ASN B 1 145 ? 25.188 32.125 11.188 1 90.06 145 ASN B CA 1
ATOM 5233 C C . ASN B 1 145 ? 26.422 32.844 10.68 1 90.06 145 ASN B C 1
ATOM 5235 O O . ASN B 1 145 ? 27.062 32.406 9.719 1 90.06 145 ASN B O 1
ATOM 5239 N N . ALA B 1 146 ? 26.609 34 11.305 1 86.5 146 ALA B N 1
ATOM 5240 C CA . ALA B 1 146 ? 27.703 34.875 10.836 1 86.5 146 ALA B CA 1
ATOM 5241 C C . ALA B 1 146 ? 29.047 34.156 10.984 1 86.5 146 ALA B C 1
ATOM 5243 O O . ALA B 1 146 ? 30.016 34.5 10.289 1 86.5 146 ALA B O 1
ATOM 5244 N N . ARG B 1 147 ? 29.328 33.156 11.945 1 88.25 147 ARG B N 1
ATOM 5245 C CA . ARG B 1 147 ? 30.562 32.406 12.156 1 88.25 147 ARG B CA 1
ATOM 5246 C C . ARG B 1 147 ? 30.547 31.109 11.367 1 88.25 147 ARG B C 1
ATOM 5248 O O . ARG B 1 147 ? 31.359 30.219 11.625 1 88.25 147 ARG B O 1
ATOM 5255 N N . ASP B 1 148 ? 29.484 30.922 10.578 1 83.69 148 ASP B N 1
ATOM 5256 C CA . ASP B 1 148 ? 29.312 29.766 9.711 1 83.69 148 ASP B CA 1
ATOM 5257 C C . ASP B 1 148 ? 29 28.516 10.523 1 83.69 148 ASP B C 1
ATOM 5259 O O . ASP B 1 148 ? 29.375 27.406 10.141 1 83.69 148 ASP B O 1
ATOM 5263 N N . GLU B 1 149 ? 28.469 28.797 11.656 1 90.69 149 GLU B N 1
ATOM 5264 C CA . GLU B 1 149 ? 27.938 27.688 12.453 1 90.69 149 GLU B CA 1
ATOM 5265 C C . GLU B 1 149 ? 26.484 27.406 12.109 1 90.69 149 GLU B C 1
ATOM 5267 O O . GLU B 1 149 ? 25.703 28.344 11.859 1 90.69 149 GLU B O 1
ATOM 5272 N N . LEU B 1 150 ? 26.172 26.125 12.078 1 92.38 150 LEU B N 1
ATOM 5273 C CA . LEU B 1 150 ? 24.812 25.75 11.719 1 92.38 150 LEU B CA 1
ATOM 5274 C C . LEU B 1 150 ? 23.906 25.766 12.945 1 92.38 150 LEU B C 1
ATOM 5276 O O . LEU B 1 150 ? 24.266 25.234 14 1 92.38 150 LEU B O 1
ATOM 5280 N N . GLU B 1 151 ? 22.859 26.453 12.852 1 94.75 151 GLU B N 1
ATOM 5281 C CA . GLU B 1 151 ? 21.828 26.516 13.891 1 94.75 151 GLU B CA 1
ATOM 5282 C C . GLU B 1 151 ? 20.453 26.188 13.32 1 94.75 151 GLU B C 1
ATOM 5284 O O . GLU B 1 151 ? 20.266 26.141 12.102 1 94.75 151 GLU B O 1
ATOM 5289 N N . LEU B 1 152 ? 19.562 25.922 14.203 1 95.56 152 LEU B N 1
ATOM 5290 C CA . LEU B 1 152 ? 18.188 25.641 13.828 1 95.56 152 LEU B CA 1
ATOM 5291 C C . LEU B 1 152 ? 17.344 26.922 13.859 1 95.56 152 LEU B C 1
ATOM 5293 O O . LEU B 1 152 ? 17.328 27.625 14.867 1 95.56 152 LEU B O 1
ATOM 5297 N N . GLN B 1 153 ? 16.719 27.219 12.797 1 96.25 153 GLN B N 1
ATOM 5298 C CA . GLN B 1 153 ? 15.773 28.328 12.766 1 96.25 153 GLN B CA 1
ATOM 5299 C C . GLN B 1 153 ? 14.375 27.859 12.406 1 96.25 153 GLN B C 1
ATOM 5301 O O . GLN B 1 153 ? 14.203 27.078 11.477 1 96.25 153 GLN B O 1
ATOM 5306 N N . GLN B 1 154 ? 13.445 28.297 13.125 1 95.69 154 GLN B N 1
ATOM 5307 C CA . GLN B 1 154 ? 12.062 27.875 12.938 1 95.69 154 GLN B CA 1
ATOM 5308 C C . GLN B 1 154 ? 11.398 28.641 11.797 1 95.69 154 GLN B C 1
ATOM 5310 O O . GLN B 1 154 ? 11.5 29.859 11.727 1 95.69 154 GLN B O 1
ATOM 5315 N N . VAL B 1 155 ? 10.773 27.953 10.898 1 91.81 155 VAL B N 1
ATOM 5316 C CA . VAL B 1 155 ? 10.078 28.516 9.75 1 91.81 155 VAL B CA 1
ATOM 5317 C C . VAL B 1 155 ? 8.641 28.859 10.133 1 91.81 155 VAL B C 1
ATOM 5319 O O . VAL B 1 155 ? 8.148 29.953 9.82 1 91.81 155 VAL B O 1
ATOM 5322 N N . GLU B 1 156 ? 7.988 27.906 10.773 1 92.88 156 GLU B N 1
ATOM 5323 C CA . GLU B 1 156 ? 6.59 28.094 11.156 1 92.88 156 GLU B CA 1
ATOM 5324 C C . GLU B 1 156 ? 6.117 26.953 12.055 1 92.88 156 GLU B C 1
ATOM 5326 O O . GLU B 1 156 ? 6.801 25.938 12.195 1 92.88 156 GLU B O 1
ATOM 5331 N N . PHE B 1 157 ? 5.031 27.234 12.703 1 96.19 157 PHE B N 1
ATOM 5332 C CA . PHE B 1 157 ? 4.324 26.234 13.492 1 96.19 157 PHE B CA 1
ATOM 5333 C C . PHE B 1 157 ? 2.936 25.984 12.922 1 96.19 157 PHE B C 1
ATOM 5335 O O . PHE B 1 157 ? 2.156 26.922 12.719 1 96.19 157 PHE B O 1
ATOM 5342 N N . ASN B 1 158 ? 2.627 24.703 12.609 1 96.12 158 ASN B N 1
ATOM 5343 C CA . ASN B 1 158 ? 1.351 24.328 12.016 1 96.12 158 ASN B CA 1
ATOM 5344 C C . ASN B 1 158 ? 0.405 23.719 13.055 1 96.12 158 ASN B C 1
ATOM 5346 O O . ASN B 1 158 ? 0.723 22.703 13.68 1 96.12 158 ASN B O 1
ATOM 5350 N N . THR B 1 159 ? -0.777 24.312 13.164 1 97.75 159 THR B N 1
ATOM 5351 C CA . THR B 1 159 ? -1.746 23.844 14.141 1 97.75 159 THR B CA 1
ATOM 5352 C C . THR B 1 159 ? -2.922 23.156 13.453 1 97.75 159 THR B C 1
ATOM 5354 O O . THR B 1 159 ? -3.789 22.578 14.117 1 97.75 159 THR B O 1
ATOM 5357 N N . ILE B 1 160 ? -2.982 23.219 12.148 1 96.38 160 ILE B N 1
ATOM 5358 C CA . ILE B 1 160 ? -4.09 22.609 11.422 1 96.38 160 ILE B CA 1
ATOM 5359 C C . ILE B 1 160 ? -3.562 21.891 10.188 1 96.38 160 ILE B C 1
ATOM 5361 O O . ILE B 1 160 ? -2.654 22.375 9.516 1 96.38 160 ILE B O 1
ATOM 5365 N N . ALA B 1 161 ? -4.094 20.75 9.953 1 93.38 161 ALA B N 1
ATOM 5366 C CA . ALA B 1 161 ? -3.83 19.953 8.758 1 93.38 161 ALA B CA 1
ATOM 5367 C C . ALA B 1 161 ? -2.334 19.719 8.57 1 93.38 161 ALA B C 1
ATOM 5369 O O . ALA B 1 161 ? -1.793 19.938 7.488 1 93.38 161 ALA B O 1
ATOM 5370 N N . ALA B 1 162 ? -1.664 19.453 9.695 1 93.62 162 ALA B N 1
ATOM 5371 C CA . ALA B 1 162 ? -0.258 19.062 9.617 1 93.62 162 ALA B CA 1
ATOM 5372 C C . ALA B 1 162 ? -0.099 17.719 8.906 1 93.62 162 ALA B C 1
ATOM 5374 O O . ALA B 1 162 ? -0.045 16.672 9.555 1 93.62 162 ALA B O 1
ATOM 5375 N N . SER B 1 163 ? 0.106 17.75 7.637 1 93.38 163 SER B N 1
ATOM 5376 C CA . SER B 1 163 ? 0.033 16.578 6.77 1 93.38 163 SER B CA 1
ATOM 5377 C C . SER B 1 163 ? 1.364 15.828 6.73 1 93.38 163 SER B C 1
ATOM 5379 O O . SER B 1 163 ? 2.338 16.266 7.355 1 93.38 163 SER B O 1
ATOM 5381 N N . PHE B 1 164 ? 1.341 14.641 6.152 1 96.88 164 PHE B N 1
ATOM 5382 C CA . PHE B 1 164 ? 2.467 13.828 5.711 1 96.88 164 PHE B CA 1
ATOM 5383 C C . PHE B 1 164 ? 3.012 12.984 6.855 1 96.88 164 PHE B C 1
ATOM 5385 O O . PHE B 1 164 ? 4.07 12.367 6.73 1 96.88 164 PHE B O 1
ATOM 5392 N N . GLY B 1 165 ? 2.312 13.023 8.008 1 98.19 165 GLY B N 1
ATOM 5393 C CA . GLY B 1 165 ? 2.762 12.172 9.094 1 98.19 165 GLY B CA 1
ATOM 5394 C C . GLY B 1 165 ? 2.867 10.711 8.695 1 98.19 165 GLY B C 1
ATOM 5395 O O . GLY B 1 165 ? 3.824 10.023 9.07 1 98.19 165 GLY B O 1
ATOM 5396 N N . ALA B 1 166 ? 1.916 10.258 7.961 1 98.38 166 ALA B N 1
ATOM 5397 C CA . ALA B 1 166 ? 1.912 8.859 7.535 1 98.38 166 ALA B CA 1
ATOM 5398 C C . ALA B 1 166 ? 2.926 8.625 6.422 1 98.38 166 ALA B C 1
ATOM 5400 O O . ALA B 1 166 ? 3.691 7.656 6.465 1 98.38 166 ALA B O 1
ATOM 5401 N N . LEU B 1 167 ? 2.955 9.438 5.395 1 98.44 167 LEU B N 1
ATOM 5402 C CA . LEU B 1 167 ? 3.809 9.227 4.23 1 98.44 167 LEU B CA 1
ATOM 5403 C C . LEU B 1 167 ? 5.281 9.344 4.605 1 98.44 167 LEU B C 1
ATOM 5405 O O . LEU B 1 167 ? 6.125 8.633 4.055 1 98.44 167 LEU B O 1
ATOM 5409 N N . CYS B 1 168 ? 5.609 10.312 5.488 1 98.69 168 CYS B N 1
ATOM 5410 C CA . CYS B 1 168 ? 7.012 10.414 5.875 1 98.69 168 CYS B CA 1
ATOM 5411 C C . CYS B 1 168 ? 7.449 9.195 6.68 1 98.69 168 CYS B C 1
ATOM 5413 O O . CYS B 1 168 ? 8.602 8.766 6.59 1 98.69 168 CYS B O 1
ATOM 5415 N N . THR B 1 169 ? 6.539 8.609 7.516 1 98.81 169 THR B N 1
ATOM 5416 C CA . THR B 1 169 ? 6.824 7.352 8.188 1 98.81 169 THR B CA 1
ATOM 5417 C C . THR B 1 169 ? 7.117 6.25 7.172 1 98.81 169 THR B C 1
ATOM 5419 O O . THR B 1 169 ? 8.086 5.504 7.32 1 98.81 169 THR B O 1
ATOM 5422 N N . ARG B 1 170 ? 6.328 6.172 6.145 1 98.56 170 ARG B N 1
ATOM 5423 C CA . ARG B 1 170 ? 6.484 5.152 5.113 1 98.56 170 ARG B CA 1
ATOM 5424 C C . ARG B 1 170 ? 7.742 5.395 4.289 1 98.56 170 ARG B C 1
ATOM 5426 O O . ARG B 1 170 ? 8.398 4.449 3.844 1 98.56 170 ARG B O 1
ATOM 5433 N N . ALA B 1 171 ? 8.055 6.664 4.023 1 98.62 171 ALA B N 1
ATOM 5434 C CA . ALA B 1 171 ? 9.297 6.984 3.326 1 98.62 171 ALA B CA 1
ATOM 5435 C C . ALA B 1 171 ? 10.508 6.512 4.121 1 98.62 171 ALA B C 1
ATOM 5437 O O . ALA B 1 171 ? 11.461 5.965 3.553 1 98.62 171 ALA B O 1
ATOM 5438 N N . SER B 1 172 ? 10.477 6.781 5.422 1 98.69 172 SER B N 1
ATOM 5439 C CA . SER B 1 172 ? 11.539 6.289 6.285 1 98.69 172 SER B CA 1
ATOM 5440 C C . SER B 1 172 ? 11.648 4.77 6.219 1 98.69 172 SER B C 1
ATOM 5442 O O . SER B 1 172 ? 12.75 4.223 6.156 1 98.69 172 SER B O 1
ATOM 5444 N N . ASN B 1 173 ? 10.5 4.055 6.27 1 98.12 173 ASN B N 1
ATOM 5445 C CA . ASN B 1 173 ? 10.508 2.604 6.133 1 98.12 173 ASN B CA 1
ATOM 5446 C C . ASN B 1 173 ? 11.141 2.166 4.816 1 98.12 173 ASN B C 1
ATOM 5448 O O . ASN B 1 173 ? 11.859 1.171 4.77 1 98.12 173 ASN B O 1
ATOM 5452 N N . MET B 1 174 ? 10.797 2.85 3.754 1 98.31 174 MET B N 1
ATOM 5453 C CA . MET B 1 174 ? 11.367 2.545 2.447 1 98.31 174 MET B CA 1
ATOM 5454 C C . MET B 1 174 ? 12.891 2.666 2.48 1 98.31 174 MET B C 1
ATOM 5456 O O . MET B 1 174 ? 13.602 1.796 1.973 1 98.31 174 MET B O 1
ATOM 5460 N N . HIS B 1 175 ? 13.43 3.734 3.072 1 98.5 175 HIS B N 1
ATOM 5461 C CA . HIS B 1 175 ? 14.875 3.93 3.162 1 98.5 175 HIS B CA 1
ATOM 5462 C C . HIS B 1 175 ? 15.523 2.842 4.008 1 98.5 175 HIS B C 1
ATOM 5464 O O . HIS B 1 175 ? 16.625 2.383 3.695 1 98.5 175 HIS B O 1
ATOM 5470 N N . HIS B 1 176 ? 14.883 2.467 5.102 1 97.38 176 HIS B N 1
ATOM 5471 C CA . HIS B 1 176 ? 15.391 1.368 5.914 1 97.38 176 HIS B CA 1
ATOM 5472 C C . HIS B 1 176 ? 15.414 0.064 5.125 1 97.38 176 HIS B C 1
ATOM 5474 O O . HIS B 1 176 ? 16.344 -0.74 5.273 1 97.38 176 HIS B O 1
ATOM 5480 N N . HIS B 1 177 ? 14.359 -0.146 4.348 1 96.12 177 HIS B N 1
ATOM 5481 C CA . HIS B 1 177 ? 14.32 -1.316 3.477 1 96.12 177 HIS B CA 1
ATOM 5482 C C . HIS B 1 177 ? 15.492 -1.324 2.506 1 96.12 177 HIS B C 1
ATOM 5484 O O . HIS B 1 177 ? 16.156 -2.35 2.336 1 96.12 177 HIS B O 1
ATOM 5490 N N . LEU B 1 178 ? 15.727 -0.212 1.874 1 96.25 178 LEU B N 1
ATOM 5491 C CA . LEU B 1 178 ? 16.828 -0.105 0.926 1 96.25 178 LEU B CA 1
ATOM 5492 C C . LEU B 1 178 ? 18.172 -0.382 1.611 1 96.25 178 LEU B C 1
ATOM 5494 O O . LEU B 1 178 ? 19.031 -1.048 1.043 1 96.25 178 LEU B O 1
ATOM 5498 N N . LEU B 1 179 ? 18.297 0.143 2.857 1 95.12 179 LEU B N 1
ATOM 5499 C CA . LEU B 1 179 ? 19.516 -0.132 3.633 1 95.12 179 LEU B CA 1
ATOM 5500 C C . LEU B 1 179 ? 19.656 -1.628 3.889 1 95.12 179 LEU B C 1
ATOM 5502 O O . LEU B 1 179 ? 20.734 -2.191 3.68 1 95.12 179 LEU B O 1
ATOM 5506 N N . LYS B 1 180 ? 18.641 -2.238 4.293 1 90.38 180 LYS B N 1
ATOM 5507 C CA . LYS B 1 180 ? 18.641 -3.652 4.652 1 90.38 180 LYS B CA 1
ATOM 5508 C C . LYS B 1 180 ? 18.953 -4.527 3.443 1 90.38 180 LYS B C 1
ATOM 5510 O O . LYS B 1 180 ? 19.609 -5.566 3.576 1 90.38 180 LYS B O 1
ATOM 5515 N N . ASN B 1 181 ? 18.578 -4.09 2.256 1 88.31 181 ASN B N 1
ATOM 5516 C CA . ASN B 1 181 ? 18.734 -4.906 1.059 1 88.31 181 ASN B CA 1
ATOM 5517 C C . ASN B 1 181 ? 20.078 -4.633 0.368 1 88.31 181 ASN B C 1
ATOM 5519 O O . ASN B 1 181 ? 20.297 -5.074 -0.762 1 88.31 181 ASN B O 1
ATOM 5523 N N . GLY B 1 182 ? 20.891 -3.812 0.938 1 88.81 182 GLY B N 1
ATOM 5524 C CA . GLY B 1 182 ? 22.25 -3.619 0.455 1 88.81 182 GLY B CA 1
ATOM 5525 C C . GLY B 1 182 ? 22.375 -2.512 -0.574 1 88.81 182 GLY B C 1
ATOM 5526 O O . GLY B 1 182 ? 23.406 -2.375 -1.234 1 88.81 182 GLY B O 1
ATOM 5527 N N . ALA B 1 183 ? 21.297 -1.721 -0.708 1 93.06 183 ALA B N 1
ATOM 5528 C CA . ALA B 1 183 ? 21.312 -0.632 -1.682 1 93.06 183 ALA B CA 1
ATOM 5529 C C . ALA B 1 183 ? 22.469 0.321 -1.416 1 93.06 183 ALA B C 1
ATOM 5531 O O . ALA B 1 183 ? 23.047 0.885 -2.352 1 93.06 183 ALA B O 1
ATOM 5532 N N . TYR B 1 184 ? 22.797 0.467 -0.105 1 94.44 184 TYR B N 1
ATOM 5533 C CA . TYR B 1 184 ? 23.797 1.461 0.277 1 94.44 184 TYR B CA 1
ATOM 5534 C C . TYR B 1 184 ? 25.109 0.793 0.681 1 94.44 184 TYR B C 1
ATOM 5536 O O . TYR B 1 184 ? 25.984 1.438 1.255 1 94.44 184 TYR B O 1
ATOM 5544 N N . ALA B 1 185 ? 25.297 -0.465 0.409 1 88.62 185 ALA B N 1
ATOM 5545 C CA . ALA B 1 185 ? 26.484 -1.2 0.832 1 88.62 185 ALA B CA 1
ATOM 5546 C C . ALA B 1 185 ? 27.734 -0.648 0.163 1 88.62 185 ALA B C 1
ATOM 5548 O O . ALA B 1 185 ? 27.781 -0.476 -1.058 1 88.62 185 ALA B O 1
ATOM 5549 N N . GLY B 1 186 ? 28.781 -0.379 1.001 1 87.69 186 GLY B N 1
ATOM 5550 C CA . GLY B 1 186 ? 30.078 0.044 0.498 1 87.69 186 GLY B CA 1
ATOM 5551 C C . GLY B 1 186 ? 30.094 1.475 -0.007 1 87.69 186 GLY B C 1
ATOM 5552 O O . GLY B 1 186 ? 31.016 1.889 -0.702 1 87.69 186 GLY B O 1
ATOM 5553 N N . VAL B 1 187 ? 29.047 2.229 0.308 1 91.44 187 VAL B N 1
ATOM 5554 C CA . VAL B 1 187 ? 28.906 3.555 -0.284 1 91.44 187 VAL B CA 1
ATOM 5555 C C . VAL B 1 187 ? 29.453 4.609 0.679 1 91.44 187 VAL B C 1
ATOM 5557 O O . VAL B 1 187 ? 30.234 5.477 0.282 1 91.44 187 VAL B O 1
ATOM 5560 N N . HIS B 1 188 ? 29.031 4.648 1.896 1 93.5 188 HIS B N 1
ATOM 5561 C CA . HIS B 1 188 ? 29.438 5.609 2.918 1 93.5 188 HIS B CA 1
ATOM 5562 C C . HIS B 1 188 ? 29.25 5.035 4.316 1 93.5 188 HIS B C 1
ATOM 5564 O O . HIS B 1 188 ? 28.234 4.391 4.598 1 93.5 188 HIS B O 1
ATOM 5570 N N . PRO B 1 189 ? 30.156 5.289 5.195 1 93.75 189 PRO B N 1
ATOM 5571 C CA . PRO B 1 189 ? 30.094 4.68 6.527 1 93.75 189 PRO B CA 1
ATOM 5572 C C . PRO B 1 189 ? 28.906 5.188 7.352 1 93.75 189 PRO B C 1
ATOM 5574 O O . PRO B 1 189 ? 28.422 4.477 8.234 1 93.75 189 PRO B O 1
ATOM 5577 N N . SER B 1 190 ? 28.406 6.402 7.039 1 95.25 190 SER B N 1
ATOM 5578 C CA . SER B 1 190 ? 27.312 6.965 7.824 1 95.25 190 SER B CA 1
ATOM 5579 C C . SER B 1 190 ? 25.984 6.312 7.469 1 95.25 190 SER B C 1
ATOM 5581 O O . SER B 1 190 ? 25 6.453 8.203 1 95.25 190 SER B O 1
ATOM 5583 N N . LEU B 1 191 ? 25.906 5.625 6.328 1 96.19 191 LEU B N 1
ATOM 5584 C CA . LEU B 1 191 ? 24.672 4.969 5.914 1 96.19 191 LEU B CA 1
ATOM 5585 C C . LEU B 1 191 ? 24.469 3.654 6.66 1 96.19 191 LEU B C 1
ATOM 5587 O O . LEU B 1 191 ? 24.719 2.58 6.109 1 96.19 191 LEU B O 1
ATOM 5591 N N . CYS B 1 192 ? 24.016 3.787 7.867 1 96.12 192 CYS B N 1
ATOM 5592 C CA . CYS B 1 192 ? 23.688 2.66 8.734 1 96.12 192 CYS B CA 1
ATOM 5593 C C . CYS B 1 192 ? 22.438 2.939 9.555 1 96.12 192 CYS B C 1
ATOM 5595 O O . CYS B 1 192 ? 22 4.086 9.656 1 96.12 192 CYS B O 1
ATOM 5597 N N . ALA B 1 193 ? 21.875 1.948 10.133 1 94.69 193 ALA B N 1
ATOM 5598 C CA . ALA B 1 193 ? 20.578 2.025 10.812 1 94.69 193 ALA B CA 1
ATOM 5599 C C . ALA B 1 193 ? 20.641 2.984 11.992 1 94.69 193 ALA B C 1
ATOM 5601 O O . ALA B 1 193 ? 19.672 3.686 12.281 1 94.69 193 ALA B O 1
ATOM 5602 N N . GLU B 1 194 ? 21.719 3.098 12.672 1 96.62 194 GLU B N 1
ATOM 5603 C CA . GLU B 1 194 ? 21.875 3.928 13.867 1 96.62 194 GLU B CA 1
ATOM 5604 C C . GLU B 1 194 ? 21.781 5.41 13.523 1 96.62 194 GLU B C 1
ATOM 5606 O O . GLU B 1 194 ? 21.406 6.223 14.375 1 96.62 194 GLU B O 1
ATOM 5611 N N . ASN B 1 195 ? 22.141 5.707 12.336 1 97.94 195 ASN B N 1
ATOM 5612 C CA . ASN B 1 195 ? 22.125 7.098 11.898 1 97.94 195 ASN B CA 1
ATOM 5613 C C . ASN B 1 195 ? 20.828 7.457 11.18 1 97.94 195 ASN B C 1
ATOM 5615 O O . ASN B 1 195 ? 20.703 8.562 10.648 1 97.94 195 ASN B O 1
ATOM 5619 N N . MET B 1 196 ? 19.922 6.59 11.094 1 97.88 196 MET B N 1
ATOM 5620 C CA . MET B 1 196 ? 18.594 6.809 10.516 1 97.88 196 MET B CA 1
ATOM 5621 C C . MET B 1 196 ? 17.5 6.684 11.57 1 97.88 196 MET B C 1
ATOM 5623 O O . MET B 1 196 ? 16.953 5.602 11.781 1 97.88 196 MET B O 1
ATOM 5627 N N . PRO B 1 197 ? 17.156 7.75 12.133 1 97.75 197 PRO B N 1
ATOM 5628 C CA . PRO B 1 197 ? 16.203 7.664 13.242 1 97.75 197 PRO B CA 1
ATOM 5629 C C . PRO B 1 197 ? 14.844 7.09 12.82 1 97.75 197 PRO B C 1
ATOM 5631 O O . PRO B 1 197 ? 14.391 7.336 11.695 1 97.75 197 PRO B O 1
ATOM 5634 N N . ARG B 1 198 ? 14.242 6.348 13.742 1 95.81 198 ARG B N 1
ATOM 5635 C CA . ARG B 1 198 ? 12.883 5.871 13.523 1 95.81 198 ARG B CA 1
ATOM 5636 C C . ARG B 1 198 ? 11.906 7.039 13.375 1 95.81 198 ARG B C 1
ATOM 5638 O O . ARG B 1 198 ? 12.07 8.078 14.016 1 95.81 198 ARG B O 1
ATOM 5645 N N . ASN B 1 199 ? 10.961 6.891 12.539 1 98.69 199 ASN B N 1
ATOM 5646 C CA . ASN B 1 199 ? 9.969 7.941 12.336 1 98.69 199 ASN B CA 1
ATOM 5647 C C . ASN B 1 199 ? 8.625 7.566 12.945 1 98.69 199 ASN B C 1
ATOM 5649 O O . ASN B 1 199 ? 7.855 6.809 12.359 1 98.69 199 ASN B O 1
ATOM 5653 N N . ASP B 1 200 ? 8.219 8.203 14.008 1 98.38 200 ASP B N 1
ATOM 5654 C CA . ASP B 1 200 ? 7.02 7.863 14.766 1 98.38 200 ASP B CA 1
ATOM 5655 C C . ASP B 1 200 ? 5.887 8.844 14.469 1 98.38 200 ASP B C 1
ATOM 5657 O O . ASP B 1 200 ? 4.957 8.992 15.273 1 98.38 200 ASP B O 1
ATOM 5661 N N . ALA B 1 201 ? 6.012 9.578 13.375 1 98.81 201 ALA B N 1
ATOM 5662 C CA . ALA B 1 201 ? 5.043 10.633 13.078 1 98.81 201 ALA B CA 1
ATOM 5663 C C . ALA B 1 201 ? 3.623 10.07 13.031 1 98.81 201 ALA B C 1
ATOM 5665 O O . ALA B 1 201 ? 2.719 10.602 13.68 1 98.81 201 ALA B O 1
ATOM 5666 N N . LEU B 1 202 ? 3.404 8.977 12.281 1 98.75 202 LEU B N 1
ATOM 5667 C CA . LEU B 1 202 ? 2.084 8.367 12.148 1 98.75 202 LEU B CA 1
ATOM 5668 C C . LEU B 1 202 ? 1.541 7.957 13.516 1 98.75 202 LEU B C 1
ATOM 5670 O O . LEU B 1 202 ? 0.404 8.281 13.859 1 98.75 202 LEU B O 1
ATOM 5674 N N . SER B 1 203 ? 2.332 7.273 14.305 1 98.44 203 SER B N 1
ATOM 5675 C CA . SER B 1 203 ? 1.909 6.785 15.617 1 98.44 203 SER B CA 1
ATOM 5676 C C . SER B 1 203 ? 1.576 7.941 16.547 1 98.44 203 SER B C 1
ATOM 5678 O O . SER B 1 203 ? 0.6 7.875 17.297 1 98.44 203 SER B O 1
ATOM 5680 N N . THR B 1 204 ? 2.383 8.984 16.484 1 98.75 204 THR B N 1
ATOM 5681 C CA . THR B 1 204 ? 2.164 10.148 17.344 1 98.75 204 THR B CA 1
ATOM 5682 C C . THR B 1 204 ? 0.807 10.781 17.047 1 98.75 204 THR B C 1
ATOM 5684 O O . THR B 1 204 ? 0.038 11.07 17.969 1 98.75 204 THR B O 1
ATOM 5687 N N . LEU B 1 205 ? 0.543 10.961 15.82 1 98.81 205 LEU B N 1
ATOM 5688 C CA . LEU B 1 205 ? -0.716 11.586 15.43 1 98.81 205 LEU B CA 1
ATOM 5689 C C . LEU B 1 205 ? -1.899 10.695 15.789 1 98.81 205 LEU B C 1
ATOM 5691 O O . LEU B 1 205 ? -2.914 11.172 16.297 1 98.81 205 LEU B O 1
ATOM 5695 N N . VAL B 1 206 ? -1.783 9.367 15.539 1 98.75 206 VAL B N 1
ATOM 5696 C CA . VAL B 1 206 ? -2.838 8.406 15.828 1 98.75 206 VAL B CA 1
ATOM 5697 C C . VAL B 1 206 ? -3.129 8.398 17.328 1 98.75 206 VAL B C 1
ATOM 5699 O O . VAL B 1 206 ? -4.289 8.43 17.75 1 98.75 206 VAL B O 1
ATOM 5702 N N . HIS B 1 207 ? -2.086 8.422 18.125 1 98.62 207 HIS B N 1
ATOM 5703 C CA . HIS B 1 207 ? -2.27 8.375 19.578 1 98.62 207 HIS B CA 1
ATOM 5704 C C . HIS B 1 207 ? -2.893 9.672 20.094 1 98.62 207 HIS B C 1
ATOM 5706 O O . HIS B 1 207 ? -3.66 9.648 21.062 1 98.62 207 HIS B O 1
ATOM 5712 N N . GLY B 1 208 ? -2.525 10.797 19.438 1 98.75 208 GLY B N 1
ATOM 5713 C CA . GLY B 1 208 ? -3.188 12.039 19.812 1 98.75 208 GLY B CA 1
ATOM 5714 C C . GLY B 1 208 ? -4.691 11.984 19.625 1 98.75 208 GLY B C 1
ATOM 5715 O O . GLY B 1 208 ? -5.449 12.344 20.531 1 98.75 208 GLY B O 1
ATOM 5716 N N . LEU B 1 209 ? -5.16 11.484 18.516 1 98.81 209 LEU B N 1
ATOM 5717 C CA . LEU B 1 209 ? -6.586 11.352 18.219 1 98.81 209 LEU B CA 1
ATOM 5718 C C . LEU B 1 209 ? -7.234 10.352 19.172 1 98.81 209 LEU B C 1
ATOM 5720 O O . LEU B 1 209 ? -8.352 10.578 19.656 1 98.81 209 LEU B O 1
ATOM 5724 N N . ALA B 1 210 ? -6.543 9.258 19.438 1 98.62 210 ALA B N 1
ATOM 5725 C CA . ALA B 1 210 ? -7.055 8.227 20.328 1 98.62 210 ALA B CA 1
ATOM 5726 C C . ALA B 1 210 ? -7.223 8.766 21.75 1 98.62 210 ALA B C 1
ATOM 5728 O O . ALA B 1 210 ? -8.195 8.438 22.438 1 98.62 210 ALA B O 1
ATOM 5729 N N . ASP B 1 211 ? -6.234 9.594 22.188 1 98.25 211 ASP B N 1
ATOM 5730 C CA . ASP B 1 211 ? -6.328 10.211 23.516 1 98.25 211 ASP B CA 1
ATOM 5731 C C . ASP B 1 211 ? -7.59 11.07 23.625 1 98.25 211 ASP B C 1
ATOM 5733 O O . ASP B 1 211 ? -8.289 11.008 24.641 1 98.25 211 ASP B O 1
ATOM 5737 N N . ALA B 1 212 ? -7.828 11.836 22.609 1 98.19 212 ALA B N 1
ATOM 5738 C CA . ALA B 1 212 ? -9.008 12.703 22.625 1 98.19 212 ALA B CA 1
ATOM 5739 C C . ALA B 1 212 ? -10.289 11.875 22.609 1 98.19 212 ALA B C 1
ATOM 5741 O O . ALA B 1 212 ? -11.242 12.195 23.328 1 98.19 212 ALA B O 1
ATOM 5742 N N . HIS B 1 213 ? -10.352 10.844 21.797 1 97.62 213 HIS B N 1
ATOM 5743 C CA . HIS B 1 213 ? -11.5 9.945 21.75 1 97.62 213 HIS B CA 1
ATOM 5744 C C . HIS B 1 213 ? -11.766 9.305 23.109 1 97.62 213 HIS B C 1
ATOM 5746 O O . HIS B 1 213 ? -12.906 9.266 23.578 1 97.62 213 HIS B O 1
ATOM 5752 N N . ARG B 1 214 ? -10.719 8.82 23.734 1 95.38 214 ARG B N 1
ATOM 5753 C CA . ARG B 1 214 ? -10.836 8.195 25.047 1 95.38 214 ARG B CA 1
ATOM 5754 C C . ARG B 1 214 ? -11.344 9.18 26.078 1 95.38 214 ARG B C 1
ATOM 5756 O O . ARG B 1 214 ? -12.172 8.828 26.938 1 95.38 214 ARG B O 1
ATOM 5763 N N . HIS B 1 215 ? -10.836 10.375 26.047 1 95.75 215 HIS B N 1
ATOM 5764 C CA . HIS B 1 215 ? -11.305 11.398 26.969 1 95.75 215 HIS B CA 1
ATOM 5765 C C . HIS B 1 215 ? -12.789 11.672 26.781 1 95.75 215 HIS B C 1
ATOM 5767 O O . HIS B 1 215 ? -13.539 11.75 27.766 1 95.75 215 HIS B O 1
ATOM 5773 N N . TYR B 1 216 ? -13.164 11.82 25.562 1 95.38 216 TYR B N 1
ATOM 5774 C CA . TYR B 1 216 ? -14.57 12.055 25.25 1 95.38 216 TYR B CA 1
ATOM 5775 C C . TYR B 1 216 ? -15.445 10.961 25.844 1 95.38 216 TYR B C 1
ATOM 5777 O O . TYR B 1 216 ? -16.484 11.242 26.453 1 95.38 216 TYR B O 1
ATOM 5785 N N . LEU B 1 217 ? -15.047 9.711 25.656 1 93.19 217 LEU B N 1
ATOM 5786 C CA . LEU B 1 217 ? -15.812 8.578 26.156 1 93.19 217 LEU B CA 1
ATOM 5787 C C . LEU B 1 217 ? -15.898 8.617 27.688 1 93.19 217 LEU B C 1
ATOM 5789 O O . LEU B 1 217 ? -16.906 8.211 28.266 1 93.19 217 LEU B O 1
ATOM 5793 N N . SER B 1 218 ? -14.828 9.078 28.281 1 89.38 218 SER B N 1
ATOM 5794 C CA . SER B 1 218 ? -14.773 9.109 29.75 1 89.38 218 SER B CA 1
ATOM 5795 C C . SER B 1 218 ? -15.719 10.164 30.312 1 89.38 218 SER B C 1
ATOM 5797 O O . SER B 1 218 ? -16.172 10.055 31.453 1 89.38 218 SER B O 1
ATOM 5799 N N . GLU B 1 219 ? -15.93 11.234 29.594 1 84.62 219 GLU B N 1
ATOM 5800 C CA . GLU B 1 219 ? -16.812 12.305 30.031 1 84.62 219 GLU B CA 1
ATOM 5801 C C . GLU B 1 219 ? -18.281 11.852 30.016 1 84.62 219 GLU B C 1
ATOM 5803 O O . GLU B 1 219 ? -19.078 12.289 30.844 1 84.62 219 GLU B O 1
ATOM 5808 N N . THR B 1 220 ? -18.547 11.234 28.844 1 69.19 220 THR B N 1
ATOM 5809 C CA . THR B 1 220 ? -19.953 10.914 28.609 1 69.19 220 THR B CA 1
ATOM 5810 C C . THR B 1 220 ? -20.375 9.703 29.422 1 69.19 220 THR B C 1
ATOM 5812 O O . THR B 1 220 ? -21.578 9.484 29.625 1 69.19 220 THR B O 1
ATOM 5815 N N . GLY B 1 221 ? -19.922 9.43 30.672 1 54.69 221 GLY B N 1
ATOM 5816 C CA . GLY B 1 221 ? -20.328 8.305 31.5 1 54.69 221 GLY B CA 1
ATOM 5817 C C . GLY B 1 221 ? -20.828 7.121 30.688 1 54.69 221 GLY B C 1
ATOM 5818 O O . GLY B 1 221 ? -21.078 7.25 29.484 1 54.69 221 GLY B O 1
ATOM 5819 N N . GLN B 1 222 ? -20.875 5.754 31.219 1 49.53 222 GLN B N 1
ATOM 5820 C CA . GLN B 1 222 ? -21.156 4.398 30.75 1 49.53 222 GLN B CA 1
ATOM 5821 C C . GLN B 1 222 ? -22.234 4.402 29.656 1 49.53 222 GLN B C 1
ATOM 5823 O O . GLN B 1 222 ? -21.938 4.113 28.5 1 49.53 222 GLN B O 1
ATOM 5828 N N . PRO B 1 223 ? -23.484 3.789 29.938 1 50.5 223 PRO B N 1
ATOM 5829 C CA . PRO B 1 223 ? -24.344 2.934 29.109 1 50.5 223 PRO B CA 1
ATOM 5830 C C . PRO B 1 223 ? -25.031 3.699 27.984 1 50.5 223 PRO B C 1
ATOM 5832 O O . PRO B 1 223 ? -25.828 3.119 27.234 1 50.5 223 PRO B O 1
ATOM 5835 N N . GLN B 1 224 ? -24.812 5.02 27.906 1 53.12 224 GLN B N 1
ATOM 5836 C CA . GLN B 1 224 ? -25.875 5.691 27.172 1 53.12 224 GLN B CA 1
ATOM 5837 C C . GLN B 1 224 ? -25.484 5.887 25.703 1 53.12 224 GLN B C 1
ATOM 5839 O O . GLN B 1 224 ? -26.234 6.492 24.938 1 53.12 224 GLN B O 1
ATOM 5844 N N . HIS B 1 225 ? -24.297 5.504 25.297 1 55.75 225 HIS B N 1
ATOM 5845 C CA . HIS B 1 225 ? -24.047 5.793 23.891 1 55.75 225 HIS B CA 1
ATOM 5846 C C . HIS B 1 225 ? -24.859 4.863 22.984 1 55.75 225 HIS B C 1
ATOM 5848 O O . HIS B 1 225 ? -24.922 3.658 23.234 1 55.75 225 HIS B O 1
ATOM 5854 N N . MET B 1 226 ? -25.797 5.387 22.266 1 52.59 226 MET B N 1
ATOM 5855 C CA . MET B 1 226 ? -26.562 4.629 21.281 1 52.59 226 MET B CA 1
ATOM 5856 C C . MET B 1 226 ? -25.641 3.768 20.422 1 52.59 226 MET B C 1
ATOM 5858 O O . MET B 1 226 ? -26 2.635 20.078 1 52.59 226 MET B O 1
ATOM 5862 N N . SER B 1 227 ? -24.438 4.348 20 1 64.06 227 SER B N 1
ATOM 5863 C CA . SER B 1 227 ? -23.422 3.699 19.172 1 64.06 227 SER B CA 1
ATOM 5864 C C . SER B 1 227 ? -22.016 4.137 19.594 1 64.06 227 SER B C 1
ATOM 5866 O O . SER B 1 227 ? -21.859 5.113 20.328 1 64.06 227 SER B O 1
ATOM 5868 N N . SER B 1 228 ? -21.062 3.332 19.312 1 82.75 228 SER B N 1
ATOM 5869 C CA . SER B 1 228 ? -19.688 3.723 19.578 1 82.75 228 SER B CA 1
ATOM 5870 C C . SER B 1 228 ? -19.328 5 18.828 1 82.75 228 SER B C 1
ATOM 5872 O O . SER B 1 228 ? -19.406 5.051 17.594 1 82.75 228 SER B O 1
ATOM 5874 N N . PRO B 1 229 ? -19.078 6.117 19.547 1 93.94 229 PRO B N 1
ATOM 5875 C CA . PRO B 1 229 ? -18.734 7.375 18.875 1 93.94 229 PRO B CA 1
ATOM 5876 C C . PRO B 1 229 ? -17.578 7.227 17.891 1 93.94 229 PRO B C 1
ATOM 5878 O O . PRO B 1 229 ? -16.703 6.379 18.094 1 93.94 229 PRO B O 1
ATOM 5881 N N . ALA B 1 230 ? -17.609 8.008 16.844 1 95.94 230 ALA B N 1
ATOM 5882 C CA . ALA B 1 230 ? -16.578 7.973 15.812 1 95.94 230 ALA B CA 1
ATOM 5883 C C . ALA B 1 230 ? -15.781 9.273 15.773 1 95.94 230 ALA B C 1
ATOM 5885 O O . ALA B 1 230 ? -16.219 10.289 16.344 1 95.94 230 ALA B O 1
ATOM 5886 N N . VAL B 1 231 ? -14.578 9.195 15.25 1 98.06 231 VAL B N 1
ATOM 5887 C CA . VAL B 1 231 ? -13.828 10.398 14.891 1 98.06 231 VAL B CA 1
ATOM 5888 C C . VAL B 1 231 ? -14.219 10.859 13.492 1 98.06 231 VAL B C 1
ATOM 5890 O O . VAL B 1 231 ? -14.289 10.055 12.562 1 98.06 231 VAL B O 1
ATOM 5893 N N . LEU B 1 232 ? -14.484 12.109 13.352 1 98.44 232 LEU B N 1
ATOM 5894 C CA . LEU B 1 232 ? -14.844 12.688 12.062 1 98.44 232 LEU B CA 1
ATOM 5895 C C . LEU B 1 232 ? -13.648 13.383 11.43 1 98.44 232 LEU B C 1
ATOM 5897 O O . LEU B 1 232 ? -13.094 14.32 12 1 98.44 232 LEU B O 1
ATOM 5901 N N . PHE B 1 233 ? -13.188 12.891 10.305 1 98.44 233 PHE B N 1
ATOM 5902 C CA . PHE B 1 233 ? -12.242 13.625 9.469 1 98.44 233 PHE B CA 1
ATOM 5903 C C . PHE B 1 233 ? -12.977 14.57 8.523 1 98.44 233 PHE B C 1
ATOM 5905 O O . PHE B 1 233 ? -13.734 14.125 7.656 1 98.44 233 PHE B O 1
ATOM 5912 N N . VAL B 1 234 ? -12.836 15.852 8.719 1 98.5 234 VAL B N 1
ATOM 5913 C CA . VAL B 1 234 ? -13.328 16.812 7.746 1 98.5 234 VAL B CA 1
ATOM 5914 C C . VAL B 1 234 ? -12.32 16.969 6.613 1 98.5 234 VAL B C 1
ATOM 5916 O O . VAL B 1 234 ? -11.258 17.562 6.797 1 98.5 234 VAL B O 1
ATOM 5919 N N . VAL B 1 235 ? -12.703 16.484 5.422 1 97.5 235 VAL B N 1
ATOM 5920 C CA . VAL B 1 235 ? -11.711 16.328 4.367 1 97.5 235 VAL B CA 1
ATOM 5921 C C . VAL B 1 235 ? -12.078 17.188 3.166 1 97.5 235 VAL B C 1
ATOM 5923 O O . VAL B 1 235 ? -13.219 17.656 3.057 1 97.5 235 VAL B O 1
ATOM 5926 N N . GLN B 1 236 ? -11.062 17.5 2.303 1 95.75 236 GLN B N 1
ATOM 5927 C CA . GLN B 1 236 ? -11.312 18.094 0.996 1 95.75 236 GLN B CA 1
ATOM 5928 C C . GLN B 1 236 ? -11.773 17.047 -0.007 1 95.75 236 GLN B C 1
ATOM 5930 O O . GLN B 1 236 ? -11.258 15.93 -0.022 1 95.75 236 GLN B O 1
ATOM 5935 N N . PRO B 1 237 ? -12.797 17.344 -0.836 1 91.69 237 PRO B N 1
ATOM 5936 C CA . PRO B 1 237 ? -13.227 16.375 -1.853 1 91.69 237 PRO B CA 1
ATOM 5937 C C . PRO B 1 237 ? -12.125 16.078 -2.873 1 91.69 237 PRO B C 1
ATOM 5939 O O . PRO B 1 237 ? -11.391 16.984 -3.283 1 91.69 237 PRO B O 1
ATOM 5942 N N . ASN B 1 238 ? -11.922 14.828 -3.225 1 89 238 ASN B N 1
ATOM 5943 C CA . ASN B 1 238 ? -11.023 14.375 -4.277 1 89 238 ASN B CA 1
ATOM 5944 C C . ASN B 1 238 ? -9.57 14.734 -3.98 1 89 238 ASN B C 1
ATOM 5946 O O . ASN B 1 238 ? -8.812 15.078 -4.887 1 89 238 ASN B O 1
ATOM 5950 N N . GLU B 1 239 ? -9.273 14.75 -2.75 1 91.56 239 GLU B N 1
ATOM 5951 C CA . GLU B 1 239 ? -7.91 15.094 -2.361 1 91.56 239 GLU B CA 1
ATOM 5952 C C . GLU B 1 239 ? -6.91 14.078 -2.898 1 91.56 239 GLU B C 1
ATOM 5954 O O . GLU B 1 239 ? -7.109 12.867 -2.762 1 91.56 239 GLU B O 1
ATOM 5959 N N . ARG B 1 240 ? -5.797 14.523 -3.504 1 92.69 240 ARG B N 1
ATOM 5960 C CA . ARG B 1 240 ? -4.77 13.641 -4.043 1 92.69 240 ARG B CA 1
ATOM 5961 C C . ARG B 1 240 ? -3.959 12.992 -2.922 1 92.69 240 ARG B C 1
ATOM 5963 O O . ARG B 1 240 ? -3.504 11.859 -3.051 1 92.69 240 ARG B O 1
ATOM 5970 N N . ASN B 1 241 ? -3.775 13.75 -1.827 1 93.56 241 ASN B N 1
ATOM 5971 C CA . ASN B 1 241 ? -2.994 13.258 -0.699 1 93.56 241 ASN B CA 1
ATOM 5972 C C . ASN B 1 241 ? -3.863 12.484 0.288 1 93.56 241 ASN B C 1
ATOM 5974 O O . ASN B 1 241 ? -3.568 12.445 1.484 1 93.56 241 ASN B O 1
ATOM 5978 N N . ALA B 1 242 ? -4.875 11.828 -0.175 1 96.31 242 ALA B N 1
ATOM 5979 C CA . ALA B 1 242 ? -5.836 11.125 0.668 1 96.31 242 ALA B CA 1
ATOM 5980 C C . ALA B 1 242 ? -5.168 9.984 1.427 1 96.31 242 ALA B C 1
ATOM 5982 O O . ALA B 1 242 ? -5.594 9.633 2.529 1 96.31 242 ALA B O 1
ATOM 5983 N N . PHE B 1 243 ? -4.121 9.422 0.931 1 97.75 243 PHE B N 1
ATOM 5984 C CA . PHE B 1 243 ? -3.527 8.219 1.497 1 97.75 243 PHE B CA 1
ATOM 5985 C C . PHE B 1 243 ? -2.738 8.539 2.76 1 97.75 243 PHE B C 1
ATOM 5987 O O . PHE B 1 243 ? -2.48 7.66 3.58 1 97.75 243 PHE B O 1
ATOM 5994 N N . ASP B 1 244 ? -2.318 9.82 2.912 1 97.81 244 ASP B N 1
ATOM 5995 C CA . ASP B 1 244 ? -1.761 10.273 4.184 1 97.81 244 ASP B CA 1
ATOM 5996 C C . ASP B 1 244 ? -2.799 10.188 5.301 1 97.81 244 ASP B C 1
ATOM 5998 O O . ASP B 1 244 ? -2.482 9.781 6.422 1 97.81 244 ASP B O 1
ATOM 6002 N N . GLN B 1 245 ? -3.994 10.531 5.023 1 97.88 245 GLN B N 1
ATOM 6003 C CA . GLN B 1 245 ? -5.102 10.523 5.973 1 97.88 245 GLN B CA 1
ATOM 6004 C C . GLN B 1 245 ? -5.625 9.109 6.195 1 97.88 245 GLN B C 1
ATOM 6006 O O . GLN B 1 245 ? -5.941 8.734 7.324 1 97.88 245 GLN B O 1
ATOM 6011 N N . ARG B 1 246 ? -5.723 8.344 5.105 1 97.94 246 ARG B N 1
ATOM 6012 C CA . ARG B 1 246 ? -6.234 6.98 5.191 1 97.94 246 ARG B CA 1
ATOM 6013 C C . ARG B 1 246 ? -5.371 6.133 6.121 1 97.94 246 ARG B C 1
ATOM 6015 O O . ARG B 1 246 ? -5.887 5.293 6.859 1 97.94 246 ARG B O 1
ATOM 6022 N N . ALA B 1 247 ? -4.109 6.352 6.066 1 98.25 247 ALA B N 1
ATOM 6023 C CA . ALA B 1 247 ? -3.213 5.605 6.941 1 98.25 247 ALA B CA 1
ATOM 6024 C C . ALA B 1 247 ? -3.531 5.867 8.406 1 98.25 247 ALA B C 1
ATOM 6026 O O . ALA B 1 247 ? -3.512 4.945 9.234 1 98.25 247 ALA B O 1
ATOM 6027 N N . ILE B 1 248 ? -3.789 7.113 8.773 1 98.56 248 ILE B N 1
ATOM 6028 C CA . ILE B 1 248 ? -4.176 7.473 10.133 1 98.56 248 ILE B CA 1
ATOM 6029 C C . ILE B 1 248 ? -5.492 6.785 10.492 1 98.56 248 ILE B C 1
ATOM 6031 O O . ILE B 1 248 ? -5.617 6.195 11.57 1 98.56 248 ILE B O 1
ATOM 6035 N N . GLU B 1 249 ? -6.445 6.844 9.562 1 98 249 GLU B N 1
ATOM 6036 C CA . GLU B 1 249 ? -7.754 6.215 9.742 1 98 249 GLU B CA 1
ATOM 6037 C C . GLU B 1 249 ? -7.613 4.723 10.023 1 98 249 GLU B C 1
ATOM 6039 O O . GLU B 1 249 ? -8.188 4.207 10.984 1 98 249 GLU B O 1
ATOM 6044 N N . HIS B 1 250 ? -6.801 4.066 9.195 1 97.19 250 HIS B N 1
ATOM 6045 C CA . HIS B 1 250 ? -6.66 2.617 9.305 1 97.19 250 HIS B CA 1
ATOM 6046 C C . HIS B 1 250 ? -5.977 2.229 10.609 1 97.19 250 HIS B C 1
ATOM 6048 O O . HIS B 1 250 ? -6.328 1.217 11.219 1 97.19 250 HIS B O 1
ATOM 6054 N N . GLU B 1 251 ? -5.02 2.996 11.055 1 97.25 251 GLU B N 1
ATOM 6055 C CA . GLU B 1 251 ? -4.344 2.697 12.32 1 97.25 251 GLU B CA 1
ATOM 6056 C C . GLU B 1 251 ? -5.27 2.93 13.508 1 97.25 251 GLU B C 1
ATOM 6058 O O . GLU B 1 251 ? -5.219 2.189 14.492 1 97.25 251 GLU B O 1
ATOM 6063 N N . LEU B 1 252 ? -6.078 4.012 13.461 1 97.75 252 LEU B N 1
ATOM 6064 C CA . LEU B 1 252 ? -7.066 4.25 14.508 1 97.75 252 LEU B CA 1
ATOM 6065 C C . LEU B 1 252 ? -8.016 3.062 14.633 1 97.75 252 LEU B C 1
ATOM 6067 O O . LEU B 1 252 ? -8.32 2.623 15.742 1 97.75 252 LEU B O 1
ATOM 6071 N N . GLU B 1 253 ? -8.422 2.551 13.5 1 95.06 253 GLU B N 1
ATOM 6072 C CA . GLU B 1 253 ? -9.367 1.444 13.477 1 95.06 253 GLU B CA 1
ATOM 6073 C C . GLU B 1 253 ? -8.719 0.141 13.922 1 95.06 253 GLU B C 1
ATOM 6075 O O . GLU B 1 253 ? -9.289 -0.6 14.727 1 95.06 253 GLU B O 1
ATOM 6080 N N . ASP B 1 254 ? -7.523 -0.116 13.453 1 92.94 254 ASP B N 1
ATOM 6081 C CA . ASP B 1 254 ? -6.859 -1.396 13.68 1 92.94 254 ASP B CA 1
ATOM 6082 C C . ASP B 1 254 ? -6.305 -1.485 15.102 1 92.94 254 ASP B C 1
ATOM 6084 O O . ASP B 1 254 ? -6.449 -2.514 15.766 1 92.94 254 ASP B O 1
ATOM 6088 N N . GLN B 1 255 ? -5.711 -0.431 15.539 1 94.69 255 GLN B N 1
ATOM 6089 C CA . GLN B 1 255 ? -4.98 -0.49 16.797 1 94.69 255 GLN B CA 1
ATOM 6090 C C . GLN B 1 255 ? -5.859 -0.052 17.969 1 94.69 255 GLN B C 1
ATOM 6092 O O . GLN B 1 255 ? -5.68 -0.516 19.094 1 94.69 255 GLN B O 1
ATOM 6097 N N . HIS B 1 256 ? -6.812 0.819 17.688 1 95.44 256 HIS B N 1
ATOM 6098 C CA . HIS B 1 256 ? -7.566 1.402 18.797 1 95.44 256 HIS B CA 1
ATOM 6099 C C . HIS B 1 256 ? -9.055 1.093 18.672 1 95.44 256 HIS B C 1
ATOM 6101 O O . HIS B 1 256 ? -9.836 1.4 19.578 1 95.44 256 HIS B O 1
ATOM 6107 N N . ARG B 1 257 ? -9.523 0.494 17.656 1 93.56 257 ARG B N 1
ATOM 6108 C CA . ARG B 1 257 ? -10.922 0.147 17.422 1 93.56 257 ARG B CA 1
ATOM 6109 C C . ARG B 1 257 ? -11.805 1.39 17.438 1 93.56 257 ARG B C 1
ATOM 6111 O O . ARG B 1 257 ? -12.891 1.376 18.016 1 93.56 257 ARG B O 1
ATOM 6118 N N . ILE B 1 258 ? -11.273 2.443 16.844 1 95.81 258 ILE B N 1
ATOM 6119 C CA . ILE B 1 258 ? -12.008 3.699 16.766 1 95.81 258 ILE B CA 1
ATOM 6120 C C . ILE B 1 258 ? -12.523 3.904 15.336 1 95.81 258 ILE B C 1
ATOM 6122 O O . ILE B 1 258 ? -11.734 4.027 14.398 1 95.81 258 ILE B O 1
ATOM 6126 N N . PRO B 1 259 ? -13.812 3.945 15.195 1 93.5 259 PRO B N 1
ATOM 6127 C CA . PRO B 1 259 ? -14.336 4.199 13.852 1 93.5 259 PRO B CA 1
ATOM 6128 C C . PRO B 1 259 ? -14.062 5.625 13.375 1 93.5 259 PRO B C 1
ATOM 6130 O O . PRO B 1 259 ? -14.031 6.555 14.188 1 93.5 259 PRO B O 1
ATOM 6133 N N . VAL B 1 260 ? -13.914 5.77 12.062 1 96.19 260 VAL B N 1
ATOM 6134 C CA . VAL B 1 260 ? -13.648 7.074 11.477 1 96.19 260 VAL B CA 1
ATOM 6135 C C . VAL B 1 260 ? -14.641 7.348 10.352 1 96.19 260 VAL B C 1
ATOM 6137 O O . VAL B 1 260 ? -14.977 6.453 9.57 1 96.19 260 VAL B O 1
ATOM 6140 N N . LEU B 1 261 ? -15.195 8.516 10.336 1 95.5 261 LEU B N 1
ATOM 6141 C CA . LEU B 1 261 ? -15.984 9.023 9.219 1 95.5 261 LEU B CA 1
ATOM 6142 C C . LEU B 1 261 ? -15.219 10.102 8.453 1 95.5 261 LEU B C 1
ATOM 6144 O O . LEU B 1 261 ? -14.516 10.914 9.055 1 95.5 261 LEU B O 1
ATOM 6148 N N . ARG B 1 262 ? -15.297 10.062 7.188 1 95.81 262 ARG B N 1
ATOM 6149 C CA . ARG B 1 262 ? -14.695 11.078 6.324 1 95.81 262 ARG B CA 1
ATOM 6150 C C . ARG B 1 262 ? -15.766 11.836 5.551 1 95.81 262 ARG B C 1
ATOM 6152 O O . ARG B 1 262 ? -16.5 11.25 4.766 1 95.81 262 ARG B O 1
ATOM 6159 N N . ILE B 1 263 ? -15.883 13.133 5.836 1 96.5 263 ILE B N 1
ATOM 6160 C CA . ILE B 1 263 ? -16.953 13.914 5.238 1 96.5 263 ILE B CA 1
ATOM 6161 C C . ILE B 1 263 ? -16.469 15.328 4.945 1 96.5 263 ILE B C 1
ATOM 6163 O O . ILE B 1 263 ? -15.664 15.883 5.699 1 96.5 263 ILE B O 1
ATOM 6167 N N . SER B 1 264 ? -16.844 15.945 3.82 1 96 264 SER B N 1
ATOM 6168 C CA . SER B 1 264 ? -16.469 17.312 3.484 1 96 264 SER B CA 1
ATOM 6169 C C . SER B 1 264 ? -17.344 18.328 4.219 1 96 264 SER B C 1
ATOM 6171 O O . SER B 1 264 ? -18.422 17.984 4.707 1 96 264 SER B O 1
ATOM 6173 N N . LEU B 1 265 ? -16.859 19.547 4.293 1 96.69 265 LEU B N 1
ATOM 6174 C CA . LEU B 1 265 ? -17.641 20.625 4.914 1 96.69 265 LEU B CA 1
ATOM 6175 C C . LEU B 1 265 ? -18.984 20.781 4.219 1 96.69 265 LEU B C 1
ATOM 6177 O O . LEU B 1 265 ? -20.016 20.969 4.883 1 96.69 265 LEU B O 1
ATOM 6181 N N . ASP B 1 266 ? -18.969 20.672 2.98 1 95.25 266 ASP B N 1
ATOM 6182 C CA . ASP B 1 266 ? -20.188 20.844 2.207 1 95.25 266 ASP B CA 1
ATOM 6183 C C . ASP B 1 266 ? -21.188 19.719 2.512 1 95.25 266 ASP B C 1
ATOM 6185 O O . ASP B 1 266 ? -22.375 19.969 2.662 1 95.25 266 ASP B O 1
ATOM 6189 N N . GLU B 1 267 ? -20.719 18.516 2.588 1 95 267 GLU B N 1
ATOM 6190 C CA . GLU B 1 267 ? -21.578 17.375 2.879 1 95 267 GLU B CA 1
ATOM 6191 C C . GLU B 1 267 ? -22.156 17.469 4.293 1 95 267 GLU B C 1
ATOM 6193 O O . GLU B 1 267 ? -23.281 17.031 4.543 1 95 267 GLU B O 1
ATOM 6198 N N . LEU B 1 268 ? -21.406 17.984 5.18 1 97.38 268 LEU B N 1
ATOM 6199 C CA . LEU B 1 268 ? -21.828 18.094 6.574 1 97.38 268 LEU B CA 1
ATOM 6200 C C . LEU B 1 268 ? -23.016 19.016 6.711 1 97.38 268 LEU B C 1
ATOM 6202 O O . LEU B 1 268 ? -23.781 18.938 7.684 1 97.38 268 LEU B O 1
ATOM 6206 N N . CYS B 1 269 ? -23.219 19.922 5.734 1 96.25 269 CYS B N 1
ATOM 6207 C CA . CYS B 1 269 ? -24.328 20.859 5.762 1 96.25 269 CYS B CA 1
ATOM 6208 C C . CYS B 1 269 ? -25.656 20.125 5.895 1 96.25 269 CYS B C 1
ATOM 6210 O O . CYS B 1 269 ? -26.578 20.609 6.559 1 96.25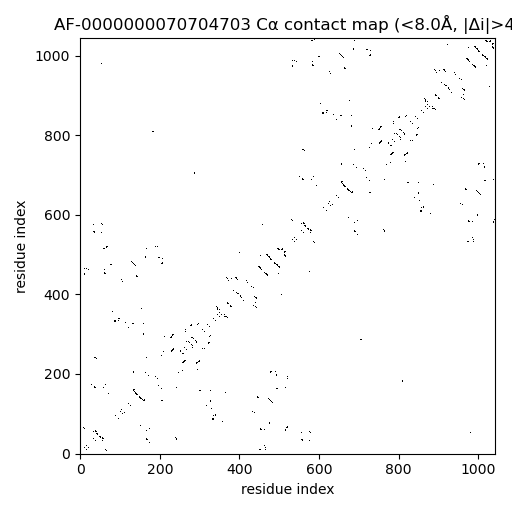 269 CYS B O 1
ATOM 6212 N N . THR B 1 270 ? -25.688 18.969 5.332 1 95.56 270 THR B N 1
ATOM 6213 C CA . THR B 1 270 ? -26.953 18.234 5.336 1 95.56 270 THR B CA 1
ATOM 6214 C C . THR B 1 270 ? -26.859 16.984 6.207 1 95.56 270 THR B C 1
ATOM 6216 O O . THR B 1 270 ? -27.875 16.391 6.57 1 95.56 270 THR B O 1
ATOM 6219 N N . LYS B 1 271 ? -25.688 16.625 6.688 1 96 271 LYS B N 1
ATOM 6220 C CA . LYS B 1 271 ? -25.516 15.312 7.32 1 96 271 LYS B CA 1
ATOM 6221 C C . LYS B 1 271 ? -25.297 15.453 8.82 1 96 271 LYS B C 1
ATOM 6223 O O . LYS B 1 271 ? -25.438 14.477 9.562 1 96 271 LYS B O 1
ATOM 6228 N N . ALA B 1 272 ? -24.938 16.625 9.289 1 97.62 272 ALA B N 1
ATOM 6229 C CA . ALA B 1 272 ? -24.578 16.781 10.688 1 97.62 272 ALA B CA 1
ATOM 6230 C C . ALA B 1 272 ? -25.625 17.594 11.445 1 97.62 272 ALA B C 1
ATOM 6232 O O . ALA B 1 272 ? -26.188 18.547 10.906 1 97.62 272 ALA B O 1
ATOM 6233 N N . THR B 1 273 ? -25.953 17.172 12.672 1 96.38 273 THR B N 1
ATOM 6234 C CA . THR B 1 273 ? -26.859 17.906 13.547 1 96.38 273 THR B CA 1
ATOM 6235 C C . THR B 1 273 ? -26.406 17.812 15 1 96.38 273 THR B C 1
ATOM 6237 O O . THR B 1 273 ? -25.625 16.938 15.359 1 96.38 273 THR B O 1
ATOM 6240 N N . LEU B 1 274 ? -26.828 18.75 15.789 1 96.12 274 LEU B N 1
ATOM 6241 C CA . LEU B 1 274 ? -26.594 18.75 17.234 1 96.12 274 LEU B CA 1
ATOM 6242 C C . LEU B 1 274 ? -27.828 18.25 17.984 1 96.12 274 LEU B C 1
ATOM 6244 O O . LEU B 1 274 ? -28.953 18.594 17.625 1 96.12 274 LEU B O 1
ATOM 6248 N N . HIS B 1 275 ? -27.531 17.453 18.953 1 92.5 275 HIS B N 1
ATOM 6249 C CA . HIS B 1 275 ? -28.641 16.875 19.719 1 92.5 275 HIS B CA 1
ATOM 6250 C C . HIS B 1 275 ? -28.5 17.188 21.203 1 92.5 275 HIS B C 1
ATOM 6252 O O . HIS B 1 275 ? -27.391 17.156 21.75 1 92.5 275 HIS B O 1
ATOM 6258 N N . GLY B 1 276 ? -29.641 17.484 21.828 1 89.44 276 GLY B N 1
ATOM 6259 C CA . GLY B 1 276 ? -29.719 17.641 23.266 1 89.44 276 GLY B CA 1
ATOM 6260 C C . GLY B 1 276 ? -29.141 18.953 23.75 1 89.44 276 GLY B C 1
ATOM 6261 O O . GLY B 1 276 ? -28.625 19.75 22.969 1 89.44 276 GLY B O 1
ATOM 6262 N N . THR B 1 277 ? -29.172 19.125 25.062 1 88.25 277 THR B N 1
ATOM 6263 C CA . THR B 1 277 ? -28.688 20.328 25.703 1 88.25 277 THR B CA 1
ATOM 6264 C C . THR B 1 277 ? -27.156 20.344 25.734 1 88.25 277 THR B C 1
ATOM 6266 O O . THR B 1 277 ? -26.531 21.406 25.766 1 88.25 277 THR B O 1
ATOM 6269 N N . ASN B 1 278 ? -26.641 19.156 25.641 1 89.12 278 ASN B N 1
ATOM 6270 C CA . ASN B 1 278 ? -25.188 19.031 25.672 1 89.12 278 ASN B CA 1
ATOM 6271 C C . ASN B 1 278 ? -24.594 19.188 24.281 1 89.12 278 ASN B C 1
ATOM 6273 O O . ASN B 1 278 ? -23.375 19.156 24.125 1 89.12 278 ASN B O 1
ATOM 6277 N N . ARG B 1 279 ? -25.422 19.344 23.266 1 94.88 279 ARG B N 1
ATOM 6278 C CA . ARG B 1 279 ? -25 19.609 21.891 1 94.88 279 ARG B CA 1
ATOM 6279 C C . ARG B 1 279 ? -24.141 18.484 21.344 1 94.88 279 ARG B C 1
ATOM 6281 O O . ARG B 1 279 ? -23.047 18.719 20.828 1 94.88 279 ARG B O 1
ATOM 6288 N N . VAL B 1 280 ? -24.641 17.219 21.531 1 94.62 280 VAL B N 1
ATOM 6289 C CA . VAL B 1 280 ? -23.969 16.047 20.984 1 94.62 280 VAL B CA 1
ATOM 6290 C C . VAL B 1 280 ? -24.016 16.094 19.453 1 94.62 280 VAL B C 1
ATOM 6292 O O . VAL B 1 280 ? -25.094 16.234 18.875 1 94.62 280 VAL B O 1
ATOM 6295 N N . LEU B 1 281 ? -22.828 16 18.844 1 96.56 281 LEU B N 1
ATOM 6296 C CA . LEU B 1 281 ? -22.766 16 17.391 1 96.56 281 LEU B CA 1
ATOM 6297 C C . LEU B 1 281 ? -23.062 14.609 16.828 1 96.56 281 LEU B C 1
ATOM 6299 O O . LEU B 1 281 ? -22.438 13.633 17.234 1 96.56 281 LEU B O 1
ATOM 6303 N N . VAL B 1 282 ? -24 14.523 15.969 1 95.88 282 VAL B N 1
ATOM 6304 C CA . VAL B 1 282 ? -24.281 13.273 15.281 1 95.88 282 VAL B CA 1
ATOM 6305 C C . VAL B 1 282 ? -24.234 13.477 13.773 1 95.88 282 VAL B C 1
ATOM 6307 O O . VAL B 1 282 ? -24.578 14.555 13.273 1 95.88 282 VAL B O 1
ATOM 6310 N N . VAL B 1 283 ? -23.719 12.516 13.086 1 96.06 283 VAL B N 1
ATOM 6311 C CA . VAL B 1 283 ? -23.578 12.578 11.633 1 96.06 283 VAL B CA 1
ATOM 6312 C C . VAL B 1 283 ? -24.266 11.383 10.984 1 96.06 283 VAL B C 1
ATOM 6314 O O . VAL B 1 283 ? -24.109 10.25 11.438 1 96.06 283 VAL B O 1
ATOM 6317 N N . GLN B 1 284 ? -25.016 11.703 9.961 1 92.75 284 GLN B N 1
ATOM 6318 C CA . GLN B 1 284 ? -25.656 10.648 9.195 1 92.75 284 GLN B CA 1
ATOM 6319 C C . GLN B 1 284 ? -24.672 10 8.227 1 92.75 284 GLN B C 1
ATOM 6321 O O . GLN B 1 284 ? -23.891 10.688 7.57 1 92.75 284 GLN B O 1
ATOM 6326 N N . SER B 1 285 ? -24.609 8.695 8.227 1 88.69 285 SER B N 1
ATOM 6327 C CA . SER B 1 285 ? -23.781 7.918 7.305 1 88.69 285 SER B CA 1
ATOM 6328 C C . SER B 1 285 ? -24.625 6.906 6.535 1 88.69 285 SER B C 1
ATOM 6330 O O . SER B 1 285 ? -25.531 6.289 7.098 1 88.69 285 SER B O 1
ATOM 6332 N N . PRO B 1 286 ? -24.312 6.773 5.227 1 82.44 286 PRO B N 1
ATOM 6333 C CA . PRO B 1 286 ? -25.047 5.766 4.461 1 82.44 286 PRO B CA 1
ATOM 6334 C C . PRO B 1 286 ? -24.766 4.34 4.938 1 82.44 286 PRO B C 1
ATOM 6336 O O . PRO B 1 286 ? -25.484 3.408 4.566 1 82.44 286 PRO B O 1
ATOM 6339 N N . LEU B 1 287 ? -23.766 4.176 5.734 1 84.94 287 LEU B N 1
ATOM 6340 C CA . LEU B 1 287 ? -23.375 2.844 6.184 1 84.94 287 LEU B CA 1
ATOM 6341 C C . LEU B 1 287 ? -24.156 2.441 7.434 1 84.94 287 LEU B C 1
ATOM 6343 O O . LEU B 1 287 ? -24.156 1.269 7.816 1 84.94 287 LEU B O 1
ATOM 6347 N N . HIS B 1 288 ? -24.828 3.432 8.055 1 81.19 288 HIS B N 1
ATOM 6348 C CA . HIS B 1 288 ? -25.516 3.162 9.305 1 81.19 288 HIS B CA 1
ATOM 6349 C C . HIS B 1 288 ? -26.984 3.596 9.234 1 81.19 288 HIS B C 1
ATOM 6351 O O . HIS B 1 288 ? -27.297 4.602 8.594 1 81.19 288 HIS B O 1
ATOM 6357 N N . LEU B 1 289 ? -27.781 2.842 9.852 1 77.62 289 LEU B N 1
ATOM 6358 C CA . LEU B 1 289 ? -29.188 3.168 9.898 1 77.62 289 LEU B CA 1
ATOM 6359 C C . LEU B 1 289 ? -29.453 4.359 10.82 1 77.62 289 LEU B C 1
ATOM 6361 O O . LEU B 1 289 ? -30.359 5.148 10.586 1 77.62 289 LEU B O 1
ATOM 6365 N N . THR B 1 290 ? -28.641 4.391 11.844 1 84.75 290 THR B N 1
ATOM 6366 C CA . THR B 1 290 ? -28.781 5.488 12.797 1 84.75 290 THR B CA 1
ATOM 6367 C C . THR B 1 290 ? -27.562 6.414 12.719 1 84.75 290 THR B C 1
ATOM 6369 O O . THR B 1 290 ? -26.453 5.977 12.391 1 84.75 290 THR B O 1
ATOM 6372 N N . PRO B 1 291 ? -27.812 7.688 12.977 1 90.75 291 PRO B N 1
ATOM 6373 C CA . PRO B 1 291 ? -26.672 8.625 12.977 1 90.75 291 PRO B CA 1
ATOM 6374 C C . PRO B 1 291 ? -25.578 8.234 13.969 1 90.75 291 PRO B C 1
ATOM 6376 O O . PRO B 1 291 ? -25.859 7.605 14.984 1 90.75 291 PRO B O 1
ATOM 6379 N N . ILE B 1 292 ? -24.438 8.648 13.672 1 92.75 292 ILE B N 1
ATOM 6380 C CA . ILE B 1 292 ? -23.281 8.273 14.477 1 92.75 292 ILE B CA 1
ATOM 6381 C C . ILE B 1 292 ? -22.828 9.461 15.32 1 92.75 292 ILE B C 1
ATOM 6383 O O . ILE B 1 292 ? -22.688 10.578 14.805 1 92.75 292 ILE B O 1
ATOM 6387 N N . GLU B 1 293 ? -22.688 9.219 16.578 1 95 293 GLU B N 1
ATOM 6388 C CA . GLU B 1 293 ? -22.141 10.242 17.469 1 95 293 GLU B CA 1
ATOM 6389 C C . GLU B 1 293 ? -20.672 10.492 17.188 1 95 293 GLU B C 1
ATOM 6391 O O . GLU B 1 293 ? -19.922 9.555 16.922 1 95 293 GLU B O 1
ATOM 6396 N N . ILE B 1 294 ? -20.25 11.75 17.25 1 96.81 294 ILE B N 1
ATOM 6397 C CA . ILE B 1 294 ? -18.875 12.125 16.922 1 96.81 294 ILE B CA 1
ATOM 6398 C C . ILE B 1 294 ? -18.141 12.547 18.203 1 96.81 294 ILE B C 1
ATOM 6400 O O . ILE B 1 294 ? -18.609 13.422 18.938 1 96.81 294 ILE B O 1
ATOM 6404 N N . SER B 1 295 ? -17 11.891 18.438 1 97.31 295 SER B N 1
ATOM 6405 C CA . SER B 1 295 ? -16.203 12.203 19.609 1 97.31 295 SER B CA 1
ATOM 6406 C C . SER B 1 295 ? -15.195 13.312 19.312 1 97.31 295 SER B C 1
ATOM 6408 O O . SER B 1 295 ? -14.961 14.188 20.156 1 97.31 295 SER B O 1
ATOM 6410 N N . VAL B 1 296 ? -14.547 13.25 18.156 1 98.62 296 VAL B N 1
ATOM 6411 C CA . VAL B 1 296 ? -13.5 14.188 17.766 1 98.62 296 VAL B CA 1
ATOM 6412 C C . VAL B 1 296 ? -13.742 14.656 16.328 1 98.62 296 VAL B C 1
ATOM 6414 O O . VAL B 1 296 ? -14.109 13.859 15.461 1 98.62 296 VAL B O 1
ATOM 6417 N N . VAL B 1 297 ? -13.672 15.914 16.125 1 98.81 297 VAL B N 1
ATOM 6418 C CA . VAL B 1 297 ? -13.672 16.469 14.773 1 98.81 297 VAL B CA 1
ATOM 6419 C C . VAL B 1 297 ? -12.25 16.859 14.367 1 98.81 297 VAL B C 1
ATOM 6421 O O . VAL B 1 297 ? -11.672 17.797 14.93 1 98.81 297 VAL B O 1
ATOM 6424 N N . TYR B 1 298 ? -11.695 16.172 13.469 1 98.81 298 TYR B N 1
ATOM 6425 C CA . TYR B 1 298 ? -10.336 16.406 12.977 1 98.81 298 TYR B CA 1
ATOM 6426 C C . TYR B 1 298 ? -10.359 17.094 11.617 1 98.81 298 TYR B C 1
ATOM 6428 O O . TYR B 1 298 ? -10.758 16.5 10.617 1 98.81 298 TYR B O 1
ATOM 6436 N N . PHE B 1 299 ? -9.844 18.297 11.555 1 98.44 299 PHE B N 1
ATOM 6437 C CA . PHE B 1 299 ? -9.898 19.109 10.344 1 98.44 299 PHE B CA 1
ATOM 6438 C C . PHE B 1 299 ? -8.672 18.844 9.469 1 98.44 299 PHE B C 1
ATOM 6440 O O . PHE B 1 299 ? -7.562 19.266 9.805 1 98.44 299 PHE B O 1
ATOM 6447 N N . ARG B 1 300 ? -8.867 18.234 8.344 1 97.31 300 ARG B N 1
ATOM 6448 C CA . ARG B 1 300 ? -7.902 18.156 7.246 1 97.31 300 ARG B CA 1
ATOM 6449 C C . ARG B 1 300 ? -8.32 19.047 6.086 1 97.31 300 ARG B C 1
ATOM 6451 O O . ARG B 1 300 ? -7.793 18.922 4.977 1 97.31 300 ARG B O 1
ATOM 6458 N N . SER B 1 301 ? -9.266 19.812 6.355 1 96.06 301 SER B N 1
ATOM 6459 C CA . SER B 1 301 ? -9.812 20.891 5.547 1 96.06 301 SER B CA 1
ATOM 6460 C C . SER B 1 301 ? -10.133 22.125 6.402 1 96.06 301 SER B C 1
ATOM 6462 O O . SER B 1 301 ? -9.852 22.125 7.602 1 96.06 301 SER B O 1
ATOM 6464 N N . GLY B 1 302 ? -10.523 23.203 5.809 1 95.31 302 GLY B N 1
ATOM 6465 C CA . GLY B 1 302 ? -10.922 24.375 6.566 1 95.31 302 GLY B CA 1
ATOM 6466 C C . GLY B 1 302 ? -9.758 25.266 6.938 1 95.31 302 GLY B C 1
ATOM 6467 O O . GLY B 1 302 ? -9.883 26.141 7.801 1 95.31 302 GLY B O 1
ATOM 6468 N N . TYR B 1 303 ? -8.609 25.016 6.324 1 93.94 303 TYR B N 1
ATOM 6469 C CA . TYR B 1 303 ? -7.43 25.812 6.664 1 93.94 303 TYR B CA 1
ATOM 6470 C C . TYR B 1 303 ? -7.25 26.969 5.691 1 93.94 303 TYR B C 1
ATOM 6472 O O . TYR B 1 303 ? -6.348 27.797 5.855 1 93.94 303 TYR B O 1
ATOM 6480 N N . GLY B 1 304 ? -8.156 27.078 4.699 1 92.44 304 GLY B N 1
ATOM 6481 C CA . GLY B 1 304 ? -8.148 28.203 3.764 1 92.44 304 GLY B CA 1
ATOM 6482 C C . GLY B 1 304 ? -9.531 28.562 3.25 1 92.44 304 GLY B C 1
ATOM 6483 O O . GLY B 1 304 ? -10.477 27.781 3.404 1 92.44 304 GLY B O 1
ATOM 6484 N N . PRO B 1 305 ? -9.656 29.719 2.621 1 92.69 305 PRO B N 1
ATOM 6485 C CA . PRO B 1 305 ? -10.969 30.203 2.176 1 92.69 305 PRO B CA 1
ATOM 6486 C C . PRO B 1 305 ? -11.602 29.297 1.128 1 92.69 305 PRO B C 1
ATOM 6488 O O . PRO B 1 305 ? -12.828 29.188 1.064 1 92.69 305 PRO B O 1
ATOM 6491 N N . ASP B 1 306 ? -10.773 28.562 0.359 1 91.56 306 ASP B N 1
ATOM 6492 C CA . ASP B 1 306 ? -11.273 27.734 -0.733 1 91.56 306 ASP B CA 1
ATOM 6493 C C . ASP B 1 306 ? -12.07 26.531 -0.199 1 91.56 306 ASP B C 1
ATOM 6495 O O . ASP B 1 306 ? -12.836 25.922 -0.938 1 91.56 306 ASP B O 1
ATOM 6499 N N . ASP B 1 307 ? -11.961 26.25 1.053 1 94.5 307 ASP B N 1
ATOM 6500 C CA . ASP B 1 307 ? -12.68 25.125 1.658 1 94.5 307 ASP B CA 1
ATOM 6501 C C . ASP B 1 307 ? -14.094 25.547 2.07 1 94.5 307 ASP B C 1
ATOM 6503 O O . ASP B 1 307 ? -14.938 24.688 2.354 1 94.5 307 ASP B O 1
ATOM 6507 N N . TYR B 1 308 ? -14.312 26.828 2.17 1 96.12 308 TYR B N 1
ATOM 6508 C CA . TYR B 1 308 ? -15.625 27.359 2.518 1 96.12 308 TYR B CA 1
ATOM 6509 C C . TYR B 1 308 ? -16.328 27.906 1.284 1 96.12 308 TYR B C 1
ATOM 6511 O O . TYR B 1 308 ? -16.344 29.109 1.052 1 96.12 308 TYR B O 1
ATOM 6519 N N . THR B 1 309 ? -17.016 27.078 0.634 1 93.62 309 THR B N 1
ATOM 6520 C CA . THR B 1 309 ? -17.547 27.375 -0.688 1 93.62 309 THR B CA 1
ATOM 6521 C C . THR B 1 309 ? -18.859 28.141 -0.573 1 93.62 309 THR B C 1
ATOM 6523 O O . THR B 1 309 ? -19.375 28.672 -1.567 1 93.62 309 THR B O 1
ATOM 6526 N N . SER B 1 310 ? -19.469 28.25 0.605 1 95 310 SER B N 1
ATOM 6527 C CA . SER B 1 310 ? -20.766 28.891 0.833 1 95 310 SER B CA 1
ATOM 6528 C C . SER B 1 310 ? -20.906 29.328 2.285 1 95 310 SER B C 1
ATOM 6530 O O . SER B 1 310 ? -20.094 28.953 3.139 1 95 310 SER B O 1
ATOM 6532 N N . GLN B 1 311 ? -21.891 30.141 2.482 1 96.88 311 GLN B N 1
ATOM 6533 C CA . GLN B 1 311 ? -22.203 30.531 3.854 1 96.88 311 GLN B CA 1
ATOM 6534 C C . GLN B 1 311 ? -22.594 29.312 4.688 1 96.88 311 GLN B C 1
ATOM 6536 O O . GLN B 1 311 ? -22.312 29.25 5.887 1 96.88 311 GLN B O 1
ATOM 6541 N N . ASP B 1 312 ? -23.172 28.328 4.004 1 97.12 312 ASP B N 1
ATOM 6542 C CA . ASP B 1 312 ? -23.547 27.094 4.699 1 97.12 312 ASP B CA 1
ATOM 6543 C C . ASP B 1 312 ? -22.312 26.406 5.285 1 97.12 312 ASP B C 1
ATOM 6545 O O . ASP B 1 312 ? -22.375 25.844 6.379 1 97.12 312 ASP B O 1
ATOM 6549 N N . ALA B 1 313 ? -21.281 26.438 4.547 1 97.12 313 ALA B N 1
ATOM 6550 C CA . ALA B 1 313 ? -20.031 25.828 5.027 1 97.12 313 ALA B CA 1
ATOM 6551 C C . ALA B 1 313 ? -19.531 26.531 6.289 1 97.12 313 ALA B C 1
ATOM 6553 O O . ALA B 1 313 ? -19.062 25.875 7.223 1 97.12 313 ALA B O 1
ATOM 6554 N N . TRP B 1 314 ? -19.672 27.859 6.316 1 98 314 TRP B N 1
ATOM 6555 C CA . TRP B 1 314 ? -19.266 28.625 7.492 1 98 314 TRP B CA 1
ATOM 6556 C C . TRP B 1 314 ? -20.188 28.312 8.672 1 98 314 TRP B C 1
ATOM 6558 O O . TRP B 1 314 ? -19.734 28.234 9.812 1 98 314 TRP B O 1
ATOM 6568 N N . ASP B 1 315 ? -21.469 28.188 8.344 1 97.94 315 ASP B N 1
ATOM 6569 C CA . ASP B 1 315 ? -22.438 27.859 9.383 1 97.94 315 ASP B CA 1
ATOM 6570 C C . ASP B 1 315 ? -22.141 26.484 9.992 1 97.94 315 ASP B C 1
ATOM 6572 O O . ASP B 1 315 ? -22.312 26.281 11.195 1 97.94 315 ASP B O 1
ATOM 6576 N N . VAL B 1 316 ? -21.75 25.578 9.156 1 98 316 VAL B N 1
ATOM 6577 C CA . VAL B 1 316 ? -21.391 24.25 9.633 1 98 316 VAL B CA 1
ATOM 6578 C C . VAL B 1 316 ? -20.156 24.344 10.531 1 98 316 VAL B C 1
ATOM 6580 O O . VAL B 1 316 ? -20.078 23.688 11.57 1 98 316 VAL B O 1
ATOM 6583 N N . ARG B 1 317 ? -19.172 25.156 10.117 1 98.31 317 ARG B N 1
ATOM 6584 C CA . ARG B 1 317 ? -17.984 25.359 10.953 1 98.31 317 ARG B CA 1
ATOM 6585 C C . ARG B 1 317 ? -18.391 25.844 12.344 1 98.31 317 ARG B C 1
ATOM 6587 O O . ARG B 1 317 ? -17.875 25.344 13.352 1 98.31 317 ARG B O 1
ATOM 6594 N N . LEU B 1 318 ? -19.266 26.812 12.391 1 98.31 318 LEU B N 1
ATOM 6595 C CA . LEU B 1 318 ? -19.766 27.328 13.664 1 98.31 318 LEU B CA 1
ATOM 6596 C C . LEU B 1 318 ? -20.469 26.219 14.445 1 98.31 318 LEU B C 1
ATOM 6598 O O . LEU B 1 318 ? -20.25 26.094 15.656 1 98.31 318 LEU B O 1
ATOM 6602 N N . MET B 1 319 ? -21.297 25.438 13.75 1 98.06 319 MET B N 1
ATOM 6603 C CA . MET B 1 319 ? -22.031 24.359 14.406 1 98.06 319 MET B CA 1
ATOM 6604 C C . MET B 1 319 ? -21.062 23.344 15.008 1 98.06 319 MET B C 1
ATOM 6606 O O . MET B 1 319 ? -21.25 22.891 16.141 1 98.06 319 MET B O 1
ATOM 6610 N N . LEU B 1 320 ? -20.047 22.969 14.25 1 98.38 320 LEU B N 1
ATOM 6611 C CA . LEU B 1 320 ? -19.047 22.016 14.742 1 98.38 320 LEU B CA 1
ATOM 6612 C C . LEU B 1 320 ? -18.344 22.562 15.977 1 98.38 320 LEU B C 1
ATOM 6614 O O . LEU B 1 320 ? -18.109 21.828 16.938 1 98.38 320 LEU B O 1
ATOM 6618 N N . GLU B 1 321 ? -18 23.844 15.953 1 98 321 GLU B N 1
ATOM 6619 C CA . GLU B 1 321 ? -17.312 24.469 17.078 1 98 321 GLU B CA 1
ATOM 6620 C C . GLU B 1 321 ? -18.203 24.516 18.312 1 98 321 GLU B C 1
ATOM 6622 O O . GLU B 1 321 ? -17.719 24.453 19.453 1 98 321 GLU B O 1
ATOM 6627 N N . ARG B 1 322 ? -19.531 24.578 18.094 1 97.25 322 ARG B N 1
ATOM 6628 C CA . ARG B 1 322 ? -20.516 24.625 19.172 1 97.25 322 ARG B CA 1
ATOM 6629 C C . ARG B 1 322 ? -20.719 23.25 19.812 1 97.25 322 ARG B C 1
ATOM 6631 O O . ARG B 1 322 ? -21.188 23.156 20.938 1 97.25 322 ARG B O 1
ATOM 6638 N N . SER B 1 323 ? -20.406 22.219 19.094 1 97.31 323 SER B N 1
ATOM 6639 C CA . SER B 1 323 ? -20.734 20.859 19.5 1 97.31 323 SER B CA 1
ATOM 6640 C C . SER B 1 323 ? -19.906 20.406 20.688 1 97.31 323 SER B C 1
ATOM 6642 O O . SER B 1 323 ? -18.906 21.047 21.031 1 97.31 323 SER B O 1
ATOM 6644 N N . HIS B 1 324 ? -20.281 19.312 21.281 1 96.19 324 HIS B N 1
ATOM 6645 C CA . HIS B 1 324 ? -19.562 18.734 22.406 1 96.19 324 HIS B CA 1
ATOM 6646 C C . HIS B 1 324 ? -18.391 17.875 21.938 1 96.19 324 HIS B C 1
ATOM 6648 O O . HIS B 1 324 ? -17.641 17.328 22.75 1 96.19 324 HIS B O 1
ATOM 6654 N N . ALA B 1 325 ? -18.25 17.625 20.609 1 97.38 325 ALA B N 1
ATOM 6655 C CA . ALA B 1 325 ? -17.078 16.906 20.094 1 97.38 325 ALA B CA 1
ATOM 6656 C C . ALA B 1 325 ? -15.805 17.703 20.375 1 97.38 325 ALA B C 1
ATOM 6658 O O . ALA B 1 325 ? -15.82 18.922 20.438 1 97.38 325 ALA B O 1
ATOM 6659 N N . ILE B 1 326 ? -14.727 16.969 20.594 1 97.94 326 ILE B N 1
ATOM 6660 C CA . ILE B 1 326 ? -13.43 17.609 20.75 1 97.94 326 ILE B CA 1
ATOM 6661 C C . ILE B 1 326 ? -12.906 18.047 19.375 1 97.94 326 ILE B C 1
ATOM 6663 O O . ILE B 1 326 ? -12.805 17.234 18.469 1 97.94 326 ILE B O 1
ATOM 6667 N N . LYS B 1 327 ? -12.656 19.344 19.25 1 98.5 327 LYS B N 1
ATOM 6668 C CA . LYS B 1 327 ? -12.203 19.844 17.953 1 98.5 327 LYS B CA 1
ATOM 6669 C C . LYS B 1 327 ? -10.688 19.75 17.828 1 98.5 327 LYS B C 1
ATOM 6671 O O . LYS B 1 327 ? -9.961 20.016 18.797 1 98.5 327 LYS B O 1
ATOM 6676 N N . CYS B 1 328 ? -10.172 19.359 16.641 1 98.81 328 CYS B N 1
ATOM 6677 C CA . CYS B 1 328 ? -8.758 19.266 16.312 1 98.81 328 CYS B CA 1
ATOM 6678 C C . CYS B 1 328 ? -8.484 19.891 14.945 1 98.81 328 CYS B C 1
ATOM 6680 O O . CYS B 1 328 ? -8.586 19.203 13.914 1 98.81 328 CYS B O 1
ATOM 6682 N N . PRO B 1 329 ? -8.055 21.109 14.852 1 98.38 329 PRO B N 1
ATOM 6683 C CA . PRO B 1 329 ? -8.008 21.984 16.031 1 98.38 329 PRO B CA 1
ATOM 6684 C C . PRO B 1 329 ? -9.328 22.688 16.281 1 98.38 329 PRO B C 1
ATOM 6686 O O . PRO B 1 329 ? -10.211 22.703 15.422 1 98.38 329 PRO B O 1
ATOM 6689 N N . SER B 1 330 ? -9.477 23.203 17.453 1 98.12 330 SER B N 1
ATOM 6690 C CA . SER B 1 330 ? -10.516 24.203 17.688 1 98.12 330 SER B CA 1
ATOM 6691 C C . SER B 1 330 ? -10.219 25.484 16.906 1 98.12 330 SER B C 1
ATOM 6693 O O . SER B 1 330 ? -9.086 25.703 16.453 1 98.12 330 SER B O 1
ATOM 6695 N N . VAL B 1 331 ? -11.211 26.281 16.734 1 97.5 331 VAL B N 1
ATOM 6696 C CA . VAL B 1 331 ? -11.008 27.547 16.031 1 97.5 331 VAL B CA 1
ATOM 6697 C C . VAL B 1 331 ? -10.023 28.422 16.812 1 97.5 331 VAL B C 1
ATOM 6699 O O . VAL B 1 331 ? -9.227 29.156 16.219 1 97.5 331 VAL B O 1
ATOM 6702 N N . ALA B 1 332 ? -10.047 28.375 18.156 1 97.12 332 ALA B N 1
ATOM 6703 C CA . ALA B 1 332 ? -9.078 29.094 18.984 1 97.12 332 ALA B CA 1
ATOM 6704 C C . ALA B 1 332 ? -7.648 28.656 18.672 1 97.12 332 ALA B C 1
ATOM 6706 O O . ALA B 1 332 ? -6.754 29.484 18.516 1 97.12 332 ALA B O 1
ATOM 6707 N N . LEU B 1 333 ? -7.461 27.344 18.609 1 98.12 333 LEU B N 1
ATOM 6708 C CA . LEU B 1 333 ? -6.133 26.812 18.344 1 98.12 333 LEU B CA 1
ATOM 6709 C C . LEU B 1 333 ? -5.695 27.141 16.922 1 98.12 333 LEU B C 1
ATOM 6711 O O . LEU B 1 333 ? -4.512 27.375 16.672 1 98.12 333 LEU B O 1
ATOM 6715 N N . GLN B 1 334 ? -6.617 27.078 15.938 1 97.38 334 GLN B N 1
ATOM 6716 C CA . GLN B 1 334 ? -6.293 27.484 14.57 1 97.38 334 GLN B CA 1
ATOM 6717 C C . GLN B 1 334 ? -5.852 28.953 14.523 1 97.38 334 GLN B C 1
ATOM 6719 O O . GLN B 1 334 ? -4.875 29.281 13.852 1 97.38 334 GLN B O 1
ATOM 6724 N N . LEU B 1 335 ? -6.559 29.797 15.203 1 96.5 335 LEU B N 1
ATOM 6725 C CA . LEU B 1 335 ? -6.203 31.219 15.289 1 96.5 335 LEU B CA 1
ATOM 6726 C C . LEU B 1 335 ? -4.863 31.406 15.984 1 96.5 335 LEU B C 1
ATOM 6728 O O . LEU B 1 335 ? -4.07 32.25 15.602 1 96.5 335 LEU B O 1
ATOM 6732 N N . ALA B 1 336 ? -4.645 30.578 17.016 1 97 336 ALA B N 1
ATOM 6733 C CA . ALA B 1 336 ? -3.381 30.641 17.734 1 97 336 ALA B CA 1
ATOM 6734 C C . ALA B 1 336 ? -2.199 30.344 16.828 1 97 336 ALA B C 1
ATOM 6736 O O . ALA B 1 336 ? -1.093 30.844 17.047 1 97 336 ALA B O 1
ATOM 6737 N N . GLY B 1 337 ? -2.451 29.547 15.805 1 95.69 337 GLY B N 1
ATOM 6738 C CA . GLY B 1 337 ? -1.39 29.141 14.891 1 95.69 337 GLY B CA 1
ATOM 6739 C C . GLY B 1 337 ? -1.142 30.156 13.789 1 95.69 337 GLY B C 1
ATOM 6740 O O . GLY B 1 337 ? -0.234 29.984 12.969 1 95.69 337 GLY B O 1
ATOM 6741 N N . SER B 1 338 ? -1.844 31.25 13.711 1 94.38 338 SER B N 1
ATOM 6742 C CA . SER B 1 338 ? -1.688 32.25 12.648 1 94.38 338 SER B CA 1
ATOM 6743 C C . SER B 1 338 ? -0.298 32.844 12.68 1 94.38 338 SER B C 1
ATOM 6745 O O . SER B 1 338 ? 0.336 32.938 13.734 1 94.38 338 SER B O 1
ATOM 6747 N N . LYS B 1 339 ? 0.178 33.344 11.562 1 94 339 LYS B N 1
ATOM 6748 C CA . LYS B 1 339 ? 1.506 33.938 11.445 1 94 339 LYS B CA 1
ATOM 6749 C C . LYS B 1 339 ? 1.627 35.188 12.312 1 94 339 LYS B C 1
ATOM 6751 O O . LYS B 1 339 ? 2.699 35.5 12.844 1 94 339 LYS B O 1
ATOM 6756 N N . LYS B 1 340 ? 0.548 35.938 12.453 1 94 340 LYS B N 1
ATOM 6757 C CA . LYS B 1 340 ? 0.562 37.125 13.297 1 94 340 LYS B CA 1
ATOM 6758 C C . LYS B 1 340 ? 0.815 36.781 14.758 1 94 340 LYS B C 1
ATOM 6760 O O . LYS B 1 340 ? 1.572 37.438 15.453 1 94 340 LYS B O 1
ATOM 6765 N N . VAL B 1 341 ? 0.159 35.75 15.219 1 95.38 341 VAL B N 1
ATOM 6766 C CA . VAL B 1 341 ? 0.377 35.312 16.594 1 95.38 341 VAL B CA 1
ATOM 6767 C C . VAL B 1 341 ? 1.829 34.875 16.766 1 95.38 341 VAL B C 1
ATOM 6769 O O . VAL B 1 341 ? 2.469 35.188 17.766 1 95.38 341 VAL B O 1
ATOM 6772 N N . GLN B 1 342 ? 2.338 34.125 15.82 1 95.81 342 GLN B N 1
ATOM 6773 C CA . GLN B 1 342 ? 3.73 33.688 15.875 1 95.81 342 GLN B CA 1
ATOM 6774 C C . GLN B 1 342 ? 4.68 34.875 15.898 1 95.81 342 GLN B C 1
ATOM 6776 O O . GLN B 1 342 ? 5.676 34.875 16.625 1 95.81 342 GLN B O 1
ATOM 6781 N N . GLN B 1 343 ? 4.379 35.875 15.117 1 95.62 343 GLN B N 1
ATOM 6782 C CA . GLN B 1 343 ? 5.168 37.125 15.109 1 95.62 343 GLN B CA 1
ATOM 6783 C C . GLN B 1 343 ? 5.141 37.781 16.484 1 95.62 343 GLN B C 1
ATOM 6785 O O . GLN B 1 343 ? 6.18 38.219 16.984 1 95.62 343 GLN B O 1
ATOM 6790 N N . VAL B 1 344 ? 3.982 37.875 17.125 1 95.5 344 VAL B N 1
ATOM 6791 C CA . VAL B 1 344 ? 3.84 38.531 18.422 1 95.5 344 VAL B CA 1
ATOM 6792 C C . VAL B 1 344 ? 4.586 37.719 19.484 1 95.5 344 VAL B C 1
ATOM 6794 O O . VAL B 1 344 ? 5.215 38.281 20.375 1 95.5 344 VAL B O 1
ATOM 6797 N N . LEU B 1 345 ? 4.516 36.406 19.391 1 96.69 345 LEU B N 1
ATOM 6798 C CA . LEU B 1 345 ? 5.215 35.531 20.344 1 96.69 345 LEU B CA 1
ATOM 6799 C C . LEU B 1 345 ? 6.715 35.812 20.312 1 96.69 345 LEU B C 1
ATOM 6801 O O . LEU B 1 345 ? 7.41 35.594 21.312 1 96.69 345 LEU B O 1
ATOM 6805 N N . ALA B 1 346 ? 7.215 36.281 19.172 1 95.19 346 ALA B N 1
ATOM 6806 C CA . ALA B 1 346 ? 8.648 36.5 19 1 95.19 346 ALA B CA 1
ATOM 6807 C C . ALA B 1 346 ? 9.062 37.844 19.609 1 95.19 346 ALA B C 1
ATOM 6809 O O . ALA B 1 346 ? 10.258 38.125 19.734 1 95.19 346 ALA B O 1
ATOM 6810 N N . GLU B 1 347 ? 8.141 38.656 19.984 1 94.19 347 GLU B N 1
ATOM 6811 C CA . GLU B 1 347 ? 8.461 39.938 20.578 1 94.19 347 GLU B CA 1
ATOM 6812 C C . GLU B 1 347 ? 9.047 39.781 21.984 1 94.19 347 GLU B C 1
ATOM 6814 O O . GLU B 1 347 ? 8.836 38.75 22.625 1 94.19 347 GLU B O 1
ATOM 6819 N N . PRO B 1 348 ? 9.766 40.781 22.453 1 91.38 348 PRO B N 1
ATOM 6820 C CA . PRO B 1 348 ? 10.414 40.656 23.766 1 91.38 348 PRO B CA 1
ATOM 6821 C C . PRO B 1 348 ? 9.414 40.438 24.891 1 91.38 348 PRO B C 1
ATOM 6823 O O . PRO B 1 348 ? 8.367 41.094 24.938 1 91.38 348 PRO B O 1
ATOM 6826 N N . ASN B 1 349 ? 9.648 39.469 25.719 1 92.81 349 ASN B N 1
ATOM 6827 C CA . ASN B 1 349 ? 8.977 39.219 26.984 1 92.81 349 ASN B CA 1
ATOM 6828 C C . ASN B 1 349 ? 7.605 38.562 26.766 1 92.81 349 ASN B C 1
ATOM 6830 O O . ASN B 1 349 ? 6.852 38.375 27.719 1 92.81 349 ASN B O 1
ATOM 6834 N N . VAL B 1 350 ? 7.215 38.219 25.609 1 95.75 350 VAL B N 1
ATOM 6835 C CA . VAL B 1 350 ? 5.91 37.625 25.391 1 95.75 350 VAL B CA 1
ATOM 6836 C C . VAL B 1 350 ? 5.984 36.125 25.656 1 95.75 350 VAL B C 1
ATOM 6838 O O . VAL B 1 350 ? 5.168 35.562 26.406 1 95.75 350 VAL B O 1
ATOM 6841 N N . LEU B 1 351 ? 6.984 35.438 25.125 1 96.38 351 LEU B N 1
ATOM 6842 C CA . LEU B 1 351 ? 7.148 34 25.297 1 96.38 351 LEU B CA 1
ATOM 6843 C C . LEU B 1 351 ? 7.281 33.625 26.781 1 96.38 351 LEU B C 1
ATOM 6845 O O . LEU B 1 351 ? 6.824 32.594 27.203 1 96.38 351 LEU B O 1
ATOM 6849 N N . GLU B 1 352 ? 7.934 34.5 27.516 1 96.5 352 GLU B N 1
ATOM 6850 C CA . GLU B 1 352 ? 8.211 34.281 28.938 1 96.5 352 GLU B CA 1
ATOM 6851 C C . GLU B 1 352 ? 6.918 34.156 29.734 1 96.5 352 GLU B C 1
ATOM 6853 O O . GLU B 1 352 ? 6.867 33.438 30.734 1 96.5 352 GLU B O 1
ATOM 6858 N N . GLN B 1 353 ? 5.922 34.812 29.281 1 96.12 353 GLN B N 1
ATOM 6859 C CA . GLN B 1 353 ? 4.629 34.75 29.953 1 96.12 353 GLN B CA 1
ATOM 6860 C C . GLN B 1 353 ? 4.035 33.344 29.859 1 96.12 353 GLN B C 1
ATOM 6862 O O . GLN B 1 353 ? 3.273 32.906 30.734 1 96.12 353 GLN B O 1
ATOM 6867 N N . PHE B 1 354 ? 4.395 32.625 28.875 1 97.44 354 PHE B N 1
ATOM 6868 C CA . PHE B 1 354 ? 3.799 31.312 28.641 1 97.44 354 PHE B CA 1
ATOM 6869 C C . PHE B 1 354 ? 4.738 30.203 29.094 1 97.44 354 PHE B C 1
ATOM 6871 O O . PHE B 1 354 ? 4.293 29.188 29.641 1 97.44 354 PHE B O 1
ATOM 6878 N N . LEU B 1 355 ? 6.035 30.359 28.891 1 97.44 355 LEU B N 1
ATOM 6879 C CA . LEU B 1 355 ? 6.945 29.234 29.062 1 97.44 355 LEU B CA 1
ATOM 6880 C C . LEU B 1 355 ? 7.906 29.484 30.219 1 97.44 355 LEU B C 1
ATOM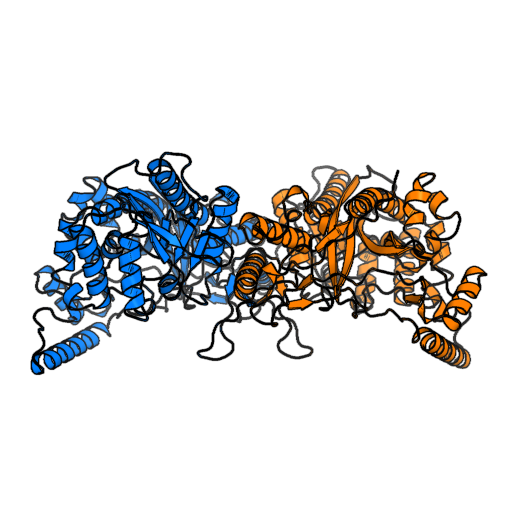 6882 O O . LEU B 1 355 ? 8.68 28.594 30.594 1 97.44 355 LEU B O 1
ATOM 6886 N N . GLY B 1 356 ? 7.93 30.578 30.828 1 96.12 356 GLY B N 1
ATOM 6887 C CA . GLY B 1 356 ? 8.852 30.875 31.906 1 96.12 356 GLY B CA 1
ATOM 6888 C C . GLY B 1 356 ? 10.305 30.75 31.516 1 96.12 356 GLY B C 1
ATOM 6889 O O . GLY B 1 356 ? 10.742 31.359 30.531 1 96.12 356 GLY B O 1
ATOM 6890 N N . GLN B 1 357 ? 10.969 29.875 32.188 1 94.38 357 GLN B N 1
ATOM 6891 C CA . GLN B 1 357 ? 12.406 29.734 32 1 94.38 357 GLN B CA 1
ATOM 6892 C C . GLN B 1 357 ? 12.734 29.016 30.688 1 94.38 357 GLN B C 1
ATOM 6894 O O . GLN B 1 357 ? 13.805 29.219 30.125 1 94.38 357 GLN B O 1
ATOM 6899 N N . SER B 1 358 ? 11.789 28.312 30.188 1 95.88 358 SER B N 1
ATOM 6900 C CA . SER B 1 358 ? 12.023 27.547 28.969 1 95.88 358 SER B CA 1
ATOM 6901 C C . SER B 1 358 ? 11.867 28.422 27.734 1 95.88 358 SER B C 1
ATOM 6903 O O .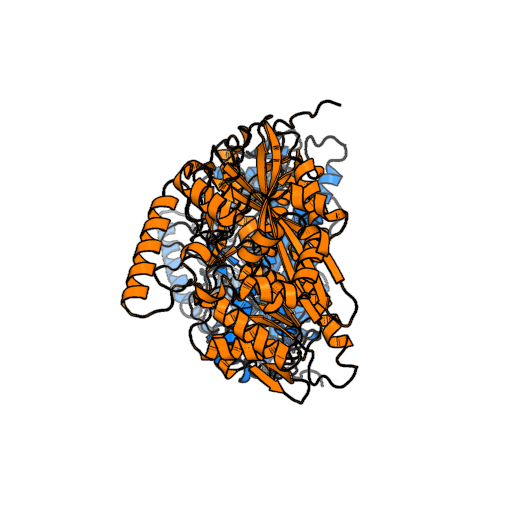 SER B 1 358 ? 12.133 27.969 26.609 1 95.88 358 SER B O 1
ATOM 6905 N N . ALA B 1 359 ? 11.508 29.688 27.891 1 96.94 359 ALA B N 1
ATOM 6906 C CA . ALA B 1 359 ? 11.273 30.594 26.781 1 96.94 359 ALA B CA 1
ATOM 6907 C C . ALA B 1 359 ? 12.531 30.766 25.938 1 96.94 359 ALA B C 1
ATOM 6909 O O . ALA B 1 359 ? 12.453 30.906 24.703 1 96.94 359 ALA B O 1
ATOM 6910 N N . HIS B 1 360 ? 13.617 30.75 26.625 1 95.88 360 HIS B N 1
ATOM 6911 C CA . HIS B 1 360 ? 14.883 30.969 25.938 1 95.88 360 HIS B CA 1
ATOM 6912 C C . HIS B 1 360 ? 15.141 29.891 24.891 1 95.88 360 HIS B C 1
ATOM 6914 O O . HIS B 1 360 ? 15.633 30.188 23.797 1 95.88 360 HIS B O 1
ATOM 6920 N N . ASP B 1 361 ? 14.844 28.656 25.234 1 96 361 ASP B N 1
ATOM 6921 C CA . ASP B 1 361 ? 15.086 27.516 24.344 1 96 361 ASP B CA 1
ATOM 6922 C C . ASP B 1 361 ? 14.297 27.672 23.031 1 96 361 ASP B C 1
ATOM 6924 O O . ASP B 1 361 ? 14.781 27.297 21.969 1 96 361 ASP B O 1
ATOM 6928 N N . VAL B 1 362 ? 13.141 28.203 23.125 1 97.19 362 VAL B N 1
ATOM 6929 C CA . VAL B 1 362 ? 12.266 28.391 21.969 1 97.19 362 VAL B CA 1
ATOM 6930 C C . VAL B 1 362 ? 12.672 29.641 21.203 1 97.19 362 VAL B C 1
ATOM 6932 O O . VAL B 1 362 ? 12.773 29.609 19.969 1 97.19 362 VAL B O 1
ATOM 6935 N N . ARG B 1 363 ? 13.016 30.703 21.891 1 96.31 363 ARG B N 1
ATOM 6936 C CA . ARG B 1 363 ? 13.297 32 21.281 1 96.31 363 ARG B CA 1
ATOM 6937 C C . ARG B 1 363 ? 14.531 31.938 20.391 1 96.31 363 ARG B C 1
ATOM 6939 O O . ARG B 1 363 ? 14.594 32.594 19.359 1 96.31 363 ARG B O 1
ATOM 6946 N N . VAL B 1 364 ? 15.477 31.141 20.781 1 94.31 364 VAL B N 1
ATOM 6947 C CA . VAL B 1 364 ? 16.75 31.094 20.078 1 94.31 364 VAL B CA 1
ATOM 6948 C C . VAL B 1 364 ? 16.531 30.5 18.672 1 94.31 364 VAL B C 1
ATOM 6950 O O . VAL B 1 364 ? 17.359 30.688 17.781 1 94.31 364 VAL B O 1
ATOM 6953 N N . THR B 1 365 ? 15.406 29.828 18.453 1 95.81 365 THR B N 1
ATOM 6954 C CA . THR B 1 365 ? 15.156 29.219 17.156 1 95.81 365 THR B CA 1
ATOM 6955 C C . THR B 1 365 ? 14.406 30.188 16.25 1 95.81 365 THR B C 1
ATOM 6957 O O . THR B 1 365 ? 14.227 29.922 15.055 1 95.81 365 THR B O 1
ATOM 6960 N N . PHE B 1 366 ? 13.898 31.281 16.734 1 95.5 366 PHE B N 1
ATOM 6961 C CA . PHE B 1 366 ? 13.086 32.219 15.953 1 95.5 366 PHE B CA 1
ATOM 6962 C C . PHE B 1 366 ? 13.961 33.031 15.016 1 95.5 366 PHE B C 1
ATOM 6964 O O . PHE B 1 366 ? 15.055 33.469 15.398 1 95.5 366 PHE B O 1
ATOM 6971 N N . SER B 1 367 ? 13.508 33.125 13.789 1 91.62 367 SER B N 1
ATOM 6972 C CA . SER B 1 367 ? 14.023 34.219 12.945 1 91.62 367 SER B CA 1
ATOM 6973 C C . SER B 1 367 ? 13.508 35.562 13.406 1 91.62 367 SER B C 1
ATOM 6975 O O . SER B 1 367 ? 12.617 35.656 14.258 1 91.62 367 SER B O 1
ATOM 6977 N N . GLN B 1 368 ? 14.078 36.531 12.844 1 92.06 368 GLN B N 1
ATOM 6978 C CA . GLN B 1 368 ? 13.547 37.844 13.156 1 92.06 368 GLN B CA 1
ATOM 6979 C C . GLN B 1 368 ? 12.219 38.094 12.453 1 92.06 368 GLN B C 1
ATOM 6981 O O . GLN B 1 368 ? 12.086 37.812 11.25 1 92.06 368 GLN B O 1
ATOM 6986 N N . LEU B 1 369 ? 11.281 38.5 13.242 1 95.5 369 LEU B N 1
ATOM 6987 C CA . LEU B 1 369 ? 9.93 38.719 12.742 1 95.5 369 LEU B CA 1
ATOM 6988 C C . LEU B 1 369 ? 9.477 40.156 13.07 1 95.5 369 LEU B C 1
ATOM 6990 O O . LEU B 1 369 ? 9.773 40.656 14.148 1 95.5 369 LEU B O 1
ATOM 6994 N N . TRP B 1 370 ? 8.875 40.812 12.141 1 95.5 370 TRP B N 1
ATOM 6995 C CA . TRP B 1 370 ? 8.32 42.125 12.336 1 95.5 370 TRP B CA 1
ATOM 6996 C C . TRP B 1 370 ? 6.852 42.188 11.945 1 95.5 370 TRP B C 1
ATOM 6998 O O . TRP B 1 370 ? 6.445 41.562 10.961 1 95.5 370 TRP B O 1
ATOM 7008 N N . PRO B 1 371 ? 6.219 42.906 12.82 1 93.5 371 PRO B N 1
ATOM 7009 C CA . PRO B 1 371 ? 4.898 43.25 12.297 1 93.5 371 PRO B CA 1
ATOM 7010 C C . PRO B 1 371 ? 4.961 44.344 11.227 1 93.5 371 PRO B C 1
ATOM 7012 O O . PRO B 1 371 ? 6.031 44.906 10.969 1 93.5 371 PRO B O 1
ATOM 7015 N N . LEU B 1 372 ? 4.113 44.594 10.445 1 93.12 372 LEU B N 1
ATOM 7016 C CA . LEU B 1 372 ? 4.027 45.656 9.445 1 93.12 372 LEU B CA 1
ATOM 7017 C C . LEU B 1 372 ? 2.896 46.625 9.773 1 93.12 372 LEU B C 1
ATOM 7019 O O . LEU B 1 372 ? 2.07 46.938 8.914 1 93.12 372 LEU B O 1
ATOM 7023 N N . ASP B 1 373 ? 2.898 46.938 11.047 1 91 373 ASP B N 1
ATOM 7024 C CA . ASP B 1 373 ? 1.886 47.875 11.531 1 91 373 ASP B CA 1
ATOM 7025 C C . ASP B 1 373 ? 2.516 49.188 11.945 1 91 373 ASP B C 1
ATOM 7027 O O . ASP B 1 373 ? 3.645 49.5 11.562 1 91 373 ASP B O 1
ATOM 7031 N N . GLU B 1 374 ? 1.765 50 12.727 1 89.06 374 GLU B N 1
ATOM 7032 C CA . GLU B 1 374 ? 2.215 51.375 13.023 1 89.06 374 GLU B CA 1
ATOM 7033 C C . GLU B 1 374 ? 3.025 51.406 14.32 1 89.06 374 GLU B C 1
ATOM 7035 O O . GLU B 1 374 ? 3.484 52.469 14.734 1 89.06 374 GLU B O 1
ATOM 7040 N N . SER B 1 375 ? 3.23 50.281 14.898 1 90.62 375 SER B N 1
ATOM 7041 C CA . SER B 1 375 ? 4.078 50.219 16.078 1 90.62 375 SER B CA 1
ATOM 7042 C C . SER B 1 375 ? 5.531 50.531 15.734 1 90.62 375 SER B C 1
ATOM 7044 O O . SER B 1 375 ? 5.898 50.594 14.562 1 90.62 375 SER B O 1
ATOM 7046 N N . HIS B 1 376 ? 6.332 50.781 16.75 1 94 376 HIS B N 1
ATOM 7047 C CA . HIS B 1 376 ? 7.75 51 16.516 1 94 376 HIS B CA 1
ATOM 7048 C C . HIS B 1 376 ? 8.391 49.844 15.766 1 94 376 HIS B C 1
ATOM 7050 O O . HIS B 1 376 ? 9.133 50.062 14.805 1 94 376 HIS B O 1
ATOM 7056 N N . LEU B 1 377 ? 8.086 48.688 16.172 1 93.75 377 LEU B N 1
ATOM 7057 C CA . LEU B 1 377 ? 8.594 47.5 15.508 1 93.75 377 LEU B CA 1
ATOM 7058 C C . LEU B 1 377 ? 8.062 47.406 14.086 1 93.75 377 LEU B C 1
ATOM 7060 O O . LEU B 1 377 ? 8.766 46.938 13.188 1 93.75 377 LEU B O 1
ATOM 7064 N N . GLY B 1 378 ? 6.844 47.781 13.891 1 94.38 378 GLY B N 1
ATOM 7065 C CA . GLY B 1 378 ? 6.234 47.75 12.57 1 94.38 378 GLY B CA 1
ATOM 7066 C C . GLY B 1 378 ? 6.887 48.719 11.594 1 94.38 378 GLY B C 1
ATOM 7067 O O . GLY B 1 378 ? 7.105 48.375 10.43 1 94.38 378 GLY B O 1
ATOM 7068 N N . GLN B 1 379 ? 7.199 49.875 12.086 1 95.12 379 GLN B N 1
ATOM 7069 C CA . GLN B 1 379 ? 7.871 50.875 11.266 1 95.12 379 GLN B CA 1
ATOM 7070 C C . GLN B 1 379 ? 9.281 50.406 10.891 1 95.12 379 GLN B C 1
ATOM 7072 O O . GLN B 1 379 ? 9.734 50.656 9.773 1 95.12 379 GLN B O 1
ATOM 7077 N N . GLU B 1 380 ? 9.852 49.844 11.875 1 96.38 380 GLU B N 1
ATOM 7078 C CA . GLU B 1 380 ? 11.156 49.25 11.586 1 96.38 380 GLU B CA 1
ATOM 7079 C C . GLU B 1 380 ? 11.062 48.219 10.477 1 96.38 380 GLU B C 1
ATOM 7081 O O . GLU B 1 380 ? 11.875 48.219 9.547 1 96.38 380 GLU B O 1
ATOM 7086 N N . GLY B 1 381 ? 10.125 47.344 10.555 1 96.44 381 GLY B N 1
ATOM 7087 C CA . GLY B 1 381 ? 9.914 46.312 9.547 1 96.44 381 GLY B CA 1
ATOM 7088 C C . GLY B 1 381 ? 9.656 46.875 8.164 1 96.44 381 GLY B C 1
ATOM 7089 O O . GLY B 1 381 ? 10.203 46.375 7.176 1 96.44 381 GLY B O 1
ATOM 7090 N N . LEU B 1 382 ? 8.812 47.906 8.125 1 96.5 382 LEU B N 1
ATOM 7091 C CA . LEU B 1 382 ? 8.492 48.531 6.852 1 96.5 382 LEU B CA 1
ATOM 7092 C C . LEU B 1 382 ? 9.734 49.188 6.23 1 96.5 382 LEU B C 1
ATOM 7094 O O . LEU B 1 382 ? 9.93 49.094 5.016 1 96.5 382 LEU B O 1
ATOM 7098 N N . GLU B 1 383 ? 10.5 49.75 7.062 1 97.19 383 GLU B N 1
ATOM 7099 C CA . GLU B 1 383 ? 11.734 50.344 6.582 1 97.19 383 GLU B CA 1
ATOM 7100 C C . GLU B 1 383 ? 12.688 49.312 6.02 1 97.19 383 GLU B C 1
ATOM 7102 O O . GLU B 1 383 ? 13.258 49.469 4.945 1 97.19 383 GLU B O 1
ATOM 7107 N N . LEU B 1 384 ? 12.867 48.25 6.73 1 96.94 384 LEU B N 1
ATOM 7108 C CA . LEU B 1 384 ? 13.742 47.156 6.293 1 96.94 384 LEU B CA 1
ATOM 7109 C C . LEU B 1 384 ? 13.234 46.562 4.988 1 96.94 384 LEU B C 1
ATOM 7111 O O . LEU B 1 384 ? 14.031 46.25 4.09 1 96.94 384 LEU B O 1
ATOM 7115 N N . ALA B 1 385 ? 11.938 46.406 4.875 1 96.5 385 ALA B N 1
ATOM 7116 C CA . ALA B 1 385 ? 11.312 45.812 3.695 1 96.5 385 ALA B CA 1
ATOM 7117 C C . ALA B 1 385 ? 11.562 46.656 2.455 1 96.5 385 ALA B C 1
ATOM 7119 O O . ALA B 1 385 ? 11.633 46.125 1.339 1 96.5 385 ALA B O 1
ATOM 7120 N N . ARG B 1 386 ? 11.734 47.906 2.654 1 95.94 386 ARG B N 1
ATOM 7121 C CA . ARG B 1 386 ? 11.906 48.812 1.533 1 95.94 386 ARG B CA 1
ATOM 7122 C C . ARG B 1 386 ? 13.383 49.031 1.234 1 95.94 386 ARG B C 1
ATOM 7124 O O . ARG B 1 386 ? 13.781 49.156 0.072 1 95.94 386 ARG B O 1
ATOM 7131 N N . THR B 1 387 ? 14.234 49.062 2.209 1 96.56 387 THR B N 1
ATOM 7132 C CA . THR B 1 387 ? 15.625 49.469 2.031 1 96.56 387 THR B CA 1
ATOM 7133 C C . THR B 1 387 ? 16.516 48.281 1.751 1 96.56 387 THR B C 1
ATOM 7135 O O . THR B 1 387 ? 17.531 48.375 1.067 1 96.56 387 THR B O 1
ATOM 7138 N N . SER B 1 388 ? 16.188 47.125 2.332 1 96.31 388 SER B N 1
ATOM 7139 C CA . SER B 1 388 ? 16.984 45.906 2.154 1 96.31 388 SER B CA 1
ATOM 7140 C C . SER B 1 388 ? 16.078 44.719 1.899 1 96.31 388 SER B C 1
ATOM 7142 O O . SER B 1 388 ? 16.203 43.688 2.57 1 96.31 388 SER B O 1
ATOM 7144 N N . PRO B 1 389 ? 15.258 44.812 0.901 1 95.94 389 PRO B N 1
ATOM 7145 C CA . PRO B 1 389 ? 14.273 43.781 0.671 1 95.94 389 PRO B CA 1
ATOM 7146 C C . PRO B 1 389 ? 14.906 42.406 0.37 1 95.94 389 PRO B C 1
ATOM 7148 O O . PRO B 1 389 ? 14.281 41.375 0.576 1 95.94 389 PRO B O 1
ATOM 7151 N N . ASP B 1 390 ? 16.188 42.312 -0.032 1 94.75 390 ASP B N 1
ATOM 7152 C CA . ASP B 1 390 ? 16.875 41.094 -0.457 1 94.75 390 ASP B CA 1
ATOM 7153 C C . ASP B 1 390 ? 17.047 40.125 0.71 1 94.75 390 ASP B C 1
ATOM 7155 O O . ASP B 1 390 ? 17.328 38.938 0.505 1 94.75 390 ASP B O 1
ATOM 7159 N N . LYS B 1 391 ? 16.75 40.562 1.905 1 94.88 391 LYS B N 1
ATOM 7160 C CA . LYS B 1 391 ? 17.031 39.75 3.092 1 94.88 391 LYS B CA 1
ATOM 7161 C C . LYS B 1 391 ? 15.75 39.25 3.752 1 94.88 391 LYS B C 1
ATOM 7163 O O . LYS B 1 391 ? 15.789 38.625 4.812 1 94.88 391 LYS B O 1
ATOM 7168 N N . TYR B 1 392 ? 14.656 39.562 3.033 1 95.5 392 TYR B N 1
ATOM 7169 C CA . TYR B 1 392 ? 13.43 39.312 3.787 1 95.5 392 TYR B CA 1
ATOM 7170 C C . TYR B 1 392 ? 12.375 38.625 2.92 1 95.5 392 TYR B C 1
ATOM 7172 O O . TYR B 1 392 ? 12.523 38.562 1.698 1 95.5 392 TYR B O 1
ATOM 7180 N N . VAL B 1 393 ? 11.406 38.062 3.545 1 93.94 393 VAL B N 1
ATOM 7181 C CA . VAL B 1 393 ? 10.195 37.5 2.941 1 93.94 393 VAL B CA 1
ATOM 7182 C C . VAL B 1 393 ? 8.969 38.031 3.672 1 93.94 393 VAL B C 1
ATOM 7184 O O . VAL B 1 393 ? 8.969 38.156 4.898 1 93.94 393 VAL B O 1
ATOM 7187 N N . MET B 1 394 ? 8.008 38.5 2.951 1 95.44 394 MET B N 1
ATOM 7188 C CA . MET B 1 394 ? 6.727 38.938 3.484 1 95.44 394 MET B CA 1
ATOM 7189 C C . MET B 1 394 ? 5.668 37.844 3.34 1 95.44 394 MET B C 1
ATOM 7191 O O . MET B 1 394 ? 5.449 37.344 2.244 1 95.44 394 MET B O 1
ATOM 7195 N N . LYS B 1 395 ? 5.051 37.438 4.461 1 92.12 395 LYS B N 1
ATOM 7196 C CA . LYS B 1 395 ? 4.145 36.281 4.477 1 92.12 395 LYS B CA 1
ATOM 7197 C C . LYS B 1 395 ? 2.736 36.688 4.891 1 92.12 395 LYS B C 1
ATOM 7199 O O . LYS B 1 395 ? 2.559 37.375 5.898 1 92.12 395 LYS B O 1
ATOM 7204 N N . PRO B 1 396 ? 1.737 36.281 4.121 1 90.19 396 PRO B N 1
ATOM 7205 C CA . PRO B 1 396 ? 0.351 36.5 4.547 1 90.19 396 PRO B CA 1
ATOM 7206 C C . PRO B 1 396 ? -0.119 35.469 5.57 1 90.19 396 PRO B C 1
ATOM 7208 O O . PRO B 1 396 ? 0.658 34.594 5.98 1 90.19 396 PRO B O 1
ATOM 7211 N N . GLN B 1 397 ? -1.33 35.531 6.031 1 82.88 397 GLN B N 1
ATOM 7212 C CA . GLN B 1 397 ? -1.866 34.625 7.047 1 82.88 397 GLN B CA 1
ATOM 7213 C C . GLN B 1 397 ? -2.305 33.312 6.438 1 82.88 397 GLN B C 1
ATOM 7215 O O . GLN B 1 397 ? -2.604 32.344 7.156 1 82.88 397 GLN B O 1
ATOM 7220 N N . ARG B 1 398 ? -2.186 33.125 5.145 1 73.56 398 ARG B N 1
ATOM 7221 C CA . ARG B 1 398 ? -2.613 31.922 4.449 1 73.56 398 ARG B CA 1
ATOM 7222 C C . ARG B 1 398 ? -1.642 30.766 4.703 1 73.56 398 ARG B C 1
ATOM 7224 O O . ARG B 1 398 ? -0.438 30.984 4.852 1 73.56 398 ARG B O 1
ATOM 7231 N N . GLU B 1 399 ? -2.361 29.656 4.973 1 64.5 399 GLU B N 1
ATOM 7232 C CA . GLU B 1 399 ? -1.551 28.438 5.059 1 64.5 399 GLU B CA 1
ATOM 7233 C C . GLU B 1 399 ? -1.169 27.938 3.672 1 64.5 399 GLU B C 1
ATOM 7235 O O . GLU B 1 399 ? -1.785 28.312 2.674 1 64.5 399 GLU B O 1
ATOM 7240 N N . GLY B 1 400 ? 0.04 27.453 3.385 1 59.34 400 GLY B N 1
ATOM 7241 C CA . GLY B 1 400 ? 0.485 26.891 2.115 1 59.34 400 GLY B CA 1
ATOM 7242 C C . GLY B 1 400 ? 1.548 27.734 1.438 1 59.34 400 GLY B C 1
ATOM 7243 O O . GLY B 1 400 ? 1.697 28.922 1.746 1 59.34 400 GLY B O 1
ATOM 7244 N N . GLY B 1 401 ? 2.518 27.328 0.825 1 58.88 401 GLY B N 1
ATOM 7245 C CA . GLY B 1 401 ? 3.777 27.891 0.376 1 58.88 401 GLY B CA 1
ATOM 7246 C C . GLY B 1 401 ? 3.619 28.828 -0.809 1 58.88 401 GLY B C 1
ATOM 7247 O O . GLY B 1 401 ? 4.531 29.594 -1.126 1 58.88 401 GLY B O 1
ATOM 7248 N N . SER B 1 402 ? 2.352 29.016 -1.307 1 65.38 402 SER B N 1
ATOM 7249 C CA . SER B 1 402 ? 2.354 29.641 -2.621 1 65.38 402 SER B CA 1
ATOM 7250 C C . SER B 1 402 ? 2.002 31.125 -2.52 1 65.38 402 SER B C 1
ATOM 7252 O O . SER B 1 402 ? 1.987 31.828 -3.529 1 65.38 402 SER B O 1
ATOM 7254 N N . HIS B 1 403 ? 2.094 31.75 -1.329 1 77.81 403 HIS B N 1
ATOM 7255 C CA . HIS B 1 403 ? 1.583 33.094 -1.205 1 77.81 403 HIS B CA 1
ATOM 7256 C C . HIS B 1 403 ? 2.654 34.062 -0.671 1 77.81 403 HIS B C 1
ATOM 7258 O O . HIS B 1 403 ? 2.418 35.25 -0.542 1 77.81 403 HIS B O 1
ATOM 7264 N N . ASN B 1 404 ? 3.807 33.594 -0.442 1 87.62 404 ASN B N 1
ATOM 7265 C CA . ASN B 1 404 ? 4.875 34.406 0.11 1 87.62 404 ASN B CA 1
ATOM 7266 C C . ASN B 1 404 ? 5.449 35.375 -0.94 1 87.62 404 ASN B C 1
ATOM 7268 O O . ASN B 1 404 ? 5.418 35.062 -2.135 1 87.62 404 ASN B O 1
ATOM 7272 N N . ILE B 1 405 ? 5.898 36.562 -0.563 1 92.62 405 ILE B N 1
ATOM 7273 C CA . ILE B 1 405 ? 6.535 37.562 -1.408 1 92.62 405 ILE B CA 1
ATOM 7274 C C . ILE B 1 405 ? 7.992 37.719 -0.994 1 92.62 405 ILE B C 1
ATOM 7276 O O . ILE B 1 405 ? 8.281 38.094 0.152 1 92.62 405 ILE B O 1
ATOM 7280 N N . TYR B 1 406 ? 8.883 37.562 -1.977 1 92.19 406 TYR B N 1
ATOM 7281 C CA . TYR B 1 406 ? 10.297 37.438 -1.612 1 92.19 406 TYR B CA 1
ATOM 7282 C C . TYR B 1 406 ? 11.094 38.625 -2.15 1 92.19 406 TYR B C 1
ATOM 7284 O O . TYR B 1 406 ? 10.867 39.062 -3.279 1 92.19 406 TYR B O 1
ATOM 7292 N N . LYS B 1 407 ? 11.953 39.156 -1.358 1 95.06 407 LYS B N 1
ATOM 7293 C CA . LYS B 1 407 ? 13.055 40 -1.765 1 95.06 407 LYS B CA 1
ATOM 7294 C C . LYS B 1 407 ? 12.555 41.219 -2.514 1 95.06 407 LYS B C 1
ATOM 7296 O O . LYS B 1 407 ? 11.711 41.969 -2.002 1 95.06 407 LYS B O 1
ATOM 7301 N N . HIS B 1 408 ? 12.953 41.281 -3.766 1 94.62 408 HIS B N 1
ATOM 7302 C CA . HIS B 1 408 ? 12.703 42.531 -4.488 1 94.62 408 HIS B CA 1
ATOM 7303 C C . HIS B 1 408 ? 11.242 42.656 -4.902 1 94.62 408 HIS B C 1
ATOM 7305 O O . HIS B 1 408 ? 10.789 43.719 -5.293 1 94.62 408 HIS B O 1
ATOM 7311 N N . ASP B 1 409 ? 10.508 41.656 -4.711 1 95.38 409 ASP B N 1
ATOM 7312 C CA . ASP B 1 409 ? 9.078 41.719 -4.988 1 95.38 409 ASP B CA 1
ATOM 7313 C C . ASP B 1 409 ? 8.328 42.406 -3.852 1 95.38 409 ASP B C 1
ATOM 7315 O O . ASP B 1 409 ? 7.18 42.812 -4.02 1 95.38 409 ASP B O 1
ATOM 7319 N N . ILE B 1 410 ? 8.969 42.625 -2.713 1 97 410 ILE B N 1
ATOM 7320 C CA . ILE B 1 410 ? 8.305 43.125 -1.512 1 97 410 ILE B CA 1
ATOM 7321 C C . ILE B 1 410 ? 7.953 44.625 -1.697 1 97 410 ILE B C 1
ATOM 7323 O O . ILE B 1 410 ? 6.801 45 -1.504 1 97 410 ILE B O 1
ATOM 7327 N N . PRO B 1 411 ? 8.93 45.469 -2.117 1 97.12 411 PRO B N 1
ATOM 7328 C CA . PRO B 1 411 ? 8.562 46.875 -2.297 1 97.12 411 PRO B CA 1
ATOM 7329 C C . PRO B 1 411 ? 7.449 47.062 -3.322 1 97.12 411 PRO B C 1
ATOM 7331 O O . PRO B 1 411 ? 6.566 47.906 -3.129 1 97.12 411 PRO B O 1
ATOM 7334 N N . LEU B 1 412 ? 7.484 46.281 -4.34 1 96.88 412 LEU B N 1
ATOM 7335 C CA . LEU B 1 412 ? 6.445 46.375 -5.363 1 96.88 412 LEU B CA 1
ATOM 7336 C C . LEU B 1 412 ? 5.086 46 -4.793 1 96.88 412 LEU B C 1
ATOM 7338 O O . LEU B 1 412 ? 4.078 46.656 -5.082 1 96.88 412 LEU B O 1
ATOM 7342 N N . ALA B 1 413 ? 5.105 44.969 -4.02 1 96.56 413 ALA B N 1
ATOM 7343 C CA . ALA B 1 413 ? 3.861 44.5 -3.398 1 96.56 413 ALA B CA 1
ATOM 7344 C C . ALA B 1 413 ? 3.328 45.531 -2.414 1 96.56 413 ALA B C 1
ATOM 7346 O O . ALA B 1 413 ? 2.119 45.781 -2.34 1 96.56 413 ALA B O 1
ATOM 7347 N N . LEU B 1 414 ? 4.191 46.156 -1.641 1 96.62 414 LEU B N 1
ATOM 7348 C CA . LEU B 1 414 ? 3.805 47.188 -0.673 1 96.62 414 LEU B CA 1
ATOM 7349 C C . LEU B 1 414 ? 3.199 48.406 -1.375 1 96.62 414 LEU B C 1
ATOM 7351 O O . LEU B 1 414 ? 2.215 48.969 -0.901 1 96.62 414 LEU B O 1
ATOM 7355 N N . ASP B 1 415 ? 3.785 48.75 -2.471 1 96.88 415 ASP B N 1
ATOM 7356 C CA . ASP B 1 415 ? 3.252 49.875 -3.248 1 96.88 415 ASP B CA 1
ATOM 7357 C C . ASP B 1 415 ? 1.862 49.562 -3.793 1 96.88 415 ASP B C 1
ATOM 7359 O O . ASP B 1 415 ? 0.976 50.406 -3.793 1 96.88 415 ASP B O 1
ATOM 7363 N N . ALA B 1 416 ? 1.775 48.375 -4.289 1 96.5 416 ALA B N 1
ATOM 7364 C CA . ALA B 1 416 ? 0.481 47.969 -4.812 1 96.5 416 ALA B CA 1
ATOM 7365 C C . ALA B 1 416 ? -0.586 47.969 -3.723 1 96.5 416 ALA B C 1
ATOM 7367 O O . ALA B 1 416 ? -1.728 48.375 -3.967 1 96.5 416 ALA B O 1
ATOM 7368 N N . MET B 1 417 ? -0.25 47.5 -2.564 1 95 417 MET B N 1
ATOM 7369 C CA . MET B 1 417 ? -1.18 47.5 -1.438 1 95 417 MET B CA 1
ATOM 7370 C C . MET B 1 417 ? -1.562 48.906 -1.03 1 95 417 MET B C 1
ATOM 7372 O O . MET B 1 417 ? -2.715 49.156 -0.682 1 95 417 MET B O 1
ATOM 7376 N N . HIS B 1 418 ? -0.614 49.812 -1.056 1 94.56 418 HIS B N 1
ATOM 7377 C CA . HIS B 1 418 ? -0.872 51.188 -0.738 1 94.56 418 HIS B CA 1
ATOM 7378 C C . HIS B 1 418 ? -1.86 51.812 -1.724 1 94.56 418 HIS B C 1
ATOM 7380 O O . HIS B 1 418 ? -2.773 52.531 -1.321 1 94.56 418 HIS B O 1
ATOM 7386 N N . LYS B 1 419 ? -1.639 51.469 -2.936 1 96.38 419 LYS B N 1
ATOM 7387 C CA . LYS B 1 419 ? -2.547 51.938 -3.967 1 96.38 419 LYS B CA 1
ATOM 7388 C C . LYS B 1 419 ? -3.961 51.438 -3.752 1 96.38 419 LYS B C 1
ATOM 7390 O O . LYS B 1 419 ? -4.938 52.156 -3.898 1 96.38 419 LYS B O 1
ATOM 7395 N N . ARG B 1 420 ? -4.062 50.188 -3.432 1 94.5 420 ARG B N 1
ATOM 7396 C CA . ARG B 1 420 ? -5.375 49.594 -3.182 1 94.5 420 ARG B CA 1
ATOM 7397 C C . ARG B 1 420 ? -6.035 50.219 -1.962 1 94.5 420 ARG B C 1
ATOM 7399 O O . ARG B 1 420 ? -7.25 50.438 -1.947 1 94.5 420 ARG B O 1
ATOM 7406 N N . ASP B 1 421 ? -5.293 50.531 -0.972 1 94.31 421 ASP B N 1
ATOM 7407 C CA . ASP B 1 421 ? -5.82 51.188 0.211 1 94.31 421 ASP B CA 1
ATOM 7408 C C . ASP B 1 421 ? -6.352 52.594 -0.138 1 94.31 421 ASP B C 1
ATOM 7410 O O . ASP B 1 421 ? -7.398 53 0.368 1 94.31 421 ASP B O 1
ATOM 7414 N N . GLN B 1 422 ? -5.672 53.281 -0.95 1 94.44 422 GLN B N 1
ATOM 7415 C CA . GLN B 1 422 ? -6.102 54.625 -1.37 1 94.44 422 GLN B CA 1
ATOM 7416 C C . GLN B 1 422 ? -7.395 54.562 -2.178 1 94.44 422 GLN B C 1
ATOM 7418 O O . GLN B 1 422 ? -8.281 55.406 -2.02 1 94.44 422 GLN B O 1
ATOM 7423 N N . GLU B 1 423 ? -7.387 53.594 -2.982 1 94.5 423 GLU B N 1
ATOM 7424 C CA . GLU B 1 423 ? -8.602 53.375 -3.771 1 94.5 423 GLU B CA 1
ATOM 7425 C C . GLU B 1 423 ? -9.797 53.062 -2.877 1 94.5 423 GLU B C 1
ATOM 7427 O O . GLU B 1 423 ? -10.883 53.594 -3.076 1 94.5 423 GLU B O 1
ATOM 7432 N N . ARG B 1 424 ? -9.594 52.188 -1.985 1 92.62 424 ARG B N 1
ATOM 7433 C CA . ARG B 1 424 ? -10.656 51.844 -1.04 1 92.62 424 ARG B CA 1
ATOM 7434 C C . ARG B 1 424 ? -11.109 53.062 -0.259 1 92.62 424 ARG B C 1
ATOM 7436 O O . ARG B 1 424 ? -12.305 53.281 -0.065 1 92.62 424 ARG B O 1
ATOM 7443 N N . LYS B 1 425 ? -10.219 53.906 0.148 1 93.06 425 LYS B N 1
ATOM 7444 C CA . LYS B 1 425 ? -10.516 55.156 0.874 1 93.06 425 LYS B CA 1
ATOM 7445 C C . LYS B 1 425 ? -11.344 56.094 0.018 1 93.06 425 LYS B C 1
ATOM 7447 O O . LYS B 1 425 ? -12.281 56.719 0.511 1 93.06 425 LYS B O 1
ATOM 7452 N N . SER B 1 426 ? -10.961 56.156 -1.138 1 93.62 426 SER B N 1
ATOM 7453 C CA . SER B 1 426 ? -11.672 57.031 -2.057 1 93.62 426 SER B CA 1
ATOM 7454 C C . SER B 1 426 ? -13.117 56.562 -2.248 1 93.62 426 SER B C 1
ATOM 7456 O O . SER B 1 426 ? -13.992 57.375 -2.557 1 93.62 426 SER B O 1
ATOM 7458 N N . HIS B 1 427 ? -13.367 55.344 -2.084 1 92.81 427 HIS B N 1
ATOM 7459 C CA . HIS B 1 427 ? -14.711 54.781 -2.219 1 92.81 427 HIS B CA 1
ATOM 7460 C C . HIS B 1 427 ? -15.453 54.812 -0.886 1 92.81 427 HIS B C 1
ATOM 7462 O O . HIS B 1 427 ? -16.531 54.219 -0.756 1 92.81 427 HIS B O 1
ATOM 7468 N N . GLY B 1 428 ? -14.859 55.312 0.102 1 90.06 428 GLY B N 1
ATOM 7469 C CA . GLY B 1 428 ? -15.531 55.531 1.377 1 90.06 428 GLY B CA 1
ATOM 7470 C C . GLY B 1 428 ? -15.344 54.375 2.344 1 90.06 428 GLY B C 1
ATOM 7471 O O . GLY B 1 428 ? -16.016 54.312 3.379 1 90.06 428 GLY B O 1
ATOM 7472 N N . GLU B 1 429 ? -14.391 53.469 2.037 1 86.62 429 GLU B N 1
ATOM 7473 C CA . GLU B 1 429 ? -14.133 52.312 2.91 1 86.62 429 GLU B CA 1
ATOM 7474 C C . GLU B 1 429 ? -13.172 52.688 4.035 1 86.62 429 GLU B C 1
ATOM 7476 O O . GLU B 1 429 ? -12.359 53.594 3.893 1 86.62 429 GLU B O 1
ATOM 7481 N N . ASP B 1 430 ? -13.336 52.031 5.168 1 84.06 430 ASP B N 1
ATOM 7482 C CA . ASP B 1 430 ? -12.43 52.25 6.293 1 84.06 430 ASP B CA 1
ATOM 7483 C C . ASP B 1 430 ? -11.07 51.594 6.02 1 84.06 430 ASP B C 1
ATOM 7485 O O . ASP B 1 430 ? -10.977 50.406 5.754 1 84.06 430 ASP B O 1
ATOM 7489 N N . VAL B 1 431 ? -10.055 52.438 6.016 1 86.94 431 VAL B N 1
ATOM 7490 C CA . VAL B 1 431 ? -8.703 51.969 5.766 1 86.94 431 VAL B CA 1
ATOM 7491 C C . VAL B 1 431 ? -7.801 52.344 6.941 1 86.94 431 VAL B C 1
ATOM 7493 O O . VAL B 1 431 ? -6.625 52.656 6.754 1 86.94 431 VAL B O 1
ATOM 7496 N N . ALA B 1 432 ? -8.391 52.438 8.125 1 85.25 432 ALA B N 1
ATOM 7497 C CA . ALA B 1 432 ? -7.594 52.688 9.32 1 85.25 432 ALA B CA 1
ATOM 7498 C C . ALA B 1 432 ? -6.488 51.656 9.484 1 85.25 432 ALA B C 1
ATOM 7500 O O . ALA B 1 432 ? -5.387 51.969 9.938 1 85.25 432 ALA B O 1
ATOM 7501 N N . VAL B 1 433 ? -6.812 50.438 9.172 1 88.75 433 VAL B N 1
ATOM 7502 C CA . VAL B 1 433 ? -5.824 49.375 9.117 1 88.75 433 VAL B CA 1
ATOM 7503 C C . VAL B 1 433 ? -5.457 49.094 7.66 1 88.75 433 VAL B C 1
ATOM 7505 O O . VAL B 1 433 ? -6.328 48.781 6.844 1 88.75 433 VAL B O 1
ATOM 7508 N N . LYS B 1 434 ? -4.18 49.219 7.398 1 92 434 LYS B N 1
ATOM 7509 C CA . LYS B 1 434 ? -3.693 49.094 6.027 1 92 434 LYS B CA 1
ATOM 7510 C C . LYS B 1 434 ? -3.549 47.625 5.637 1 92 434 LYS B C 1
ATOM 7512 O O . LYS B 1 434 ? -3.34 46.75 6.496 1 92 434 LYS B O 1
ATOM 7517 N N . GLU B 1 435 ? -3.592 47.344 4.332 1 91.44 435 GLU B N 1
ATOM 7518 C CA . GLU B 1 435 ? -3.543 46 3.787 1 91.44 435 GLU B CA 1
ATOM 7519 C C . GLU B 1 435 ? -2.268 45.281 4.215 1 91.44 435 GLU B C 1
ATOM 7521 O O . GLU B 1 435 ? -2.299 44.094 4.527 1 91.44 435 GLU B O 1
ATOM 7526 N N . HIS B 1 436 ? -1.179 45.969 4.234 1 93.12 436 HIS B N 1
ATOM 7527 C CA . HIS B 1 436 ? 0.108 45.344 4.508 1 93.12 436 HIS B CA 1
ATOM 7528 C C . HIS B 1 436 ? 0.198 44.875 5.961 1 93.12 436 HIS B C 1
ATOM 7530 O O . HIS B 1 436 ? 1.056 44.062 6.309 1 93.12 436 HIS B O 1
ATOM 7536 N N . GLU B 1 437 ? -0.714 45.344 6.836 1 91.31 437 GLU B N 1
ATOM 7537 C CA . GLU B 1 437 ? -0.721 44.938 8.234 1 91.31 437 GLU B CA 1
ATOM 7538 C C . GLU B 1 437 ? -1.191 43.5 8.391 1 91.31 437 GLU B C 1
ATOM 7540 O O . GLU B 1 437 ? -1.014 42.906 9.453 1 91.31 437 GLU B O 1
ATOM 7545 N N . GLY B 1 438 ? -1.763 42.969 7.309 1 89.44 438 GLY B N 1
ATOM 7546 C CA . GLY B 1 438 ? -2.137 41.562 7.289 1 89.44 438 GLY B CA 1
ATOM 7547 C C . GLY B 1 438 ? -0.963 40.656 7.027 1 89.44 438 GLY B C 1
ATOM 7548 O O . GLY B 1 438 ? -1.104 39.406 7.086 1 89.44 438 GLY B O 1
ATOM 7549 N N . TYR B 1 439 ? 0.183 41.25 6.754 1 92.69 439 TYR B N 1
ATOM 7550 C CA . TYR B 1 439 ? 1.406 40.5 6.496 1 92.69 439 TYR B CA 1
ATOM 7551 C C . TYR B 1 439 ? 2.385 40.625 7.66 1 92.69 439 TYR B C 1
ATOM 7553 O O . TYR B 1 439 ? 2.252 41.531 8.484 1 92.69 439 TYR B O 1
ATOM 7561 N N . ILE B 1 440 ? 3.275 39.688 7.738 1 94.5 440 ILE B N 1
ATOM 7562 C CA . ILE B 1 440 ? 4.449 39.781 8.594 1 94.5 440 ILE B CA 1
ATOM 7563 C C . ILE B 1 440 ? 5.715 39.781 7.742 1 94.5 440 ILE B C 1
ATOM 7565 O O . ILE B 1 440 ? 5.703 39.312 6.605 1 94.5 440 ILE B O 1
ATOM 7569 N N . LEU B 1 441 ? 6.699 40.406 8.242 1 95.94 441 LEU B N 1
ATOM 7570 C CA . LEU B 1 441 ? 8.016 40.375 7.617 1 95.94 441 LEU B CA 1
ATOM 7571 C C . LEU B 1 441 ? 8.953 39.438 8.375 1 95.94 441 LEU B C 1
ATOM 7573 O O . LEU B 1 441 ? 8.992 39.438 9.602 1 95.94 441 LEU B O 1
ATOM 7577 N N . MET B 1 442 ? 9.633 38.562 7.699 1 95.69 442 MET B N 1
ATOM 7578 C CA . MET B 1 442 ? 10.562 37.594 8.289 1 95.69 442 MET B CA 1
ATOM 7579 C C . MET B 1 442 ? 11.922 37.656 7.609 1 95.69 442 MET B C 1
ATOM 7581 O O . MET B 1 442 ? 12 37.781 6.387 1 95.69 442 MET B O 1
ATOM 7585 N N . SER B 1 443 ? 12.969 37.688 8.414 1 95.25 443 SER B N 1
ATOM 7586 C CA . SER B 1 443 ? 14.297 37.562 7.824 1 95.25 443 SER B CA 1
ATOM 7587 C C . SER B 1 443 ? 14.5 36.219 7.145 1 95.25 443 SER B C 1
ATOM 7589 O O . SER B 1 443 ? 14.055 35.188 7.652 1 95.25 443 SER B O 1
ATOM 7591 N N . LEU B 1 444 ? 15.148 36.281 6.047 1 93.06 444 LEU B N 1
ATOM 7592 C CA . LEU B 1 444 ? 15.43 35.031 5.328 1 93.06 444 LEU B CA 1
ATOM 7593 C C . LEU B 1 444 ? 16.406 34.156 6.113 1 93.06 444 LEU B C 1
ATOM 7595 O O . LEU B 1 444 ? 17.312 34.688 6.777 1 93.06 444 LEU B O 1
ATOM 7599 N N . ILE B 1 445 ? 16.172 32.938 6.074 1 92.56 445 ILE B N 1
ATOM 7600 C CA . ILE B 1 445 ? 17.078 31.969 6.68 1 92.56 445 ILE B CA 1
ATOM 7601 C C . ILE B 1 445 ? 18.188 31.609 5.695 1 92.56 445 ILE B C 1
ATOM 7603 O O . ILE B 1 445 ? 17.922 31.281 4.535 1 92.56 445 ILE B O 1
ATOM 7607 N N . ASN B 1 446 ? 19.406 31.75 6.141 1 91.38 446 ASN B N 1
ATOM 7608 C CA . ASN B 1 446 ? 20.578 31.422 5.32 1 91.38 446 ASN B CA 1
ATOM 7609 C C . ASN B 1 446 ? 20.922 29.938 5.395 1 91.38 446 ASN B C 1
ATOM 7611 O O . ASN B 1 446 ? 21.844 29.547 6.109 1 91.38 446 ASN B O 1
ATOM 7615 N N . THR B 1 447 ? 20.266 29.188 4.578 1 89.75 447 THR B N 1
ATOM 7616 C CA . THR B 1 447 ? 20.469 27.75 4.594 1 89.75 447 THR B CA 1
ATOM 7617 C C . THR B 1 447 ? 21.641 27.359 3.699 1 89.75 447 THR B C 1
ATOM 7619 O O . THR B 1 447 ? 21.766 27.844 2.572 1 89.75 447 THR B O 1
ATOM 7622 N N . PRO B 1 448 ? 22.484 26.422 4.199 1 85.06 448 PRO B N 1
ATOM 7623 C CA . PRO B 1 448 ? 23.547 25.938 3.312 1 85.06 448 PRO B CA 1
ATOM 7624 C C . PRO B 1 448 ? 22.984 25.25 2.061 1 85.06 448 PRO B C 1
ATOM 7626 O O . PRO B 1 448 ? 22.016 24.516 2.141 1 85.06 448 PRO B O 1
ATOM 7629 N N . LYS B 1 449 ? 23.578 25.531 0.894 1 80.06 449 LYS B N 1
ATOM 7630 C CA . LYS B 1 449 ? 23.078 25.031 -0.375 1 80.06 449 LYS B CA 1
ATOM 7631 C C . LYS B 1 449 ? 24.078 24.094 -1.04 1 80.06 449 LYS B C 1
ATOM 7633 O O . LYS B 1 449 ? 23.984 23.828 -2.238 1 80.06 449 LYS B O 1
ATOM 7638 N N . ASP B 1 450 ? 24.953 23.547 -0.406 1 77 450 ASP B N 1
ATOM 7639 C CA . ASP B 1 450 ? 26.062 22.844 -1.034 1 77 450 ASP B CA 1
ATOM 7640 C C . ASP B 1 450 ? 25.859 21.328 -0.945 1 77 450 ASP B C 1
ATOM 7642 O O . ASP B 1 450 ? 26.828 20.562 -1.08 1 77 450 ASP B O 1
ATOM 7646 N N . ARG B 1 451 ? 24.672 21.047 -0.749 1 87.06 451 ARG B N 1
ATOM 7647 C CA . ARG B 1 451 ? 24.422 19.609 -0.677 1 87.06 451 ARG B CA 1
ATOM 7648 C C . ARG B 1 451 ? 23.391 19.188 -1.719 1 87.06 451 ARG B C 1
ATOM 7650 O O . ARG B 1 451 ? 22.484 19.938 -2.047 1 87.06 451 ARG B O 1
ATOM 7657 N N . GLY B 1 452 ? 23.734 17.953 -2.195 1 93.75 452 GLY B N 1
ATOM 7658 C CA . GLY B 1 452 ? 22.812 17.422 -3.189 1 93.75 452 GLY B CA 1
ATOM 7659 C C . GLY B 1 452 ? 21.906 16.344 -2.637 1 93.75 452 GLY B C 1
ATOM 7660 O O . GLY B 1 452 ? 21.906 16.062 -1.434 1 93.75 452 GLY B O 1
ATOM 7661 N N . ALA B 1 453 ? 21 15.875 -3.445 1 95 453 ALA B N 1
ATOM 7662 C CA . ALA B 1 453 ? 20.094 14.781 -3.129 1 95 453 ALA B CA 1
ATOM 7663 C C . ALA B 1 453 ? 19.703 14.016 -4.387 1 95 453 ALA B C 1
ATOM 7665 O O . ALA B 1 453 ? 19.906 14.492 -5.504 1 95 453 ALA B O 1
ATOM 7666 N N . MET B 1 454 ? 19.297 12.805 -4.238 1 96.69 454 MET B N 1
ATOM 7667 C CA . MET B 1 454 ? 18.75 11.984 -5.32 1 96.69 454 MET B CA 1
ATOM 7668 C C . MET B 1 454 ? 17.234 11.875 -5.215 1 96.69 454 MET B C 1
ATOM 7670 O O . MET B 1 454 ? 16.719 11.172 -4.344 1 96.69 454 MET B O 1
ATOM 7674 N N . MET B 1 455 ? 16.562 12.539 -6.16 1 96.38 455 MET B N 1
ATOM 7675 C CA . MET B 1 455 ? 15.117 12.727 -6.047 1 96.38 455 MET B CA 1
ATOM 7676 C C . MET B 1 455 ? 14.367 11.805 -7.004 1 96.38 455 MET B C 1
ATOM 7678 O O . MET B 1 455 ? 14.719 11.711 -8.18 1 96.38 455 MET B O 1
ATOM 7682 N N . LEU B 1 456 ? 13.445 11.086 -6.48 1 96.81 456 LEU B N 1
ATOM 7683 C CA . LEU B 1 456 ? 12.539 10.219 -7.23 1 96.81 456 LEU B CA 1
ATOM 7684 C C . LEU B 1 456 ? 11.156 10.844 -7.359 1 96.81 456 LEU B C 1
ATOM 7686 O O . LEU B 1 456 ? 10.484 11.086 -6.359 1 96.81 456 LEU B O 1
ATOM 7690 N N . ARG B 1 457 ? 10.75 11.172 -8.539 1 94.88 457 ARG B N 1
ATOM 7691 C CA . ARG B 1 457 ? 9.445 11.742 -8.867 1 94.88 457 ARG B CA 1
ATOM 7692 C C . ARG B 1 457 ? 8.773 10.961 -9.992 1 94.88 457 ARG B C 1
ATOM 7694 O O . ARG B 1 457 ? 9.445 10.531 -10.938 1 94.88 457 ARG B O 1
ATOM 7701 N N . ALA B 1 458 ? 7.484 10.703 -9.859 1 93.56 458 ALA B N 1
ATOM 7702 C CA . ALA B 1 458 ? 6.758 9.977 -10.898 1 93.56 458 ALA B CA 1
ATOM 7703 C C . ALA B 1 458 ? 6.805 10.719 -12.227 1 93.56 458 ALA B C 1
ATOM 7705 O O . ALA B 1 458 ? 6.711 11.953 -12.258 1 93.56 458 ALA B O 1
ATOM 7706 N N . GLY B 1 459 ? 6.918 9.969 -13.273 1 90.31 459 GLY B N 1
ATOM 7707 C CA . GLY B 1 459 ? 6.895 10.523 -14.617 1 90.31 459 GLY B CA 1
ATOM 7708 C C . GLY B 1 459 ? 8.234 11.07 -15.055 1 90.31 459 GLY B C 1
ATOM 7709 O O . GLY B 1 459 ? 8.328 11.742 -16.094 1 90.31 459 GLY B O 1
ATOM 7710 N N . ARG B 1 460 ? 9.328 10.789 -14.273 1 89.69 460 ARG B N 1
ATOM 7711 C CA . ARG B 1 460 ? 10.609 11.398 -14.594 1 89.69 460 ARG B CA 1
ATOM 7712 C C . ARG B 1 460 ? 11.633 10.336 -15 1 89.69 460 ARG B C 1
ATOM 7714 O O . ARG B 1 460 ? 12.828 10.508 -14.766 1 89.69 460 ARG B O 1
ATOM 7721 N N . GLY B 1 461 ? 11.195 9.164 -15.453 1 89.94 461 GLY B N 1
ATOM 7722 C CA . GLY B 1 461 ? 12.109 8.156 -15.977 1 89.94 461 GLY B CA 1
ATOM 7723 C C . GLY B 1 461 ? 12.398 7.047 -14.984 1 89.94 461 GLY B C 1
ATOM 7724 O O . GLY B 1 461 ? 11.711 6.914 -13.969 1 89.94 461 GLY B O 1
ATOM 7725 N N . ASP B 1 462 ? 13.414 6.285 -15.289 1 91.38 462 ASP B N 1
ATOM 7726 C CA . ASP B 1 462 ? 13.656 5.047 -14.555 1 91.38 462 ASP B CA 1
ATOM 7727 C C . ASP B 1 462 ? 14.758 5.242 -13.516 1 91.38 462 ASP B C 1
ATOM 7729 O O . ASP B 1 462 ? 15.07 4.32 -12.758 1 91.38 462 ASP B O 1
ATOM 7733 N N . MET B 1 463 ? 15.328 6.453 -13.492 1 94.88 463 MET B N 1
ATOM 7734 C CA . MET B 1 463 ? 16.375 6.754 -12.523 1 94.88 463 MET B CA 1
ATOM 7735 C C . MET B 1 463 ? 16.016 7.98 -11.688 1 94.88 463 MET B C 1
ATOM 7737 O O . MET B 1 463 ? 15.375 8.906 -12.188 1 94.88 463 MET B O 1
ATOM 7741 N N . ALA B 1 464 ? 16.438 7.926 -10.414 1 96.25 464 ALA B N 1
ATOM 7742 C CA . ALA B 1 464 ? 16.297 9.125 -9.586 1 96.25 464 ALA B CA 1
ATOM 7743 C C . ALA B 1 464 ? 17.188 10.25 -10.102 1 96.25 464 ALA B C 1
ATOM 7745 O O . ALA B 1 464 ? 18.312 10.008 -10.547 1 96.25 464 ALA B O 1
ATOM 7746 N N . GLN B 1 465 ? 16.75 11.43 -10.055 1 94.81 465 GLN B N 1
ATOM 7747 C CA . GLN B 1 465 ? 17.484 12.602 -10.539 1 94.81 465 GLN B CA 1
ATOM 7748 C C . GLN B 1 465 ? 18.406 13.156 -9.453 1 94.81 465 GLN B C 1
ATOM 7750 O O . GLN B 1 465 ? 18 13.289 -8.297 1 94.81 465 GLN B O 1
ATOM 7755 N N . THR B 1 466 ? 19.625 13.383 -9.898 1 94.38 466 THR B N 1
ATOM 7756 C CA . THR B 1 466 ? 20.562 14.039 -8.992 1 94.38 466 THR B CA 1
ATOM 7757 C C . THR B 1 466 ? 20.391 15.555 -9.039 1 94.38 466 THR B C 1
ATOM 7759 O O . THR B 1 466 ? 20.516 16.156 -10.109 1 94.38 466 THR B O 1
ATOM 7762 N N . VAL B 1 467 ? 20.047 16.094 -7.941 1 93.12 467 VAL B N 1
ATOM 7763 C CA . VAL B 1 467 ? 19.984 17.547 -7.785 1 93.12 467 VAL B CA 1
ATOM 7764 C C . VAL B 1 467 ? 21.188 18.016 -6.977 1 93.12 467 VAL B C 1
ATOM 7766 O O . VAL B 1 467 ? 21.391 17.578 -5.84 1 93.12 467 VAL B O 1
ATOM 7769 N N . ALA B 1 468 ? 21.969 18.875 -7.473 1 90.94 468 ALA B N 1
ATOM 7770 C CA . ALA B 1 468 ? 23.297 19.219 -6.949 1 90.94 468 ALA B CA 1
ATOM 7771 C C . ALA B 1 468 ? 23.188 20.094 -5.699 1 90.94 468 ALA B C 1
ATOM 7773 O O . ALA B 1 468 ? 24.016 20 -4.793 1 90.94 468 ALA B O 1
ATOM 7774 N N . GLN B 1 469 ? 22.234 20.953 -5.715 1 92.69 469 GLN B N 1
ATOM 7775 C CA . GLN B 1 469 ? 22.062 21.875 -4.598 1 92.69 469 GLN B CA 1
ATOM 7776 C C . GLN B 1 469 ? 20.641 21.812 -4.043 1 92.69 469 GLN B C 1
ATOM 7778 O O . GLN B 1 469 ? 19.672 22.109 -4.75 1 92.69 469 GLN B O 1
ATOM 7783 N N . THR B 1 470 ? 20.609 21.438 -2.727 1 93.5 470 THR B N 1
ATOM 7784 C CA . THR B 1 470 ? 19.281 21.25 -2.139 1 93.5 470 THR B CA 1
ATOM 7785 C C . THR B 1 470 ? 19.219 21.859 -0.746 1 93.5 470 THR B C 1
ATOM 7787 O O . THR B 1 470 ? 20.25 22.219 -0.168 1 93.5 470 THR B O 1
ATOM 7790 N N . VAL B 1 471 ? 18 22.172 -0.304 1 92.5 471 VAL B N 1
ATOM 7791 C CA . VAL B 1 471 ? 17.688 22.594 1.057 1 92.5 471 VAL B CA 1
ATOM 7792 C C . VAL B 1 471 ? 16.688 21.609 1.681 1 92.5 471 VAL B C 1
ATOM 7794 O O . VAL B 1 471 ? 15.75 21.156 1.021 1 92.5 471 VAL B O 1
ATOM 7797 N N . SER B 1 472 ? 17 21.188 2.936 1 94.25 472 SER B N 1
ATOM 7798 C CA . SER B 1 472 ? 16.109 20.297 3.66 1 94.25 472 SER B CA 1
ATOM 7799 C C . SER B 1 472 ? 15.414 21.016 4.812 1 94.25 472 SER B C 1
ATOM 7801 O O . SER B 1 472 ? 16.062 21.703 5.602 1 94.25 472 SER B O 1
ATOM 7803 N N . GLU B 1 473 ? 14.125 20.953 4.812 1 95.12 473 GLU B N 1
ATOM 7804 C CA . GLU B 1 473 ? 13.305 21.484 5.898 1 95.12 473 GLU B CA 1
ATOM 7805 C C . GLU B 1 473 ? 12.836 20.375 6.828 1 95.12 473 GLU B C 1
ATOM 7807 O O . GLU B 1 473 ? 12.227 19.391 6.383 1 95.12 473 GLU B O 1
ATOM 7812 N N . LEU B 1 474 ? 13.125 20.531 8.109 1 97.69 474 LEU B N 1
ATOM 7813 C CA . LEU B 1 474 ? 12.781 19.531 9.102 1 97.69 474 LEU B CA 1
ATOM 7814 C C . LEU B 1 474 ? 11.523 19.922 9.859 1 97.69 474 LEU B C 1
ATOM 7816 O O . LEU B 1 474 ? 11.43 21.031 10.398 1 97.69 474 LEU B O 1
ATOM 7820 N N . GLY B 1 475 ? 10.523 19.109 9.812 1 98.19 475 GLY B N 1
ATOM 7821 C CA . GLY B 1 475 ? 9.344 19.25 10.656 1 98.19 475 GLY B CA 1
ATOM 7822 C C . GLY B 1 475 ? 9.281 18.203 11.758 1 98.19 475 GLY B C 1
ATOM 7823 O O . GLY B 1 475 ? 9.641 17.047 11.539 1 98.19 475 GLY B O 1
ATOM 7824 N N . VAL B 1 476 ? 8.883 18.609 12.961 1 98.81 476 VAL B N 1
ATOM 7825 C CA . VAL B 1 476 ? 8.703 17.688 14.078 1 98.81 476 VAL B CA 1
ATOM 7826 C C . VAL B 1 476 ? 7.242 17.703 14.531 1 98.81 476 VAL B C 1
ATOM 7828 O O . VAL B 1 476 ? 6.66 18.766 14.719 1 98.81 476 VAL B O 1
ATOM 7831 N N . TYR B 1 477 ? 6.691 16.469 14.766 1 98.88 477 TYR B N 1
ATOM 7832 C CA . TYR B 1 477 ? 5.277 16.328 15.078 1 98.88 477 TYR B CA 1
ATOM 7833 C C . TYR B 1 477 ? 5.055 16.297 16.594 1 98.88 477 TYR B C 1
ATOM 7835 O O . TYR B 1 477 ? 5.91 15.812 17.328 1 98.88 477 TYR B O 1
ATOM 7843 N N . GLY B 1 478 ? 3.928 16.828 17 1 98.75 478 GLY B N 1
ATOM 7844 C CA . GLY B 1 478 ? 3.449 16.75 18.375 1 98.75 478 GLY B CA 1
ATOM 7845 C C . GLY B 1 478 ? 1.941 16.859 18.484 1 98.75 478 GLY B C 1
ATOM 7846 O O . GLY B 1 478 ? 1.265 17.219 17.516 1 98.75 478 GLY B O 1
ATOM 7847 N N . THR B 1 479 ? 1.418 16.359 19.609 1 98.81 479 THR B N 1
ATOM 7848 C CA . THR B 1 479 ? -0.011 16.484 19.875 1 98.81 479 THR B CA 1
ATOM 7849 C C . THR B 1 479 ? -0.253 17 21.297 1 98.81 479 THR B C 1
ATOM 7851 O O . THR B 1 479 ? 0.592 16.812 22.172 1 98.81 479 THR B O 1
ATOM 7854 N N . ALA B 1 480 ? -1.307 17.656 21.531 1 98.75 480 ALA B N 1
ATOM 7855 C CA . ALA B 1 480 ? -1.694 18.141 22.859 1 98.75 480 ALA B CA 1
ATOM 7856 C C . ALA B 1 480 ? -3.207 18.078 23.047 1 98.75 480 ALA B C 1
ATOM 7858 O O . ALA B 1 480 ? -3.957 18.719 22.312 1 98.75 480 ALA B O 1
ATOM 7859 N N . LEU B 1 481 ? -3.641 17.203 23.875 1 98.62 481 LEU B N 1
ATOM 7860 C CA . LEU B 1 481 ? -4.992 17.266 24.422 1 98.62 481 LEU B CA 1
ATOM 7861 C C . LEU B 1 481 ? -5.031 18.109 25.688 1 98.62 481 LEU B C 1
ATOM 7863 O O . LEU B 1 481 ? -4.355 17.797 26.672 1 98.62 481 LEU B O 1
ATOM 7867 N N . PHE B 1 482 ? -5.809 19.234 25.672 1 98.12 482 PHE B N 1
ATOM 7868 C CA . PHE B 1 482 ? -5.762 20.188 26.766 1 98.12 482 PHE B CA 1
ATOM 7869 C C . PHE B 1 482 ? -7.09 20.922 26.906 1 98.12 482 PHE B C 1
ATOM 7871 O O . PHE B 1 482 ? -7.918 20.891 25.984 1 98.12 482 PHE B O 1
ATOM 7878 N N . GLY B 1 483 ? -7.305 21.547 27.969 1 95.06 483 GLY B N 1
ATOM 7879 C CA . GLY B 1 483 ? -8.516 22.297 28.234 1 95.06 483 GLY B CA 1
ATOM 7880 C C . GLY B 1 483 ? -8.656 22.703 29.703 1 95.06 483 GLY B C 1
ATOM 7881 O O . GLY B 1 483 ? -7.691 22.625 30.469 1 95.06 483 GLY B O 1
ATOM 7882 N N . VAL B 1 484 ? -9.805 23.234 29.969 1 87.31 484 VAL B N 1
ATOM 7883 C CA . VAL B 1 484 ? -10.078 23.781 31.297 1 87.31 484 VAL B CA 1
ATOM 7884 C C . VAL B 1 484 ? -10.242 22.641 32.312 1 87.31 484 VAL B C 1
ATOM 7886 O O . VAL B 1 484 ? -9.828 22.75 33.469 1 87.31 484 VAL B O 1
ATOM 7889 N N . THR B 1 485 ? -10.875 21.609 31.766 1 80.88 485 THR B N 1
ATOM 7890 C CA . THR B 1 485 ? -11.18 20.484 32.625 1 80.88 485 THR B CA 1
ATOM 7891 C C . THR B 1 485 ? -10.539 19.203 32.094 1 80.88 485 THR B C 1
ATOM 7893 O O . THR B 1 485 ? -10.141 19.141 30.938 1 80.88 485 THR B O 1
ATOM 7896 N N . GLY B 1 486 ? -9.945 18.422 32.812 1 76.88 486 GLY B N 1
ATOM 7897 C CA . GLY B 1 486 ? -9.492 17.094 32.406 1 76.88 486 GLY B CA 1
ATOM 7898 C C . GLY B 1 486 ? -7.988 16.938 32.469 1 76.88 486 GLY B C 1
ATOM 7899 O O . GLY B 1 486 ? -7.262 17.922 32.656 1 76.88 486 GLY B O 1
ATOM 7900 N N . LYS B 1 487 ? -7.645 15.773 32.156 1 84.44 487 LYS B N 1
ATOM 7901 C CA . LYS B 1 487 ? -6.23 15.414 32.188 1 84.44 487 LYS B CA 1
ATOM 7902 C C . LYS B 1 487 ? -5.555 15.727 30.844 1 84.44 487 LYS B C 1
ATOM 7904 O O . LYS B 1 487 ? -6.02 15.281 29.797 1 84.44 487 LYS B O 1
ATOM 7909 N N . GLU B 1 488 ? -4.598 16.562 30.875 1 90.94 488 GLU B N 1
ATOM 7910 C CA . GLU B 1 488 ? -3.822 16.891 29.688 1 90.94 488 GLU B CA 1
ATOM 7911 C C . GLU B 1 488 ? -2.984 15.695 29.234 1 90.94 488 GLU B C 1
ATOM 7913 O O . GLU B 1 488 ? -2.584 14.859 30.047 1 90.94 488 GLU B O 1
ATOM 7918 N N . SER B 1 489 ? -2.869 15.562 27.938 1 95.62 489 SER B N 1
ATOM 7919 C CA . SER B 1 489 ? -2 14.57 27.312 1 95.62 489 SER B CA 1
ATOM 7920 C C . SER B 1 489 ? -1.213 15.172 26.156 1 95.62 489 SER B C 1
ATOM 7922 O O . SER B 1 489 ? -1.797 15.734 25.219 1 95.62 489 SER B O 1
ATOM 7924 N N . MET B 1 490 ? 0.091 15.125 26.266 1 97.31 490 MET B N 1
ATOM 7925 C CA . MET B 1 490 ? 0.95 15.641 25.203 1 97.31 490 MET B CA 1
ATOM 7926 C C . MET B 1 490 ? 1.933 14.578 24.734 1 97.31 490 MET B C 1
ATOM 7928 O O . MET B 1 490 ? 2.428 13.781 25.531 1 97.31 490 MET B O 1
ATOM 7932 N N . ARG B 1 491 ? 2.072 14.516 23.453 1 97.56 491 ARG B N 1
ATOM 7933 C CA . ARG B 1 491 ? 2.998 13.578 22.828 1 97.56 491 ARG B CA 1
ATOM 7934 C C . ARG B 1 491 ? 3.871 14.289 21.797 1 97.56 491 ARG B C 1
ATOM 7936 O O . ARG B 1 491 ? 3.479 15.32 21.25 1 97.56 491 ARG B O 1
ATOM 7943 N N . SER B 1 492 ? 5.027 13.797 21.703 1 97.44 492 SER B N 1
ATOM 7944 C CA . SER B 1 492 ? 5.926 14.266 20.656 1 97.44 492 SER B CA 1
ATOM 7945 C C . SER B 1 492 ? 6.703 13.102 20.047 1 97.44 492 SER B C 1
ATOM 7947 O O . SER B 1 492 ? 7.031 12.133 20.734 1 97.44 492 SER B O 1
ATOM 7949 N N . GLY B 1 493 ? 6.848 13.188 18.75 1 96.69 493 GLY B N 1
ATOM 7950 C CA . GLY B 1 493 ? 7.637 12.172 18.062 1 96.69 493 GLY B CA 1
ATOM 7951 C C . GLY B 1 493 ? 7.402 12.141 16.562 1 96.69 493 GLY B C 1
ATOM 7952 O O . GLY B 1 493 ? 6.293 12.406 16.094 1 96.69 493 GLY B O 1
ATOM 7953 N N . GLY B 1 494 ? 8.43 11.781 15.875 1 98.19 494 GLY B N 1
ATOM 7954 C CA . GLY B 1 494 ? 8.383 11.711 14.422 1 98.19 494 GLY B CA 1
ATOM 7955 C C . GLY B 1 494 ? 8.891 12.977 13.75 1 98.19 494 GLY B C 1
ATOM 7956 O O . GLY B 1 494 ? 9.094 14 14.406 1 98.19 494 GLY B O 1
ATOM 7957 N N . TYR B 1 495 ? 9.078 12.875 12.438 1 98.81 495 TYR B N 1
ATOM 7958 C CA . TYR B 1 495 ? 9.641 13.992 11.688 1 98.81 495 TYR B CA 1
ATOM 7959 C C . TYR B 1 495 ? 9.188 13.953 10.234 1 98.81 495 TYR B C 1
ATOM 7961 O O . TYR B 1 495 ? 8.812 12.898 9.719 1 98.81 495 TYR B O 1
ATOM 7969 N N . LEU B 1 496 ? 9.164 15.094 9.641 1 98.5 496 LEU B N 1
ATOM 7970 C CA . LEU B 1 496 ? 9.047 15.281 8.203 1 98.5 496 LEU B CA 1
ATOM 7971 C C . LEU B 1 496 ? 10.242 16.047 7.648 1 98.5 496 LEU B C 1
ATOM 7973 O O . LEU B 1 496 ? 10.484 17.188 8.031 1 98.5 496 LEU B O 1
ATOM 7977 N N . LEU B 1 497 ? 11.055 15.352 6.934 1 98.06 497 LEU B N 1
ATOM 7978 C CA . LEU B 1 497 ? 12.102 16.047 6.203 1 98.06 497 LEU B CA 1
ATOM 7979 C C . LEU B 1 497 ? 11.695 16.266 4.75 1 98.06 497 LEU B C 1
ATOM 7981 O O . LEU B 1 497 ? 11.422 15.312 4.023 1 98.06 497 LEU B O 1
ATOM 7985 N N . ARG B 1 498 ? 11.547 17.5 4.363 1 96.38 498 ARG B N 1
ATOM 7986 C CA . ARG B 1 498 ? 11.258 17.875 2.984 1 96.38 498 ARG B CA 1
ATOM 7987 C C . ARG B 1 498 ? 12.492 18.469 2.309 1 96.38 498 ARG B C 1
ATOM 7989 O O . ARG B 1 498 ? 13.07 19.438 2.801 1 96.38 498 ARG B O 1
ATOM 7996 N N . THR B 1 499 ? 12.898 17.859 1.219 1 95.81 499 THR B N 1
ATOM 7997 C CA . THR B 1 499 ? 14.078 18.328 0.492 1 95.81 499 THR B CA 1
ATOM 7998 C C . THR B 1 499 ? 13.688 18.859 -0.881 1 95.81 499 THR B C 1
ATOM 8000 O O . THR B 1 499 ? 12.914 18.234 -1.604 1 95.81 499 THR B O 1
ATOM 8003 N N . LYS B 1 500 ? 14.133 20.062 -1.193 1 92.75 500 LYS B N 1
ATOM 8004 C CA . LYS B 1 500 ? 13.859 20.703 -2.477 1 92.75 500 LYS B CA 1
ATOM 8005 C C . LYS B 1 500 ? 15.141 21.281 -3.082 1 92.75 500 LYS B C 1
ATOM 8007 O O . LYS B 1 500 ? 16.156 21.422 -2.393 1 92.75 500 LYS B O 1
ATOM 8012 N N . ALA B 1 501 ? 15.023 21.547 -4.348 1 90.38 501 ALA B N 1
ATOM 8013 C CA . ALA B 1 501 ? 16.109 22.297 -4.98 1 90.38 501 ALA B CA 1
ATOM 8014 C C . ALA B 1 501 ? 16.266 23.672 -4.344 1 90.38 501 ALA B C 1
ATOM 8016 O O . ALA B 1 501 ? 15.281 24.328 -4.004 1 90.38 501 ALA B O 1
ATOM 8017 N N . SER B 1 502 ? 17.484 24.078 -4.25 1 87.56 502 SER B N 1
ATOM 8018 C CA . SER B 1 502 ? 17.781 25.328 -3.559 1 87.56 502 SER B CA 1
ATOM 8019 C C . SER B 1 502 ? 17.188 26.531 -4.301 1 87.56 502 SER B C 1
ATOM 8021 O O . SER B 1 502 ? 16.891 27.562 -3.697 1 87.56 502 SER B O 1
ATOM 8023 N N . ASP B 1 503 ? 17.016 26.328 -5.527 1 80.5 503 ASP B N 1
ATOM 8024 C CA . ASP B 1 503 ? 16.516 27.453 -6.324 1 80.5 503 ASP B CA 1
ATOM 8025 C C . ASP B 1 503 ? 14.992 27.578 -6.207 1 80.5 503 ASP B C 1
ATOM 8027 O O . ASP B 1 503 ? 14.414 28.578 -6.613 1 80.5 503 ASP B O 1
ATOM 8031 N N . SER B 1 504 ? 14.391 26.625 -5.559 1 76 504 SER B N 1
ATOM 8032 C CA . SER B 1 504 ? 12.953 26.688 -5.355 1 76 504 SER B CA 1
ATOM 8033 C C . SER B 1 504 ? 12.609 27.453 -4.078 1 76 504 SER B C 1
ATOM 8035 O O . SER B 1 504 ? 13.172 27.188 -3.018 1 76 504 SER B O 1
ATOM 8037 N N . ASN B 1 505 ? 11.688 28.375 -4.242 1 67.5 505 ASN B N 1
ATOM 8038 C CA . ASN B 1 505 ? 11.289 29.172 -3.078 1 67.5 505 ASN B CA 1
ATOM 8039 C C . ASN B 1 505 ? 10.172 28.5 -2.293 1 67.5 505 ASN B C 1
ATOM 8041 O O . ASN B 1 505 ? 9.891 28.875 -1.156 1 67.5 505 ASN B O 1
ATOM 8045 N N . GLU B 1 506 ? 9.648 27.469 -2.896 1 67.88 506 GLU B N 1
ATOM 8046 C CA . GLU B 1 506 ? 8.516 26.828 -2.234 1 67.88 506 GLU B CA 1
ATOM 8047 C C . GLU B 1 506 ? 8.891 25.438 -1.734 1 67.88 506 GLU B C 1
ATOM 8049 O O . GLU B 1 506 ? 9.758 24.781 -2.307 1 67.88 506 GLU B O 1
ATOM 8054 N N . GLY B 1 507 ? 8.352 25.031 -0.615 1 66.19 507 GLY B N 1
ATOM 8055 C CA . GLY B 1 507 ? 8.742 23.781 0.006 1 66.19 507 GLY B CA 1
ATOM 8056 C C . GLY B 1 507 ? 7.641 22.734 -0.012 1 66.19 507 GLY B C 1
ATOM 8057 O O . GLY B 1 507 ? 7.82 21.625 0.491 1 66.19 507 GLY B O 1
ATOM 8058 N N . GLY B 1 508 ? 6.527 22.984 -0.592 1 71.75 508 GLY B N 1
ATOM 8059 C CA . GLY B 1 508 ? 5.414 22.047 -0.526 1 71.75 508 GLY B CA 1
ATOM 8060 C C . GLY B 1 508 ? 5.637 20.797 -1.354 1 71.75 508 GLY B C 1
ATOM 8061 O O . GLY B 1 508 ? 6.035 20.875 -2.518 1 71.75 508 GLY B O 1
ATOM 8062 N N . VAL B 1 509 ? 5.398 19.641 -0.809 1 77.06 509 VAL B N 1
ATOM 8063 C CA . VAL B 1 509 ? 5.52 18.344 -1.486 1 77.06 509 VAL B CA 1
ATOM 8064 C C . VAL B 1 509 ? 4.332 18.141 -2.424 1 77.06 509 VAL B C 1
ATOM 8066 O O . VAL B 1 509 ? 4.508 17.781 -3.59 1 77.06 509 VAL B O 1
ATOM 8069 N N . ALA B 1 510 ? 3.221 18.453 -1.93 1 62.59 510 ALA B N 1
ATOM 8070 C CA . ALA B 1 510 ? 1.981 18.219 -2.662 1 62.59 510 ALA B CA 1
ATOM 8071 C C . ALA B 1 510 ? 1.934 19.031 -3.951 1 62.59 510 ALA B C 1
ATOM 8073 O O . ALA B 1 510 ? 1.351 18.594 -4.945 1 62.59 510 ALA B O 1
ATOM 8074 N N . VAL B 1 511 ? 2.654 20.109 -3.928 1 63.06 511 VAL B N 1
ATOM 8075 C CA . VAL B 1 511 ? 2.623 20.984 -5.094 1 63.06 511 VAL B CA 1
ATOM 8076 C C . VAL B 1 511 ? 3.809 20.688 -6.004 1 63.06 511 VAL B C 1
ATOM 8078 O O . VAL B 1 511 ? 3.934 21.266 -7.086 1 63.06 511 VAL B O 1
ATOM 8081 N N . GLY B 1 512 ? 4.711 19.703 -5.613 1 70.62 512 GLY B N 1
ATOM 8082 C CA . GLY B 1 512 ? 5.711 19.156 -6.512 1 70.62 512 GLY B CA 1
ATOM 8083 C C . GLY B 1 512 ? 7.074 19.797 -6.355 1 70.62 512 GLY B C 1
ATOM 8084 O O . GLY B 1 512 ? 8.016 19.469 -7.086 1 70.62 512 GLY B O 1
ATOM 8085 N N . PHE B 1 513 ? 7.23 20.625 -5.301 1 73.31 513 PHE B N 1
ATOM 8086 C CA . PHE B 1 513 ? 8.484 21.359 -5.172 1 73.31 513 PHE B CA 1
ATOM 8087 C C . PHE B 1 513 ? 9.5 20.547 -4.367 1 73.31 513 PHE B C 1
ATOM 8089 O O . PHE B 1 513 ? 10.703 20.594 -4.633 1 73.31 513 PHE B O 1
ATOM 8096 N N . SER B 1 514 ? 8.961 19.859 -3.414 1 90.31 514 SER B N 1
ATOM 8097 C CA . SER B 1 514 ? 9.82 19.094 -2.512 1 90.31 514 SER B CA 1
ATOM 8098 C C . SER B 1 514 ? 9.523 17.609 -2.58 1 90.31 514 SER B C 1
ATOM 8100 O O . SER B 1 514 ? 8.5 17.203 -3.135 1 90.31 514 SER B O 1
ATOM 8102 N N . VAL B 1 515 ? 10.461 16.891 -2.105 1 96.5 515 VAL B N 1
ATOM 8103 C CA . VAL B 1 515 ? 10.273 15.453 -1.963 1 96.5 515 VAL B CA 1
ATOM 8104 C C . VAL B 1 515 ? 10.391 15.062 -0.492 1 96.5 515 VAL B C 1
ATOM 8106 O O . VAL B 1 515 ? 11 15.781 0.303 1 96.5 515 VAL B O 1
ATOM 8109 N N . ILE B 1 516 ? 9.711 14.008 -0.132 1 98.19 516 ILE B N 1
ATOM 8110 C CA . ILE B 1 516 ? 9.82 13.477 1.224 1 98.19 516 ILE B CA 1
ATOM 8111 C C . ILE B 1 516 ? 11.164 12.773 1.397 1 98.19 516 ILE B C 1
ATOM 8113 O O . ILE B 1 516 ? 11.562 11.969 0.549 1 98.19 516 ILE B O 1
ATOM 8117 N N . ASP B 1 517 ? 11.82 13.023 2.473 1 98.06 517 ASP B N 1
ATOM 8118 C CA . ASP B 1 517 ? 13.18 12.57 2.727 1 98.06 517 ASP B CA 1
ATOM 8119 C C . ASP B 1 517 ? 13.32 12.008 4.137 1 98.06 517 ASP B C 1
ATOM 8121 O O . ASP B 1 517 ? 12.352 11.984 4.902 1 98.06 517 ASP B O 1
ATOM 8125 N N . THR B 1 518 ? 14.414 11.352 4.398 1 98.5 518 THR B N 1
ATOM 8126 C CA . THR B 1 518 ? 14.82 10.875 5.715 1 98.5 518 THR B CA 1
ATOM 8127 C C . THR B 1 518 ? 16.172 11.453 6.109 1 98.5 518 THR B C 1
ATOM 8129 O O . THR B 1 518 ? 17.078 11.531 5.285 1 98.5 518 THR B O 1
ATOM 8132 N N . PRO B 1 519 ? 16.297 11.961 7.332 1 98.25 519 PRO B N 1
ATOM 8133 C CA . PRO B 1 519 ? 17.594 12.477 7.754 1 98.25 519 PRO B CA 1
ATOM 8134 C C . PRO B 1 519 ? 18.609 11.367 8.023 1 98.25 519 PRO B C 1
ATOM 8136 O O . PRO B 1 519 ? 18.281 10.367 8.672 1 98.25 519 PRO B O 1
ATOM 8139 N N . LEU B 1 520 ? 19.734 11.5 7.434 1 98 520 LEU B N 1
ATOM 8140 C CA . LEU B 1 520 ? 20.906 10.758 7.848 1 98 520 LEU B CA 1
ATOM 8141 C C . LEU B 1 520 ? 21.719 11.531 8.883 1 98 520 LEU B C 1
ATOM 8143 O O . LEU B 1 520 ? 22.406 12.5 8.547 1 98 520 LEU B O 1
ATOM 8147 N N . LEU B 1 521 ? 21.641 11.125 10.117 1 97.88 521 LEU B N 1
ATOM 8148 C CA . LEU B 1 521 ? 22.219 11.898 11.211 1 97.88 521 LEU B CA 1
ATOM 8149 C C . LEU B 1 521 ? 23.75 11.75 11.234 1 97.88 521 LEU B C 1
ATOM 8151 O O . LEU B 1 521 ? 24.266 10.641 11.305 1 97.88 521 LEU B O 1
ATOM 8155 N N . ILE B 1 522 ? 24.406 12.875 11.141 1 95.25 522 ILE B N 1
ATOM 8156 C CA . ILE B 1 522 ? 25.859 12.938 11.109 1 95.25 522 ILE B CA 1
ATOM 8157 C C . ILE B 1 522 ? 26.375 13.641 12.367 1 95.25 522 ILE B C 1
ATOM 8159 O O . ILE B 1 522 ? 25.734 14.57 12.875 1 95.25 522 ILE B O 1
#

pLDDT: mean 92.5, std 9.74, range [24.69, 98.88]

Nearest PDB structures (foldseek):
  2hgs-assembly1_A-2  TM=9.393E-01  e=1.585E-48  Homo sapiens
  8fbz-assembly1_A  TM=9.384E-01  e=4.440E-46  Homo sapiens
  3kal-assembly1_A  TM=9.366E-01  e=2.476E-41  Glycine max
  3kaj-assembly1_A  TM=8.874E-01  e=3.326E-37  Glycine max
  2wyo-assembly2_A  TM=8.102E-01  e=2.663E-35  Trypanosoma brucei